Protein AF-0000000066427018 (afdb_homodimer)

pLDDT: mean 88.12, std 5.91, range [59.84, 98.12]

Structure (mmCIF, N/CA/C/O backbone):
data_AF-0000000066427018-model_v1
#
loop_
_entity.id
_entity.type
_entity.pdbx_description
1 polymer 'MCP-type signal transduction protein'
#
loop_
_atom_site.group_PDB
_atom_site.id
_atom_site.type_symbol
_atom_site.label_atom_id
_atom_site.label_alt_id
_atom_site.label_comp_id
_atom_site.label_asym_id
_atom_site.label_entity_id
_atom_site.label_seq_id
_atom_site.pdbx_PDB_ins_code
_atom_site.Cartn_x
_atom_site.Cartn_y
_atom_site.Cartn_z
_atom_site.occupancy
_atom_site.B_iso_or_equiv
_atom_site.auth_seq_id
_atom_site.auth_comp_id
_atom_site.auth_asym_id
_atom_site.auth_atom_id
_atom_site.pdbx_PDB_model_num
ATOM 1 N N . MET A 1 1 ? 15.547 7.438 13.891 1 59.84 1 MET A N 1
ATOM 2 C CA . MET A 1 1 ? 14.297 7.398 14.641 1 59.84 1 MET A CA 1
ATOM 3 C C . MET A 1 1 ? 13.117 7.812 13.766 1 59.84 1 MET A C 1
ATOM 5 O O . MET A 1 1 ? 12.078 7.152 13.766 1 59.84 1 MET A O 1
ATOM 9 N N . PHE A 1 2 ? 13.359 8.898 12.93 1 73.31 2 PHE A N 1
ATOM 10 C CA . PHE A 1 2 ? 12.289 9.367 12.055 1 73.31 2 PHE A CA 1
ATOM 11 C C . PHE A 1 2 ? 12.008 8.336 10.961 1 73.31 2 PHE A C 1
ATOM 13 O O . PHE A 1 2 ? 10.852 8.133 10.578 1 73.31 2 PHE A O 1
ATOM 20 N N . LYS A 1 3 ? 13.078 7.617 10.734 1 73.69 3 LYS A N 1
ATOM 21 C CA . LYS A 1 3 ? 12.945 6.691 9.609 1 73.69 3 LYS A CA 1
ATOM 22 C C . LYS A 1 3 ? 12.164 5.445 10.016 1 73.69 3 LYS A C 1
ATOM 24 O O . LYS A 1 3 ? 11.555 4.781 9.172 1 73.69 3 LYS A O 1
ATOM 29 N N . SER 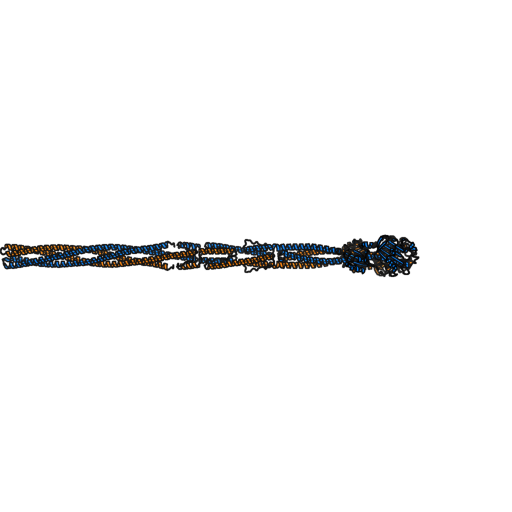A 1 4 ? 11.984 5.152 11.234 1 73.69 4 SER A N 1
ATOM 30 C CA . SER A 1 4 ? 11.352 3.93 11.719 1 73.69 4 SER A CA 1
ATOM 31 C C . SER A 1 4 ? 9.922 4.191 12.188 1 73.69 4 SER A C 1
ATOM 33 O O . SER A 1 4 ? 9.188 3.256 12.5 1 73.69 4 SER A O 1
ATOM 35 N N . LEU A 1 5 ? 9.508 5.492 12.086 1 75.31 5 LEU A N 1
ATOM 36 C CA . LEU A 1 5 ? 8.18 5.828 12.578 1 75.31 5 LEU A CA 1
ATOM 37 C C . LEU A 1 5 ? 7.117 5.512 11.531 1 75.31 5 LEU A C 1
ATOM 39 O O . LEU A 1 5 ? 7.41 5.473 10.336 1 75.31 5 LEU A O 1
ATOM 43 N N . ASN A 1 6 ? 5.871 5.328 12.102 1 76.44 6 ASN A N 1
ATOM 44 C CA . ASN A 1 6 ? 4.738 5.125 11.203 1 76.44 6 ASN A CA 1
ATOM 45 C C . ASN A 1 6 ? 4.453 6.375 10.375 1 76.44 6 ASN A C 1
ATOM 47 O O . ASN A 1 6 ? 4.812 7.484 10.773 1 76.44 6 ASN A O 1
ATOM 51 N N . ILE A 1 7 ? 4.004 6.305 9.242 1 76.56 7 ILE A N 1
ATOM 52 C CA . ILE A 1 7 ? 3.729 7.395 8.305 1 76.56 7 ILE A CA 1
ATOM 53 C C . ILE A 1 7 ? 2.865 8.453 8.992 1 76.56 7 ILE A C 1
ATOM 55 O O . ILE A 1 7 ? 3.113 9.648 8.852 1 76.56 7 ILE A O 1
ATOM 59 N N . GLY A 1 8 ? 1.877 7.984 9.797 1 74.75 8 GLY A N 1
ATOM 60 C CA . GLY A 1 8 ? 1.01 8.914 10.5 1 74.75 8 GLY A CA 1
ATOM 61 C C . GLY A 1 8 ? 1.749 9.773 11.508 1 74.75 8 GLY A C 1
ATOM 62 O O . GLY A 1 8 ? 1.562 10.992 11.547 1 74.75 8 GLY A O 1
ATOM 63 N N . LEU A 1 9 ? 2.639 9.227 12.273 1 77.25 9 LEU A N 1
ATOM 64 C CA . LEU A 1 9 ? 3.389 9.945 13.305 1 77.25 9 LEU A CA 1
ATOM 65 C C . LEU A 1 9 ? 4.387 10.906 12.68 1 77.25 9 LEU A C 1
ATOM 67 O O . LEU A 1 9 ? 4.629 11.992 13.211 1 77.25 9 LEU A O 1
ATOM 71 N N . LYS A 1 10 ? 4.934 10.539 11.586 1 78.5 10 LYS A N 1
ATOM 72 C CA . LYS A 1 10 ? 5.855 11.43 10.883 1 78.5 10 LYS A CA 1
ATOM 73 C C . LYS A 1 10 ? 5.152 12.711 10.445 1 78.5 10 LYS A C 1
ATOM 75 O O . LYS A 1 10 ? 5.695 13.805 10.602 1 78.5 10 LYS A O 1
ATOM 80 N N . LEU A 1 11 ? 3.932 12.562 9.984 1 79.62 11 LEU A N 1
ATOM 81 C CA . LEU A 1 11 ? 3.174 13.711 9.5 1 79.62 11 LEU A CA 1
ATOM 82 C C . LEU A 1 11 ? 2.729 14.594 10.664 1 79.62 11 LEU A C 1
ATOM 84 O O . LEU A 1 11 ? 2.826 15.82 10.586 1 79.62 11 LEU A O 1
ATOM 88 N N . ILE A 1 12 ? 2.346 13.992 11.742 1 81 12 ILE A N 1
ATOM 89 C CA . ILE A 1 12 ? 1.879 14.727 12.914 1 81 12 ILE A CA 1
ATOM 90 C C . ILE A 1 12 ? 3.031 15.523 13.516 1 81 12 ILE A C 1
ATOM 92 O O . ILE A 1 12 ? 2.873 16.703 13.828 1 81 12 ILE A O 1
ATOM 96 N N . PHE A 1 13 ? 4.199 15 13.641 1 81.75 13 PHE A N 1
ATOM 97 C CA . PHE A 1 13 ? 5.355 15.672 14.227 1 81.75 13 PHE A CA 1
ATOM 98 C C . PHE A 1 13 ? 5.816 16.828 13.344 1 81.75 13 PHE A C 1
ATOM 100 O O . PHE A 1 13 ? 6.23 17.875 13.852 1 81.75 13 PHE A O 1
ATOM 107 N N . SER A 1 14 ? 5.777 16.625 12.07 1 81.38 14 SER A N 1
ATOM 108 C CA . SER A 1 14 ? 6.219 17.672 11.164 1 81.38 14 SER A CA 1
ATOM 109 C C . SER A 1 14 ? 5.277 18.875 11.203 1 81.38 14 SER A C 1
ATOM 111 O O . SER A 1 14 ? 5.727 20.016 11.25 1 81.38 14 SER A O 1
ATOM 113 N N . VAL A 1 15 ? 3.98 18.625 11.273 1 81.88 15 VAL A N 1
ATOM 114 C CA . VAL A 1 15 ? 2.998 19.703 11.32 1 81.88 15 VAL A CA 1
ATOM 115 C C . VAL A 1 15 ? 3.062 20.406 12.68 1 81.88 15 VAL A C 1
ATOM 117 O O . VAL A 1 15 ? 3.002 21.625 12.758 1 81.88 15 VAL A O 1
ATOM 120 N N . ALA A 1 16 ? 3.266 19.594 13.719 1 82.69 16 ALA A N 1
ATOM 121 C CA . ALA A 1 16 ? 3.355 20.141 15.062 1 82.69 16 ALA A CA 1
ATOM 122 C C . ALA A 1 16 ? 4.551 21.094 15.188 1 82.69 16 ALA A C 1
ATOM 124 O O . ALA A 1 16 ? 4.434 22.172 15.758 1 82.69 16 ALA A O 1
ATOM 125 N N . ALA A 1 17 ? 5.648 20.766 14.672 1 84.12 17 ALA A N 1
ATOM 126 C CA . ALA A 1 17 ? 6.867 21.562 14.773 1 84.12 17 ALA A CA 1
ATOM 127 C C . ALA A 1 17 ? 6.699 22.906 14.055 1 84.12 17 ALA A C 1
ATOM 129 O O . ALA A 1 17 ? 7.059 23.953 14.602 1 84.12 17 ALA A O 1
ATOM 130 N N . VAL A 1 18 ? 6.098 22.922 12.914 1 84.56 18 VAL A N 1
ATOM 131 C CA . VAL A 1 18 ? 5.949 24.141 12.125 1 84.56 18 VAL A CA 1
ATOM 132 C C . VAL A 1 18 ? 4.926 25.062 12.789 1 84.56 18 VAL A C 1
ATOM 134 O O . VAL A 1 18 ? 5.105 26.281 12.812 1 84.56 18 VAL A O 1
ATOM 137 N N . VAL A 1 19 ? 3.895 24.469 13.391 1 85.94 19 VAL A N 1
ATOM 138 C CA . VAL A 1 19 ? 2.852 25.25 14.031 1 85.94 19 VAL A CA 1
ATOM 139 C C . VAL A 1 19 ? 3.4 25.906 15.305 1 85.94 19 VAL A C 1
ATOM 141 O O . VAL A 1 19 ? 3.164 27.078 15.555 1 85.94 19 VAL A O 1
ATOM 144 N N . VAL A 1 20 ? 4.242 25.172 16.047 1 86 20 VAL A N 1
ATOM 145 C CA . VAL A 1 20 ? 4.809 25.688 17.281 1 86 20 VAL A CA 1
ATOM 146 C C . VAL A 1 20 ? 5.777 26.828 16.969 1 86 20 VAL A C 1
ATOM 148 O O . VAL A 1 20 ? 5.723 27.875 17.609 1 86 20 VAL A O 1
ATOM 151 N N . ILE A 1 21 ? 6.617 26.688 15.969 1 86.19 21 ILE A N 1
ATOM 152 C CA . ILE A 1 21 ? 7.594 27.719 15.602 1 86.19 21 ILE A CA 1
ATOM 153 C C . ILE A 1 21 ? 6.871 28.969 15.102 1 86.19 21 ILE A C 1
ATOM 155 O O . ILE A 1 21 ? 7.23 30.078 15.469 1 86.19 21 ILE A O 1
ATOM 159 N N . GLY A 1 22 ? 5.812 28.75 14.281 1 83.38 22 GLY A N 1
ATOM 160 C CA . GLY A 1 22 ? 5.047 29.875 13.766 1 83.38 22 GLY A CA 1
ATOM 161 C C . GLY A 1 22 ? 4.336 30.656 14.852 1 83.38 22 GLY A C 1
ATOM 162 O O . GLY A 1 22 ? 4.32 31.891 14.828 1 83.38 22 GLY A O 1
ATOM 163 N N . LEU A 1 23 ? 3.873 29.922 15.875 1 86.31 23 LEU A N 1
ATOM 164 C CA . LEU A 1 23 ? 3.16 30.562 16.969 1 86.31 23 LEU A CA 1
ATOM 165 C C . LEU A 1 23 ? 4.121 31.344 17.859 1 86.31 23 LEU A C 1
ATOM 167 O O . LEU A 1 23 ? 3.789 32.438 18.328 1 86.31 23 LEU A O 1
ATOM 171 N N . VAL A 1 24 ? 5.309 30.812 18 1 86.62 24 VAL A N 1
ATOM 172 C CA . VAL A 1 24 ? 6.309 31.484 18.812 1 86.62 24 VAL A CA 1
ATOM 173 C C . VAL A 1 24 ? 6.723 32.781 18.141 1 86.62 24 VAL A C 1
ATOM 175 O O . VAL A 1 24 ? 6.855 33.812 18.812 1 86.62 24 VAL A O 1
ATOM 178 N N . ILE A 1 25 ? 6.809 32.844 16.844 1 87.06 25 ILE A N 1
ATOM 179 C CA . ILE A 1 25 ? 7.184 34.031 16.094 1 87.06 25 ILE A CA 1
ATOM 180 C C . ILE A 1 25 ? 6.051 35.062 16.156 1 87.06 25 ILE A C 1
ATOM 182 O O . ILE A 1 25 ? 6.293 36.25 16.359 1 87.06 25 ILE A O 1
ATOM 186 N N . LEU A 1 26 ? 4.848 34.562 16.094 1 85.81 26 LEU A N 1
ATOM 187 C CA . LEU A 1 26 ? 3.689 35.438 16.125 1 85.81 26 LEU A CA 1
ATOM 188 C C . LEU A 1 26 ? 3.543 36.094 17.484 1 85.81 26 LEU A C 1
ATOM 190 O O . LEU A 1 26 ? 3.275 37.312 17.578 1 85.81 26 LEU A O 1
ATOM 194 N N . ILE A 1 27 ? 3.795 35.281 18.516 1 87.06 27 ILE A N 1
ATOM 195 C CA . ILE A 1 27 ? 3.678 35.812 19.875 1 87.06 27 ILE A CA 1
ATOM 196 C C . ILE A 1 27 ? 4.758 36.844 20.125 1 87.06 27 ILE A C 1
ATOM 198 O O . ILE A 1 27 ? 4.492 37.875 20.719 1 87.06 27 ILE A O 1
ATOM 202 N N . SER A 1 28 ? 5.918 36.594 19.578 1 88.94 28 SER A N 1
ATOM 203 C CA . SER A 1 28 ? 7.023 37.531 19.75 1 88.94 28 SER A CA 1
ATOM 204 C C . SER A 1 28 ? 6.754 38.844 19.016 1 88.94 28 SER A C 1
ATOM 206 O O . SER A 1 28 ? 7.059 39.938 19.547 1 88.94 28 SER A O 1
ATOM 208 N N . LEU A 1 29 ? 6.133 38.812 17.906 1 88.31 29 LEU A N 1
ATOM 209 C CA . LEU A 1 29 ? 5.832 40.031 17.125 1 88.31 29 LEU A CA 1
ATOM 210 C C . LEU A 1 29 ? 4.746 40.844 17.797 1 88.31 29 LEU A C 1
ATOM 212 O O . LEU A 1 29 ? 4.859 42.062 17.875 1 88.31 29 LEU A O 1
ATOM 216 N N . ILE A 1 30 ? 3.781 40.125 18.312 1 88.19 30 ILE A N 1
ATOM 217 C CA . ILE A 1 30 ? 2.668 40.812 18.969 1 88.19 30 ILE A CA 1
ATOM 218 C C . ILE A 1 30 ? 3.158 41.469 20.25 1 88.19 30 ILE A C 1
ATOM 220 O O . ILE A 1 30 ? 2.844 42.656 20.516 1 88.19 30 ILE A O 1
ATOM 224 N N . THR A 1 31 ? 4.012 40.75 20.953 1 89.44 31 THR A N 1
ATOM 225 C CA . THR A 1 31 ? 4.527 41.25 22.219 1 89.44 31 THR A CA 1
ATOM 226 C C . THR A 1 31 ? 5.391 42.469 22 1 89.44 31 THR A C 1
ATOM 228 O O . THR A 1 31 ? 5.289 43.469 22.75 1 89.44 31 THR A O 1
ATOM 231 N N . LYS A 1 32 ? 6.168 42.5 21 1 91.12 32 LYS A N 1
ATOM 232 C CA . LYS A 1 32 ? 7.047 43.625 20.703 1 91.12 32 LYS A CA 1
ATOM 233 C C . LYS A 1 32 ? 6.242 44.875 20.328 1 91.12 32 LYS A C 1
ATOM 235 O O . LYS A 1 32 ? 6.504 45.969 20.828 1 91.12 32 LYS A O 1
ATOM 240 N N . GLN A 1 33 ? 5.16 44.688 19.547 1 89.44 33 GLN A N 1
ATOM 241 C CA . GLN A 1 33 ? 4.359 45.812 19.078 1 89.44 33 GLN A CA 1
ATOM 242 C C . GLN A 1 33 ? 3.523 46.406 20.203 1 89.44 33 GLN A C 1
ATOM 244 O O . GLN A 1 33 ? 3.426 47.625 20.344 1 89.44 33 GLN A O 1
ATOM 249 N N . VAL A 1 34 ? 2.986 45.594 21.016 1 90.25 34 VAL A N 1
ATOM 250 C CA . VAL A 1 34 ? 2.131 46.031 22.109 1 90.25 34 VAL A CA 1
ATOM 251 C C . VAL A 1 34 ? 2.982 46.719 23.172 1 90.25 34 VAL A C 1
ATOM 253 O O . VAL A 1 34 ? 2.58 47.75 23.75 1 90.25 34 VAL A O 1
ATOM 256 N N . SER A 1 35 ? 4.16 46.156 23.375 1 92.5 35 SER A N 1
ATOM 257 C CA . SER A 1 35 ? 5.082 46.75 24.344 1 92.5 35 SER A CA 1
ATOM 258 C C . SER A 1 35 ? 5.473 48.188 23.938 1 92.5 35 SER A C 1
ATOM 260 O O . SER A 1 35 ? 5.504 49.094 24.766 1 92.5 35 SER A O 1
ATOM 262 N N . GLN A 1 36 ? 5.734 48.406 22.703 1 91.12 36 GLN A N 1
ATOM 263 C CA . GLN A 1 36 ? 6.105 49.719 22.172 1 91.12 36 GLN A CA 1
ATOM 264 C C . GLN A 1 36 ? 4.965 50.719 22.344 1 91.12 36 GLN A C 1
ATOM 266 O O . GLN A 1 36 ? 5.191 51.875 22.703 1 91.12 36 GLN A O 1
ATOM 271 N N . ASN A 1 37 ? 3.789 50.219 22.125 1 88.81 37 ASN A N 1
ATOM 272 C CA . ASN A 1 37 ? 2.619 51.094 22.25 1 88.81 37 ASN A CA 1
ATOM 273 C C . ASN A 1 37 ? 2.361 51.469 23.703 1 88.81 37 ASN A C 1
ATOM 275 O O . ASN A 1 37 ? 1.985 52.625 23.984 1 88.81 37 ASN A O 1
ATOM 279 N N . ILE A 1 38 ? 2.514 50.562 24.609 1 91.31 38 ILE A N 1
ATOM 280 C CA . ILE A 1 38 ? 2.314 50.812 26.031 1 91.31 38 ILE A CA 1
ATOM 281 C C . ILE A 1 38 ? 3.336 51.844 26.516 1 91.31 38 ILE A C 1
ATOM 283 O O . ILE A 1 38 ? 2.992 52.75 27.25 1 91.31 38 ILE A O 1
ATOM 287 N N . THR A 1 39 ? 4.559 51.688 26.047 1 92.06 39 THR A N 1
ATOM 288 C CA . THR A 1 39 ? 5.625 52.594 26.438 1 92.06 39 THR A CA 1
ATOM 289 C C . THR A 1 39 ? 5.312 54.031 25.984 1 92.06 39 THR A C 1
ATOM 291 O O . THR A 1 39 ? 5.41 54.969 26.766 1 92.06 39 THR A O 1
ATOM 294 N N . LYS A 1 40 ? 4.891 54.156 24.766 1 89.62 40 LYS A N 1
ATOM 295 C CA . LYS A 1 40 ? 4.57 55.469 24.219 1 89.62 40 LYS A CA 1
ATOM 296 C C . LYS A 1 40 ? 3.402 56.094 24.969 1 89.62 40 LYS A C 1
ATOM 298 O O . LYS A 1 40 ? 3.447 57.281 25.312 1 89.62 40 LYS A O 1
ATOM 303 N N . ASN A 1 41 ? 2.387 55.344 25.266 1 88.44 41 ASN A N 1
ATOM 304 C CA . ASN A 1 41 ? 1.221 55.812 26 1 88.44 41 ASN A CA 1
ATOM 305 C C . ASN A 1 41 ? 1.59 56.25 27.406 1 88.44 41 ASN A C 1
ATOM 307 O O . ASN A 1 41 ? 1.096 57.281 27.891 1 88.44 41 ASN A O 1
ATOM 311 N N . THR A 1 42 ? 2.416 55.469 28.016 1 91.88 42 THR A N 1
ATOM 312 C CA . THR A 1 42 ? 2.855 55.75 29.375 1 91.88 42 THR A CA 1
ATOM 313 C C . THR A 1 42 ? 3.617 57.094 29.406 1 91.88 42 THR A C 1
ATOM 315 O O . THR A 1 42 ? 3.418 57.906 30.312 1 91.88 42 THR A O 1
ATOM 318 N N . GLU A 1 43 ? 4.457 57.281 28.438 1 91.88 43 GLU A N 1
ATOM 319 C CA . GLU A 1 43 ? 5.199 58.531 28.344 1 91.88 43 GLU A CA 1
ATOM 320 C C . GLU A 1 43 ? 4.258 59.75 28.234 1 91.88 43 GLU A C 1
ATOM 322 O O . GLU A 1 43 ? 4.457 60.75 28.906 1 91.88 43 GLU A O 1
ATOM 327 N N . ASP A 1 44 ? 3.213 59.562 27.453 1 87.75 44 ASP A N 1
ATOM 328 C CA . ASP A 1 44 ? 2.246 60.625 27.25 1 87.75 44 ASP A CA 1
ATOM 329 C C . ASP A 1 44 ? 1.46 60.906 28.531 1 87.75 44 ASP A C 1
ATOM 331 O O . ASP A 1 44 ? 1.239 62.062 28.891 1 87.75 44 ASP A O 1
ATOM 335 N N . ILE A 1 45 ? 1.053 59.875 29.203 1 88.88 45 ILE A N 1
ATOM 336 C CA . ILE A 1 45 ? 0.28 59.969 30.422 1 88.88 45 ILE A CA 1
ATOM 337 C C . ILE A 1 45 ? 1.118 60.688 31.5 1 88.88 45 ILE A C 1
ATOM 339 O O . ILE A 1 45 ? 0.668 61.656 32.125 1 88.88 45 ILE A O 1
ATOM 343 N N . LEU A 1 46 ? 2.348 60.219 31.656 1 93.31 46 LEU A N 1
ATOM 344 C CA . LEU A 1 46 ? 3.227 60.75 32.688 1 93.31 46 LEU A CA 1
ATOM 345 C C . LEU A 1 46 ? 3.543 62.219 32.406 1 93.31 46 LEU A C 1
ATOM 347 O O . LEU A 1 46 ? 3.559 63.062 33.344 1 93.31 46 LEU A O 1
ATOM 351 N N . ALA A 1 47 ? 3.818 62.531 31.172 1 91.25 47 ALA A N 1
ATOM 352 C CA . ALA A 1 47 ? 4.117 63.938 30.812 1 91.25 47 ALA A CA 1
ATOM 353 C C . ALA A 1 47 ? 2.947 64.875 31.125 1 91.25 47 ALA A C 1
ATOM 355 O O . ALA A 1 47 ? 3.143 65.938 31.625 1 91.25 47 ALA A O 1
ATOM 356 N N . SER A 1 48 ? 1.762 64.375 30.906 1 87.75 48 SER A N 1
ATOM 357 C CA . SER A 1 48 ? 0.571 65.188 31.125 1 87.75 48 SER A CA 1
ATOM 358 C C . SER A 1 48 ? 0.297 65.375 32.625 1 87.75 48 SER A C 1
ATOM 360 O O . SER A 1 48 ? -0.057 66.438 33.062 1 87.75 48 SER A O 1
ATOM 362 N N . ILE A 1 49 ? 0.444 64.312 33.375 1 91.12 49 ILE A N 1
ATOM 363 C CA . ILE A 1 49 ? 0.202 64.312 34.812 1 91.12 49 ILE A CA 1
ATOM 364 C C . ILE A 1 49 ? 1.198 65.312 35.469 1 91.12 49 ILE A C 1
ATOM 366 O O . ILE A 1 49 ? 0.818 66.125 36.281 1 91.12 49 ILE A O 1
ATOM 370 N N . THR A 1 50 ? 2.42 65.125 35.094 1 94.31 50 THR A N 1
ATOM 371 C CA . THR A 1 50 ? 3.459 66 35.688 1 94.31 50 THR A CA 1
ATOM 372 C C . THR A 1 50 ? 3.215 67.438 35.344 1 94.31 50 THR A C 1
ATOM 374 O O . THR A 1 50 ? 3.408 68.312 36.188 1 94.31 50 THR A O 1
ATOM 377 N N . LYS A 1 51 ? 2.844 67.688 34.188 1 93.12 51 LYS A N 1
ATOM 378 C CA . LYS A 1 51 ? 2.553 69.062 33.781 1 93.12 51 LYS A CA 1
ATOM 379 C C . LYS A 1 51 ? 1.359 69.625 34.562 1 93.12 51 LYS A C 1
ATOM 381 O O . LYS A 1 51 ? 1.341 70.812 34.906 1 93.12 51 LYS A O 1
ATOM 386 N N . GLU A 1 52 ? 0.342 68.812 34.781 1 90.75 52 GLU A N 1
ATOM 387 C CA . GLU A 1 52 ? -0.824 69.188 35.562 1 90.75 52 GLU A CA 1
ATOM 388 C C . GLU A 1 52 ? -0.415 69.688 36.938 1 90.75 52 GLU A C 1
ATOM 390 O O . GLU A 1 52 ? -0.81 70.812 37.344 1 90.75 52 GLU A O 1
ATOM 395 N N . TYR A 1 53 ? 0.377 68.938 37.594 1 94.5 53 TYR A N 1
ATOM 396 C CA . TYR A 1 53 ? 0.77 69.312 38.969 1 94.5 53 TYR A CA 1
ATOM 397 C C . TYR A 1 53 ? 1.705 70.5 38.969 1 94.5 53 TYR A C 1
ATOM 399 O O . TYR A 1 53 ? 1.64 71.375 39.875 1 94.5 53 TYR A O 1
ATOM 407 N N . ALA A 1 54 ? 2.576 70.562 37.969 1 95.06 54 ALA A N 1
ATOM 408 C CA . ALA A 1 54 ? 3.465 71.75 37.844 1 95.06 54 ALA A CA 1
ATOM 409 C C . ALA A 1 54 ? 2.672 73 37.656 1 95.06 54 ALA A C 1
ATOM 411 O O . ALA A 1 54 ? 2.949 74.062 38.312 1 95.06 54 ALA A O 1
ATOM 412 N N . THR A 1 55 ? 1.714 72.875 36.812 1 90.94 55 THR A N 1
ATOM 413 C CA . THR A 1 55 ? 0.882 74.062 36.531 1 90.94 55 THR A CA 1
ATOM 414 C C . THR A 1 55 ? 0.102 74.5 37.75 1 90.94 55 THR A C 1
ATOM 416 O O . THR A 1 55 ? -0.031 75.688 38.031 1 90.94 55 THR A O 1
ATOM 419 N N . GLN A 1 56 ? -0.422 73.562 38.469 1 92.31 56 GLN A N 1
ATOM 420 C CA . GLN A 1 56 ? -1.143 73.875 39.688 1 92.31 56 GLN A CA 1
ATOM 421 C C . GLN A 1 56 ? -0.236 74.562 40.688 1 92.31 56 GLN A C 1
ATOM 423 O O . GLN A 1 56 ? -0.614 75.625 41.281 1 92.31 56 GLN A O 1
ATOM 428 N N . THR A 1 57 ? 0.913 74.062 40.875 1 94.38 57 THR A N 1
ATOM 429 C CA . THR A 1 57 ? 1.854 74.625 41.844 1 94.38 57 THR A CA 1
ATOM 430 C C . THR A 1 57 ? 2.314 76 41.406 1 94.38 57 THR A C 1
ATOM 432 O O . THR A 1 57 ? 2.416 76.938 42.219 1 94.38 57 THR A O 1
ATOM 435 N N . GLN A 1 58 ? 2.576 76.125 40.156 1 93.06 58 GLN A N 1
ATOM 436 C CA . GLN A 1 58 ? 2.977 77.375 39.625 1 93.06 58 GLN A CA 1
ATOM 437 C C . GLN A 1 58 ? 1.893 78.438 39.844 1 93.06 58 GLN A C 1
ATOM 439 O O . GLN A 1 58 ? 2.191 79.625 40.156 1 93.06 58 GLN A O 1
ATOM 444 N N . GLY A 1 59 ? 0.644 78 39.656 1 89.62 59 GLY A N 1
ATOM 445 C CA . GLY A 1 59 ? -0.472 78.938 39.906 1 89.62 59 GLY A CA 1
ATOM 446 C C . GLY A 1 59 ? -0.567 79.375 41.344 1 89.62 59 GLY A C 1
ATOM 447 O O . GLY A 1 59 ? -0.836 80.562 41.625 1 89.62 59 GLY A O 1
ATOM 448 N N . ILE A 1 60 ? -0.308 78.5 42.25 1 92.19 60 ILE A N 1
ATOM 449 C CA . ILE A 1 60 ? -0.343 78.812 43.688 1 92.19 60 ILE A CA 1
ATOM 450 C C . ILE A 1 60 ? 0.737 79.875 44 1 92.19 60 ILE A C 1
ATOM 452 O O . ILE A 1 60 ? 0.456 80.875 44.625 1 92.19 60 ILE A O 1
ATOM 456 N N . PHE A 1 61 ? 1.941 79.625 43.469 1 93.31 61 PHE A N 1
ATOM 457 C CA . PHE A 1 61 ? 3.037 80.562 43.688 1 93.31 61 PHE A CA 1
ATOM 458 C C . PHE A 1 61 ? 2.727 81.875 43.062 1 93.31 61 PHE A C 1
ATOM 460 O O . PHE A 1 61 ? 3.004 82.938 43.656 1 93.31 61 PHE A O 1
ATOM 467 N N . GLY A 1 62 ? 2.154 81.75 41.906 1 90.31 62 GLY A N 1
ATOM 468 C CA . GLY A 1 62 ? 1.833 83 41.188 1 90.31 62 GLY A CA 1
ATOM 469 C C . GLY A 1 62 ? 0.87 83.875 41.969 1 90.31 62 GLY A C 1
ATOM 470 O O . GLY A 1 62 ? 1.074 85.125 42.031 1 90.31 62 GLY A O 1
ATOM 471 N N . GLU A 1 63 ? -0.128 83.312 42.5 1 91.12 63 GLU A N 1
ATOM 472 C CA . GLU A 1 63 ? -1.101 84.062 43.281 1 91.12 63 GLU A CA 1
ATOM 473 C C . GLU A 1 63 ? -0.449 84.688 44.5 1 91.12 63 GLU A C 1
ATOM 475 O O . GLU A 1 63 ? -0.668 85.875 44.781 1 91.12 63 GLU A O 1
ATOM 480 N N . MET A 1 64 ? 0.33 84 45.188 1 92.81 64 MET A N 1
ATOM 481 C CA . MET A 1 64 ? 0.999 84.438 46.406 1 92.81 64 MET A CA 1
ATOM 482 C C . MET A 1 64 ? 1.936 85.625 46.094 1 92.81 64 MET A C 1
ATOM 484 O O . MET A 1 64 ? 1.951 86.625 46.812 1 92.81 64 MET A O 1
ATOM 488 N N . ILE A 1 65 ? 2.639 85.5 45.062 1 93.44 65 ILE A N 1
ATOM 489 C CA . ILE A 1 65 ? 3.613 86.5 44.688 1 93.44 65 ILE A CA 1
ATOM 490 C C . ILE A 1 65 ? 2.893 87.75 44.25 1 93.44 65 ILE A C 1
ATOM 492 O O . ILE A 1 65 ? 3.291 88.875 44.656 1 93.44 65 ILE A O 1
ATOM 496 N N . ALA A 1 66 ? 1.836 87.562 43.531 1 91.69 66 ALA A N 1
ATOM 497 C CA . ALA A 1 66 ? 1.077 88.75 43.094 1 91.69 66 ALA A CA 1
ATOM 498 C C . ALA A 1 66 ? 0.533 89.562 44.281 1 91.69 66 ALA A C 1
ATOM 500 O O . ALA A 1 66 ? 0.612 90.75 44.312 1 91.69 66 ALA A O 1
ATOM 501 N N . LEU A 1 67 ? 0.029 88.875 45.219 1 93.62 67 LEU A N 1
ATOM 502 C CA . LEU A 1 67 ? -0.517 89.5 46.438 1 93.62 67 LEU A CA 1
ATOM 503 C C . LEU A 1 67 ? 0.588 90.188 47.25 1 93.62 67 LEU A C 1
ATOM 505 O O . LEU A 1 67 ? 0.431 91.312 47.688 1 93.62 67 LEU A O 1
ATOM 509 N N . ASN A 1 68 ? 1.688 89.5 47.375 1 95 68 ASN A N 1
ATOM 510 C CA . ASN A 1 68 ? 2.812 90.062 48.156 1 95 68 ASN A CA 1
ATOM 511 C C . ASN A 1 68 ? 3.412 91.25 47.469 1 95 68 ASN A C 1
ATOM 513 O O . ASN A 1 68 ? 3.785 92.25 48.156 1 95 68 ASN A O 1
ATOM 517 N N . LYS A 1 69 ? 3.549 91.188 46.219 1 92.81 69 LYS A N 1
ATOM 518 C CA . LYS A 1 69 ? 4.039 92.312 45.469 1 92.81 69 LYS A CA 1
ATOM 519 C C . LYS A 1 69 ? 3.111 93.562 45.625 1 92.81 69 LYS A C 1
ATOM 521 O O . LYS A 1 69 ? 3.57 94.688 45.688 1 92.81 69 LYS A O 1
ATOM 526 N N . SER A 1 70 ? 1.861 93.25 45.625 1 92.44 70 SER A N 1
ATOM 527 C CA . SER A 1 70 ? 0.875 94.312 45.812 1 92.44 70 SER A CA 1
ATOM 528 C C . SER A 1 70 ? 1.052 95 47.156 1 92.44 70 SER A C 1
ATOM 530 O O . SER A 1 70 ? 1.045 96.25 47.219 1 92.44 70 SER A O 1
ATOM 532 N N . ILE A 1 71 ? 1.245 94.25 48.219 1 94.62 71 ILE A N 1
ATOM 533 C CA . ILE A 1 71 ? 1.465 94.812 49.562 1 94.62 71 ILE A CA 1
ATOM 534 C C . ILE A 1 71 ? 2.76 95.625 49.562 1 94.62 71 ILE A C 1
ATOM 536 O O . ILE A 1 71 ? 2.777 96.812 50 1 94.62 71 ILE A O 1
ATOM 540 N N . SER A 1 72 ? 3.805 95.062 49.062 1 95.44 72 SER A N 1
ATOM 541 C CA . SER A 1 72 ? 5.117 95.688 49.062 1 95.44 72 SER A CA 1
ATOM 542 C C . SER A 1 72 ? 5.086 97 48.312 1 95.44 72 SER A C 1
ATOM 544 O O . SER A 1 72 ? 5.637 98 48.781 1 95.44 72 SER A O 1
ATOM 546 N N . GLY A 1 73 ? 4.461 97 47.156 1 91.69 73 GLY A N 1
ATOM 547 C CA . GLY A 1 73 ? 4.363 98.25 46.344 1 91.69 73 GLY A CA 1
ATOM 548 C C . GLY A 1 73 ? 3.598 99.375 47.062 1 91.69 73 GLY A C 1
ATOM 549 O O . GLY A 1 73 ? 4.027 100.5 47.062 1 91.69 73 GLY A O 1
ATOM 550 N N . THR A 1 74 ? 2.492 99 47.656 1 90.94 74 THR A N 1
ATOM 551 C CA . THR A 1 74 ? 1.661 99.938 48.375 1 90.94 74 THR A CA 1
ATOM 552 C C . THR A 1 74 ? 2.398 100.5 49.562 1 90.94 74 THR A C 1
ATOM 554 O O . THR A 1 74 ? 2.385 101.75 49.812 1 90.94 74 THR A O 1
ATOM 557 N N . LEU A 1 75 ? 3.035 99.688 50.312 1 93.81 75 LEU A N 1
ATOM 558 C CA . LEU A 1 75 ? 3.773 100.125 51.5 1 93.81 75 LEU A CA 1
ATOM 559 C C . LEU A 1 75 ? 4.988 100.938 51.094 1 93.81 75 LEU A C 1
ATOM 561 O O . LEU A 1 75 ? 5.312 101.938 51.781 1 93.81 75 LEU A O 1
ATOM 565 N N . THR A 1 76 ? 5.68 100.5 50.062 1 94.19 76 THR A N 1
ATOM 566 C CA . THR A 1 76 ? 6.82 101.312 49.562 1 94.19 76 THR A CA 1
ATOM 567 C C . THR A 1 76 ? 6.402 102.688 49.219 1 94.19 76 THR A C 1
ATOM 569 O O . THR A 1 76 ? 7.078 103.688 49.594 1 94.19 76 THR A O 1
ATOM 572 N N . GLU A 1 77 ? 5.305 102.812 48.562 1 90.56 77 GLU A N 1
ATOM 573 C CA . GLU A 1 77 ? 4.805 104.125 48.188 1 90.56 77 GLU A CA 1
ATOM 574 C C . GLU A 1 77 ? 4.438 104.938 49.438 1 90.56 77 GLU A C 1
ATOM 576 O O . GLU A 1 77 ? 4.629 106.125 49.5 1 90.56 77 GLU A O 1
ATOM 581 N N . MET A 1 78 ? 3.842 104.312 50.375 1 90.06 78 MET A N 1
ATOM 582 C CA . MET A 1 78 ? 3.479 104.938 51.656 1 90.06 78 MET A CA 1
ATOM 583 C C . MET A 1 78 ? 4.719 105.438 52.375 1 90.06 78 MET A C 1
ATOM 585 O O . MET A 1 78 ? 4.75 106.562 52.875 1 90.06 78 MET A O 1
ATOM 589 N N . PHE A 1 79 ? 5.773 104.625 52.438 1 93.25 79 PHE A N 1
ATOM 590 C CA . PHE A 1 79 ? 6.992 105 53.156 1 93.25 79 PHE A CA 1
ATOM 591 C C . PHE A 1 79 ? 7.805 106 52.406 1 93.25 79 PHE A C 1
ATOM 593 O O . PHE A 1 79 ? 8.617 106.75 53 1 93.25 79 PHE A O 1
ATOM 600 N N . ARG A 1 80 ? 7.527 106.125 51.156 1 91.62 80 ARG A N 1
ATOM 601 C CA . ARG A 1 80 ? 8.227 107.125 50.344 1 91.62 80 ARG A CA 1
ATOM 602 C C . ARG A 1 80 ? 7.523 108.438 50.438 1 91.62 80 ARG A C 1
ATOM 604 O O . ARG A 1 80 ? 8.172 109.5 50.375 1 91.62 80 ARG A O 1
ATOM 611 N N . SER A 1 81 ? 6.238 108.438 50.688 1 89.06 81 SER A N 1
ATOM 612 C CA . SER A 1 81 ? 5.457 109.688 50.594 1 89.06 81 SER A CA 1
ATOM 613 C C . SER A 1 81 ? 5.184 110.25 52 1 89.06 81 SER A C 1
ATOM 615 O O . SER A 1 81 ? 4.867 111.438 52.125 1 89.06 81 SER A O 1
ATOM 617 N N . THR A 1 82 ? 5.246 109.5 53.031 1 88.25 82 THR A N 1
ATOM 618 C CA . THR A 1 82 ? 4.895 109.938 54.375 1 88.25 82 THR A CA 1
ATOM 619 C C . THR A 1 82 ? 6.125 109.938 55.281 1 88.25 82 THR A C 1
ATOM 621 O O . THR A 1 82 ? 6.957 109 55.188 1 88.25 82 THR A O 1
ATOM 624 N N . SER A 1 83 ? 6.258 111 56.156 1 87.56 83 SER A N 1
ATOM 625 C CA . SER A 1 83 ? 7.355 111.062 57.125 1 87.56 83 SER A CA 1
ATOM 626 C C . SER A 1 83 ? 7.199 109.938 58.188 1 87.56 83 SER A C 1
ATOM 628 O O . SER A 1 83 ? 6.082 109.562 58.531 1 87.56 83 SER A O 1
ATOM 630 N N . LYS A 1 84 ? 8.297 109.5 58.75 1 87.31 84 LYS A N 1
ATOM 631 C CA . LYS A 1 84 ? 8.344 108.375 59.719 1 87.31 84 LYS A CA 1
ATOM 632 C C . LYS A 1 84 ? 7.438 108.688 60.906 1 87.31 84 LYS A C 1
ATOM 634 O O . LYS A 1 84 ? 6.766 107.812 61.406 1 87.31 84 LYS A O 1
ATOM 639 N N . GLU A 1 85 ? 7.289 109.938 61.25 1 82.12 85 GLU A N 1
ATOM 640 C CA . GLU A 1 85 ? 6.527 110.375 62.438 1 82.12 85 GLU A CA 1
ATOM 641 C C . GLU A 1 85 ? 5.031 110.438 62.125 1 82.12 85 GLU A C 1
ATOM 643 O O . GLU A 1 85 ? 4.207 110.312 63.031 1 82.12 85 GLU A O 1
ATOM 648 N N . ASP A 1 86 ? 4.676 110.375 60.844 1 88.12 86 ASP A N 1
ATOM 649 C CA . ASP A 1 86 ? 3.275 110.5 60.469 1 88.12 86 ASP A CA 1
ATOM 650 C C . ASP A 1 86 ? 2.713 109.188 59.938 1 88.12 86 ASP A C 1
ATOM 652 O O . ASP A 1 86 ? 1.579 109.125 59.469 1 88.12 86 ASP A O 1
ATOM 656 N N . LEU A 1 87 ? 3.494 108.125 60.062 1 89.94 87 LEU A N 1
ATOM 657 C CA . LEU A 1 87 ? 3.023 106.875 59.594 1 89.94 87 LEU A CA 1
ATOM 658 C C . LEU A 1 87 ? 1.902 106.312 60.5 1 89.94 87 LEU A C 1
ATOM 660 O O . LEU A 1 87 ? 1.967 106.438 61.719 1 89.94 87 LEU A O 1
ATOM 664 N N . ASP A 1 88 ? 0.836 105.812 59.906 1 89.12 88 ASP A N 1
ATOM 665 C CA . ASP A 1 88 ? -0.312 105.25 60.625 1 89.12 88 ASP A CA 1
ATOM 666 C C . ASP A 1 88 ? -0.278 103.75 60.625 1 89.12 88 ASP A C 1
ATOM 668 O O . ASP A 1 88 ? -0.474 103.125 59.594 1 89.12 88 ASP A O 1
ATOM 672 N N . ILE A 1 89 ? -0.059 103.125 61.719 1 92.5 89 ILE A N 1
ATOM 673 C CA . ILE A 1 89 ? 0.082 101.688 61.844 1 92.5 89 ILE A CA 1
ATOM 674 C C . ILE A 1 89 ? -1.242 101 61.531 1 92.5 89 ILE A C 1
ATOM 676 O O . ILE A 1 89 ? -1.257 99.875 61 1 92.5 89 ILE A O 1
ATOM 680 N N . ASP A 1 90 ? -2.348 101.688 61.781 1 90.44 90 ASP A N 1
ATOM 681 C CA . ASP A 1 90 ? -3.65 101.125 61.438 1 90.44 90 ASP A CA 1
ATOM 682 C C . ASP A 1 90 ? -3.826 100.938 59.938 1 90.44 90 ASP A C 1
ATOM 684 O O . ASP A 1 90 ? -4.395 99.938 59.5 1 90.44 90 ASP A O 1
ATOM 688 N N . ASN A 1 91 ? -3.311 101.938 59.188 1 88.94 91 ASN A N 1
ATOM 689 C CA . ASN A 1 91 ? -3.361 101.875 57.75 1 88.94 91 ASN A CA 1
ATOM 690 C C . ASN A 1 91 ? -2.5 100.688 57.219 1 88.94 91 ASN A C 1
ATOM 692 O O . ASN A 1 91 ? -2.902 100 56.312 1 88.94 91 ASN A O 1
ATOM 696 N N . ILE A 1 92 ? -1.332 100.5 57.781 1 93.12 92 ILE A N 1
ATOM 697 C CA . ILE A 1 92 ? -0.426 99.438 57.406 1 93.12 92 ILE A CA 1
ATOM 698 C C . ILE A 1 92 ? -1.069 98.125 57.719 1 93.12 92 ILE A C 1
ATOM 700 O O . ILE A 1 92 ? -1.074 97.188 56.875 1 93.12 92 ILE A O 1
ATOM 704 N N . THR A 1 93 ? -1.658 98 58.906 1 94.06 93 THR A N 1
ATOM 705 C CA . THR A 1 93 ? -2.318 96.75 59.344 1 94.06 93 THR A CA 1
ATOM 706 C C . THR A 1 93 ? -3.471 96.375 58.406 1 94.06 93 THR A C 1
ATOM 708 O O . THR A 1 93 ? -3.621 95.25 58 1 94.06 93 THR A O 1
ATOM 711 N N . ASN A 1 94 ? -4.195 97.438 58.031 1 90.44 94 ASN A N 1
ATOM 712 C CA . ASN A 1 94 ? -5.344 97.188 57.156 1 90.44 94 ASN A CA 1
ATOM 713 C C . ASN A 1 94 ? -4.914 96.688 55.781 1 90.44 94 ASN A C 1
ATOM 715 O O . ASN A 1 94 ? -5.555 95.812 55.188 1 90.44 94 ASN A O 1
ATOM 719 N N . ILE A 1 95 ? -3.85 97.25 55.219 1 91.25 95 ILE A N 1
ATOM 720 C CA . ILE A 1 95 ? -3.35 96.875 53.875 1 91.25 95 ILE A CA 1
ATOM 721 C C . ILE A 1 95 ? -2.885 95.438 53.906 1 91.25 95 ILE A C 1
ATOM 723 O O . ILE A 1 95 ? -3.25 94.625 53.062 1 91.25 95 ILE A O 1
ATOM 727 N N . ILE A 1 96 ? -2.154 95.062 54.938 1 95.5 96 ILE A N 1
ATOM 728 C CA . ILE A 1 96 ? -1.557 93.688 55.031 1 95.5 96 ILE A CA 1
ATOM 729 C C . ILE A 1 96 ? -2.646 92.688 55.312 1 95.5 96 ILE A C 1
ATOM 731 O O . ILE A 1 96 ? -2.729 91.688 54.594 1 95.5 96 ILE A O 1
ATOM 735 N N . THR A 1 97 ? -3.541 92.938 56.25 1 94.5 97 THR A N 1
ATOM 736 C CA . THR A 1 97 ? -4.512 91.875 56.656 1 94.5 97 THR A CA 1
ATOM 737 C C . THR A 1 97 ? -5.598 91.688 55.625 1 94.5 97 THR A C 1
ATOM 739 O O . THR A 1 97 ? -6.07 90.625 55.406 1 94.5 97 THR A O 1
ATOM 742 N N . ASN A 1 98 ? -5.941 92.812 54.969 1 90.5 98 ASN A N 1
ATOM 743 C CA . ASN A 1 98 ? -6.949 92.688 53.906 1 90.5 98 ASN A CA 1
ATOM 744 C C . ASN A 1 98 ? -6.426 91.875 52.719 1 90.5 98 ASN A C 1
ATOM 746 O O . ASN A 1 98 ? -7.148 91.062 52.156 1 90.5 98 ASN A O 1
ATOM 750 N N . THR A 1 99 ? -5.258 92.25 52.312 1 92.75 99 THR A N 1
ATOM 751 C CA . THR A 1 99 ? -4.684 91.562 51.188 1 92.75 99 THR A CA 1
ATOM 752 C C . THR A 1 99 ? -4.434 90.062 51.531 1 92.75 99 THR A C 1
ATOM 754 O O . THR A 1 99 ? -4.738 89.188 50.75 1 92.75 99 THR A O 1
ATOM 757 N N . PHE A 1 100 ? -3.928 89.812 52.688 1 93.25 100 PHE A N 1
ATOM 758 C CA . PHE A 1 100 ? -3.648 88.438 53.188 1 93.25 100 PHE A CA 1
ATOM 759 C C . PHE A 1 100 ? -4.93 87.625 53.281 1 93.25 100 PHE A C 1
ATOM 761 O O . PHE A 1 100 ? -4.941 86.438 52.938 1 93.25 100 PHE A O 1
ATOM 768 N N . ASP A 1 101 ? -5.953 88.25 53.719 1 92.12 101 ASP A N 1
ATOM 769 C CA . ASP A 1 101 ? -7.234 87.562 53.906 1 92.12 101 ASP A CA 1
ATOM 770 C C . ASP A 1 101 ? -7.766 87.062 52.594 1 92.12 101 ASP A C 1
ATOM 772 O O . ASP A 1 101 ? -8.609 86.125 52.562 1 92.12 101 ASP A O 1
ATOM 776 N N . ASN A 1 102 ? -7.223 87.562 51.531 1 87.25 102 ASN A N 1
ATOM 777 C CA . ASN A 1 102 ? -7.742 87.188 50.219 1 87.25 102 ASN A CA 1
ATOM 778 C C . ASN A 1 102 ? -6.844 86.125 49.562 1 87.25 102 ASN A C 1
ATOM 780 O O . ASN A 1 102 ? -7.117 85.688 48.438 1 87.25 102 ASN A O 1
ATOM 784 N N . SER A 1 103 ? -5.797 85.75 50.188 1 88.94 103 SER A N 1
ATOM 785 C CA . SER A 1 103 ? -4.988 84.625 49.656 1 88.94 103 SER A CA 1
ATOM 786 C C . SER A 1 103 ? -5.668 83.312 49.875 1 88.94 103 SER A C 1
ATOM 788 O O . SER A 1 103 ? -6.148 83 50.969 1 88.94 103 SER A O 1
ATOM 790 N N . ALA A 1 104 ? -5.695 82.562 48.875 1 86 104 ALA A N 1
ATOM 791 C CA . ALA A 1 104 ? -6.324 81.188 48.969 1 86 104 ALA A CA 1
ATOM 792 C C . ALA A 1 104 ? -5.355 80.188 49.531 1 86 104 ALA A C 1
ATOM 794 O O . ALA A 1 104 ? -5.77 79.125 50.031 1 86 104 ALA A O 1
ATOM 795 N N . TYR A 1 105 ? -4.047 80.562 49.531 1 88 105 TYR A N 1
ATOM 796 C CA . TYR A 1 105 ? -3.102 79.5 49.781 1 88 105 TYR A CA 1
ATOM 797 C C . TYR A 1 105 ? -2.111 79.812 50.875 1 88 105 TYR A C 1
ATOM 799 O O . TYR A 1 105 ? -1.5 78.938 51.469 1 88 105 TYR A O 1
ATOM 807 N N . SER A 1 106 ? -1.869 81.125 51.125 1 89.19 106 SER A N 1
ATOM 808 C CA . SER A 1 106 ? -0.897 81.5 52.125 1 89.19 106 SER A CA 1
ATOM 809 C C . SER A 1 106 ? -1.426 81.312 53.531 1 89.19 106 SER A C 1
ATOM 811 O O . SER A 1 106 ? -2.598 81.562 53.812 1 89.19 106 SER A O 1
ATOM 813 N N . ASN A 1 107 ? -0.567 80.812 54.375 1 91.06 107 ASN A N 1
ATOM 814 C CA . ASN A 1 107 ? -0.947 80.5 55.75 1 91.06 107 ASN A CA 1
ATOM 815 C C . ASN A 1 107 ? -0.561 81.625 56.688 1 91.06 107 ASN A C 1
ATOM 817 O O . ASN A 1 107 ? -1.269 81.875 57.688 1 91.06 107 ASN A O 1
ATOM 821 N N . PHE A 1 108 ? 0.536 82.25 56.406 1 94.44 108 PHE A N 1
ATOM 822 C CA . PHE A 1 108 ? 1.035 83.375 57.25 1 94.44 108 PHE A CA 1
ATOM 823 C C . PHE A 1 108 ? 1.553 84.5 56.406 1 94.44 108 PHE A C 1
ATOM 825 O O . PHE A 1 108 ? 1.998 84.312 55.281 1 94.44 108 PHE A O 1
ATOM 832 N N . THR A 1 109 ? 1.419 85.625 56.938 1 97 109 THR A N 1
ATOM 833 C CA . THR A 1 109 ? 2.074 86.812 56.375 1 97 109 THR A CA 1
ATOM 834 C C . THR A 1 109 ? 2.85 87.562 57.438 1 97 109 THR A C 1
ATOM 836 O O . THR A 1 109 ? 2.541 87.438 58.625 1 97 109 THR A O 1
ATOM 839 N N . TYR A 1 110 ? 3.891 88.25 57.062 1 97.81 110 TYR A N 1
ATOM 840 C CA . TYR A 1 110 ? 4.68 88.938 58.062 1 97.81 110 TYR A CA 1
ATOM 841 C C . TYR A 1 110 ? 5.262 90.25 57.438 1 97.81 110 TYR A C 1
ATOM 843 O O . TYR A 1 110 ? 5.605 90.25 56.25 1 97.81 110 TYR A O 1
ATOM 851 N N . LEU A 1 111 ? 5.301 91.188 58.25 1 98.12 111 LEU A N 1
ATOM 852 C CA . LEU A 1 111 ? 5.996 92.438 57.938 1 98.12 111 LEU A CA 1
ATOM 853 C C . LEU A 1 111 ? 7.102 92.75 58.969 1 98.12 111 LEU A C 1
ATOM 855 O O . LEU A 1 111 ? 6.84 92.812 60.156 1 98.12 111 LEU A O 1
ATOM 859 N N . TYR A 1 112 ? 8.266 92.75 58.5 1 97.94 112 TYR A N 1
ATOM 860 C CA . TYR A 1 112 ? 9.422 93.125 59.312 1 97.94 112 TYR A CA 1
ATOM 861 C C . TYR A 1 112 ? 9.906 94.5 58.969 1 97.94 112 TYR A C 1
ATOM 863 O O . TYR A 1 112 ? 10.258 94.75 57.812 1 97.94 112 TYR A O 1
ATOM 871 N N . LEU A 1 113 ? 9.969 95.375 60 1 96.81 113 LEU A N 1
ATOM 872 C CA . LEU A 1 113 ? 10.492 96.688 59.812 1 96.81 113 LEU A CA 1
ATOM 873 C C . LEU A 1 113 ? 11.805 96.875 60.562 1 96.81 113 LEU A C 1
ATOM 875 O O . LEU A 1 113 ? 11.906 96.5 61.75 1 96.81 113 LEU A O 1
ATOM 879 N N . ILE A 1 114 ? 12.82 97.5 60.031 1 94.5 114 ILE A N 1
ATOM 880 C CA . ILE A 1 114 ? 14.164 97.625 60.594 1 94.5 114 ILE A CA 1
ATOM 881 C C . ILE A 1 114 ? 14.172 98.688 61.688 1 94.5 114 ILE A C 1
ATOM 883 O O . ILE A 1 114 ? 14.695 98.438 62.781 1 94.5 114 ILE A O 1
ATOM 887 N N . ASP A 1 115 ? 13.625 99.875 61.5 1 89.56 115 ASP A N 1
ATOM 888 C CA . ASP A 1 115 ? 13.633 101 62.438 1 89.56 115 ASP A CA 1
ATOM 889 C C . ASP A 1 115 ? 12.289 101.688 62.438 1 89.56 115 ASP A C 1
ATOM 891 O O . ASP A 1 115 ? 12.195 102.875 62 1 89.56 115 ASP A O 1
ATOM 895 N N . PRO A 1 116 ? 11.258 100.938 63 1 92.25 116 PRO A N 1
ATOM 896 C CA . PRO A 1 116 ? 9.945 101.625 63.031 1 92.25 116 PRO A CA 1
ATOM 897 C C . PRO A 1 116 ? 9.859 102.688 64.062 1 92.25 116 PRO A C 1
ATOM 899 O O . PRO A 1 116 ? 10.695 102.75 65 1 92.25 116 PRO A O 1
ATOM 902 N N . PRO A 1 117 ? 8.914 103.625 63.938 1 90.88 117 PRO A N 1
ATOM 903 C CA . PRO A 1 117 ? 8.68 104.562 65 1 90.88 117 PRO A CA 1
ATOM 904 C C . PRO A 1 117 ? 8.406 103.875 66.375 1 90.88 117 PRO A C 1
ATOM 906 O O . PRO A 1 117 ? 7.832 102.812 66.375 1 90.88 117 PRO A O 1
ATOM 909 N N . GLU A 1 118 ? 8.766 104.562 67.5 1 87.44 118 GLU A N 1
ATOM 910 C CA . GLU A 1 118 ? 8.656 104 68.875 1 87.44 118 GLU A CA 1
ATOM 911 C C . GLU A 1 118 ? 7.203 103.688 69.188 1 87.44 118 GLU A C 1
ATOM 913 O O . GLU A 1 118 ? 6.93 102.688 69.875 1 87.44 118 GLU A O 1
ATOM 918 N N . TYR A 1 119 ? 6.316 104.438 68.625 1 90.81 119 TYR A N 1
ATOM 919 C CA . TYR A 1 119 ? 4.914 104.188 68.938 1 90.81 119 TYR A CA 1
ATOM 920 C C . TYR A 1 119 ? 4.371 102.938 68.312 1 90.81 119 TYR A C 1
ATOM 922 O O . TYR A 1 119 ? 3.336 102.438 68.688 1 90.81 119 TYR A O 1
ATOM 930 N N . PHE A 1 120 ? 5.086 102.438 67.312 1 93.38 120 PHE A N 1
ATOM 931 C CA . PHE A 1 120 ? 4.703 101.125 66.688 1 93.38 120 PHE A CA 1
ATOM 932 C C . PHE A 1 120 ? 4.871 100 67.688 1 93.38 120 PHE A C 1
ATOM 934 O O . PHE A 1 120 ? 4.016 99.125 67.75 1 93.38 120 PHE A O 1
ATOM 941 N N . LYS A 1 121 ? 5.93 100.062 68.438 1 90.19 121 LYS A N 1
ATOM 942 C CA . LYS A 1 121 ? 6.27 99 69.375 1 90.19 121 LYS A CA 1
ATOM 943 C C . LYS A 1 121 ? 5.312 98.938 70.562 1 90.19 121 LYS A C 1
ATOM 945 O O . LYS A 1 121 ? 5.121 97.938 71.188 1 90.19 121 LYS A O 1
ATOM 950 N N . GLU A 1 122 ? 4.699 100.188 70.75 1 89.25 122 GLU A N 1
ATOM 951 C CA . GLU A 1 122 ? 3.805 100.312 71.875 1 89.25 122 GLU A CA 1
ATOM 952 C C . GLU A 1 122 ? 2.375 99.938 71.5 1 89.25 122 GLU A C 1
ATOM 954 O O . GLU A 1 122 ? 1.543 99.688 72.438 1 89.25 122 GLU A O 1
ATOM 959 N N . GLU A 1 123 ? 2.129 99.75 70.25 1 88.56 123 GLU A N 1
ATOM 960 C CA . GLU A 1 123 ? 0.774 99.5 69.75 1 88.56 123 GLU A CA 1
ATOM 961 C C . GLU A 1 123 ? 0.271 98.188 70.188 1 88.56 123 GLU A C 1
ATOM 963 O O . GLU A 1 123 ? -0.916 98 70.5 1 88.56 123 GLU A O 1
ATOM 968 N N . SER A 1 124 ? 1.16 97.188 70.125 1 89.62 124 SER A N 1
ATOM 969 C CA . SER A 1 124 ? 0.761 95.875 70.5 1 89.62 124 SER A CA 1
ATOM 970 C C . SER A 1 124 ? 1.958 95 71 1 89.62 124 SER A C 1
ATOM 972 O O . SER A 1 124 ? 3.049 95.125 70.438 1 89.62 124 SER A O 1
ATOM 974 N N . LYS A 1 125 ? 1.704 94.25 71.938 1 88.75 125 LYS A N 1
ATOM 975 C CA . LYS A 1 125 ? 2.748 93.375 72.438 1 88.75 125 LYS A CA 1
ATOM 976 C C . LYS A 1 125 ? 3.08 92.312 71.438 1 88.75 125 LYS A C 1
ATOM 978 O O . LYS A 1 125 ? 4.188 91.75 71.438 1 88.75 125 LYS A O 1
ATOM 983 N N . PHE A 1 126 ? 2.195 92 70.5 1 93.06 126 PHE A N 1
ATOM 984 C CA . PHE A 1 126 ? 2.338 90.938 69.562 1 93.06 126 PHE A CA 1
ATOM 985 C C . PHE A 1 126 ? 3.359 91.312 68.5 1 93.06 126 PHE A C 1
ATOM 987 O O . PHE A 1 126 ? 3.861 90.438 67.75 1 93.06 126 PHE A O 1
ATOM 994 N N . PHE A 1 127 ? 3.711 92.562 68.375 1 96 127 PHE A N 1
ATOM 995 C CA . PHE A 1 127 ? 4.512 93.062 67.25 1 96 127 PHE A CA 1
ATOM 996 C C . PHE A 1 127 ? 5.988 93.062 67.625 1 96 127 PHE A C 1
ATOM 998 O O . PHE A 1 127 ? 6.832 93.438 66.812 1 96 127 PHE A O 1
ATOM 1005 N N . ASN A 1 128 ? 6.328 92.688 68.812 1 94.75 128 ASN A N 1
ATOM 1006 C CA . ASN A 1 128 ? 7.715 92.688 69.312 1 94.75 128 ASN A CA 1
ATOM 1007 C C . ASN A 1 128 ? 8.25 91.312 69.5 1 94.75 128 ASN A C 1
ATOM 1009 O O . ASN A 1 128 ? 7.652 90.5 70.188 1 94.75 128 ASN A O 1
ATOM 1013 N N . THR A 1 129 ? 9.312 91 68.875 1 94.12 129 THR A N 1
ATOM 1014 C CA . THR A 1 129 ? 9.938 89.688 69 1 94.12 129 THR A CA 1
ATOM 1015 C C . THR A 1 129 ? 10.625 89.562 70.375 1 94.12 129 THR A C 1
ATOM 1017 O O . THR A 1 129 ? 10.68 90.5 71.125 1 94.12 129 THR A O 1
ATOM 1020 N N . GLN A 1 130 ? 11.227 88.438 70.562 1 91 130 GLN A N 1
ATOM 1021 C CA . GLN A 1 130 ? 11.938 88.188 71.812 1 91 130 GLN A CA 1
ATOM 1022 C C . GLN A 1 130 ? 13.172 89.062 71.938 1 91 130 GLN A C 1
ATOM 1024 O O . GLN A 1 130 ? 13.547 89.438 73.062 1 91 130 GLN A O 1
ATOM 1029 N N . SER A 1 131 ? 13.734 89.438 70.875 1 93.62 131 SER A N 1
ATOM 1030 C CA . SER A 1 131 ? 14.945 90.312 70.875 1 93.62 131 SER A CA 1
ATOM 1031 C C . SER A 1 131 ? 14.617 91.75 70.688 1 93.62 131 SER A C 1
ATOM 1033 O O . SER A 1 131 ? 15.516 92.625 70.562 1 93.62 131 SER A O 1
ATOM 1035 N N . GLY A 1 132 ? 13.367 92.062 70.562 1 91.38 132 GLY A N 1
ATOM 1036 C CA . GLY A 1 132 ? 12.945 93.5 70.5 1 91.38 132 GLY A CA 1
ATOM 1037 C C . GLY A 1 132 ? 12.773 94 69.062 1 91.38 132 GLY A C 1
ATOM 1038 O O . GLY A 1 132 ? 12.617 95.188 68.812 1 91.38 132 GLY A O 1
ATOM 1039 N N . LYS A 1 133 ? 12.812 93.125 68.125 1 94.88 133 LYS A N 1
ATOM 1040 C CA . LYS A 1 133 ? 12.578 93.5 66.75 1 94.88 133 LYS A CA 1
ATOM 1041 C C . LYS A 1 133 ? 11.086 93.688 66.5 1 94.88 133 LYS A C 1
ATOM 1043 O O . LYS A 1 133 ? 10.258 93 67.125 1 94.88 133 LYS A O 1
ATOM 1048 N N . PHE A 1 134 ? 10.742 94.5 65.562 1 96.06 134 PHE A N 1
ATOM 1049 C CA . PHE A 1 134 ? 9.336 94.688 65.188 1 96.06 134 PHE A CA 1
ATOM 1050 C C . PHE A 1 134 ? 8.922 93.812 64 1 96.06 134 PHE A C 1
ATOM 1052 O O . PHE A 1 134 ? 9.406 94 62.906 1 96.06 134 PHE A O 1
ATOM 1059 N N . VAL A 1 135 ? 8.055 92.875 64.312 1 96.94 135 VAL A N 1
ATOM 1060 C CA . VAL A 1 135 ? 7.492 92 63.281 1 96.94 135 VAL A CA 1
ATOM 1061 C C . VAL A 1 135 ? 5.98 91.875 63.469 1 96.94 135 VAL A C 1
ATOM 1063 O O . VAL A 1 135 ? 5.516 91.562 64.562 1 96.94 135 VAL A O 1
ATOM 1066 N N . MET A 1 136 ? 5.23 92.25 62.438 1 97.12 136 MET A N 1
ATOM 1067 C CA . MET A 1 136 ? 3.807 91.938 62.438 1 97.12 136 MET A CA 1
ATOM 1068 C C . MET A 1 136 ? 3.568 90.562 61.781 1 97.12 136 MET A C 1
ATOM 1070 O O . MET A 1 136 ? 3.883 90.375 60.625 1 97.12 136 MET A O 1
ATOM 1074 N N . LEU A 1 137 ? 3.107 89.688 62.562 1 96.44 137 LEU A N 1
ATOM 1075 C CA . LEU A 1 137 ? 2.855 88.375 62.094 1 96.44 137 LEU A CA 1
ATOM 1076 C C . LEU A 1 137 ? 1.377 88 62.219 1 96.44 137 LEU A C 1
ATOM 1078 O O . LEU A 1 137 ? 0.787 88.125 63.281 1 96.44 137 LEU A O 1
ATOM 1082 N N . TYR A 1 138 ? 0.795 87.625 61.094 1 96.25 138 TYR A N 1
ATOM 1083 C CA . TYR A 1 138 ? -0.626 87.25 61.062 1 96.25 138 TYR A CA 1
ATOM 1084 C C . TYR A 1 138 ? -0.851 85.875 60.531 1 96.25 138 TYR A C 1
ATOM 1086 O O . TYR A 1 138 ? -0.12 85.375 59.656 1 96.25 138 TYR A O 1
ATOM 1094 N N . ALA A 1 139 ? -1.812 85.188 61.031 1 94.44 139 ALA A N 1
ATOM 1095 C CA . ALA A 1 139 ? -2.27 83.875 60.594 1 94.44 139 ALA A CA 1
ATOM 1096 C C . ALA A 1 139 ? -3.717 83.938 60.094 1 94.44 139 ALA A C 1
ATOM 1098 O O . ALA A 1 139 ? -4.52 84.75 60.625 1 94.44 139 ALA A O 1
ATOM 1099 N N . ASP A 1 140 ? -3.98 83.25 59.094 1 89.62 140 ASP A N 1
ATOM 1100 C CA . ASP A 1 140 ? -5.352 83.125 58.594 1 89.62 140 ASP A CA 1
ATOM 1101 C C . ASP A 1 140 ? -5.996 81.812 59.094 1 89.62 140 ASP A C 1
ATOM 1103 O O . ASP A 1 140 ? -5.648 80.75 58.625 1 89.62 140 ASP A O 1
ATOM 1107 N N . GLU A 1 141 ? -6.922 81.875 59.938 1 83.31 141 GLU A N 1
ATOM 1108 C CA . GLU A 1 141 ? -7.578 80.75 60.531 1 83.31 141 GLU A CA 1
ATOM 1109 C C . GLU A 1 141 ? -8.742 80.25 59.656 1 83.31 141 GLU A C 1
ATOM 1111 O O . GLU A 1 141 ? -9.219 79.125 59.781 1 83.31 141 GLU A O 1
ATOM 1116 N N . GLU A 1 142 ? -9.211 81.188 58.781 1 82.19 142 GLU A N 1
ATOM 1117 C CA . GLU A 1 142 ? -10.305 80.875 57.875 1 82.19 142 GLU A CA 1
ATOM 1118 C C . GLU A 1 142 ? -9.93 81.125 56.438 1 82.19 142 GLU A C 1
ATOM 1120 O O . GLU A 1 142 ? -10.469 82.062 55.812 1 82.19 142 GLU A O 1
ATOM 1125 N N . LYS A 1 143 ? -9.312 80.25 55.812 1 73.38 143 LYS A N 1
ATOM 1126 C CA . LYS A 1 143 ? -8.742 80.562 54.5 1 73.38 143 LYS A CA 1
ATOM 1127 C C . LYS A 1 143 ? -9.828 80.625 53.438 1 73.38 143 LYS A C 1
ATOM 1129 O O . LYS A 1 143 ? -9.695 81.312 52.438 1 73.38 143 LYS A O 1
ATOM 1134 N N . ASP A 1 144 ? -10.852 80.062 53.656 1 73.25 144 ASP A N 1
ATOM 1135 C CA . ASP A 1 144 ? -11.891 79.938 52.625 1 73.25 144 ASP A CA 1
ATOM 1136 C C . ASP A 1 144 ? -12.898 81.125 52.812 1 73.25 144 ASP A C 1
ATOM 1138 O O . ASP A 1 144 ? -13.719 81.312 51.906 1 73.25 144 ASP A O 1
ATOM 1142 N N . ASN A 1 145 ? -12.75 81.812 53.969 1 76 145 ASN A N 1
ATOM 1143 C CA . ASN A 1 145 ? -13.734 82.812 54.25 1 76 145 ASN A CA 1
ATOM 1144 C C . ASN A 1 145 ? -13.062 84.188 54.594 1 76 145 ASN A C 1
ATOM 1146 O O . ASN A 1 145 ? -11.906 84.188 55 1 76 145 ASN A O 1
ATOM 1150 N N . LYS A 1 146 ? -13.82 85.188 54.281 1 82.62 146 LYS A N 1
ATOM 1151 C CA . LYS A 1 146 ? -13.328 86.5 54.719 1 82.62 146 LYS A CA 1
ATOM 1152 C C . LYS A 1 146 ? -13.289 86.562 56.219 1 82.62 146 LYS A C 1
ATOM 1154 O O . LYS A 1 146 ? -14.195 86.125 56.906 1 82.62 146 LYS A O 1
ATOM 1159 N N . GLY A 1 147 ? -12.188 87.125 56.688 1 82.19 147 GLY A N 1
ATOM 1160 C CA . GLY A 1 147 ? -12.008 87.25 58.125 1 82.19 147 GLY A CA 1
ATOM 1161 C C . GLY A 1 147 ? -11.117 86.188 58.719 1 82.19 147 GLY A C 1
ATOM 1162 O O . GLY A 1 147 ? -10.398 85.5 58 1 82.19 147 GLY A O 1
ATOM 1163 N N . GLY A 1 148 ? -10.891 86.188 59.938 1 86.44 148 GLY A N 1
ATOM 1164 C CA . GLY A 1 148 ? -10.133 85.125 60.656 1 86.44 148 GLY A CA 1
ATOM 1165 C C . GLY A 1 148 ? -8.648 85.5 60.75 1 86.44 148 GLY A C 1
ATOM 1166 O O . GLY A 1 148 ? -7.84 84.625 61.062 1 86.44 148 GLY A O 1
ATOM 1167 N N . ILE A 1 149 ? -8.336 86.625 60.344 1 93 149 ILE A N 1
ATOM 1168 C CA . ILE A 1 149 ? -6.938 87 60.438 1 93 149 ILE A CA 1
ATOM 1169 C C . ILE A 1 149 ? -6.586 87.375 61.875 1 93 149 ILE A C 1
ATOM 1171 O O . ILE A 1 149 ? -7.262 88.188 62.531 1 93 149 ILE A O 1
ATOM 1175 N N . LYS A 1 150 ? -5.641 86.75 62.406 1 93.19 150 LYS A N 1
ATOM 1176 C CA . LYS A 1 150 ? -5.23 87 63.812 1 93.19 150 LYS A CA 1
ATOM 1177 C C . LYS A 1 150 ? -3.744 87.312 63.875 1 93.19 150 LYS A C 1
ATOM 1179 O O . LYS A 1 150 ? -2.922 86.688 63.219 1 93.19 150 LYS A O 1
ATOM 1184 N N . ALA A 1 151 ? -3.473 88.312 64.688 1 94.44 151 ALA A N 1
ATOM 1185 C CA . ALA A 1 151 ? -2.072 88.625 64.938 1 94.44 151 ALA A CA 1
ATOM 1186 C C . ALA A 1 151 ? -1.471 87.562 65.875 1 94.44 151 ALA A C 1
ATOM 1188 O O . ALA A 1 151 ? -2.1 87.188 66.875 1 94.44 151 ALA A O 1
ATOM 1189 N N . ILE A 1 152 ? -0.438 87.062 65.5 1 94.31 152 ILE A N 1
ATOM 1190 C CA . ILE A 1 152 ? 0.251 86.125 66.375 1 94.31 152 ILE A CA 1
ATOM 1191 C C . ILE A 1 152 ? 1.571 86.688 66.875 1 94.31 152 ILE A C 1
ATOM 1193 O O . ILE A 1 152 ? 2.051 87.688 66.312 1 94.31 152 ILE A O 1
ATOM 1197 N N . GLN A 1 153 ? 2.045 86.125 67.938 1 93.81 153 GLN A N 1
ATOM 1198 C CA . GLN A 1 153 ? 3.25 86.625 68.562 1 93.81 153 GLN A CA 1
ATOM 1199 C C . GLN A 1 153 ? 4.422 86.688 67.562 1 93.81 153 GLN A C 1
ATOM 1201 O O . GLN A 1 153 ? 4.758 85.625 67 1 93.81 153 GLN A O 1
ATOM 1206 N N . ALA A 1 154 ? 4.992 87.875 67.438 1 94.56 154 ALA A N 1
ATOM 1207 C CA . ALA A 1 154 ? 6.172 88 66.562 1 94.56 154 ALA A CA 1
ATOM 1208 C C . ALA A 1 154 ? 7.289 87.062 67.062 1 94.56 154 ALA A C 1
ATOM 1210 O O . ALA A 1 154 ? 7.43 86.75 68.25 1 94.56 154 ALA A O 1
ATOM 1211 N N . SER A 1 155 ? 8.047 86.562 66.125 1 92.88 155 SER A N 1
ATOM 1212 C CA . SER A 1 155 ? 9.125 85.625 66.438 1 92.88 155 SER A CA 1
ATOM 1213 C C . SER A 1 155 ? 10.414 86.062 65.688 1 92.88 155 SER A C 1
ATOM 1215 O O . SER A 1 155 ? 10.375 86.5 64.562 1 92.88 155 SER A O 1
ATOM 1217 N N . ASP A 1 156 ? 11.516 85.812 66.375 1 93.38 156 ASP A N 1
ATOM 1218 C CA . ASP A 1 156 ? 12.812 86.062 65.812 1 93.38 156 ASP A CA 1
ATOM 1219 C C . ASP A 1 156 ? 13.055 85.188 64.562 1 93.38 156 ASP A C 1
ATOM 1221 O O . ASP A 1 156 ? 13.891 85.5 63.719 1 93.38 156 ASP A O 1
ATOM 1225 N N . GLU A 1 157 ? 12.328 84.125 64.5 1 92.75 157 GLU A N 1
ATOM 1226 C CA . GLU A 1 157 ? 12.469 83.188 63.406 1 92.75 157 GLU A CA 1
ATOM 1227 C C . GLU A 1 157 ? 12.203 83.875 62.062 1 92.75 157 GLU A C 1
ATOM 1229 O O . GLU A 1 157 ? 12.844 83.562 61.062 1 92.75 157 GLU A O 1
ATOM 1234 N N . ILE A 1 158 ? 11.25 84.812 62.094 1 96 158 ILE A N 1
ATOM 1235 C CA . ILE A 1 158 ? 10.891 85.5 60.844 1 96 158 ILE A CA 1
ATOM 1236 C C . ILE A 1 158 ? 12.047 86.438 60.438 1 96 158 ILE A C 1
ATOM 1238 O O . ILE A 1 158 ? 12.438 86.438 59.25 1 96 158 ILE A O 1
ATOM 1242 N N . ALA A 1 159 ? 12.594 87.188 61.344 1 94.75 159 ALA A N 1
ATOM 1243 C CA . ALA A 1 159 ? 13.688 88.062 61.062 1 94.75 159 ALA A CA 1
ATOM 1244 C C . ALA A 1 159 ? 14.938 87.312 60.625 1 94.75 159 ALA A C 1
ATOM 1246 O O . ALA A 1 159 ? 15.766 87.812 59.875 1 94.75 159 ALA A O 1
ATOM 1247 N N . ASN A 1 160 ? 15.031 86 61.062 1 94.31 160 ASN A N 1
ATOM 1248 C CA . ASN A 1 160 ? 16.219 85.188 60.781 1 94.31 160 ASN A CA 1
ATOM 1249 C C . ASN A 1 160 ? 16.031 84.375 59.531 1 94.31 160 ASN A C 1
ATOM 1251 O O . ASN A 1 160 ? 16.938 83.625 59.156 1 94.31 160 ASN A O 1
ATOM 1255 N N . LEU A 1 161 ? 14.883 84.375 58.938 1 96.38 161 LEU A N 1
ATOM 1256 C CA . LEU A 1 161 ? 14.68 83.625 57.688 1 96.38 161 LEU A CA 1
ATOM 1257 C C . LEU A 1 161 ? 15.727 84.062 56.656 1 96.38 161 LEU A C 1
ATOM 1259 O O . LEU A 1 161 ? 16.078 85.188 56.531 1 96.38 161 LEU A O 1
ATOM 1263 N N . GLN A 1 162 ? 16.203 83.125 55.938 1 95.19 162 GLN A N 1
ATOM 1264 C CA . GLN A 1 162 ? 17.234 83.375 54.906 1 95.19 162 GLN A CA 1
ATOM 1265 C C . GLN A 1 162 ? 16.766 84.375 53.906 1 95.19 162 GLN A C 1
ATOM 1267 O O . GLN A 1 162 ? 17.547 85.25 53.438 1 95.19 162 GLN A O 1
ATOM 1272 N N . VAL A 1 163 ? 15.5 84.312 53.438 1 96.19 163 VAL A N 1
ATOM 1273 C CA . VAL A 1 163 ? 14.969 85.25 52.438 1 96.19 163 VAL A CA 1
ATOM 1274 C C . VAL A 1 163 ? 14.977 86.688 53 1 96.19 163 VAL A C 1
ATOM 1276 O O . VAL A 1 163 ? 15.141 87.625 52.25 1 96.19 163 VAL A O 1
ATOM 1279 N N . VAL A 1 164 ? 14.703 86.812 54.281 1 97.19 164 VAL A N 1
ATOM 1280 C CA . VAL A 1 164 ? 14.703 88.125 54.938 1 97.19 164 VAL A CA 1
ATOM 1281 C C . VAL A 1 164 ? 16.141 88.688 55 1 97.19 164 VAL A C 1
ATOM 1283 O O . VAL A 1 164 ? 16.391 89.812 54.656 1 97.19 164 VAL A O 1
ATOM 1286 N N . GLN A 1 165 ? 17.047 87.812 55.406 1 96.69 165 GLN A N 1
ATOM 1287 C CA . GLN A 1 165 ? 18.453 88.188 55.469 1 96.69 165 GLN A CA 1
ATOM 1288 C C . GLN A 1 165 ? 19 88.562 54.094 1 96.69 165 GLN A C 1
ATOM 1290 O O . GLN A 1 165 ? 19.781 89.5 53.969 1 96.69 165 GLN A O 1
ATOM 1295 N N . ASP A 1 166 ? 18.641 87.875 53.125 1 96.12 166 ASP A N 1
ATOM 1296 C CA . ASP A 1 166 ? 19.062 88.125 51.75 1 96.12 166 ASP A CA 1
ATOM 1297 C C . ASP A 1 166 ? 18.578 89.5 51.281 1 96.12 166 ASP A C 1
ATOM 1299 O O . ASP A 1 166 ? 19.297 90.25 50.625 1 96.12 166 ASP A O 1
ATOM 1303 N N . ILE A 1 167 ? 17.359 89.75 51.625 1 96.75 167 ILE A N 1
ATOM 1304 C CA . ILE A 1 167 ? 16.781 91.062 51.219 1 96.75 167 ILE A CA 1
ATOM 1305 C C . ILE A 1 167 ? 17.547 92.188 51.938 1 96.75 167 ILE A C 1
ATOM 1307 O O . ILE A 1 167 ? 17.906 93.188 51.281 1 96.75 167 ILE A O 1
ATOM 1311 N N . LEU A 1 168 ? 17.875 92.062 53.219 1 95.81 168 LEU A N 1
ATOM 1312 C CA . LEU A 1 168 ? 18.547 93.125 54 1 95.81 168 LEU A CA 1
ATOM 1313 C C . LEU A 1 168 ? 19.953 93.375 53.438 1 95.81 168 LEU A C 1
ATOM 1315 O O . LEU A 1 168 ? 20.453 94.5 53.5 1 95.81 168 LEU A O 1
ATOM 1319 N N . LYS A 1 169 ? 20.469 92.375 52.781 1 94.81 169 LYS A N 1
ATOM 1320 C CA . LYS A 1 169 ? 21.844 92.5 52.344 1 94.81 169 LYS A CA 1
ATOM 1321 C C . LYS A 1 169 ? 21.922 92.875 50.875 1 94.81 169 LYS A C 1
ATOM 1323 O O . LYS A 1 169 ? 22.859 93.562 50.469 1 94.81 169 LYS A O 1
ATOM 1328 N N . LYS A 1 170 ? 20.953 92.438 50.094 1 93.94 170 LYS A N 1
ATOM 1329 C CA . LYS A 1 170 ? 21.203 92.438 48.656 1 93.94 170 LYS A CA 1
ATOM 1330 C C . LYS A 1 170 ? 20.141 93.25 47.938 1 93.94 170 LYS A C 1
ATOM 1332 O O . LYS A 1 170 ? 20.328 93.688 46.781 1 93.94 170 LYS A O 1
ATOM 1337 N N . ALA A 1 171 ? 19.016 93.562 48.5 1 94.94 171 ALA A N 1
ATOM 1338 C CA . ALA A 1 171 ? 17.891 94.188 47.781 1 94.94 171 ALA A CA 1
ATOM 1339 C C . ALA A 1 171 ? 18.219 95.562 47.344 1 94.94 171 ALA A C 1
ATOM 1341 O O . ALA A 1 171 ? 18.812 96.375 48.094 1 94.94 171 ALA A O 1
ATOM 1342 N N . LYS A 1 172 ? 17.969 95.938 46.156 1 94.38 172 LYS A N 1
ATOM 1343 C CA . LYS A 1 172 ? 18.156 97.312 45.625 1 94.38 172 LYS A CA 1
ATOM 1344 C C . LYS A 1 172 ? 16.859 97.812 45 1 94.38 172 LYS A C 1
ATOM 1346 O O . LYS A 1 172 ? 16.094 97.062 44.406 1 94.38 172 LYS A O 1
ATOM 1351 N N . TYR A 1 173 ? 16.641 99.062 45.281 1 90.38 173 TYR A N 1
ATOM 1352 C CA . TYR A 1 173 ? 15.438 99.688 44.75 1 90.38 173 TYR A CA 1
ATOM 1353 C C . TYR A 1 173 ? 15.414 99.625 43.219 1 90.38 173 TYR A C 1
ATOM 1355 O O . TYR A 1 173 ? 16.438 99.812 42.562 1 90.38 173 TYR A O 1
ATOM 1363 N N . GLY A 1 174 ? 14.305 99.188 42.656 1 83.94 174 GLY A N 1
ATOM 1364 C CA . GLY A 1 174 ? 14.156 99.125 41.219 1 83.94 174 GLY A CA 1
ATOM 1365 C C . GLY A 1 174 ? 14.266 97.688 40.656 1 83.94 174 GLY A C 1
ATOM 1366 O O . GLY A 1 174 ? 13.844 97.438 39.531 1 83.94 174 GLY A O 1
ATOM 1367 N N . GLU A 1 175 ? 14.898 96.75 41.344 1 84.5 175 GLU A N 1
ATOM 1368 C CA . GLU A 1 175 ? 15.094 95.375 40.875 1 84.5 175 GLU A CA 1
ATOM 1369 C C . GLU A 1 175 ? 13.805 94.562 40.969 1 84.5 175 GLU A C 1
ATOM 1371 O O . GLU A 1 175 ? 13.641 93.562 40.281 1 84.5 175 GLU A O 1
ATOM 1376 N N . ASN A 1 176 ? 12.703 94.938 41.062 1 81.19 176 ASN A N 1
ATOM 1377 C CA . ASN A 1 176 ? 11.445 94.188 41.25 1 81.19 176 ASN A CA 1
ATOM 1378 C C . ASN A 1 176 ? 11.68 92.75 41.5 1 81.19 176 ASN A C 1
ATOM 1380 O O . ASN A 1 176 ? 11.086 91.875 40.844 1 81.19 176 ASN A O 1
ATOM 1384 N N . LYS A 1 177 ? 12.547 92.312 42.406 1 90 177 LYS A N 1
ATOM 1385 C CA . LYS A 1 177 ? 12.93 90.938 42.688 1 90 177 LYS A CA 1
ATOM 1386 C C . LYS A 1 177 ? 12.094 90.312 43.844 1 90 177 LYS A C 1
ATOM 1388 O O . LYS A 1 177 ? 11.812 91 44.812 1 90 177 LYS A O 1
ATOM 1393 N N . VAL A 1 178 ? 11.625 89.062 43.625 1 94.12 178 VAL A N 1
ATOM 1394 C CA . VAL A 1 178 ? 10.945 88.312 44.656 1 94.12 178 VAL A CA 1
ATOM 1395 C C . VAL A 1 178 ? 11.891 87.25 45.25 1 94.12 178 VAL A C 1
ATOM 1397 O O . VAL A 1 178 ? 12.547 86.5 44.5 1 94.12 178 VAL A O 1
ATOM 1400 N N . TYR A 1 179 ? 12.062 87.188 46.469 1 95.81 179 TYR A N 1
ATOM 1401 C CA . TYR A 1 179 ? 12.93 86.25 47.125 1 95.81 179 TYR A CA 1
ATOM 1402 C C . TYR A 1 179 ? 12.133 85.062 47.594 1 95.81 179 TYR A C 1
ATOM 1404 O O . TYR A 1 179 ? 11.258 85.188 48.469 1 95.81 179 TYR A O 1
ATOM 1412 N N . ILE A 1 180 ? 12.438 83.938 47 1 95.88 180 ILE A N 1
ATOM 1413 C CA . ILE A 1 180 ? 11.766 82.688 47.375 1 95.88 180 ILE A CA 1
ATOM 1414 C C . ILE A 1 180 ? 12.758 81.75 48.062 1 95.88 180 ILE A C 1
ATOM 1416 O O . ILE A 1 180 ? 13.836 81.5 47.531 1 95.88 180 ILE A O 1
ATOM 1420 N N . GLY A 1 181 ? 12.43 81.312 49.25 1 93.75 181 GLY A N 1
ATOM 1421 C CA . GLY A 1 181 ? 13.32 80.438 50 1 93.75 181 GLY A CA 1
ATOM 1422 C C . GLY A 1 181 ? 13.227 79 49.562 1 93.75 181 GLY A C 1
ATOM 1423 O O . GLY A 1 181 ? 12.453 78.625 48.656 1 93.75 181 GLY A O 1
ATOM 1424 N N . ARG A 1 182 ? 14.047 78.125 50.125 1 93.31 182 ARG A N 1
ATOM 1425 C CA . ARG A 1 182 ? 13.961 76.688 49.969 1 93.31 182 ARG A CA 1
ATOM 1426 C C . ARG A 1 182 ? 12.93 76.125 50.906 1 93.31 182 ARG A C 1
ATOM 1428 O O . ARG A 1 182 ? 12.453 76.75 51.844 1 93.31 182 ARG A O 1
ATOM 1435 N N . PRO A 1 183 ? 12.523 74.812 50.656 1 96 183 PRO A N 1
ATOM 1436 C CA . PRO A 1 183 ? 11.664 74.188 51.625 1 96 183 PRO A CA 1
ATOM 1437 C C . PRO A 1 183 ? 12.328 74 53 1 96 183 PRO A C 1
ATOM 1439 O O . PRO A 1 183 ? 13.461 73.562 53.094 1 96 183 PRO A O 1
ATOM 1442 N N . ILE A 1 184 ? 11.617 74.438 54.031 1 95.69 184 ILE A N 1
ATOM 1443 C CA . ILE A 1 184 ? 12.18 74.312 55.375 1 95.69 184 ILE A CA 1
ATOM 1444 C C . ILE A 1 184 ? 11.086 73.938 56.344 1 95.69 184 ILE A C 1
ATOM 1446 O O . ILE A 1 184 ? 9.891 74.062 56.062 1 95.69 184 ILE A O 1
ATOM 1450 N N . LYS A 1 185 ? 11.516 73.438 57.5 1 95.75 185 LYS A N 1
ATOM 1451 C CA . LYS A 1 185 ? 10.617 73.188 58.625 1 95.75 185 LYS A CA 1
ATOM 1452 C C . LYS A 1 185 ? 10.453 74.438 59.469 1 95.75 185 LYS A C 1
ATOM 1454 O O . LYS A 1 185 ? 11.43 75.125 59.812 1 95.75 185 LYS A O 1
ATOM 1459 N N . MET A 1 186 ? 9.281 74.875 59.688 1 93.75 186 MET A N 1
ATOM 1460 C CA . MET A 1 186 ? 8.992 76 60.5 1 93.75 186 MET A CA 1
ATOM 1461 C C . MET A 1 186 ? 8.125 75.688 61.688 1 93.75 186 MET A C 1
ATOM 1463 O O . MET A 1 186 ? 7.426 74.625 61.656 1 93.75 186 MET A O 1
ATOM 1467 N N . ASN A 1 187 ? 8.258 76.438 62.719 1 92.62 187 ASN A N 1
ATOM 1468 C CA . ASN A 1 187 ? 7.434 76.312 63.938 1 92.62 187 ASN A CA 1
ATOM 1469 C C . ASN A 1 187 ? 6.828 77.625 64.312 1 92.62 187 ASN A C 1
ATOM 1471 O O . ASN A 1 187 ? 7.531 78.5 64.875 1 92.62 187 ASN A O 1
ATOM 1475 N N . LEU A 1 188 ? 5.613 77.812 63.969 1 88.12 188 LEU A N 1
ATOM 1476 C CA . LEU A 1 188 ? 4.875 79 64.375 1 88.12 188 LEU A CA 1
ATOM 1477 C C . LEU A 1 188 ? 3.701 78.625 65.25 1 88.12 188 LEU A C 1
ATOM 1479 O O . LEU A 1 188 ? 2.941 77.688 64.938 1 88.12 188 LEU A O 1
ATOM 1483 N N . GLU A 1 189 ? 3.514 79.25 66.312 1 81.5 189 GLU A N 1
ATOM 1484 C CA . GLU A 1 189 ? 2.457 79 67.312 1 81.5 189 GLU A CA 1
ATOM 1485 C C . GLU A 1 189 ? 2.488 77.562 67.812 1 81.5 189 GLU A C 1
ATOM 1487 O O . GLU A 1 189 ? 1.44 76.938 67.938 1 81.5 189 GLU A O 1
ATOM 1492 N N . GLY A 1 190 ? 3.623 77 67.875 1 82.19 190 GLY A N 1
ATOM 1493 C CA . GLY A 1 190 ? 3.779 75.688 68.375 1 82.19 190 GLY A CA 1
ATOM 1494 C C . GLY A 1 190 ? 3.455 74.625 67.375 1 82.19 190 GLY A C 1
ATOM 1495 O O . GLY A 1 190 ? 3.42 73.438 67.75 1 82.19 190 GLY A O 1
ATOM 1496 N N . GLN A 1 191 ? 3.213 74.938 66.25 1 86.38 191 GLN A N 1
ATOM 1497 C CA . GLN A 1 191 ? 2.896 73.938 65.188 1 86.38 191 GLN A CA 1
ATOM 1498 C C . GLN A 1 191 ? 4.004 73.875 64.188 1 86.38 191 GLN A C 1
ATOM 1500 O O . GLN A 1 191 ? 4.414 74.875 63.594 1 86.38 191 GLN A O 1
ATOM 1505 N N . ASP A 1 192 ? 4.453 72.562 64 1 92.12 192 ASP A N 1
ATOM 1506 C CA . ASP A 1 192 ? 5.477 72.312 62.969 1 92.12 192 ASP A CA 1
ATOM 1507 C C . ASP A 1 192 ? 4.848 72.125 61.594 1 92.12 192 ASP A C 1
ATOM 1509 O O . ASP A 1 192 ? 3.83 71.438 61.5 1 92.12 192 ASP A O 1
ATOM 1513 N N . PHE A 1 193 ? 5.344 72.688 60.625 1 93.56 193 PHE A N 1
ATOM 1514 C CA . PHE A 1 193 ? 4.891 72.438 59.281 1 93.56 193 PHE A CA 1
ATOM 1515 C C . PHE A 1 193 ? 6.016 72.688 58.281 1 93.56 193 PHE A C 1
ATOM 1517 O O . PHE A 1 193 ? 6.957 73.438 58.594 1 93.56 193 PHE A O 1
ATOM 1524 N N . ASP A 1 194 ? 6.035 72.062 57.188 1 95.56 194 ASP A N 1
ATOM 1525 C CA . ASP A 1 194 ? 6.969 72.312 56.094 1 95.56 194 ASP A CA 1
ATOM 1526 C C . ASP A 1 194 ? 6.473 73.438 55.188 1 95.56 194 ASP A C 1
ATOM 1528 O O . ASP A 1 194 ? 5.293 73.5 54.812 1 95.56 194 ASP A O 1
ATOM 1532 N N . ALA A 1 195 ? 7.398 74.375 54.969 1 96.31 195 ALA A N 1
ATOM 1533 C CA . ALA A 1 195 ? 6.895 75.562 54.281 1 96.31 195 ALA A CA 1
ATOM 1534 C C . ALA A 1 195 ? 7.961 76.188 53.375 1 96.31 195 ALA A C 1
ATOM 1536 O O . ALA A 1 195 ? 9.117 75.75 53.375 1 96.31 195 ALA A O 1
ATOM 1537 N N . VAL A 1 196 ? 7.555 77.062 52.562 1 96.31 196 VAL A N 1
ATOM 1538 C CA . VAL A 1 196 ? 8.414 77.938 51.812 1 96.31 196 VAL A CA 1
ATOM 1539 C C . VAL A 1 196 ? 8 79.375 52.062 1 96.31 196 VAL A C 1
ATOM 1541 O O . VAL A 1 196 ? 6.82 79.688 52.281 1 96.31 196 VAL A O 1
ATOM 1544 N N . ASN A 1 197 ? 8.969 80.25 52.125 1 96.62 197 ASN A N 1
ATOM 1545 C CA . ASN A 1 197 ? 8.711 81.688 52.344 1 96.62 197 ASN A CA 1
ATOM 1546 C C . ASN A 1 197 ? 9.023 82.5 51.094 1 96.62 197 ASN A C 1
ATOM 1548 O O . ASN A 1 197 ? 10.023 82.25 50.438 1 96.62 197 ASN A O 1
ATOM 1552 N N . VAL A 1 198 ? 8.156 83.375 50.781 1 96.81 198 VAL A N 1
ATOM 1553 C CA . VAL A 1 198 ? 8.305 84.375 49.719 1 96.81 198 VAL A CA 1
ATOM 1554 C C . VAL A 1 198 ? 8.344 85.75 50.344 1 96.81 198 VAL A C 1
ATOM 1556 O O . VAL A 1 198 ? 7.449 86.125 51.094 1 96.81 198 VAL A O 1
ATOM 1559 N N . ALA A 1 199 ? 9.367 86.5 50.031 1 97.56 199 ALA A N 1
ATOM 1560 C CA . ALA A 1 199 ? 9.539 87.812 50.656 1 97.56 199 ALA A CA 1
ATOM 1561 C C . ALA A 1 199 ? 9.93 88.875 49.625 1 97.56 199 ALA A C 1
ATOM 1563 O O . ALA A 1 199 ? 10.586 88.562 48.625 1 97.56 199 ALA A O 1
ATOM 1564 N N . ILE A 1 200 ? 9.531 90.062 49.875 1 97.12 200 ILE A N 1
ATOM 1565 C CA . ILE A 1 200 ? 9.789 91.188 49 1 97.12 200 ILE A CA 1
ATOM 1566 C C . ILE A 1 200 ? 10.188 92.375 49.844 1 97.12 200 ILE A C 1
ATOM 1568 O O . ILE A 1 200 ? 9.617 92.625 50.906 1 97.12 200 ILE A O 1
ATOM 1572 N N . PRO A 1 201 ? 11.148 93.188 49.406 1 97.44 201 PRO A N 1
ATOM 1573 C CA . PRO A 1 201 ? 11.617 94.375 50.156 1 97.44 201 PRO A CA 1
ATOM 1574 C C . PRO A 1 201 ? 10.664 95.562 50.062 1 97.44 201 PRO A C 1
ATOM 1576 O O . PRO A 1 201 ? 9.922 95.688 49.094 1 97.44 201 PRO A O 1
ATOM 1579 N N . ILE A 1 202 ? 10.648 96.375 51.094 1 96.75 202 ILE A N 1
ATOM 1580 C CA . ILE A 1 202 ? 9.977 97.688 51.125 1 96.75 202 ILE A CA 1
ATOM 1581 C C . ILE A 1 202 ? 11.016 98.75 51.188 1 96.75 202 ILE A C 1
ATOM 1583 O O . ILE A 1 202 ? 11.953 98.75 52 1 96.75 202 ILE A O 1
ATOM 1587 N N . PHE A 1 203 ? 10.836 99.875 50.438 1 96 203 PHE A N 1
ATOM 1588 C CA . PHE A 1 203 ? 11.836 100.938 50.312 1 96 203 PHE A CA 1
ATOM 1589 C C . PHE A 1 203 ? 11.266 102.25 50.812 1 96 203 PHE A C 1
ATOM 1591 O O . PHE A 1 203 ? 10.047 102.438 50.844 1 96 203 PHE A O 1
ATOM 1598 N N . ASP A 1 204 ? 12.141 103.188 51.188 1 93.69 204 ASP A N 1
ATOM 1599 C CA . ASP A 1 204 ? 11.742 104.5 51.594 1 93.69 204 ASP A CA 1
ATOM 1600 C C . ASP A 1 204 ? 12.117 105.562 50.531 1 93.69 204 ASP A C 1
ATOM 1602 O O . ASP A 1 204 ? 12.461 105.188 49.406 1 93.69 204 ASP A O 1
ATOM 1606 N N . ARG A 1 205 ? 11.953 106.75 50.906 1 92 205 ARG A N 1
ATOM 1607 C CA . ARG A 1 205 ? 12.164 107.875 49.969 1 92 205 ARG A CA 1
ATOM 1608 C C . ARG A 1 205 ? 13.617 107.938 49.5 1 92 205 ARG A C 1
ATOM 1610 O O . ARG A 1 205 ? 13.914 108.375 48.406 1 92 205 ARG A O 1
ATOM 1617 N N . LYS A 1 206 ? 14.578 107.5 50.344 1 94.25 206 LYS A N 1
ATOM 1618 C CA . LYS A 1 206 ? 16 107.5 50.031 1 94.25 206 LYS A CA 1
ATOM 1619 C C . LYS A 1 206 ? 16.406 106.25 49.312 1 94.25 206 LYS A C 1
ATOM 1621 O O . LYS A 1 206 ? 17.594 105.938 49.156 1 94.25 206 LYS A O 1
ATOM 1626 N N . ASN A 1 207 ? 15.461 105.375 49.031 1 93.5 207 ASN A N 1
ATOM 1627 C CA . ASN A 1 207 ? 15.656 104.125 48.312 1 93.5 207 ASN A CA 1
ATOM 1628 C C . ASN A 1 207 ? 16.391 103.062 49.188 1 93.5 207 ASN A C 1
ATOM 1630 O O . ASN A 1 207 ? 17.156 102.25 48.656 1 93.5 207 ASN A O 1
ATOM 1634 N N . GLN A 1 208 ? 16.281 103.312 50.469 1 94.31 208 GLN A N 1
ATOM 1635 C CA . GLN A 1 208 ? 16.844 102.312 51.375 1 94.31 208 GLN A CA 1
ATOM 1636 C C . GLN A 1 208 ? 15.797 101.312 51.844 1 94.31 208 GLN A C 1
ATOM 1638 O O . GLN A 1 208 ? 14.617 101.688 52 1 94.31 208 GLN A O 1
ATOM 1643 N N . VAL A 1 209 ? 16.219 100.062 52.094 1 96.56 209 VAL A N 1
ATOM 1644 C CA . VAL A 1 209 ? 15.305 99.062 52.594 1 96.56 209 VAL A CA 1
ATOM 1645 C C . VAL A 1 209 ? 14.859 99.438 54 1 96.56 209 VAL A C 1
ATOM 1647 O O . VAL A 1 209 ? 15.688 99.562 54.906 1 96.56 209 VAL A O 1
ATOM 1650 N N . VAL A 1 210 ? 13.562 99.5 54.219 1 95.88 210 VAL A N 1
ATOM 1651 C CA . VAL A 1 210 ? 13.031 99.875 55.531 1 95.88 210 VAL A CA 1
ATOM 1652 C C . VAL A 1 210 ? 12.32 98.688 56.156 1 95.88 210 VAL A C 1
ATOM 1654 O O . VAL A 1 210 ? 12.055 98.625 57.344 1 95.88 210 VAL A O 1
ATOM 1657 N N . GLY A 1 211 ? 12.055 97.625 55.312 1 96.75 211 GLY A N 1
ATOM 1658 C CA . GLY A 1 211 ? 11.367 96.438 55.812 1 96.75 211 GLY A CA 1
ATOM 1659 C C . GLY A 1 211 ? 11.195 95.375 54.781 1 96.75 211 GLY A C 1
ATOM 1660 O O . GLY A 1 211 ? 11.688 95.5 53.656 1 96.75 211 GLY A O 1
ATOM 1661 N N . VAL A 1 212 ? 10.578 94.25 55.219 1 97.88 212 VAL A N 1
ATOM 1662 C CA . VAL A 1 212 ? 10.328 93.062 54.406 1 97.88 212 VAL A CA 1
ATOM 1663 C C . VAL A 1 212 ? 8.898 92.625 54.625 1 97.88 212 VAL A C 1
ATOM 1665 O O . VAL A 1 212 ? 8.453 92.438 55.75 1 97.88 212 VAL A O 1
ATOM 1668 N N . ILE A 1 213 ? 8.195 92.438 53.562 1 98.06 213 ILE A N 1
ATOM 1669 C CA . ILE A 1 213 ? 6.895 91.812 53.625 1 98.06 213 ILE A CA 1
ATOM 1670 C C . ILE A 1 213 ? 7.004 90.375 53.031 1 98.06 213 ILE A C 1
ATOM 1672 O O . ILE A 1 213 ? 7.652 90.188 52 1 98.06 213 ILE A O 1
ATOM 1676 N N . GLY A 1 214 ? 6.473 89.5 53.719 1 97.56 214 GLY A N 1
ATOM 1677 C CA . GLY A 1 214 ? 6.562 88.125 53.25 1 97.56 214 GLY A CA 1
ATOM 1678 C C . GLY A 1 214 ? 5.316 87.312 53.562 1 97.56 214 GLY A C 1
ATOM 1679 O O . GLY A 1 214 ? 4.484 87.688 54.375 1 97.56 214 GLY A O 1
ATOM 1680 N N . MET A 1 215 ? 5.156 86.25 52.812 1 96.25 215 MET A N 1
ATOM 1681 C CA . MET A 1 215 ? 4.113 85.25 53.031 1 96.25 215 MET A CA 1
ATOM 1682 C C . MET A 1 215 ? 4.715 83.812 53.125 1 96.25 215 MET A C 1
ATOM 1684 O O . MET A 1 215 ? 5.734 83.562 52.469 1 96.25 215 MET A O 1
ATOM 1688 N N . THR A 1 216 ? 4.125 83 53.938 1 95.81 216 THR A N 1
ATOM 1689 C CA . THR A 1 216 ? 4.539 81.625 54.094 1 95.81 216 THR A CA 1
ATOM 1690 C C . THR A 1 216 ? 3.492 80.688 53.531 1 95.81 216 THR A C 1
ATOM 1692 O O . THR A 1 216 ? 2.301 80.812 53.812 1 95.81 216 THR A O 1
ATOM 1695 N N . LEU A 1 217 ? 3.961 79.812 52.719 1 95 217 LEU A N 1
ATOM 1696 C CA . LEU A 1 217 ? 3.105 78.75 52.156 1 95 217 LEU A CA 1
ATOM 1697 C C . LEU A 1 217 ? 3.377 77.438 52.844 1 95 217 LEU A C 1
ATOM 1699 O O . LEU A 1 217 ? 4.5 76.875 52.781 1 95 217 LEU A O 1
ATOM 1703 N N . ASP A 1 218 ? 2.369 76.875 53.531 1 94.38 218 ASP A N 1
ATOM 1704 C CA . ASP A 1 218 ? 2.402 75.5 54.031 1 94.38 218 ASP A CA 1
ATOM 1705 C C . ASP A 1 218 ? 2.172 74.5 52.906 1 94.38 218 ASP A C 1
ATOM 1707 O O . ASP A 1 218 ? 1.149 74.562 52.219 1 94.38 218 ASP A O 1
ATOM 1711 N N . PHE A 1 219 ? 3.061 73.562 52.719 1 95.69 219 PHE A N 1
ATOM 1712 C CA . PHE A 1 219 ? 2.986 72.625 51.625 1 95.69 219 PHE A CA 1
ATOM 1713 C C . PHE A 1 219 ? 1.829 71.625 51.781 1 95.69 219 PHE A C 1
ATOM 1715 O O . PHE A 1 219 ? 1.485 70.875 50.875 1 95.69 219 PHE A O 1
ATOM 1722 N N . SER A 1 220 ? 1.188 71.688 52.875 1 91.62 220 SER A N 1
ATOM 1723 C CA . SER A 1 220 ? 0.137 70.688 53.188 1 91.62 220 SER A CA 1
ATOM 1724 C C . SER A 1 220 ? -0.992 70.75 52.156 1 91.62 220 SER A C 1
ATOM 1726 O O . SER A 1 220 ? -1.542 69.75 51.75 1 91.62 220 SER A O 1
ATOM 1728 N N . ASP A 1 221 ? -1.329 71.938 51.656 1 84.81 221 ASP A N 1
ATOM 1729 C CA . ASP A 1 221 ? -2.414 72.062 50.688 1 84.81 221 ASP A CA 1
ATOM 1730 C C . ASP A 1 221 ? -2.021 71.5 49.312 1 84.81 221 ASP A C 1
ATOM 1732 O O . ASP A 1 221 ? -2.826 70.812 48.688 1 84.81 221 ASP A O 1
ATOM 1736 N N . ILE A 1 222 ? -0.807 71.812 49 1 92.5 222 ILE A N 1
ATOM 1737 C CA . ILE A 1 222 ? -0.323 71.25 47.75 1 92.5 222 ILE A CA 1
ATOM 1738 C C . ILE A 1 222 ? -0.192 69.75 47.844 1 92.5 222 ILE A C 1
ATOM 1740 O O . ILE A 1 222 ? -0.504 69 46.906 1 92.5 222 ILE A O 1
ATOM 1744 N N . ALA A 1 223 ? 0.28 69.25 49 1 95.62 223 ALA A N 1
ATOM 1745 C CA . ALA A 1 223 ? 0.472 67.875 49.219 1 95.62 223 ALA A CA 1
ATOM 1746 C C . ALA A 1 223 ? -0.854 67.125 49.156 1 95.62 223 ALA A C 1
ATOM 1748 O O . ALA A 1 223 ? -0.91 66 48.625 1 95.62 223 ALA A O 1
ATOM 1749 N N . THR A 1 224 ? -1.9 67.625 49.656 1 92.12 224 THR A N 1
ATOM 1750 C CA . THR A 1 224 ? -3.217 67 49.625 1 92.12 224 THR A CA 1
ATOM 1751 C C . THR A 1 224 ? -3.66 66.75 48.156 1 92.12 224 THR A C 1
ATOM 1753 O O . THR A 1 224 ? -4.242 65.75 47.875 1 92.12 224 THR A O 1
ATOM 1756 N N . TYR A 1 225 ? -3.326 67.688 47.344 1 89.81 225 TYR A N 1
ATOM 1757 C CA . TYR A 1 225 ? -3.689 67.562 45.938 1 89.81 225 TYR A CA 1
ATOM 1758 C C . TYR A 1 225 ? -2.734 66.688 45.219 1 89.81 225 TYR A C 1
ATOM 1760 O O . TYR A 1 225 ? -3.168 65.75 44.469 1 89.81 225 TYR A O 1
ATOM 1768 N N . LEU A 1 226 ? -1.459 66.812 45.406 1 95 226 LEU A N 1
ATOM 1769 C CA . LEU A 1 226 ? -0.424 66.062 44.688 1 95 226 LEU A CA 1
ATOM 1770 C C . LEU A 1 226 ? -0.448 64.625 45.062 1 95 226 LEU A C 1
ATOM 1772 O O . LEU A 1 226 ? -0.216 63.75 44.219 1 95 226 LEU A O 1
ATOM 1776 N N . LEU A 1 227 ? -0.762 64.312 46.312 1 95.56 227 LEU A N 1
ATOM 1777 C CA . LEU A 1 227 ? -0.667 62.938 46.781 1 95.56 227 LEU A CA 1
ATOM 1778 C C . LEU A 1 227 ? -2.049 62.312 46.906 1 95.56 227 LEU A C 1
ATOM 1780 O O . LEU A 1 227 ? -2.217 61.281 47.562 1 95.56 227 LEU A O 1
ATOM 1784 N N . ASP A 1 228 ? -3.043 62.969 46.281 1 93.12 228 ASP A N 1
ATOM 1785 C CA . ASP A 1 228 ? -4.387 62.406 46.281 1 93.12 228 ASP A CA 1
ATOM 1786 C C . ASP A 1 228 ? -4.383 61 45.656 1 93.12 228 ASP A C 1
ATOM 1788 O O . ASP A 1 228 ? -3.963 60.844 44.5 1 93.12 228 ASP A O 1
ATOM 1792 N N . PRO A 1 229 ? -4.836 60.094 46.344 1 92.31 229 PRO A N 1
ATOM 1793 C CA . PRO A 1 229 ? -4.863 58.75 45.812 1 92.31 229 PRO A CA 1
ATOM 1794 C C . PRO A 1 229 ? -5.715 58.625 44.562 1 92.31 229 PRO A C 1
ATOM 1796 O O . PRO A 1 229 ? -5.465 57.75 43.719 1 92.31 229 PRO A O 1
ATOM 1799 N N . LYS A 1 230 ? -6.762 59.375 44.438 1 87.75 230 LYS A N 1
ATOM 1800 C CA . LYS A 1 230 ? -7.645 59.312 43.281 1 87.75 230 LYS A CA 1
ATOM 1801 C C . LYS A 1 230 ? -6.895 59.656 42 1 87.75 230 LYS A C 1
ATOM 1803 O O . LYS A 1 230 ? -7.324 59.312 40.906 1 87.75 230 LYS A O 1
ATOM 1808 N N . GLY A 1 231 ? -5.777 60.406 42.156 1 86.25 231 GLY A N 1
ATOM 1809 C CA . GLY A 1 231 ? -4.992 60.781 40.969 1 86.25 231 GLY A CA 1
ATOM 1810 C C . GLY A 1 231 ? -3.963 59.75 40.562 1 86.25 231 GLY A C 1
ATOM 1811 O O . GLY A 1 231 ? -3.318 59.875 39.531 1 86.25 231 GLY A O 1
ATOM 1812 N N . GLN A 1 232 ? -3.852 58.688 41.281 1 90.31 232 GLN A N 1
ATOM 1813 C CA . GLN A 1 232 ? -2.869 57.656 41 1 90.31 232 GLN A CA 1
ATOM 1814 C C . GLN A 1 232 ? -3.271 56.844 39.781 1 90.31 232 GLN A C 1
ATOM 1816 O O . GLN A 1 232 ? -4.406 56.344 39.719 1 90.31 232 GLN A O 1
ATOM 1821 N N . LYS A 1 233 ? -2.346 56.656 38.875 1 90.25 233 LYS A N 1
ATOM 1822 C CA . LYS A 1 233 ? -2.625 55.906 37.656 1 90.25 233 LYS A CA 1
ATOM 1823 C C . LYS A 1 233 ? -1.9 54.562 37.625 1 90.25 233 LYS A C 1
ATOM 1825 O O . LYS A 1 233 ? -2.342 53.625 36.969 1 90.25 233 LYS A O 1
ATOM 1830 N N . TYR A 1 234 ? -0.728 54.562 38.312 1 94.25 234 TYR A N 1
ATOM 1831 C CA . TYR A 1 234 ? 0.078 53.344 38.312 1 94.25 234 TYR A CA 1
ATOM 1832 C C . TYR A 1 234 ? 0.355 52.906 39.75 1 94.25 234 TYR A C 1
ATOM 1834 O O . TYR A 1 234 ? 0.551 53.719 40.656 1 94.25 234 TYR A O 1
ATOM 1842 N N . ASP A 1 235 ? 0.349 51.594 39.938 1 93.12 235 ASP A N 1
ATOM 1843 C CA . ASP A 1 235 ? 0.716 51.062 41.25 1 93.12 235 ASP A CA 1
ATOM 1844 C C . ASP A 1 235 ? 2.164 51.375 41.594 1 93.12 235 ASP A C 1
ATOM 1846 O O . ASP A 1 235 ? 3.076 51.125 40.812 1 93.12 235 ASP A O 1
ATOM 1850 N N . GLY A 1 236 ? 2.32 52 42.75 1 92.38 236 GLY A N 1
ATOM 1851 C CA . GLY A 1 236 ? 3.666 52.344 43.188 1 92.38 236 GLY A CA 1
ATOM 1852 C C . GLY A 1 236 ? 4.152 53.656 42.625 1 92.38 236 GLY A C 1
ATOM 1853 O O . GLY A 1 236 ? 5.332 54 42.75 1 92.38 236 GLY A O 1
ATOM 1854 N N . GLU A 1 237 ? 3.275 54.406 42.062 1 94.44 237 GLU A N 1
ATOM 1855 C CA . GLU A 1 237 ? 3.576 55.719 41.5 1 94.44 237 GLU A CA 1
ATOM 1856 C C . GLU A 1 237 ? 4.082 56.688 42.562 1 94.44 237 GLU A C 1
ATOM 1858 O O . GLU A 1 237 ? 3.596 56.688 43.688 1 94.44 237 GLU A O 1
ATOM 1863 N N . LEU A 1 238 ? 5.117 57.438 42.281 1 95.25 238 LEU A N 1
ATOM 1864 C CA . LEU A 1 238 ? 5.609 58.5 43.156 1 95.25 238 LEU A CA 1
ATOM 1865 C C . LEU A 1 238 ? 5.336 59.875 42.531 1 95.25 238 LEU A C 1
ATOM 1867 O O . LEU A 1 238 ? 5.543 60.094 41.344 1 95.25 238 LEU A O 1
ATOM 1871 N N . ARG A 1 239 ? 4.863 60.719 43.344 1 96.38 239 ARG A N 1
ATOM 1872 C CA . ARG A 1 239 ? 4.664 62.125 42.969 1 96.38 239 ARG A CA 1
ATOM 1873 C C . ARG A 1 239 ? 5.391 63.031 43.938 1 96.38 239 ARG A C 1
ATOM 1875 O O . ARG A 1 239 ? 5.07 63.062 45.125 1 96.38 239 ARG A O 1
ATOM 1882 N N . VAL A 1 240 ? 6.301 63.812 43.375 1 97.06 240 VAL A N 1
ATOM 1883 C CA . VAL A 1 240 ? 7.219 64.562 44.219 1 97.06 240 VAL A CA 1
ATOM 1884 C C . VAL A 1 240 ? 7.324 66 43.719 1 97.06 240 VAL A C 1
ATOM 1886 O O . VAL A 1 240 ? 7.375 66.25 42.5 1 97.06 240 VAL A O 1
ATOM 1889 N N . LEU A 1 241 ? 7.277 66.875 44.625 1 98 241 LEU A N 1
ATOM 1890 C CA . LEU A 1 241 ? 7.602 68.312 44.344 1 98 241 LEU A CA 1
ATOM 1891 C C . LEU A 1 241 ? 8.969 68.688 44.906 1 98 241 LEU A C 1
ATOM 1893 O O . LEU A 1 241 ? 9.266 68.375 46.062 1 98 241 LEU A O 1
ATOM 1897 N N . LEU A 1 242 ? 9.812 69.188 44.094 1 96.5 242 LEU A N 1
ATOM 1898 C CA . LEU A 1 242 ? 11.148 69.562 44.562 1 96.5 242 LEU A CA 1
ATOM 1899 C C . LEU A 1 242 ? 11.633 70.875 43.938 1 96.5 242 LEU A C 1
ATOM 1901 O O . LEU A 1 242 ? 11.086 71.312 42.938 1 96.5 242 LEU A O 1
ATOM 1905 N N . ASN A 1 243 ? 12.508 71.5 44.594 1 95.12 243 ASN A N 1
ATOM 1906 C CA . ASN A 1 243 ? 13.125 72.688 43.969 1 95.12 243 ASN A CA 1
ATOM 1907 C C . ASN A 1 243 ? 14.297 72.312 43.094 1 95.12 243 ASN A C 1
ATOM 1909 O O . ASN A 1 243 ? 14.688 71.125 43.031 1 95.12 243 ASN A O 1
ATOM 1913 N N . SER A 1 244 ? 14.883 73.188 42.344 1 91.62 244 SER A N 1
ATOM 1914 C CA . SER A 1 244 ? 15.898 72.938 41.344 1 91.62 244 SER A CA 1
ATOM 1915 C C . SER A 1 244 ? 17.172 72.375 41.938 1 91.62 244 SER A C 1
ATOM 1917 O O . SER A 1 244 ? 17.953 71.688 41.25 1 91.62 244 SER A O 1
ATOM 1919 N N . ASP A 1 245 ? 17.359 72.5 43.312 1 90.75 245 ASP A N 1
ATOM 1920 C CA . ASP A 1 245 ? 18.531 72 44 1 90.75 245 ASP A CA 1
ATOM 1921 C C . ASP A 1 245 ? 18.312 70.5 44.406 1 90.75 245 ASP A C 1
ATOM 1923 O O . ASP A 1 245 ? 19.25 69.812 44.812 1 90.75 245 ASP A O 1
ATOM 1927 N N . GLY A 1 246 ? 17.094 70.125 44.312 1 93.38 246 GLY A N 1
ATOM 1928 C CA . GLY A 1 246 ? 16.812 68.75 44.562 1 93.38 246 GLY A CA 1
ATOM 1929 C C . GLY A 1 246 ? 16.156 68.438 45.875 1 93.38 246 GLY A C 1
ATOM 1930 O O . GLY A 1 246 ? 15.891 67.312 46.25 1 93.38 246 GLY A O 1
ATOM 1931 N N . PHE A 1 247 ? 15.898 69.562 46.719 1 94.81 247 PHE A N 1
ATOM 1932 C CA . PHE A 1 247 ? 15.234 69.375 48 1 94.81 247 PHE A CA 1
ATOM 1933 C C . PHE A 1 247 ? 13.742 69.125 47.812 1 94.81 247 PHE A C 1
ATOM 1935 O O . PHE A 1 247 ? 13.055 69.875 47.188 1 94.81 247 PHE A O 1
ATOM 1942 N N . MET A 1 248 ? 13.289 68 48.406 1 96.56 248 MET A N 1
ATOM 1943 C CA . MET A 1 248 ? 11.914 67.562 48.219 1 96.56 248 MET A CA 1
ATOM 1944 C C . MET A 1 248 ? 10.969 68.25 49.188 1 96.56 248 MET A C 1
ATOM 1946 O O . MET A 1 248 ? 11.039 68.062 50.406 1 96.56 248 MET A O 1
ATOM 1950 N N . ALA A 1 249 ? 10.141 69.062 48.594 1 97.19 249 ALA A N 1
ATOM 1951 C CA . ALA A 1 249 ? 9.125 69.812 49.375 1 97.19 249 ALA A CA 1
ATOM 1952 C C . ALA A 1 249 ? 7.98 68.875 49.75 1 97.19 249 ALA A C 1
ATOM 1954 O O . ALA A 1 249 ? 7.422 68.938 50.844 1 97.19 249 ALA A O 1
ATOM 1955 N N . ILE A 1 250 ? 7.625 67.938 48.844 1 97.25 250 ILE A N 1
ATOM 1956 C CA . ILE A 1 250 ? 6.559 67 49.031 1 97.25 250 ILE A CA 1
ATOM 1957 C C . ILE A 1 250 ? 7.008 65.625 48.562 1 97.25 250 ILE A C 1
ATOM 1959 O O . ILE A 1 250 ? 7.594 65.5 47.469 1 97.25 250 ILE A O 1
ATOM 1963 N N . HIS A 1 251 ? 6.789 64.625 49.281 1 96 251 HIS A N 1
ATOM 1964 C CA . HIS A 1 251 ? 7.039 63.25 48.969 1 96 251 HIS A CA 1
ATOM 1965 C C . HIS A 1 251 ? 6.012 62.344 49.656 1 96 251 HIS A C 1
ATOM 1967 O O . HIS A 1 251 ? 5.551 62.656 50.75 1 96 251 HIS A O 1
ATOM 1973 N N . PRO A 1 252 ? 5.664 61.281 49 1 94.06 252 PRO A N 1
ATOM 1974 C CA . PRO A 1 252 ? 4.723 60.375 49.656 1 94.06 252 PRO A CA 1
ATOM 1975 C C . PRO A 1 252 ? 5.25 59.844 51 1 94.06 252 PRO A C 1
ATOM 1977 O O . PRO A 1 252 ? 4.473 59.562 51.906 1 94.06 252 PRO A O 1
ATOM 1980 N N . ASN A 1 253 ? 6.48 59.625 51.125 1 93.88 253 ASN A N 1
ATOM 1981 C CA . ASN A 1 253 ? 7.145 59.281 52.375 1 93.88 253 ASN A CA 1
ATOM 1982 C C . ASN A 1 253 ? 7.562 60.5 53.156 1 93.88 253 ASN A C 1
ATOM 1984 O O . ASN A 1 253 ? 8.539 61.156 52.812 1 93.88 253 ASN A O 1
ATOM 1988 N N . LYS A 1 254 ? 6.922 60.719 54.219 1 93.06 254 LYS A N 1
ATOM 1989 C CA . LYS A 1 254 ? 7.109 61.938 55.031 1 93.06 254 LYS A CA 1
ATOM 1990 C C . LYS A 1 254 ? 8.539 62.031 55.531 1 93.06 254 LYS A C 1
ATOM 1992 O O . LYS A 1 254 ? 9.062 63.125 55.719 1 93.06 254 LYS A O 1
ATOM 1997 N N . ASN A 1 255 ? 9.211 60.875 55.688 1 93.75 255 ASN A N 1
ATOM 1998 C CA . ASN A 1 255 ? 10.57 60.844 56.188 1 93.75 255 ASN A CA 1
ATOM 1999 C C . ASN A 1 255 ? 11.57 61.375 55.188 1 93.75 255 ASN A C 1
ATOM 2001 O O . ASN A 1 255 ? 12.711 61.688 55.531 1 93.75 255 ASN A O 1
ATOM 2005 N N . LEU A 1 256 ? 11.133 61.5 53.969 1 94.25 256 LEU A N 1
ATOM 2006 C CA . LEU A 1 256 ? 12.055 61.938 52.906 1 94.25 256 LEU A CA 1
ATOM 2007 C C . LEU A 1 256 ? 11.875 63.406 52.594 1 94.25 256 LEU A C 1
ATOM 2009 O O . LEU A 1 256 ? 12.664 63.969 51.844 1 94.25 256 LEU A O 1
ATOM 2013 N N . VAL A 1 257 ? 10.898 64 53.156 1 95.81 257 VAL A N 1
ATOM 2014 C CA . VAL A 1 257 ? 10.625 65.438 52.906 1 95.81 257 VAL A CA 1
ATOM 2015 C C . VAL A 1 257 ? 11.789 66.312 53.438 1 95.81 257 VAL A C 1
ATOM 2017 O O . VAL A 1 257 ? 12.391 66 54.438 1 95.81 257 VAL A O 1
ATOM 2020 N N . LEU A 1 258 ? 12.133 67.25 52.688 1 96.19 258 LEU A N 1
ATOM 2021 C CA . LEU A 1 258 ? 13.164 68.25 52.938 1 96.19 258 LEU A CA 1
ATOM 2022 C C . LEU A 1 258 ? 14.555 67.625 52.719 1 96.19 258 LEU A C 1
ATOM 2024 O O . LEU A 1 258 ? 15.562 68.375 52.875 1 96.19 258 LEU A O 1
ATOM 2028 N N . LYS A 1 259 ? 14.672 66.375 52.344 1 95.31 259 LYS A N 1
ATOM 2029 C CA . LYS A 1 259 ? 15.945 65.812 51.938 1 95.31 259 LYS A CA 1
ATOM 2030 C C . LYS A 1 259 ? 16.219 65.938 50.469 1 95.31 259 LYS A C 1
ATOM 2032 O O . LYS A 1 259 ? 15.305 66.25 49.688 1 95.31 259 LYS A O 1
ATOM 2037 N N . ASN A 1 260 ? 17.438 65.812 50.188 1 94.94 260 ASN A N 1
ATOM 2038 C CA . ASN A 1 260 ? 17.828 65.938 48.781 1 94.94 260 ASN A CA 1
ATOM 2039 C C . ASN A 1 260 ? 17.641 64.625 48.031 1 94.94 260 ASN A C 1
ATOM 2041 O O . ASN A 1 260 ? 18.094 63.594 48.5 1 94.94 260 ASN A O 1
ATOM 2045 N N . LEU A 1 261 ? 17 64.625 46.875 1 94.06 261 LEU A N 1
ATOM 2046 C CA . LEU A 1 261 ? 16.656 63.438 46.094 1 94.06 261 LEU A CA 1
ATOM 2047 C C . LEU A 1 261 ? 17.922 62.656 45.719 1 94.06 261 LEU A C 1
ATOM 2049 O O . LEU A 1 261 ? 17.922 61.438 45.75 1 94.06 261 LEU A O 1
ATOM 2053 N N . LYS A 1 262 ? 18.969 63.375 45.375 1 92.44 262 LYS A N 1
ATOM 2054 C CA . LYS A 1 262 ? 20.219 62.75 44.969 1 92.44 262 LYS A CA 1
ATOM 2055 C C . LYS A 1 262 ? 20.844 61.969 46.094 1 92.44 262 LYS A C 1
ATOM 2057 O O . LYS A 1 262 ? 21.469 60.938 45.906 1 92.44 262 LYS A O 1
ATOM 2062 N N . ASP A 1 263 ? 20.641 62.406 47.344 1 92.69 263 ASP A N 1
ATOM 2063 C CA . ASP A 1 263 ? 21.188 61.719 48.5 1 92.69 263 ASP A CA 1
ATOM 2064 C C . ASP A 1 263 ? 20.359 60.5 48.844 1 92.69 263 ASP A C 1
ATOM 2066 O O . ASP A 1 263 ? 20.922 59.469 49.312 1 92.69 263 ASP A O 1
ATOM 2070 N N . ILE A 1 264 ? 19.109 60.531 48.562 1 92.25 264 ILE A N 1
ATOM 2071 C CA . ILE A 1 264 ? 18.203 59.438 48.938 1 92.25 264 ILE A CA 1
ATOM 2072 C C . ILE A 1 264 ? 18.281 58.344 47.875 1 92.25 264 ILE A C 1
ATOM 2074 O O . ILE A 1 264 ? 18.094 57.156 48.219 1 92.25 264 ILE A O 1
ATOM 2078 N N . ASN A 1 265 ? 18.5 58.719 46.656 1 92.81 265 ASN A N 1
ATOM 2079 C CA . ASN A 1 265 ? 18.562 57.781 45.562 1 92.81 265 ASN A CA 1
ATOM 2080 C C . ASN A 1 265 ? 19.828 57.969 44.75 1 92.81 265 ASN A C 1
ATOM 2082 O O . ASN A 1 265 ? 19.797 58.531 43.656 1 92.81 265 ASN A O 1
ATOM 2086 N N . PRO A 1 266 ? 20.906 57.344 45.156 1 87.69 266 PRO A N 1
ATOM 2087 C CA . PRO A 1 266 ? 22.172 57.531 44.469 1 87.69 266 PRO A CA 1
ATOM 2088 C C . PRO A 1 266 ? 22.297 56.625 43.219 1 87.69 266 PRO A C 1
ATOM 2090 O O . PRO A 1 266 ? 23.359 56.562 42.594 1 87.69 266 PRO A O 1
ATOM 2093 N N . ASN A 1 267 ? 21.281 56 42.875 1 89.94 267 ASN A N 1
ATOM 2094 C CA . ASN A 1 267 ? 21.328 55.062 41.781 1 89.94 267 ASN A CA 1
ATOM 2095 C C . ASN A 1 267 ? 21.719 55.719 40.469 1 89.94 267 ASN A C 1
ATOM 2097 O O . ASN A 1 267 ? 21.203 56.812 40.156 1 89.94 267 ASN A O 1
ATOM 2101 N N . LYS A 1 268 ? 22.609 55.094 39.688 1 89.88 268 LYS A N 1
ATOM 2102 C CA . LYS A 1 268 ? 23.062 55.625 38.406 1 89.88 268 LYS A CA 1
ATOM 2103 C C . LYS A 1 268 ? 21.906 55.75 37.438 1 89.88 268 LYS A C 1
ATOM 2105 O O . LYS A 1 268 ? 21.906 56.625 36.562 1 89.88 268 LYS A O 1
ATOM 2110 N N . GLY A 1 269 ? 20.891 55 37.625 1 87.19 269 GLY A N 1
ATOM 2111 C CA . GLY A 1 269 ? 19.734 55.031 36.75 1 87.19 269 GLY A CA 1
ATOM 2112 C C . GLY A 1 269 ? 18.859 56.25 36.938 1 87.19 269 GLY A C 1
ATOM 2113 O O . GLY A 1 269 ? 17.922 56.469 36.156 1 87.19 269 GLY A O 1
ATOM 2114 N N . ALA A 1 270 ? 19.219 57.031 37.906 1 90.75 270 ALA A N 1
ATOM 2115 C CA . ALA A 1 270 ? 18.422 58.219 38.188 1 90.75 270 ALA A CA 1
ATOM 2116 C C . ALA A 1 270 ? 19.172 59.5 37.781 1 90.75 270 ALA A C 1
ATOM 2118 O O . ALA A 1 270 ? 18.641 60.594 37.875 1 90.75 270 ALA A O 1
ATOM 2119 N N . GLN A 1 271 ? 20.391 59.375 37.281 1 90.94 271 GLN A N 1
ATOM 2120 C CA . GLN A 1 271 ? 21.266 60.5 37 1 90.94 271 GLN A CA 1
ATOM 2121 C C . GLN A 1 271 ? 20.672 61.438 35.969 1 90.94 271 GLN A C 1
ATOM 2123 O O . GLN A 1 271 ? 20.797 62.656 36.062 1 90.94 271 GLN A O 1
ATOM 2128 N N . GLU A 1 272 ? 20.109 60.844 34.969 1 92 272 GLU A N 1
ATOM 2129 C CA . GLU A 1 272 ? 19.5 61.688 33.906 1 92 272 GLU A CA 1
ATOM 2130 C C . GLU A 1 272 ? 18.375 62.531 34.469 1 92 272 GLU A C 1
ATOM 2132 O O . GLU A 1 272 ? 18.188 63.688 34.031 1 92 272 GLU A O 1
ATOM 2137 N N . THR A 1 273 ? 17.656 61.969 35.375 1 92.44 273 THR A N 1
ATOM 2138 C CA . THR A 1 273 ? 16.562 62.688 36.031 1 92.44 273 THR A CA 1
ATOM 2139 C C . THR A 1 273 ? 17.094 63.844 36.875 1 92.44 273 THR A C 1
ATOM 2141 O O . THR A 1 273 ? 16.547 64.938 36.844 1 92.44 273 THR A O 1
ATOM 2144 N N . TYR A 1 274 ? 18.203 63.656 37.531 1 92.12 274 TYR A N 1
ATOM 2145 C CA . TYR A 1 274 ? 18.812 64.688 38.344 1 92.12 274 TYR A CA 1
ATOM 2146 C C . TYR A 1 274 ? 19.281 65.875 37.438 1 92.12 274 TYR A C 1
ATOM 2148 O O . TYR A 1 274 ? 19.078 67.062 37.781 1 92.12 274 TYR A O 1
ATOM 2156 N N . LYS A 1 275 ? 19.922 65.438 36.438 1 92.5 275 LYS A N 1
ATOM 2157 C CA . LYS A 1 275 ? 20.438 66.438 35.469 1 92.5 275 LYS A CA 1
ATOM 2158 C C . LYS A 1 275 ? 19.297 67.25 34.906 1 92.5 275 LYS A C 1
ATOM 2160 O O . LYS A 1 275 ? 19.406 68.438 34.75 1 92.5 275 LYS A O 1
ATOM 2165 N N . ALA A 1 276 ? 18.172 66.625 34.594 1 93.75 276 ALA A N 1
ATOM 2166 C CA . ALA A 1 276 ? 17.016 67.312 34.031 1 93.75 276 ALA A CA 1
ATOM 2167 C C . ALA A 1 276 ? 16.438 68.312 35 1 93.75 276 ALA A C 1
ATOM 2169 O O . ALA A 1 276 ? 16.078 69.438 34.625 1 93.75 276 ALA A O 1
ATOM 2170 N N . ILE A 1 277 ? 16.375 67.938 36.219 1 92.62 277 ILE A N 1
ATOM 2171 C CA . ILE A 1 277 ? 15.852 68.812 37.25 1 92.62 277 ILE A CA 1
ATOM 2172 C C . ILE A 1 277 ? 16.75 70.062 37.406 1 92.62 277 ILE A C 1
ATOM 2174 O O . ILE A 1 277 ? 16.266 71.188 37.438 1 92.62 277 ILE A O 1
ATOM 2178 N N . SER A 1 278 ? 18 69.812 37.438 1 91.69 278 SER A N 1
ATOM 2179 C CA . SER A 1 278 ? 18.953 70.875 37.656 1 91.69 278 SER A CA 1
ATOM 2180 C C . SER A 1 278 ? 18.984 71.812 36.469 1 91.69 278 SER A C 1
ATOM 2182 O O . SER A 1 278 ? 19.188 73.062 36.625 1 91.69 278 SER A O 1
ATOM 2184 N N . GLU A 1 279 ? 18.734 71.312 35.281 1 92.56 279 GLU A N 1
ATOM 2185 C CA . GLU A 1 279 ? 18.812 72.062 34.062 1 92.56 279 GLU A CA 1
ATOM 2186 C C . GLU A 1 279 ? 17.438 72.688 33.719 1 92.56 279 GLU A C 1
ATOM 2188 O O . GLU A 1 279 ? 17.328 73.438 32.75 1 92.56 279 GLU A O 1
ATOM 2193 N N . GLY A 1 280 ? 16.453 72.312 34.469 1 92.5 280 GLY A N 1
ATOM 2194 C CA . GLY A 1 280 ? 15.109 72.812 34.188 1 92.5 280 GLY A CA 1
ATOM 2195 C C . GLY A 1 280 ? 14.508 72.188 32.906 1 92.5 280 GLY A C 1
ATOM 2196 O O . GLY A 1 280 ? 13.727 72.875 32.219 1 92.5 280 GLY A O 1
ATOM 2197 N N . LYS A 1 281 ? 14.914 70.938 32.656 1 92.75 281 LYS A N 1
ATOM 2198 C CA . LYS A 1 281 ? 14.43 70.312 31.438 1 92.75 281 LYS A CA 1
ATOM 2199 C C . LYS A 1 281 ? 13.219 69.438 31.734 1 92.75 281 LYS A C 1
ATOM 2201 O O . LYS A 1 281 ? 13.148 68.75 32.781 1 92.75 281 LYS A O 1
ATOM 2206 N N . ASN A 1 282 ? 12.273 69.375 30.812 1 94.44 282 ASN A N 1
ATOM 2207 C CA . ASN A 1 282 ? 11.102 68.5 30.875 1 94.44 282 ASN A CA 1
ATOM 2208 C C . ASN A 1 282 ? 11.297 67.25 30.047 1 94.44 282 ASN A C 1
ATOM 2210 O O . ASN A 1 282 ? 11.984 67.312 29.016 1 94.44 282 ASN A O 1
ATOM 2214 N N . GLY A 1 283 ? 10.75 66.125 30.578 1 94 283 GLY A N 1
ATOM 2215 C CA . GLY A 1 283 ? 10.828 64.938 29.797 1 94 283 GLY A CA 1
ATOM 2216 C C . GLY A 1 283 ? 10.539 63.688 30.609 1 94 283 GLY A C 1
ATOM 2217 O O . GLY A 1 283 ? 10.195 63.781 31.781 1 94 283 GLY A O 1
ATOM 2218 N N . VAL A 1 284 ? 10.523 62.594 29.906 1 95.75 284 VAL A N 1
ATOM 2219 C CA . VAL A 1 284 ? 10.344 61.281 30.516 1 95.75 284 VAL A CA 1
ATOM 2220 C C . VAL A 1 284 ? 11.625 60.469 30.359 1 95.75 284 VAL A C 1
ATOM 2222 O O . VAL A 1 284 ? 12.188 60.375 29.266 1 95.75 284 VAL A O 1
ATOM 2225 N N . PHE A 1 285 ? 12.094 59.812 31.438 1 95.56 285 PHE A N 1
ATOM 2226 C CA . PHE A 1 285 ? 13.367 59.094 31.453 1 95.56 285 PHE A CA 1
ATOM 2227 C C . PHE A 1 285 ? 13.211 57.75 32.125 1 95.56 285 PHE A C 1
ATOM 2229 O O . PHE A 1 285 ? 12.242 57.5 32.844 1 95.56 285 PHE A O 1
ATOM 2236 N N . ASN A 1 286 ? 14.203 56.938 31.875 1 94.25 286 ASN A N 1
ATOM 2237 C CA . ASN A 1 286 ? 14.336 55.75 32.688 1 94.25 286 ASN A CA 1
ATOM 2238 C C . ASN A 1 286 ? 14.844 56.062 34.094 1 94.25 286 ASN A C 1
ATOM 2240 O O . ASN A 1 286 ? 15.695 56.938 34.25 1 94.25 286 ASN A O 1
ATOM 2244 N N . TYR A 1 287 ? 14.273 55.438 35.031 1 94.81 287 TYR A N 1
ATOM 2245 C CA . TYR A 1 287 ? 14.539 55.812 36.406 1 94.81 287 TYR A CA 1
ATOM 2246 C C . TYR A 1 287 ? 14.492 54.594 37.312 1 94.81 287 TYR A C 1
ATOM 2248 O O . TYR A 1 287 ? 13.555 53.781 37.25 1 94.81 287 TYR A O 1
ATOM 2256 N N . ILE A 1 288 ? 15.492 54.406 38.094 1 94.25 288 ILE A N 1
ATOM 2257 C CA . ILE A 1 288 ? 15.469 53.406 39.188 1 94.25 288 ILE A CA 1
ATOM 2258 C C . ILE A 1 288 ? 15.172 54.125 40.5 1 94.25 288 ILE A C 1
ATOM 2260 O O . ILE A 1 288 ? 15.984 54.906 41 1 94.25 288 ILE A O 1
ATOM 2264 N N . ALA A 1 289 ? 14.008 53.844 40.969 1 90.81 289 ALA A N 1
ATOM 2265 C CA . ALA A 1 289 ? 13.562 54.5 42.219 1 90.81 289 ALA A CA 1
ATOM 2266 C C . ALA A 1 289 ? 14.422 54.062 43.406 1 90.81 289 ALA A C 1
ATOM 2268 O O . ALA A 1 289 ? 15.242 53.156 43.281 1 90.81 289 ALA A O 1
ATOM 2269 N N . SER A 1 290 ? 14.297 54.781 44.5 1 86.06 290 SER A N 1
ATOM 2270 C CA . SER A 1 290 ? 15.102 54.531 45.688 1 86.06 290 SER A CA 1
ATOM 2271 C C . SER A 1 290 ? 14.859 53.125 46.219 1 86.06 290 SER A C 1
ATOM 2273 O O . SER A 1 290 ? 15.734 52.531 46.844 1 86.06 290 SER A O 1
ATOM 2275 N N . ASP A 1 291 ? 13.688 52.594 45.938 1 84.5 291 ASP A N 1
ATOM 2276 C CA . ASP A 1 291 ? 13.344 51.281 46.406 1 84.5 291 ASP A CA 1
ATOM 2277 C C . ASP A 1 291 ? 13.797 50.219 45.406 1 84.5 291 ASP A C 1
ATOM 2279 O O . ASP A 1 291 ? 13.578 49 45.625 1 84.5 291 ASP A O 1
ATOM 2283 N N . GLY A 1 292 ? 14.383 50.656 44.281 1 88.56 292 GLY A N 1
ATOM 2284 C CA . GLY A 1 292 ? 14.93 49.719 43.312 1 88.56 292 GLY A CA 1
ATOM 2285 C C . GLY A 1 292 ? 14 49.469 42.156 1 88.56 292 GLY A C 1
ATOM 2286 O O . GLY A 1 292 ? 14.367 48.75 41.219 1 88.56 292 GLY A O 1
ATOM 2287 N N . ASP A 1 293 ? 12.875 50 42.188 1 91.25 293 ASP A N 1
ATOM 2288 C CA . ASP A 1 293 ? 11.898 49.75 41.125 1 91.25 293 ASP A CA 1
ATOM 2289 C C . ASP A 1 293 ? 12.336 50.375 39.812 1 91.25 293 ASP A C 1
ATOM 2291 O O . ASP A 1 293 ? 12.648 51.562 39.75 1 91.25 293 ASP A O 1
ATOM 2295 N N . ASP A 1 294 ? 12.445 49.438 38.812 1 94.75 294 ASP A N 1
ATOM 2296 C CA . ASP A 1 294 ? 12.625 49.969 37.469 1 94.75 294 ASP A CA 1
ATOM 2297 C C . ASP A 1 294 ? 11.383 50.719 37 1 94.75 294 ASP A C 1
ATOM 2299 O O . ASP A 1 294 ? 10.297 50.156 36.906 1 94.75 294 ASP A O 1
ATOM 2303 N N . SER A 1 295 ? 11.562 52.125 36.875 1 96.19 295 SER A N 1
ATOM 2304 C CA . SER A 1 295 ? 10.414 52.969 36.625 1 96.19 295 SER A CA 1
ATOM 2305 C C . SER A 1 295 ? 10.695 53.969 35.5 1 96.19 295 SER A C 1
ATOM 2307 O O . SER A 1 295 ? 11.828 54.094 35.031 1 96.19 295 SER A O 1
ATOM 2309 N N . TYR A 1 296 ? 9.648 54.531 34.906 1 96.25 296 TYR A N 1
ATOM 2310 C CA . TYR A 1 296 ? 9.727 55.75 34.156 1 96.25 296 TYR A CA 1
ATOM 2311 C C . TYR A 1 296 ? 9.539 56.969 35.062 1 96.25 296 TYR A C 1
ATOM 2313 O O . TYR A 1 296 ? 8.773 56.938 36.031 1 96.25 296 TYR A O 1
ATOM 2321 N N . ALA A 1 297 ? 10.281 57.969 34.781 1 96.5 297 ALA A N 1
ATOM 2322 C CA . ALA A 1 297 ? 10.148 59.188 35.562 1 96.5 297 ALA A CA 1
ATOM 2323 C C . ALA A 1 297 ? 9.922 60.375 34.625 1 96.5 297 ALA A C 1
ATOM 2325 O O . ALA A 1 297 ? 10.688 60.594 33.688 1 96.5 297 ALA A O 1
ATOM 2326 N N . ALA A 1 298 ? 8.844 61.062 34.844 1 96.75 298 ALA A N 1
ATOM 2327 C CA . ALA A 1 298 ? 8.57 62.312 34.125 1 96.75 298 ALA A CA 1
ATOM 2328 C C . ALA A 1 298 ? 8.883 63.531 35 1 96.75 298 ALA A C 1
ATOM 2330 O O . ALA A 1 298 ? 8.602 63.531 36.219 1 96.75 298 ALA A O 1
ATOM 2331 N N . ILE A 1 299 ? 9.516 64.5 34.375 1 96.81 299 ILE A N 1
ATOM 2332 C CA . ILE A 1 299 ? 9.867 65.75 35.062 1 96.81 299 ILE A CA 1
ATOM 2333 C C . ILE A 1 299 ? 9.242 66.938 34.312 1 96.81 299 ILE A C 1
ATOM 2335 O O . ILE A 1 299 ? 9.273 67 33.094 1 96.81 299 ILE A O 1
ATOM 2339 N N . ASN A 1 300 ? 8.641 67.75 35.031 1 96.62 300 ASN A N 1
ATOM 2340 C CA . ASN A 1 300 ? 8.227 69.062 34.531 1 96.62 300 ASN A CA 1
ATOM 2341 C C . ASN A 1 300 ? 8.742 70.188 35.438 1 96.62 300 ASN A C 1
ATOM 2343 O O . ASN A 1 300 ? 8.289 70.312 36.562 1 96.62 300 ASN A O 1
ATOM 2347 N N . SER A 1 301 ? 9.633 70.938 34.875 1 96.25 301 SER A N 1
ATOM 2348 C CA . SER A 1 301 ? 10.227 72 35.594 1 96.25 301 SER A CA 1
ATOM 2349 C C . SER A 1 301 ? 9.508 73.312 35.281 1 96.25 301 SER A C 1
ATOM 2351 O O . SER A 1 301 ? 9.023 73.5 34.156 1 96.25 301 SER A O 1
ATOM 2353 N N . PHE A 1 302 ? 9.359 74.125 36.281 1 93.75 302 PHE A N 1
ATOM 2354 C CA . PHE A 1 302 ? 8.742 75.438 36.094 1 93.75 302 PHE A CA 1
ATOM 2355 C C . PHE A 1 302 ? 9.461 76.5 36.906 1 93.75 302 PHE A C 1
ATOM 2357 O O . PHE A 1 302 ? 10 76.188 37.969 1 93.75 302 PHE A O 1
ATOM 2364 N N . LYS A 1 303 ? 9.414 77.625 36.375 1 92.88 303 LYS A N 1
ATOM 2365 C CA . LYS A 1 303 ? 10.07 78.75 37.031 1 92.88 303 LYS A CA 1
ATOM 2366 C C . LYS A 1 303 ? 9.055 79.688 37.719 1 92.88 303 LYS A C 1
ATOM 2368 O O . LYS A 1 303 ? 7.973 79.938 37.188 1 92.88 303 LYS A O 1
ATOM 2373 N N . VAL A 1 304 ? 9.359 80.062 38.906 1 90.06 304 VAL A N 1
ATOM 2374 C CA . VAL A 1 304 ? 8.641 81.062 39.656 1 90.06 304 VAL A CA 1
ATOM 2375 C C . VAL A 1 304 ? 9.578 82.25 39.969 1 90.06 304 VAL A C 1
ATOM 2377 O O . VAL A 1 304 ? 10.289 82.188 41 1 90.06 304 VAL A O 1
ATOM 2380 N N . GLN A 1 305 ? 9.477 83.25 39.156 1 87 305 GLN A N 1
ATOM 2381 C CA . GLN A 1 305 ? 10.422 84.375 39.25 1 87 305 GLN A CA 1
ATOM 2382 C C . GLN A 1 305 ? 11.859 83.875 39.188 1 87 305 GLN A C 1
ATOM 2384 O O . GLN A 1 305 ? 12.25 83.188 38.219 1 87 305 GLN A O 1
ATOM 2389 N N . ASP A 1 306 ? 12.641 84 40.188 1 83.31 306 ASP A N 1
ATOM 2390 C CA . ASP A 1 306 ? 14.047 83.625 40.156 1 83.31 306 ASP A CA 1
ATOM 2391 C C . ASP A 1 306 ? 14.258 82.25 40.781 1 83.31 306 ASP A C 1
ATOM 2393 O O . ASP A 1 306 ? 15.398 81.812 40.938 1 83.31 306 ASP A O 1
ATOM 2397 N N . SER A 1 307 ? 13.164 81.562 41.031 1 90.75 307 SER A N 1
ATOM 2398 C CA . SER A 1 307 ? 13.258 80.25 41.594 1 90.75 307 SER A CA 1
ATOM 2399 C C . SER A 1 307 ? 12.742 79.188 40.625 1 90.75 307 SER A C 1
ATOM 2401 O O . SER A 1 307 ? 11.859 79.438 39.812 1 90.75 307 SER A O 1
ATOM 2403 N N . SER A 1 308 ? 13.383 78.062 40.688 1 94.5 308 SER A N 1
ATOM 2404 C CA . SER A 1 308 ? 12.977 76.938 39.812 1 94.5 308 SER A CA 1
ATOM 2405 C C . SER A 1 308 ? 12.516 75.75 40.625 1 94.5 308 SER A C 1
ATOM 2407 O O . SER A 1 308 ? 13.102 75.438 41.656 1 94.5 308 SER A O 1
ATOM 2409 N N . TRP A 1 309 ? 11.484 75.188 40.188 1 96.5 309 TRP A N 1
ATOM 2410 C CA . TRP A 1 309 ? 10.875 74 40.812 1 96.5 309 TRP A CA 1
ATOM 2411 C C . TRP A 1 309 ? 10.578 72.938 39.781 1 96.5 309 TRP A C 1
ATOM 2413 O O . TRP A 1 309 ? 10.609 73.188 38.594 1 96.5 309 TRP A O 1
ATOM 2423 N N . ALA A 1 310 ? 10.398 71.688 40.344 1 96.94 310 ALA A N 1
ATOM 2424 C CA . ALA A 1 310 ? 10.07 70.625 39.438 1 96.94 310 ALA A CA 1
ATOM 2425 C C . ALA A 1 310 ? 9.117 69.625 40.094 1 96.94 310 ALA A C 1
ATOM 2427 O O . ALA A 1 310 ? 9.125 69.438 41.344 1 96.94 310 ALA A O 1
ATOM 2428 N N . VAL A 1 311 ? 8.25 69 39.312 1 97.56 311 VAL A N 1
ATOM 2429 C CA . VAL A 1 311 ? 7.418 67.875 39.719 1 97.56 311 VAL A CA 1
ATOM 2430 C C . VAL A 1 311 ? 7.949 66.625 39.094 1 97.56 311 VAL A C 1
ATOM 2432 O O . VAL A 1 311 ? 8.273 66.562 37.906 1 97.56 311 VAL A O 1
ATOM 2435 N N . LEU A 1 312 ? 8.125 65.625 39.906 1 97.25 312 LEU A N 1
ATOM 2436 C CA . LEU A 1 312 ? 8.555 64.312 39.469 1 97.25 312 LEU A CA 1
ATOM 2437 C C . LEU A 1 312 ? 7.465 63.25 39.719 1 97.25 312 LEU A C 1
ATOM 2439 O O . LEU A 1 312 ? 6.957 63.125 40.844 1 97.25 312 LEU A O 1
ATOM 2443 N N . VAL A 1 313 ? 7.066 62.594 38.656 1 96.88 313 VAL A N 1
ATOM 2444 C CA . VAL A 1 313 ? 6.113 61.469 38.75 1 96.88 313 VAL A CA 1
ATOM 2445 C C . VAL A 1 313 ? 6.734 60.219 38.188 1 96.88 313 VAL A C 1
ATOM 2447 O O . VAL A 1 313 ? 7.254 60.219 37.062 1 96.88 313 VAL A O 1
ATOM 2450 N N . THR A 1 314 ? 6.734 59.156 38.906 1 96.56 314 THR A N 1
ATOM 2451 C CA . THR A 1 314 ? 7.297 57.875 38.438 1 96.56 314 THR A CA 1
ATOM 2452 C C . THR A 1 314 ? 6.195 56.844 38.219 1 96.56 314 THR A C 1
ATOM 2454 O O . THR A 1 314 ? 5.121 56.938 38.812 1 96.56 314 THR A O 1
ATOM 2457 N N . ALA A 1 315 ? 6.418 55.938 37.312 1 96.12 315 ALA A N 1
ATOM 2458 C CA . ALA A 1 315 ? 5.559 54.781 37 1 96.12 315 ALA A CA 1
ATOM 2459 C C . ALA A 1 315 ? 6.371 53.5 36.938 1 96.12 315 ALA A C 1
ATOM 2461 O O . ALA A 1 315 ? 7.055 53.25 35.938 1 96.12 315 ALA A O 1
ATOM 2462 N N . PRO A 1 316 ? 6.254 52.625 37.875 1 96.38 316 PRO A N 1
ATOM 2463 C CA . PRO A 1 316 ? 6.984 51.344 37.812 1 96.38 316 PRO A CA 1
ATOM 2464 C C . PRO A 1 316 ? 6.613 50.5 36.594 1 96.38 316 PRO A C 1
ATOM 2466 O O . PRO A 1 316 ? 5.43 50.375 36.281 1 96.38 316 PRO A O 1
ATOM 2469 N N . LYS A 1 317 ? 7.645 49.969 36.031 1 95.81 317 LYS A N 1
ATOM 2470 C CA . LYS A 1 317 ? 7.445 49.219 34.781 1 95.81 317 LYS A CA 1
ATOM 2471 C C . LYS A 1 317 ? 6.57 48 35.031 1 95.81 317 LYS A C 1
ATOM 2473 O O . LYS A 1 317 ? 5.812 47.594 34.125 1 95.81 317 LYS A O 1
ATOM 2478 N N . TYR A 1 318 ? 6.629 47.375 36.25 1 94.12 318 TYR A N 1
ATOM 2479 C CA . TYR A 1 318 ? 5.773 46.219 36.5 1 94.12 318 TYR A CA 1
ATOM 2480 C C . TYR A 1 318 ? 4.301 46.625 36.438 1 94.12 318 TYR A C 1
ATOM 2482 O O . TYR A 1 318 ? 3.455 45.812 36.062 1 94.12 318 TYR A O 1
ATOM 2490 N N . SER A 1 319 ? 3.977 47.875 36.844 1 94.25 319 SER A N 1
ATOM 2491 C CA . SER A 1 319 ? 2.609 48.406 36.75 1 94.25 319 SER A CA 1
ATOM 2492 C C . SER A 1 319 ? 2.258 48.844 35.344 1 94.25 319 SER A C 1
ATOM 2494 O O . SER A 1 319 ? 1.135 48.625 34.875 1 94.25 319 SER A O 1
ATOM 2496 N N . VAL A 1 320 ? 3.178 49.406 34.656 1 94.25 320 VAL A N 1
ATOM 2497 C CA . VAL A 1 320 ? 2.992 49.906 33.281 1 94.25 320 VAL A CA 1
ATOM 2498 C C . VAL A 1 320 ? 2.672 48.75 32.344 1 94.25 320 VAL A C 1
ATOM 2500 O O . VAL A 1 320 ? 1.795 48.844 31.5 1 94.25 320 VAL A O 1
ATOM 2503 N N . PHE A 1 321 ? 3.342 47.562 32.531 1 93.69 321 PHE A N 1
ATOM 2504 C CA . PHE A 1 321 ? 3.242 46.469 31.562 1 93.69 321 PHE A CA 1
ATOM 2505 C C . PHE A 1 321 ? 2.328 45.375 32.094 1 93.69 321 PHE A C 1
ATOM 2507 O O . PHE A 1 321 ? 2.324 44.25 31.578 1 93.69 321 PHE A O 1
ATOM 2514 N N . LYS A 1 322 ? 1.586 45.594 33.125 1 92.44 322 LYS A N 1
ATOM 2515 C CA . LYS A 1 322 ? 0.617 44.656 33.625 1 92.44 322 LYS A CA 1
ATOM 2516 C C . LYS A 1 322 ? -0.337 44.156 32.562 1 92.44 322 LYS A C 1
ATOM 2518 O O . LYS A 1 322 ? -0.582 42.969 32.406 1 92.44 322 LYS A O 1
ATOM 2523 N N . PRO A 1 323 ? -0.834 45.062 31.594 1 89.19 323 PRO A N 1
ATOM 2524 C CA . PRO A 1 323 ? -1.728 44.625 30.516 1 89.19 323 PRO A CA 1
ATOM 2525 C C . PRO A 1 323 ? -1.031 43.719 29.516 1 89.19 323 PRO A C 1
ATOM 2527 O O . PRO A 1 323 ? -1.662 42.812 28.953 1 89.19 323 PRO A O 1
ATOM 2530 N N . LEU A 1 324 ? 0.259 43.969 29.344 1 91.44 324 LEU A N 1
ATOM 2531 C CA . LEU A 1 324 ? 1.034 43.156 28.438 1 91.44 324 LEU A CA 1
ATOM 2532 C C . LEU A 1 324 ? 1.157 41.719 28.969 1 91.44 324 LEU A C 1
ATOM 2534 O O . LEU A 1 324 ? 1.022 40.75 28.203 1 91.44 324 LEU A O 1
ATOM 2538 N N . LYS A 1 325 ? 1.441 41.594 30.266 1 92.44 325 LYS A N 1
ATOM 2539 C CA . LYS A 1 325 ? 1.557 40.25 30.875 1 92.44 325 LYS A CA 1
ATOM 2540 C C . LYS A 1 325 ? 0.236 39.5 30.781 1 92.44 325 LYS A C 1
ATOM 2542 O O . LYS A 1 325 ? 0.223 38.281 30.516 1 92.44 325 LYS A O 1
ATOM 2547 N N . LYS A 1 326 ? -0.858 40.188 30.969 1 91 326 LYS A N 1
ATOM 2548 C CA . LYS A 1 326 ? -2.174 39.594 30.844 1 91 326 LYS A CA 1
ATOM 2549 C C . LYS A 1 326 ? -2.42 39.125 29.406 1 91 326 LYS A C 1
ATOM 2551 O O . LYS A 1 326 ? -2.908 38 29.172 1 91 326 LYS A O 1
ATOM 2556 N N . LEU A 1 327 ? -2.029 39.938 28.469 1 89.06 327 LEU A N 1
ATOM 2557 C CA . LEU A 1 327 ? -2.176 39.594 27.047 1 89.06 327 LEU A CA 1
ATOM 2558 C C . LEU A 1 327 ? -1.334 38.375 26.688 1 89.06 327 LEU A C 1
ATOM 2560 O O . LEU A 1 327 ? -1.796 37.5 25.969 1 89.06 327 LEU A O 1
ATOM 2564 N N . GLN A 1 328 ? -0.139 38.406 27.219 1 90.44 328 GLN A N 1
ATOM 2565 C CA . GLN A 1 328 ? 0.761 37.281 26.953 1 90.44 328 GLN A CA 1
ATOM 2566 C C . GLN A 1 328 ? 0.178 35.969 27.469 1 90.44 328 GLN A C 1
ATOM 2568 O O . GLN A 1 328 ? 0.254 34.938 26.797 1 90.44 328 GLN A O 1
ATOM 2573 N N . LEU A 1 329 ? -0.434 35.969 28.609 1 90.25 329 LEU A N 1
ATOM 2574 C CA . LEU A 1 329 ? -1.028 34.75 29.188 1 90.25 329 LEU A CA 1
ATOM 2575 C C . LEU A 1 329 ? -2.221 34.281 28.359 1 90.25 329 LEU A C 1
ATOM 2577 O O . LEU A 1 329 ? -2.4 33.094 28.141 1 90.25 329 LEU A O 1
ATOM 2581 N N . ILE A 1 330 ? -2.961 35.219 27.859 1 88.81 330 ILE A N 1
ATOM 2582 C CA . ILE A 1 330 ? -4.129 34.906 27.047 1 88.81 330 ILE A CA 1
ATOM 2583 C C . ILE A 1 330 ? -3.68 34.281 25.719 1 88.81 330 ILE A C 1
ATOM 2585 O O . ILE A 1 330 ? -4.223 33.25 25.281 1 88.81 330 ILE A O 1
ATOM 2589 N N . ILE A 1 331 ? -2.662 34.906 25.156 1 87.44 331 ILE A N 1
ATOM 2590 C CA . ILE A 1 331 ? -2.178 34.406 23.875 1 87.44 331 ILE A CA 1
ATOM 2591 C C . ILE A 1 331 ? -1.538 33.031 24.031 1 87.44 331 ILE A C 1
ATOM 2593 O O . ILE A 1 331 ? -1.729 32.156 23.188 1 87.44 331 ILE A O 1
ATOM 2597 N N . LEU A 1 332 ? -0.786 32.906 25.125 1 88.5 332 LEU A N 1
ATOM 2598 C CA . LEU A 1 332 ? -0.154 31.609 25.391 1 88.5 332 LEU A CA 1
ATOM 2599 C C . LEU A 1 332 ? -1.203 30.516 25.609 1 88.5 332 LEU A C 1
ATOM 2601 O O . LEU A 1 332 ? -1.085 29.406 25.078 1 88.5 332 LEU A O 1
ATOM 2605 N N . GLY A 1 333 ? -2.268 30.828 26.406 1 87.88 333 GLY A N 1
ATOM 2606 C CA . GLY A 1 333 ? -3.357 29.891 26.609 1 87.88 333 GLY A CA 1
ATOM 2607 C C . GLY A 1 333 ? -4.094 29.531 25.328 1 87.88 333 GLY A C 1
ATOM 2608 O O . GLY A 1 333 ? -4.336 28.359 25.047 1 87.88 333 GLY A O 1
ATOM 2609 N N . ALA A 1 334 ? -4.371 30.547 24.516 1 86.12 334 ALA A N 1
ATOM 2610 C CA . ALA A 1 334 ? -5.066 30.328 23.25 1 86.12 334 ALA A CA 1
ATOM 2611 C C . ALA A 1 334 ? -4.207 29.531 22.281 1 86.12 334 ALA A C 1
ATOM 2613 O O . ALA A 1 334 ? -4.723 28.672 21.547 1 86.12 334 ALA A O 1
ATOM 2614 N N . SER A 1 335 ? -2.92 29.812 22.297 1 86.31 335 SER A N 1
ATOM 2615 C CA . SER A 1 335 ? -2.002 29.078 21.422 1 86.31 335 SER A CA 1
ATOM 2616 C C . SER A 1 335 ? -1.923 27.609 21.812 1 86.31 335 SER A C 1
ATOM 2618 O O . SER A 1 335 ? -1.86 26.734 20.938 1 86.31 335 SER A O 1
ATOM 2620 N N . PHE A 1 336 ? -1.97 27.359 23.109 1 86.62 336 PHE A N 1
ATOM 2621 C CA . PHE A 1 336 ? -1.931 25.969 23.578 1 86.62 336 PHE A CA 1
ATOM 2622 C C . PHE A 1 336 ? -3.168 25.203 23.125 1 86.62 336 PHE A C 1
ATOM 2624 O O . PHE A 1 336 ? -3.062 24.078 22.641 1 86.62 336 PHE A O 1
ATOM 2631 N N . ILE A 1 337 ? -4.297 25.828 23.281 1 87.12 337 ILE A N 1
ATOM 2632 C CA . ILE A 1 337 ? -5.543 25.203 22.844 1 87.12 337 ILE A CA 1
ATOM 2633 C C . ILE A 1 337 ? -5.508 25 21.328 1 87.12 337 ILE A C 1
ATOM 2635 O O . ILE A 1 337 ? -5.914 23.953 20.828 1 87.12 337 ILE A O 1
ATOM 2639 N N . PHE A 1 338 ? -4.953 25.922 20.609 1 87.56 338 PHE A N 1
ATOM 2640 C CA . PHE A 1 338 ? -4.836 25.891 19.156 1 87.56 338 PHE A CA 1
ATOM 2641 C C . PHE A 1 338 ? -3.969 24.703 18.719 1 87.56 338 PHE A C 1
ATOM 2643 O O . PHE A 1 338 ? -4.34 23.953 17.812 1 87.56 338 PHE A O 1
ATOM 2650 N N . ILE A 1 339 ? -2.889 24.594 19.406 1 84.44 339 ILE A N 1
ATOM 2651 C CA . ILE A 1 339 ? -1.979 23.5 19.078 1 84.44 339 ILE A CA 1
ATOM 2652 C C . ILE A 1 339 ? -2.672 22.156 19.312 1 84.44 339 ILE A C 1
ATOM 2654 O O . ILE A 1 339 ? -2.586 21.25 18.484 1 84.44 339 ILE A O 1
ATOM 2658 N N . PHE A 1 340 ? -3.408 22.047 20.406 1 86.19 340 PHE A N 1
ATOM 2659 C CA . PHE A 1 340 ? -4.09 20.812 20.766 1 86.19 340 PHE A CA 1
ATOM 2660 C C . PHE A 1 340 ? -5.164 20.484 19.734 1 86.19 340 PHE A C 1
ATOM 2662 O O . PHE A 1 340 ? -5.316 19.312 19.344 1 86.19 340 PHE A O 1
ATOM 2669 N N . VAL A 1 341 ? -5.871 21.469 19.281 1 85.38 341 VAL A N 1
ATOM 2670 C CA . VAL A 1 341 ? -6.949 21.266 18.328 1 85.38 341 VAL A CA 1
ATOM 2671 C C . VAL A 1 341 ? -6.359 20.859 16.969 1 85.38 341 VAL A C 1
ATOM 2673 O O . VAL A 1 341 ? -6.855 19.938 16.328 1 85.38 341 VAL A O 1
ATOM 2676 N N . VAL A 1 342 ? -5.27 21.547 16.562 1 82.31 342 VAL A N 1
ATOM 2677 C CA . VAL A 1 342 ? -4.641 21.25 15.273 1 82.31 342 VAL A CA 1
ATOM 2678 C C . VAL A 1 342 ? -4.086 19.828 15.281 1 82.31 342 VAL A C 1
ATOM 2680 O O . VAL A 1 342 ? -4.285 19.078 14.328 1 82.31 342 VAL A O 1
ATOM 2683 N N . LEU A 1 343 ? -3.432 19.469 16.391 1 82.62 343 LEU A N 1
ATOM 2684 C CA . LEU A 1 343 ? -2.861 18.141 16.5 1 82.62 343 LEU A CA 1
ATOM 2685 C C . LEU A 1 343 ? -3.957 17.078 16.531 1 82.62 343 LEU A C 1
ATOM 2687 O O . LEU A 1 343 ? -3.811 16 15.938 1 82.62 343 LEU A O 1
ATOM 2691 N N . GLY A 1 344 ? -5.051 17.391 17.234 1 84.06 344 GLY A N 1
ATOM 2692 C CA . GLY A 1 344 ? -6.18 16.469 17.266 1 84.06 344 GLY A CA 1
ATOM 2693 C C . GLY A 1 344 ? -6.777 16.219 15.898 1 84.06 344 GLY A C 1
ATOM 2694 O O . GLY A 1 344 ? -7.039 15.07 15.531 1 84.06 344 GLY A O 1
ATOM 2695 N N . VAL A 1 345 ? -6.91 17.234 15.109 1 80.88 345 VAL A N 1
ATOM 2696 C CA . VAL A 1 345 ? -7.512 17.125 13.781 1 80.88 345 VAL A CA 1
ATOM 2697 C C . VAL A 1 345 ? -6.562 16.375 12.852 1 80.88 345 VAL A C 1
ATOM 2699 O O . VAL A 1 345 ? -6.988 15.5 12.086 1 80.88 345 VAL A O 1
ATOM 2702 N N . VAL A 1 346 ? -5.281 16.703 12.875 1 77.81 346 VAL A N 1
ATOM 2703 C CA . VAL A 1 346 ? -4.293 16.031 12.039 1 77.81 346 VAL A CA 1
ATOM 2704 C C . VAL A 1 346 ? -4.242 14.547 12.391 1 77.81 346 VAL A C 1
ATOM 2706 O O . VAL A 1 346 ? -4.188 13.695 11.5 1 77.81 346 VAL A O 1
ATOM 2709 N N . TYR A 1 347 ? -4.266 14.258 13.633 1 81.31 347 TYR A N 1
ATOM 2710 C CA . TYR A 1 347 ? -4.266 12.875 14.094 1 81.31 347 TYR A CA 1
ATOM 2711 C C . TYR A 1 347 ? -5.48 12.125 13.562 1 81.31 347 TYR A C 1
ATOM 2713 O O . TYR A 1 347 ? -5.352 11 13.062 1 81.31 347 TYR A O 1
ATOM 2721 N N . TYR A 1 348 ? -6.602 12.758 13.727 1 82.94 348 TYR A N 1
ATOM 2722 C CA . TYR A 1 348 ? -7.84 12.133 13.273 1 82.94 348 TYR A CA 1
ATOM 2723 C C . TYR A 1 348 ? -7.805 11.883 11.766 1 82.94 348 TYR A C 1
ATOM 2725 O O . TYR A 1 348 ? -8.203 10.812 11.305 1 82.94 348 TYR A O 1
ATOM 2733 N N . CYS A 1 349 ? -7.297 12.844 10.984 1 77.75 349 CYS A N 1
ATOM 2734 C CA . CYS A 1 349 ? -7.25 12.727 9.531 1 77.75 349 CYS A CA 1
ATOM 2735 C C . CYS A 1 349 ? -6.281 11.633 9.109 1 77.75 349 CYS A C 1
ATOM 2737 O O . CYS A 1 349 ? -6.609 10.805 8.258 1 77.75 349 CYS A O 1
ATOM 2739 N N . VAL A 1 350 ? -5.129 11.625 9.711 1 75.56 350 VAL A N 1
ATOM 2740 C CA . VAL A 1 350 ? -4.117 10.625 9.367 1 75.56 350 VAL A CA 1
ATOM 2741 C C . VAL A 1 350 ? -4.621 9.234 9.727 1 75.56 350 VAL A C 1
ATOM 2743 O O . VAL A 1 350 ? -4.43 8.281 8.961 1 75.56 350 VAL A O 1
ATOM 2746 N N . ARG A 1 351 ? -5.246 9.07 10.859 1 76.25 351 ARG A N 1
ATOM 2747 C CA . ARG A 1 351 ? -5.762 7.781 11.297 1 76.25 351 ARG A CA 1
ATOM 2748 C C . ARG A 1 351 ? -6.863 7.285 10.367 1 76.25 351 ARG A C 1
ATOM 2750 O O . ARG A 1 351 ? -6.855 6.125 9.953 1 76.25 351 ARG A O 1
ATOM 2757 N N . LYS A 1 352 ? -7.781 8.164 10.039 1 77.44 352 LYS A N 1
ATOM 2758 C CA . LYS A 1 352 ? -8.945 7.789 9.242 1 77.44 352 LYS A CA 1
ATOM 2759 C C . LYS A 1 352 ? -8.57 7.566 7.781 1 77.44 352 LYS A C 1
ATOM 2761 O O . LYS A 1 352 ? -9.094 6.668 7.129 1 77.44 352 LYS A O 1
ATOM 2766 N N . ILE A 1 353 ? -7.566 8.328 7.27 1 73.31 353 ILE A N 1
ATOM 2767 C CA . ILE A 1 353 ? -7.305 8.336 5.836 1 73.31 353 ILE A CA 1
ATOM 2768 C C . ILE A 1 353 ? -6.203 7.332 5.508 1 73.31 353 ILE A C 1
ATOM 2770 O O . ILE A 1 353 ? -6.262 6.648 4.484 1 73.31 353 ILE A O 1
ATOM 2774 N N . VAL A 1 354 ? -5.188 7.234 6.312 1 72.69 354 VAL A N 1
ATOM 2775 C CA . VAL A 1 354 ? -4.012 6.461 5.934 1 72.69 354 VAL A CA 1
ATOM 2776 C C . VAL A 1 354 ? -3.859 5.258 6.855 1 72.69 354 VAL A C 1
ATOM 2778 O O . VAL A 1 354 ? -3.865 4.109 6.402 1 72.69 354 VAL A O 1
ATOM 2781 N N . ALA A 1 355 ? -3.885 5.426 8.172 1 67.38 355 ALA A N 1
ATOM 2782 C CA . ALA A 1 355 ? -3.434 4.43 9.141 1 67.38 355 ALA A CA 1
ATOM 2783 C C . ALA A 1 355 ? -4.406 3.258 9.219 1 67.38 355 ALA A C 1
ATOM 2785 O O . ALA A 1 355 ? -4.004 2.121 9.477 1 67.38 355 ALA A O 1
ATOM 2786 N N . SER A 1 356 ? -5.688 3.43 9.031 1 73.44 356 SER A N 1
ATOM 2787 C CA . SER A 1 356 ? -6.668 2.357 9.164 1 73.44 356 SER A CA 1
ATOM 2788 C C . SER A 1 356 ? -6.746 1.522 7.887 1 73.44 356 SER A C 1
ATOM 2790 O O . SER A 1 356 ? -7.125 0.351 7.93 1 73.44 356 SER A O 1
ATOM 2792 N N . ARG A 1 357 ? -6.402 1.901 6.73 1 78.25 357 ARG A N 1
ATOM 2793 C CA . ARG A 1 357 ? -6.605 1.241 5.445 1 78.25 357 ARG A CA 1
ATOM 2794 C C . ARG A 1 357 ? -5.348 0.503 5 1 78.25 357 ARG A C 1
ATOM 2796 O O . ARG A 1 357 ? -5.434 -0.571 4.402 1 78.25 357 ARG A O 1
ATOM 2803 N N . LEU A 1 358 ? -4.234 0.996 5.391 1 76.38 358 LEU A N 1
ATOM 2804 C CA . LEU A 1 358 ? -2.977 0.452 4.895 1 76.38 358 LEU A CA 1
ATOM 2805 C C . LEU A 1 358 ? -2.736 -0.951 5.445 1 76.38 358 LEU A C 1
ATOM 2807 O O . LEU A 1 358 ? -2.375 -1.861 4.695 1 76.38 358 LEU A O 1
ATOM 2811 N N . PRO A 1 359 ? -3.047 -1.101 6.688 1 72.19 359 PRO A N 1
ATOM 2812 C CA . PRO A 1 359 ? -2.814 -2.453 7.199 1 72.19 359 PRO A CA 1
ATOM 2813 C C . PRO A 1 359 ? -3.74 -3.49 6.566 1 72.19 359 PRO A C 1
ATOM 2815 O O . PRO A 1 359 ? -3.35 -4.648 6.398 1 72.19 359 PRO A O 1
ATOM 2818 N N . VAL A 1 360 ? -4.934 -3.176 6.227 1 78.31 360 VAL A N 1
ATOM 2819 C CA . VAL A 1 360 ? -5.879 -4.086 5.594 1 78.31 360 VAL A CA 1
ATOM 2820 C C . VAL A 1 360 ? -5.355 -4.504 4.223 1 78.31 360 VAL A C 1
ATOM 2822 O O . VAL A 1 360 ? -5.422 -5.684 3.859 1 78.31 360 VAL A O 1
ATOM 2825 N N . ILE A 1 361 ? -4.848 -3.57 3.486 1 80.06 361 ILE A N 1
ATOM 2826 C CA . ILE A 1 361 ? -4.293 -3.859 2.168 1 80.06 361 ILE A CA 1
ATOM 2827 C C . ILE A 1 361 ? -3.074 -4.77 2.311 1 80.06 361 ILE A C 1
ATOM 2829 O O . ILE A 1 361 ? -2.934 -5.75 1.572 1 80.06 361 ILE A O 1
ATOM 2833 N N . LEU A 1 362 ? -2.307 -4.473 3.324 1 78.31 362 LEU A N 1
ATOM 2834 C CA . LEU A 1 362 ? -1.102 -5.258 3.559 1 78.31 362 LEU A CA 1
ATOM 2835 C C . LEU A 1 362 ? -1.453 -6.699 3.924 1 78.31 362 LEU A C 1
ATOM 2837 O O . LEU A 1 362 ? -0.849 -7.641 3.406 1 78.31 362 LEU A O 1
ATOM 2841 N N . SER A 1 363 ? -2.396 -6.855 4.781 1 80.69 363 SER A N 1
ATOM 2842 C CA . SER A 1 363 ? -2.805 -8.195 5.207 1 80.69 363 SER A CA 1
ATOM 2843 C C . SER A 1 363 ? -3.408 -8.984 4.047 1 80.69 363 SER A C 1
ATOM 2845 O O . SER A 1 363 ? -3.172 -10.188 3.922 1 80.69 363 SER A O 1
ATOM 2847 N N . SER A 1 364 ? -4.207 -8.312 3.252 1 81.94 364 SER A N 1
ATOM 2848 C CA . SER A 1 364 ? -4.816 -8.961 2.096 1 81.94 364 SER A CA 1
ATOM 2849 C C . SER A 1 364 ? -3.76 -9.383 1.076 1 81.94 364 SER A C 1
ATOM 2851 O O . SER A 1 364 ? -3.85 -10.461 0.488 1 81.94 364 SER A O 1
ATOM 2853 N N . LEU A 1 365 ? -2.83 -8.578 0.926 1 80.25 365 LEU A N 1
ATOM 2854 C CA . LEU A 1 365 ? -1.738 -8.883 0.009 1 80.25 365 LEU A CA 1
ATOM 2855 C C . LEU A 1 365 ? -0.922 -10.07 0.511 1 80.25 365 LEU A C 1
ATOM 2857 O O . LEU A 1 365 ? -0.57 -10.961 -0.267 1 80.25 365 LEU A O 1
ATOM 2861 N N . GLU A 1 366 ? -0.708 -10.023 1.76 1 79.38 366 GLU A N 1
ATOM 2862 C CA . GLU A 1 366 ? 0.016 -11.141 2.365 1 79.38 366 GLU A CA 1
ATOM 2863 C C . GLU A 1 366 ? -0.755 -12.445 2.209 1 79.38 366 GLU A C 1
ATOM 2865 O O . GLU A 1 366 ? -0.173 -13.477 1.869 1 79.38 366 GLU A O 1
ATOM 2870 N N . SER A 1 367 ? -2.027 -12.43 2.527 1 80.38 367 SER A N 1
ATOM 2871 C CA . SER A 1 367 ? -2.887 -13.602 2.393 1 80.38 367 SER A CA 1
ATOM 2872 C C . SER A 1 367 ? -2.914 -14.102 0.953 1 80.38 367 SER A C 1
ATOM 2874 O O . SER A 1 367 ? -2.889 -15.305 0.71 1 80.38 367 SER A O 1
ATOM 2876 N N . PHE A 1 368 ? -2.926 -13.289 0.021 1 81.12 368 PHE A N 1
ATOM 2877 C CA . PHE A 1 368 ? -2.949 -13.625 -1.398 1 81.12 368 PHE A CA 1
ATOM 2878 C C . PHE A 1 368 ? -1.653 -14.305 -1.816 1 81.12 368 PHE A C 1
ATOM 2880 O O . PHE A 1 368 ? -1.677 -15.305 -2.539 1 81.12 368 PHE A O 1
ATOM 2887 N N . PHE A 1 369 ? -0.589 -13.727 -1.306 1 79.31 369 PHE A N 1
ATOM 2888 C CA . PHE A 1 369 ? 0.706 -14.305 -1.651 1 79.31 369 PHE A CA 1
ATOM 2889 C C . PHE A 1 369 ? 0.864 -15.688 -1.039 1 79.31 369 PHE A C 1
ATOM 2891 O O . PHE A 1 369 ? 1.439 -16.578 -1.659 1 79.31 369 PHE A O 1
ATOM 2898 N N . ARG A 1 370 ? 0.332 -15.805 0.111 1 79.62 370 ARG A N 1
ATOM 2899 C CA . ARG A 1 370 ? 0.33 -17.125 0.735 1 79.62 370 ARG A CA 1
ATOM 2900 C C . ARG A 1 370 ? -0.511 -18.109 -0.07 1 79.62 370 ARG A C 1
ATOM 2902 O O . ARG A 1 370 ? -0.136 -19.266 -0.222 1 79.62 370 ARG A O 1
ATOM 2909 N N . PHE A 1 371 ? -1.59 -17.672 -0.638 1 80.88 371 PHE A N 1
ATOM 2910 C CA . PHE A 1 371 ? -2.451 -18.453 -1.518 1 80.88 371 PHE A CA 1
ATOM 2911 C C . PHE A 1 371 ? -1.709 -18.859 -2.789 1 80.88 371 PHE A C 1
ATOM 2913 O O . PHE A 1 371 ? -1.771 -20 -3.215 1 80.88 371 PHE A O 1
ATOM 2920 N N . LEU A 1 372 ? -1.005 -17.938 -3.322 1 76 372 LEU A N 1
ATOM 2921 C CA . LEU A 1 372 ? -0.237 -18.156 -4.543 1 76 372 LEU A CA 1
ATOM 2922 C C . LEU A 1 372 ? 0.882 -19.172 -4.297 1 76 372 LEU A C 1
ATOM 2924 O O . LEU A 1 372 ? 1.262 -19.906 -5.207 1 76 372 LEU A O 1
ATOM 2928 N N . ASN A 1 373 ? 1.321 -19.125 -3.018 1 73.81 373 ASN A N 1
ATOM 2929 C CA . ASN A 1 373 ? 2.365 -20.078 -2.629 1 73.81 373 ASN A CA 1
ATOM 2930 C C . ASN A 1 373 ? 1.78 -21.422 -2.205 1 73.81 373 ASN A C 1
ATOM 2932 O O . ASN A 1 373 ? 2.432 -22.188 -1.499 1 73.81 373 ASN A O 1
ATOM 2936 N N . HIS A 1 374 ? 0.481 -21.641 -2.529 1 72.19 374 HIS A N 1
ATOM 2937 C CA . HIS A 1 374 ? -0.248 -22.906 -2.424 1 72.19 374 HIS A CA 1
ATOM 2938 C C . HIS A 1 374 ? -0.512 -23.266 -0.967 1 72.19 374 HIS A C 1
ATOM 2940 O O . HIS A 1 374 ? -0.639 -24.438 -0.631 1 72.19 374 HIS A O 1
ATOM 2946 N N . GLU A 1 375 ? -0.541 -22.219 -0.119 1 73.69 375 GLU A N 1
ATOM 2947 C CA . GLU A 1 375 ? -0.975 -22.438 1.257 1 73.69 375 GLU A CA 1
ATOM 2948 C C . GLU A 1 375 ? -2.494 -22.562 1.345 1 73.69 375 GLU A C 1
ATOM 2950 O O . GLU A 1 375 ? -3.211 -22.031 0.49 1 73.69 375 GLU A O 1
ATOM 2955 N N . LYS A 1 376 ? -2.992 -23.438 2.412 1 77.31 376 LYS A N 1
ATOM 2956 C CA . LYS A 1 376 ? -4.422 -23.688 2.555 1 77.31 376 LYS A CA 1
ATOM 2957 C C . LYS A 1 376 ? -5.137 -22.469 3.146 1 77.31 376 LYS A C 1
ATOM 2959 O O . LYS A 1 376 ? -5.582 -22.5 4.297 1 77.31 376 LYS A O 1
ATOM 2964 N N . ILE A 1 377 ? -5.109 -21.391 2.357 1 76.75 377 ILE A N 1
ATOM 2965 C CA . ILE A 1 377 ? -5.809 -20.188 2.818 1 76.75 377 ILE A CA 1
ATOM 2966 C C . ILE A 1 377 ? -6.68 -19.641 1.695 1 76.75 377 ILE A C 1
ATOM 2968 O O . ILE A 1 377 ? -6.363 -19.797 0.515 1 76.75 377 ILE A O 1
ATOM 2972 N N . GLU A 1 378 ? -7.828 -19.078 2.053 1 77.69 378 GLU A N 1
ATOM 2973 C CA . GLU A 1 378 ? -8.703 -18.422 1.089 1 77.69 378 GLU A CA 1
ATOM 2974 C C . GLU A 1 378 ? -8.547 -16.906 1.142 1 77.69 378 GLU A C 1
ATOM 2976 O O . GLU A 1 378 ? -8.781 -16.281 2.182 1 77.69 378 GLU A O 1
ATOM 2981 N N . PRO A 1 379 ? -7.965 -16.375 -0.022 1 77.06 379 PRO A N 1
ATOM 2982 C CA . PRO A 1 379 ? -7.832 -14.914 -0.019 1 77.06 379 PRO A CA 1
ATOM 2983 C C . PRO A 1 379 ? -9.172 -14.195 0.086 1 77.06 379 PRO A C 1
ATOM 2985 O O . PRO A 1 379 ? -10.164 -14.648 -0.489 1 77.06 379 PRO A O 1
ATOM 2988 N N . LYS A 1 380 ? -9.273 -13.258 0.933 1 80.88 380 LYS A N 1
ATOM 2989 C CA . LYS A 1 380 ? -10.492 -12.469 1.094 1 80.88 380 LYS A CA 1
ATOM 2990 C C . LYS A 1 380 ? -10.406 -11.164 0.304 1 80.88 380 LYS A C 1
ATOM 2992 O O . LYS A 1 380 ? -9.352 -10.516 0.272 1 80.88 380 LYS A O 1
ATOM 2997 N N . ALA A 1 381 ? -11.578 -10.789 -0.316 1 82.25 381 ALA A N 1
ATOM 2998 C CA . ALA A 1 381 ? -11.641 -9.555 -1.088 1 82.25 381 ALA A CA 1
ATOM 2999 C C . ALA A 1 381 ? -11.562 -8.328 -0.175 1 82.25 381 ALA A C 1
ATOM 3001 O O . ALA A 1 381 ? -12.102 -8.344 0.936 1 82.25 381 ALA A O 1
ATOM 3002 N N . ILE A 1 382 ? -10.898 -7.23 -0.594 1 81.5 382 ILE A N 1
ATOM 3003 C CA . ILE A 1 382 ? -10.75 -5.977 0.136 1 81.5 382 ILE A CA 1
ATOM 3004 C C . ILE A 1 382 ? -11.969 -5.09 -0.104 1 81.5 382 ILE A C 1
ATOM 3006 O O . ILE A 1 382 ? -12.406 -4.922 -1.245 1 81.5 382 ILE A O 1
ATOM 3010 N N . GLU A 1 383 ? -12.586 -4.629 0.997 1 81.19 383 GLU A N 1
ATOM 3011 C CA . GLU A 1 383 ? -13.656 -3.656 0.845 1 81.19 383 GLU A CA 1
ATOM 3012 C C . GLU A 1 383 ? -13.117 -2.299 0.41 1 81.19 383 GLU A C 1
ATOM 3014 O O . GLU A 1 383 ? -12.289 -1.704 1.102 1 81.19 383 GLU A O 1
ATOM 3019 N N . ILE A 1 384 ? -13.523 -1.829 -0.805 1 77.5 384 ILE A N 1
ATOM 3020 C CA . ILE A 1 384 ? -13.031 -0.572 -1.36 1 77.5 384 ILE A CA 1
ATOM 3021 C C . ILE A 1 384 ? -13.805 0.596 -0.748 1 77.5 384 ILE A C 1
ATOM 3023 O O . ILE A 1 384 ? -14.992 0.782 -1.028 1 77.5 384 ILE A O 1
ATOM 3027 N N . ARG A 1 385 ? -13.281 1.42 0.053 1 75.06 385 ARG A N 1
ATOM 3028 C CA . ARG A 1 385 ? -13.945 2.486 0.796 1 75.06 385 ARG A CA 1
ATOM 3029 C C . ARG A 1 385 ? -13.711 3.84 0.136 1 75.06 385 ARG A C 1
ATOM 3031 O O . ARG A 1 385 ? -14.398 4.816 0.448 1 75.06 385 ARG A O 1
ATOM 3038 N N . ALA A 1 386 ? -12.562 4 -0.691 1 72.75 386 ALA A N 1
ATOM 3039 C CA . ALA A 1 386 ? -12.234 5.254 -1.361 1 72.75 386 ALA A CA 1
ATOM 3040 C C . ALA A 1 386 ? -11.68 5 -2.762 1 72.75 386 ALA A C 1
ATOM 3042 O O . ALA A 1 386 ? -11.273 3.883 -3.08 1 72.75 386 ALA A O 1
ATOM 3043 N N . ASN A 1 387 ? -11.859 6.066 -3.66 1 75.62 387 ASN A N 1
ATOM 3044 C CA . ASN A 1 387 ? -11.359 5.922 -5.023 1 75.62 387 ASN A CA 1
ATOM 3045 C C . ASN A 1 387 ? -9.984 6.559 -5.188 1 75.62 387 ASN A C 1
ATOM 3047 O O . ASN A 1 387 ? -9.688 7.16 -6.223 1 75.62 387 ASN A O 1
ATOM 3051 N N . ASP A 1 388 ? -9.164 6.551 -4.102 1 76.12 388 ASP A N 1
ATOM 3052 C CA . ASP A 1 388 ? -7.805 7.078 -4.164 1 76.12 388 ASP A CA 1
ATOM 3053 C C . ASP A 1 388 ? -6.801 5.977 -4.492 1 76.12 388 ASP A C 1
ATOM 3055 O O . ASP A 1 388 ? -7.18 4.914 -4.992 1 76.12 388 ASP A O 1
ATOM 3059 N N . GLU A 1 389 ? -5.457 6.25 -4.273 1 75.94 389 GLU A N 1
ATOM 3060 C CA . GLU A 1 389 ? -4.414 5.293 -4.629 1 75.94 389 GLU A CA 1
ATOM 3061 C C . GLU A 1 389 ? -4.582 3.98 -3.867 1 75.94 389 GLU A C 1
ATOM 3063 O O . GLU A 1 389 ? -4.34 2.902 -4.414 1 75.94 389 GLU A O 1
ATOM 3068 N N . LEU A 1 390 ? -5.027 4.039 -2.67 1 76.5 390 LEU A N 1
ATOM 3069 C CA . LEU A 1 390 ? -5.242 2.83 -1.883 1 76.5 390 LEU A CA 1
ATOM 3070 C C . LEU A 1 390 ? -6.453 2.057 -2.389 1 76.5 390 LEU A C 1
ATOM 3072 O O . LEU A 1 390 ? -6.453 0.823 -2.389 1 76.5 390 LEU A O 1
ATOM 3076 N N . GLY A 1 391 ? -7.438 2.834 -2.779 1 76.88 391 GLY A N 1
ATOM 3077 C CA . GLY A 1 391 ? -8.57 2.184 -3.41 1 76.88 391 GLY A CA 1
ATOM 3078 C C . GLY A 1 391 ? -8.211 1.473 -4.699 1 76.88 391 GLY A C 1
ATOM 3079 O O . GLY A 1 391 ? -8.664 0.352 -4.945 1 76.88 391 GLY A O 1
ATOM 3080 N N . ALA A 1 392 ? -7.418 2.072 -5.465 1 77.25 392 ALA A N 1
ATOM 3081 C CA . ALA A 1 392 ? -6.957 1.469 -6.711 1 77.25 392 ALA A CA 1
ATOM 3082 C C . ALA A 1 392 ? -6.18 0.183 -6.441 1 77.25 392 ALA A C 1
ATOM 3084 O O . ALA A 1 392 ? -6.352 -0.813 -7.148 1 77.25 392 ALA A O 1
ATOM 3085 N N . MET A 1 393 ? -5.363 0.162 -5.492 1 77.62 393 MET A N 1
ATOM 3086 C CA . MET A 1 393 ? -4.609 -1.027 -5.105 1 77.62 393 MET A CA 1
ATOM 3087 C C . MET A 1 393 ? -5.547 -2.156 -4.691 1 77.62 393 MET A C 1
ATOM 3089 O O . MET A 1 393 ? -5.363 -3.303 -5.105 1 77.62 393 MET A O 1
ATOM 3093 N N . GLY A 1 394 ? -6.492 -1.72 -3.875 1 81.38 394 GLY A N 1
ATOM 3094 C CA . GLY A 1 394 ? -7.469 -2.713 -3.449 1 81.38 394 GLY A CA 1
ATOM 3095 C C . GLY A 1 394 ? -8.211 -3.348 -4.605 1 81.38 394 GLY A C 1
ATOM 3096 O O . GLY A 1 394 ? -8.422 -4.562 -4.625 1 81.38 394 GLY A O 1
ATOM 3097 N N . ARG A 1 395 ? -8.578 -2.621 -5.578 1 80.31 395 ARG A N 1
ATOM 3098 C CA . ARG A 1 395 ? -9.289 -3.119 -6.75 1 80.31 395 ARG A CA 1
ATOM 3099 C C . ARG A 1 395 ? -8.422 -4.074 -7.559 1 80.31 395 ARG A C 1
ATOM 3101 O O . ARG A 1 395 ? -8.883 -5.133 -7.988 1 80.31 395 ARG A O 1
ATOM 3108 N N . ILE A 1 396 ? -7.188 -3.699 -7.773 1 79.31 396 ILE A N 1
ATOM 3109 C CA . ILE A 1 396 ? -6.258 -4.516 -8.547 1 79.31 396 ILE A CA 1
ATOM 3110 C C . ILE A 1 396 ? -6.043 -5.855 -7.84 1 79.31 396 ILE A C 1
ATOM 3112 O O . ILE A 1 396 ? -6.023 -6.906 -8.484 1 79.31 396 ILE A O 1
ATOM 3116 N N . ILE A 1 397 ? -5.93 -5.805 -6.594 1 81.19 397 ILE A N 1
ATOM 3117 C CA . ILE A 1 397 ? -5.727 -7.023 -5.816 1 81.19 397 ILE A CA 1
ATOM 3118 C C . ILE A 1 397 ? -6.965 -7.91 -5.922 1 81.19 397 ILE A C 1
ATOM 3120 O O . ILE A 1 397 ? -6.859 -9.109 -6.203 1 81.19 397 ILE A O 1
ATOM 3124 N N . ASN A 1 398 ? -8.102 -7.293 -5.738 1 80.56 398 ASN A N 1
ATOM 3125 C CA . ASN A 1 398 ? -9.352 -8.039 -5.824 1 80.56 398 ASN A CA 1
ATOM 3126 C C . ASN A 1 398 ? -9.531 -8.672 -7.203 1 80.56 398 ASN A C 1
ATOM 3128 O O . ASN A 1 398 ? -9.898 -9.844 -7.309 1 80.56 398 ASN A O 1
ATOM 3132 N N . GLU A 1 399 ? -9.336 -7.957 -8.211 1 81.31 399 GLU A N 1
ATOM 3133 C CA . GLU A 1 399 ? -9.469 -8.438 -9.578 1 81.31 399 GLU A CA 1
ATOM 3134 C C . GLU A 1 399 ? -8.523 -9.602 -9.852 1 81.31 399 GLU A C 1
ATOM 3136 O O . GLU A 1 399 ? -8.906 -10.57 -10.516 1 81.31 399 GLU A O 1
ATOM 3141 N N . ASN A 1 400 ? -7.332 -9.492 -9.391 1 78.5 400 ASN A N 1
ATOM 3142 C CA . ASN A 1 400 ? -6.34 -10.523 -9.664 1 78.5 400 ASN A CA 1
ATOM 3143 C C . ASN A 1 400 ? -6.559 -11.75 -8.781 1 78.5 400 ASN A C 1
ATOM 3145 O O . ASN A 1 400 ? -6.262 -12.875 -9.195 1 78.5 400 ASN A O 1
ATOM 3149 N N . ILE A 1 401 ? -7.055 -11.547 -7.605 1 78.88 401 ILE A N 1
ATOM 3150 C CA . ILE A 1 401 ? -7.461 -12.672 -6.777 1 78.88 401 ILE A CA 1
ATOM 3151 C C . ILE A 1 401 ? -8.516 -13.5 -7.508 1 78.88 401 ILE A C 1
ATOM 3153 O O . ILE A 1 401 ? -8.398 -14.719 -7.613 1 78.88 401 ILE A O 1
ATOM 3157 N N . GLU A 1 402 ? -9.5 -12.828 -8 1 81.5 402 GLU A N 1
ATOM 3158 C CA . GLU A 1 402 ? -10.578 -13.492 -8.727 1 81.5 402 GLU A CA 1
ATOM 3159 C C . GLU A 1 402 ? -10.055 -14.203 -9.969 1 81.5 402 GLU A C 1
ATOM 3161 O O . GLU A 1 402 ? -10.398 -15.359 -10.227 1 81.5 402 GLU A O 1
ATOM 3166 N N . LYS A 1 403 ? -9.227 -13.602 -10.758 1 81.31 403 LYS A N 1
ATOM 3167 C CA . LYS A 1 403 ? -8.664 -14.156 -11.984 1 81.31 403 LYS A CA 1
ATOM 3168 C C . LYS A 1 403 ? -7.82 -15.391 -11.688 1 81.31 403 LYS A C 1
ATOM 3170 O O . LYS A 1 403 ? -7.918 -16.406 -12.391 1 81.31 403 LYS A O 1
ATOM 3175 N N . ILE A 1 404 ? -7.047 -15.312 -10.688 1 78.88 404 ILE A N 1
ATOM 3176 C CA . ILE A 1 404 ? -6.133 -16.406 -10.352 1 78.88 404 ILE A CA 1
ATOM 3177 C C . ILE A 1 404 ? -6.926 -17.578 -9.797 1 78.88 404 ILE A C 1
ATOM 3179 O O . ILE A 1 404 ? -6.609 -18.734 -10.094 1 78.88 404 ILE A O 1
ATOM 3183 N N . GLN A 1 405 ? -7.91 -17.312 -9.031 1 80.44 405 GLN A N 1
ATOM 3184 C CA . GLN A 1 405 ? -8.758 -18.391 -8.516 1 80.44 405 GLN A CA 1
ATOM 3185 C C . GLN A 1 405 ? -9.438 -19.141 -9.648 1 80.44 405 GLN A C 1
ATOM 3187 O O . GLN A 1 405 ? -9.477 -20.375 -9.641 1 80.44 405 GLN A O 1
ATOM 3192 N N . ILE A 1 406 ? -9.953 -18.469 -10.633 1 80.69 406 ILE A N 1
ATOM 3193 C CA . ILE A 1 406 ? -10.594 -19.062 -11.797 1 80.69 406 ILE A CA 1
ATOM 3194 C C . ILE A 1 406 ? -9.57 -19.875 -12.586 1 80.69 406 ILE A C 1
ATOM 3196 O O . ILE A 1 406 ? -9.852 -21 -13.016 1 80.69 406 ILE A O 1
ATOM 3200 N N . SER A 1 407 ? -8.383 -19.344 -12.758 1 78.81 407 SER A N 1
ATOM 3201 C CA . SER A 1 407 ? -7.312 -20 -13.492 1 78.81 407 SER A CA 1
ATOM 3202 C C . SER A 1 407 ? -6.879 -21.297 -12.797 1 78.81 407 SER A C 1
ATOM 3204 O O . SER A 1 407 ? -6.676 -22.312 -13.453 1 78.81 407 SER A O 1
ATOM 3206 N N . LEU A 1 408 ? -6.805 -21.234 -11.531 1 78.56 408 LEU A N 1
ATOM 3207 C CA . LEU A 1 408 ? -6.387 -22.406 -10.758 1 78.56 408 LEU A CA 1
ATOM 3208 C C . LEU A 1 408 ? -7.449 -23.5 -10.797 1 78.56 408 LEU A C 1
ATOM 3210 O O . LEU A 1 408 ? -7.125 -24.688 -10.852 1 78.56 408 LEU A O 1
ATOM 3214 N N . GLU A 1 409 ? -8.695 -23.078 -10.758 1 82.06 409 GLU A N 1
ATOM 3215 C CA . GLU A 1 409 ? -9.789 -24.031 -10.844 1 82.06 409 GLU A CA 1
ATOM 3216 C C . GLU A 1 409 ? -9.812 -24.734 -12.195 1 82.06 409 GLU A C 1
ATOM 3218 O O . GLU A 1 409 ? -9.992 -25.953 -12.266 1 82.06 409 GLU A O 1
ATOM 3223 N N . GLN A 1 410 ? -9.648 -24 -13.211 1 83.69 410 GLN A N 1
ATOM 3224 C CA . GLN A 1 410 ? -9.602 -24.562 -14.555 1 83.69 410 GLN A CA 1
ATOM 3225 C C . GLN A 1 410 ? -8.414 -25.5 -14.719 1 83.69 410 GLN A C 1
ATOM 3227 O O . GLN A 1 410 ? -8.523 -26.547 -15.352 1 83.69 410 GLN A O 1
ATOM 3232 N N . ASP A 1 411 ? -7.32 -25.156 -14.211 1 83.38 411 ASP A N 1
ATOM 3233 C CA . ASP A 1 411 ? -6.129 -26 -14.258 1 83.38 411 ASP A CA 1
ATOM 3234 C C . ASP A 1 411 ? -6.336 -27.281 -13.477 1 83.38 411 ASP A C 1
ATOM 3236 O O . ASP A 1 411 ? -5.93 -28.359 -13.922 1 83.38 411 ASP A O 1
ATOM 3240 N N . GLN A 1 412 ? -6.973 -27.156 -12.359 1 83.88 412 GLN A N 1
ATOM 3241 C CA . GLN A 1 412 ? -7.258 -28.328 -11.547 1 83.88 412 GLN A CA 1
ATOM 3242 C C . GLN A 1 412 ? -8.18 -29.297 -12.281 1 83.88 412 GLN A C 1
ATOM 3244 O O . GLN A 1 412 ? -8.016 -30.516 -12.195 1 83.88 412 GLN A O 1
ATOM 3249 N N . ASN A 1 413 ? -9.094 -28.75 -12.984 1 86.94 413 ASN A N 1
ATOM 3250 C CA . ASN A 1 413 ? -10.008 -29.578 -13.766 1 86.94 413 ASN A CA 1
ATOM 3251 C C . ASN A 1 413 ? -9.273 -30.359 -14.852 1 86.94 413 ASN A C 1
ATOM 3253 O O . ASN A 1 413 ? -9.578 -31.531 -15.094 1 86.94 413 ASN A O 1
ATOM 3257 N N . ALA A 1 414 ? -8.359 -29.672 -15.453 1 83.94 414 ALA A N 1
ATOM 3258 C CA . ALA A 1 414 ? -7.559 -30.312 -16.5 1 83.94 414 ALA A CA 1
ATOM 3259 C C . ALA A 1 414 ? -6.684 -31.422 -15.906 1 83.94 414 ALA A C 1
ATOM 3261 O O . ALA A 1 414 ? -6.52 -32.469 -16.516 1 83.94 414 ALA A O 1
ATOM 3262 N N . VAL A 1 415 ? -6.18 -31.203 -14.781 1 84.69 415 VAL A N 1
ATOM 3263 C CA . VAL A 1 415 ? -5.348 -32.188 -14.102 1 84.69 415 VAL A CA 1
ATOM 3264 C C . VAL A 1 415 ? -6.199 -33.375 -13.672 1 84.69 415 VAL A C 1
ATOM 3266 O O . VAL A 1 415 ? -5.789 -34.531 -13.836 1 84.69 415 VAL A O 1
ATOM 3269 N N . ASP A 1 416 ? -7.383 -33.094 -13.172 1 86.25 416 ASP A N 1
ATOM 3270 C CA . ASP A 1 416 ? -8.297 -34.188 -12.781 1 86.25 416 ASP A CA 1
ATOM 3271 C C . ASP A 1 416 ? -8.633 -35.062 -13.969 1 86.25 416 ASP A C 1
ATOM 3273 O O . ASP A 1 416 ? -8.695 -36.281 -13.836 1 86.25 416 ASP A O 1
ATOM 3277 N N . GLU A 1 417 ? -8.852 -34.406 -15.086 1 87.88 417 GLU A N 1
ATOM 3278 C CA . GLU A 1 417 ? -9.133 -35.188 -16.281 1 87.88 417 GLU A CA 1
ATOM 3279 C C . GLU A 1 417 ? -7.922 -36.031 -16.688 1 87.88 417 GLU A C 1
ATOM 3281 O O . GLU A 1 417 ? -8.078 -37.125 -17.188 1 87.88 417 GLU A O 1
ATOM 3286 N N . SER A 1 418 ? -6.758 -35.5 -16.531 1 84.69 418 SER A N 1
ATOM 3287 C CA . SER A 1 418 ? -5.535 -36.219 -16.828 1 84.69 418 SER A CA 1
ATOM 3288 C C . SER A 1 418 ? -5.391 -37.469 -15.953 1 84.69 418 SER A C 1
ATOM 3290 O O . SER A 1 418 ? -4.98 -38.531 -16.422 1 84.69 418 SER A O 1
ATOM 3292 N N . VAL A 1 419 ? -5.73 -37.312 -14.68 1 83.88 419 VAL A N 1
ATOM 3293 C CA . VAL A 1 419 ? -5.707 -38.406 -13.742 1 83.88 419 VAL A CA 1
ATOM 3294 C C . VAL A 1 419 ? -6.703 -39.5 -14.188 1 83.88 419 VAL A C 1
ATOM 3296 O O . VAL A 1 419 ? -6.391 -40.688 -14.164 1 83.88 419 VAL A O 1
ATOM 3299 N N . GLN A 1 420 ? -7.832 -39 -14.625 1 87.75 420 GLN A N 1
ATOM 3300 C CA . GLN A 1 420 ? -8.859 -39.938 -15.094 1 87.75 420 GLN A CA 1
ATOM 3301 C C . GLN A 1 420 ? -8.406 -40.656 -16.359 1 87.75 420 GLN A C 1
ATOM 3303 O O . GLN A 1 420 ? -8.641 -41.875 -16.5 1 87.75 420 GLN A O 1
ATOM 3308 N N . THR A 1 421 ? -7.852 -39.906 -17.219 1 88.19 421 THR A N 1
ATOM 3309 C CA . THR A 1 421 ? -7.336 -40.5 -18.453 1 88.19 421 THR A CA 1
ATOM 3310 C C . THR A 1 421 ? -6.266 -41.531 -18.156 1 88.19 421 THR A C 1
ATOM 3312 O O . THR A 1 421 ? -6.258 -42.625 -18.766 1 88.19 421 THR A O 1
ATOM 3315 N N . ALA A 1 422 ? -5.391 -41.25 -17.297 1 82.62 422 ALA A N 1
ATOM 3316 C CA . ALA A 1 422 ? -4.352 -42.188 -16.906 1 82.62 422 ALA A CA 1
ATOM 3317 C C . ALA A 1 422 ? -4.957 -43.469 -16.344 1 82.62 422 ALA A C 1
ATOM 3319 O O . ALA A 1 422 ? -4.461 -44.562 -16.609 1 82.62 422 ALA A O 1
ATOM 3320 N N . ARG A 1 423 ? -6.031 -43.312 -15.617 1 85.81 423 ARG A N 1
ATOM 3321 C CA . ARG A 1 423 ? -6.715 -44.5 -15.062 1 85.81 423 ARG A CA 1
ATOM 3322 C C . ARG A 1 423 ? -7.309 -45.344 -16.172 1 85.81 423 ARG A C 1
ATOM 3324 O O . ARG A 1 423 ? -7.301 -46.594 -16.062 1 85.81 423 ARG A O 1
ATOM 3331 N N . GLU A 1 424 ? -7.801 -44.688 -17.094 1 89.81 424 GLU A N 1
ATOM 3332 C CA . GLU A 1 424 ? -8.352 -45.406 -18.234 1 89.81 424 GLU A CA 1
ATOM 3333 C C . GLU A 1 424 ? -7.27 -46.188 -18.969 1 89.81 424 GLU A C 1
ATOM 3335 O O . GLU A 1 424 ? -7.504 -47.312 -19.406 1 89.81 424 GLU A O 1
ATOM 3340 N N . ILE A 1 425 ? -6.207 -45.625 -19.125 1 87.25 425 ILE A N 1
ATOM 3341 C CA . ILE A 1 425 ? -5.078 -46.281 -19.766 1 87.25 425 ILE A CA 1
ATOM 3342 C C . ILE A 1 425 ? -4.621 -47.5 -18.938 1 87.25 425 ILE A C 1
ATOM 3344 O O . ILE A 1 425 ? -4.305 -48.531 -19.484 1 87.25 425 ILE A O 1
ATOM 3348 N N . GLU A 1 426 ? -4.559 -47.281 -17.688 1 84.69 426 GLU A N 1
ATOM 3349 C CA . GLU A 1 426 ? -4.207 -48.344 -16.766 1 84.69 426 GLU A CA 1
ATOM 3350 C C . GLU A 1 426 ? -5.152 -49.531 -16.938 1 84.69 426 GLU A C 1
ATOM 3352 O O . GLU A 1 426 ? -4.75 -50.688 -16.75 1 84.69 426 GLU A O 1
ATOM 3357 N N . LYS A 1 427 ? -6.41 -49.188 -17.297 1 87.19 427 LYS A N 1
ATOM 3358 C CA . LYS A 1 427 ? -7.406 -50.25 -17.5 1 87.19 427 LYS A CA 1
ATOM 3359 C C . LYS A 1 427 ? -7.273 -50.875 -18.875 1 87.19 427 LYS A C 1
ATOM 3361 O O . LYS A 1 427 ? -7.977 -51.844 -19.203 1 87.19 427 LYS A O 1
ATOM 3366 N N . GLY A 1 428 ? -6.438 -50.25 -19.672 1 86.88 428 GLY A N 1
ATOM 3367 C CA . GLY A 1 428 ? -6.133 -50.906 -20.953 1 86.88 428 GLY A CA 1
ATOM 3368 C C . GLY A 1 428 ? -6.684 -50.125 -22.141 1 86.88 428 GLY A C 1
ATOM 3369 O O . GLY A 1 428 ? -6.441 -50.5 -23.297 1 86.88 428 GLY A O 1
ATOM 3370 N N . ASN A 1 429 ? -7.379 -49.062 -21.938 1 90.38 429 ASN A N 1
ATOM 3371 C CA . ASN A 1 429 ? -7.973 -48.281 -23 1 90.38 429 ASN A CA 1
ATOM 3372 C C . ASN A 1 429 ? -7 -47.219 -23.516 1 90.38 429 ASN A C 1
ATOM 3374 O O . ASN A 1 429 ? -6.863 -46.156 -22.906 1 90.38 429 ASN A O 1
ATOM 3378 N N . LEU A 1 430 ? -6.418 -47.344 -24.594 1 90.75 430 LEU A N 1
ATOM 3379 C CA . LEU A 1 430 ? -5.391 -46.438 -25.109 1 90.75 430 LEU A CA 1
ATOM 3380 C C . LEU A 1 430 ? -6.004 -45.375 -26 1 90.75 430 LEU A C 1
ATOM 3382 O O . LEU A 1 430 ? -5.289 -44.531 -26.531 1 90.75 430 LEU A O 1
ATOM 3386 N N . THR A 1 431 ? -7.344 -45.344 -26.062 1 91.94 431 THR A N 1
ATOM 3387 C CA . THR A 1 431 ? -8.008 -44.344 -26.906 1 91.94 431 THR A CA 1
ATOM 3388 C C . THR A 1 431 ? -8.367 -43.094 -26.094 1 91.94 431 THR A C 1
ATOM 3390 O O . THR A 1 431 ? -8.742 -42.062 -26.672 1 91.94 431 THR A O 1
ATOM 3393 N N . ALA A 1 432 ? -8.25 -43.219 -24.797 1 91.81 432 ALA A N 1
ATOM 3394 C CA . ALA A 1 432 ? -8.602 -42.094 -23.922 1 91.81 432 ALA A CA 1
ATOM 3395 C C . ALA A 1 432 ? -7.672 -40.906 -24.156 1 91.81 432 ALA A C 1
ATOM 3397 O O . ALA A 1 432 ? -6.48 -41.062 -24.406 1 91.81 432 ALA A O 1
ATOM 3398 N N . ARG A 1 433 ? -8.242 -39.719 -24.156 1 92.56 433 ARG A N 1
ATOM 3399 C CA . ARG A 1 433 ? -7.469 -38.5 -24.344 1 92.56 433 ARG A CA 1
ATOM 3400 C C . ARG A 1 433 ? -7.871 -37.406 -23.359 1 92.56 433 ARG A C 1
ATOM 3402 O O . ARG A 1 433 ? -8.977 -37.438 -22.812 1 92.56 433 ARG A O 1
ATOM 3409 N N . ILE A 1 434 ? -6.969 -36.469 -23.094 1 88.25 434 ILE A N 1
ATOM 3410 C CA . ILE A 1 434 ? -7.254 -35.281 -22.281 1 88.25 434 ILE A CA 1
ATOM 3411 C C . ILE A 1 434 ? -7.793 -34.156 -23.172 1 88.25 434 ILE A C 1
ATOM 3413 O O . ILE A 1 434 ? -7.125 -33.75 -24.125 1 88.25 434 ILE A O 1
ATOM 3417 N N . THR A 1 435 ? -8.992 -33.688 -22.875 1 90.88 435 THR A N 1
ATOM 3418 C CA . THR A 1 435 ? -9.633 -32.719 -23.75 1 90.88 435 THR A CA 1
ATOM 3419 C C . THR A 1 435 ? -9.695 -31.344 -23.094 1 90.88 435 THR A C 1
ATOM 3421 O O . THR A 1 435 ? -9.695 -30.328 -23.781 1 90.88 435 THR A O 1
ATOM 3424 N N . LYS A 1 436 ? -9.781 -31.328 -21.781 1 89.94 436 LYS A N 1
ATOM 3425 C CA . LYS A 1 436 ? -9.914 -30.047 -21.078 1 89.94 436 LYS A CA 1
ATOM 3426 C C . LYS A 1 436 ? -8.641 -29.219 -21.203 1 89.94 436 LYS A C 1
ATOM 3428 O O . LYS A 1 436 ? -7.535 -29.766 -21.125 1 89.94 436 LYS A O 1
ATOM 3433 N N . ASN A 1 437 ? -8.758 -27.953 -21.422 1 88.5 437 ASN A N 1
ATOM 3434 C CA . ASN A 1 437 ? -7.617 -27.062 -21.609 1 88.5 437 ASN A CA 1
ATOM 3435 C C . ASN A 1 437 ? -7.312 -26.266 -20.359 1 88.5 437 ASN A C 1
ATOM 3437 O O . ASN A 1 437 ? -8.133 -25.453 -19.906 1 88.5 437 ASN A O 1
ATOM 3441 N N . PRO A 1 438 ? -6.141 -26.5 -19.766 1 86.38 438 PRO A N 1
ATOM 3442 C CA . PRO A 1 438 ? -5.723 -25.656 -18.641 1 86.38 438 PRO A CA 1
ATOM 3443 C C . PRO A 1 438 ? -5.305 -24.25 -19.094 1 86.38 438 PRO A C 1
ATOM 3445 O O . PRO A 1 438 ? -5.113 -24.016 -20.281 1 86.38 438 PRO A O 1
ATOM 3448 N N . ILE A 1 439 ? -5.328 -23.375 -18.219 1 82.06 439 ILE A N 1
ATOM 3449 C CA . ILE A 1 439 ? -4.922 -22 -18.516 1 82.06 439 ILE A CA 1
ATOM 3450 C C . ILE A 1 439 ? -3.404 -21.875 -18.406 1 82.06 439 ILE A C 1
ATOM 3452 O O . ILE A 1 439 ? -2.781 -21.125 -19.172 1 82.06 439 ILE A O 1
ATOM 3456 N N . ASN A 1 440 ? -2.797 -22.656 -17.484 1 80.88 440 ASN A N 1
ATOM 3457 C CA . ASN A 1 440 ? -1.353 -22.703 -17.297 1 80.88 440 ASN A CA 1
ATOM 3458 C C . ASN A 1 440 ? -0.637 -23.281 -18.516 1 80.88 440 ASN A C 1
ATOM 3460 O O . ASN A 1 440 ? -0.881 -24.422 -18.891 1 80.88 440 ASN A O 1
ATOM 3464 N N . PRO A 1 441 ? 0.222 -22.453 -19.141 1 80.12 441 PRO A N 1
ATOM 3465 C CA . PRO A 1 441 ? 0.889 -22.906 -20.375 1 80.12 441 PRO A CA 1
ATOM 3466 C C . PRO A 1 441 ? 1.693 -24.188 -20.156 1 80.12 441 PRO A C 1
ATOM 3468 O O . PRO A 1 441 ? 1.783 -25.016 -21.062 1 80.12 441 PRO A O 1
ATOM 3471 N N . GLN A 1 442 ? 2.252 -24.281 -19.016 1 79.94 442 GLN A N 1
ATOM 3472 C CA . GLN A 1 442 ? 3.016 -25.5 -18.719 1 79.94 442 GLN A CA 1
ATOM 3473 C C . GLN A 1 442 ? 2.113 -26.719 -18.688 1 79.94 442 GLN A C 1
ATOM 3475 O O . GLN A 1 442 ? 2.488 -27.781 -19.188 1 79.94 442 GLN A O 1
ATOM 3480 N N . LEU A 1 443 ? 0.968 -26.531 -18.172 1 82.62 443 LEU A N 1
ATOM 3481 C CA . LEU A 1 443 ? 0.007 -27.641 -18.125 1 82.62 443 LEU A CA 1
ATOM 3482 C C . LEU A 1 443 ? -0.529 -27.953 -19.516 1 82.62 443 LEU A C 1
ATOM 3484 O O . LEU A 1 443 ? -0.795 -29.109 -19.844 1 82.62 443 LEU A O 1
ATOM 3488 N N . VAL A 1 444 ? -0.736 -26.953 -20.359 1 85.75 444 VAL A N 1
ATOM 3489 C CA . VAL A 1 444 ? -1.166 -27.141 -21.734 1 85.75 444 VAL A CA 1
ATOM 3490 C C . VAL A 1 444 ? -0.136 -27.984 -22.484 1 85.75 444 VAL A C 1
ATOM 3492 O O . VAL A 1 444 ? -0.494 -28.922 -23.203 1 85.75 444 VAL A O 1
ATOM 3495 N N . GLU A 1 445 ? 1.087 -27.609 -22.297 1 83.19 445 GLU A N 1
ATOM 3496 C CA . GLU A 1 445 ? 2.17 -28.328 -22.953 1 83.19 445 GLU A CA 1
ATOM 3497 C C . GLU A 1 445 ? 2.217 -29.781 -22.5 1 83.19 445 GLU A C 1
ATOM 3499 O O . GLU A 1 445 ? 2.406 -30.688 -23.328 1 83.19 445 GLU A O 1
ATOM 3504 N N . LEU A 1 446 ? 2.051 -29.953 -21.297 1 81.19 446 LEU A N 1
ATOM 3505 C CA . LEU A 1 446 ? 2.078 -31.312 -20.75 1 81.19 446 LEU A CA 1
ATOM 3506 C C . LEU A 1 446 ? 0.906 -32.125 -21.281 1 81.19 446 LEU A C 1
ATOM 3508 O O . LEU A 1 446 ? 1.061 -33.312 -21.609 1 81.19 446 LEU A O 1
ATOM 3512 N N . LYS A 1 447 ? -0.219 -31.531 -21.328 1 85 447 LYS A N 1
ATOM 3513 C CA . LYS A 1 447 ? -1.396 -32.156 -21.891 1 85 447 LYS A CA 1
ATOM 3514 C C . LYS A 1 447 ? -1.132 -32.625 -23.328 1 85 447 LYS A C 1
ATOM 3516 O O . LYS A 1 447 ? -1.436 -33.75 -23.703 1 85 447 LYS A O 1
ATOM 3521 N N . ASP A 1 448 ? -0.585 -31.781 -24.078 1 86.25 448 ASP A N 1
ATOM 3522 C CA . ASP A 1 448 ? -0.318 -32.062 -25.484 1 86.25 448 ASP A CA 1
ATOM 3523 C C . ASP A 1 448 ? 0.699 -33.188 -25.641 1 86.25 448 ASP A C 1
ATOM 3525 O O . ASP A 1 448 ? 0.541 -34.031 -26.5 1 86.25 448 ASP A O 1
ATOM 3529 N N . VAL A 1 449 ? 1.694 -33.094 -24.875 1 81.62 449 VAL A N 1
ATOM 3530 C CA . VAL A 1 449 ? 2.738 -34.094 -24.922 1 81.62 449 VAL A CA 1
ATOM 3531 C C . VAL A 1 449 ? 2.15 -35.469 -24.547 1 81.62 449 VAL A C 1
ATOM 3533 O O . VAL A 1 449 ? 2.447 -36.469 -25.172 1 81.62 449 VAL A O 1
ATOM 3536 N N . LEU A 1 450 ? 1.342 -35.5 -23.578 1 82.81 450 LEU A N 1
ATOM 3537 C CA . LEU A 1 450 ? 0.706 -36.719 -23.141 1 82.81 450 LEU A CA 1
ATOM 3538 C C . LEU A 1 450 ? -0.199 -37.281 -24.234 1 82.81 450 LEU A C 1
ATOM 3540 O O . LEU A 1 450 ? -0.175 -38.5 -24.5 1 82.81 450 LEU A O 1
ATOM 3544 N N . ASN A 1 451 ? -0.951 -36.438 -24.781 1 88.62 451 ASN A N 1
ATOM 3545 C CA . ASN A 1 451 ? -1.838 -36.875 -25.844 1 88.62 451 ASN A CA 1
ATOM 3546 C C . ASN A 1 451 ? -1.053 -37.406 -27.047 1 88.62 451 ASN A C 1
ATOM 3548 O O . ASN A 1 451 ? -1.455 -38.375 -27.672 1 88.62 451 ASN A O 1
ATOM 3552 N N . ARG A 1 452 ? -0.013 -36.781 -27.328 1 85.69 452 ARG A N 1
ATOM 3553 C CA . ARG A 1 452 ? 0.842 -37.25 -28.422 1 85.69 452 ARG A CA 1
ATOM 3554 C C . ARG A 1 452 ? 1.421 -38.625 -28.109 1 85.69 452 ARG A C 1
ATOM 3556 O O . ARG A 1 452 ? 1.521 -39.5 -29 1 85.69 452 ARG A O 1
ATOM 3563 N N . MET A 1 453 ? 1.852 -38.75 -26.906 1 83.62 453 MET A N 1
ATOM 3564 C CA . MET A 1 453 ? 2.355 -40.062 -26.453 1 83.62 453 MET A CA 1
ATOM 3565 C C . MET A 1 453 ? 1.29 -41.125 -26.609 1 83.62 453 MET A C 1
ATOM 3567 O O . MET A 1 453 ? 1.582 -42.219 -27.078 1 83.62 453 MET A O 1
ATOM 3571 N N . LEU A 1 454 ? 0.171 -40.812 -26.266 1 88.06 454 LEU A N 1
ATOM 3572 C CA . LEU A 1 454 ? -0.929 -41.781 -26.328 1 88.06 454 LEU A CA 1
ATOM 3573 C C . LEU A 1 454 ? -1.27 -42.094 -27.781 1 88.06 454 LEU A C 1
ATOM 3575 O O . LEU A 1 454 ? -1.62 -43.25 -28.094 1 88.06 454 LEU A O 1
ATOM 3579 N N . ASP A 1 455 ? -1.168 -41.156 -28.656 1 90.44 455 ASP A N 1
ATOM 3580 C CA . ASP A 1 455 ? -1.371 -41.375 -30.078 1 90.44 455 ASP A CA 1
ATOM 3581 C C . ASP A 1 455 ? -0.365 -42.406 -30.609 1 90.44 455 ASP A C 1
ATOM 3583 O O . ASP A 1 455 ? -0.732 -43.312 -31.359 1 90.44 455 ASP A O 1
ATOM 3587 N N . VAL A 1 456 ? 0.798 -42.188 -30.219 1 85.88 456 VAL A N 1
ATOM 3588 C CA . VAL A 1 456 ? 1.873 -43.031 -30.688 1 85.88 456 VAL A CA 1
ATOM 3589 C C . VAL A 1 456 ? 1.682 -44.438 -30.141 1 85.88 456 VAL A C 1
ATOM 3591 O O . VAL A 1 456 ? 1.847 -45.438 -30.859 1 85.88 456 VAL A O 1
ATOM 3594 N N . LEU A 1 457 ? 1.338 -44.531 -28.938 1 86.56 457 LEU A N 1
ATOM 3595 C CA . LEU A 1 457 ? 1.122 -45.844 -28.312 1 86.56 457 LEU A CA 1
ATOM 3596 C C . LEU A 1 457 ? -0.051 -46.562 -28.953 1 86.56 457 LEU A C 1
ATOM 3598 O O . LEU A 1 457 ? 0.012 -47.781 -29.172 1 86.56 457 LEU A O 1
ATOM 3602 N N . GLN A 1 458 ? -1.045 -45.812 -29.156 1 91.12 458 GLN A N 1
ATOM 3603 C CA . GLN A 1 458 ? -2.197 -46.406 -29.828 1 91.12 458 GLN A CA 1
ATOM 3604 C C . GLN A 1 458 ? -1.815 -46.938 -31.203 1 91.12 458 GLN A C 1
ATOM 3606 O O . GLN A 1 458 ? -2.275 -48 -31.609 1 91.12 458 GLN A O 1
ATOM 3611 N N . SER A 1 459 ? -1.036 -46.25 -31.922 1 90.75 459 SER A N 1
ATOM 3612 C CA . SER A 1 459 ? -0.606 -46.656 -33.25 1 90.75 459 SER A CA 1
ATOM 3613 C C . SER A 1 459 ? 0.307 -47.875 -33.219 1 90.75 459 SER A C 1
ATOM 3615 O O . SER A 1 459 ? 0.193 -48.781 -34.031 1 90.75 459 SER A O 1
ATOM 3617 N N . LYS A 1 460 ? 1.129 -47.906 -32.219 1 85.56 460 LYS A N 1
ATOM 3618 C CA . LYS A 1 460 ? 2.135 -48.969 -32.156 1 85.56 460 LYS A CA 1
ATOM 3619 C C . LYS A 1 460 ? 1.56 -50.219 -31.516 1 85.56 460 LYS A C 1
ATOM 3621 O O . LYS A 1 460 ? 1.962 -51.344 -31.875 1 85.56 460 LYS A O 1
ATOM 3626 N N . ILE A 1 461 ? 0.682 -50.062 -30.656 1 87.44 461 ILE A N 1
ATOM 3627 C CA . ILE A 1 461 ? 0.183 -51.188 -29.891 1 87.44 461 ILE A CA 1
ATOM 3628 C C . ILE A 1 461 ? -1.229 -51.562 -30.359 1 87.44 461 ILE A C 1
ATOM 3630 O O . ILE A 1 461 ? -1.488 -52.688 -30.781 1 87.44 461 ILE A O 1
ATOM 3634 N N . GLY A 1 462 ? -2.146 -50.562 -30.172 1 89.62 462 GLY A N 1
ATOM 3635 C CA . GLY A 1 462 ? -3.551 -50.75 -30.5 1 89.62 462 GLY A CA 1
ATOM 3636 C C . GLY A 1 462 ? -4.48 -50 -29.578 1 89.62 462 GLY A C 1
ATOM 3637 O O . GLY A 1 462 ? -4.035 -49.156 -28.766 1 89.62 462 GLY A O 1
ATOM 3638 N N . SER A 1 463 ? -5.836 -50.219 -29.734 1 89.94 463 SER A N 1
ATOM 3639 C CA . SER A 1 463 ? -6.859 -49.469 -29.031 1 89.94 463 SER A CA 1
ATOM 3640 C C . SER A 1 463 ? -7.156 -50.062 -27.656 1 89.94 463 SER A C 1
ATOM 3642 O O . SER A 1 463 ? -7.477 -49.344 -26.719 1 89.94 463 SER A O 1
ATOM 3644 N N . ASN A 1 464 ? -7.039 -51.406 -27.594 1 88.44 464 ASN A N 1
ATOM 3645 C CA . ASN A 1 464 ? -7.426 -52.094 -26.359 1 88.44 464 ASN A CA 1
ATOM 3646 C C . ASN A 1 464 ? -6.422 -53.188 -25.984 1 88.44 464 ASN A C 1
ATOM 3648 O O . ASN A 1 464 ? -6.445 -54.281 -26.547 1 88.44 464 ASN A O 1
ATOM 3652 N N . MET A 1 465 ? -5.664 -52.969 -24.953 1 87.25 465 MET A N 1
ATOM 3653 C CA . MET A 1 465 ? -4.609 -53.906 -24.516 1 87.25 465 MET A CA 1
ATOM 3654 C C . MET A 1 465 ? -5.203 -55.188 -23.984 1 87.25 465 MET A C 1
ATOM 3656 O O . MET A 1 465 ? -4.613 -56.25 -24.141 1 87.25 465 MET A O 1
ATOM 3660 N N . ASN A 1 466 ? -6.332 -55.125 -23.469 1 88.25 466 ASN A N 1
ATOM 3661 C CA . ASN A 1 466 ? -6.973 -56.312 -22.922 1 88.25 466 ASN A CA 1
ATOM 3662 C C . ASN A 1 466 ? -7.367 -57.312 -24.031 1 88.25 466 ASN A C 1
ATOM 3664 O O . ASN A 1 466 ? -7.312 -58.531 -23.828 1 88.25 466 ASN A O 1
ATOM 3668 N N . GLU A 1 467 ? -7.797 -56.656 -25.062 1 90.25 467 GLU A N 1
ATOM 3669 C CA . GLU A 1 467 ? -8.156 -57.5 -26.203 1 90.25 467 GLU A CA 1
ATOM 3670 C C . GLU A 1 467 ? -6.93 -58.219 -26.766 1 90.25 467 GLU A C 1
ATOM 3672 O O . GLU A 1 467 ? -7.02 -59.375 -27.188 1 90.25 467 GLU A O 1
ATOM 3677 N N . ILE A 1 468 ? -5.891 -57.531 -26.828 1 89.06 468 ILE A N 1
ATOM 3678 C CA . ILE A 1 468 ? -4.645 -58.156 -27.281 1 89.06 468 ILE A CA 1
ATOM 3679 C C . ILE A 1 468 ? -4.246 -59.281 -26.359 1 89.06 468 ILE A C 1
ATOM 3681 O O . ILE A 1 468 ? -3.891 -60.375 -26.828 1 89.06 468 ILE A O 1
ATOM 3685 N N . ASN A 1 469 ? -4.32 -59.031 -25.094 1 87.88 469 ASN A N 1
ATOM 3686 C CA . ASN A 1 469 ? -3.969 -60.062 -24.109 1 87.88 469 ASN A CA 1
ATOM 3687 C C . ASN A 1 469 ? -4.887 -61.281 -24.203 1 87.88 469 ASN A C 1
ATOM 3689 O O . ASN A 1 469 ? -4.441 -62.406 -24.031 1 87.88 469 ASN A O 1
ATOM 3693 N N . ARG A 1 470 ? -6.109 -61 -24.375 1 90.31 470 ARG A N 1
ATOM 3694 C CA . ARG A 1 470 ? -7.066 -62.094 -24.516 1 90.31 470 ARG A CA 1
ATOM 3695 C C . ARG A 1 470 ? -6.676 -63 -25.672 1 90.31 470 ARG A C 1
ATOM 3697 O O . ARG A 1 470 ? -6.684 -64.25 -25.531 1 90.31 470 ARG A O 1
ATOM 3704 N N . VAL A 1 471 ? -6.363 -62.5 -26.797 1 92 471 VAL A N 1
ATOM 3705 C CA . VAL A 1 471 ? -6 -63.25 -27.984 1 92 471 VAL A CA 1
ATOM 3706 C C . VAL A 1 471 ? -4.676 -63.969 -27.75 1 92 471 VAL A C 1
ATOM 3708 O O . VAL A 1 471 ? -4.523 -65.125 -28.109 1 92 471 VAL A O 1
ATOM 3711 N N . PHE A 1 472 ? -3.789 -63.344 -27.094 1 88.06 472 PHE A N 1
ATOM 3712 C CA . PHE A 1 472 ? -2.502 -63.938 -26.781 1 88.06 472 PHE A CA 1
ATOM 3713 C C . PHE A 1 472 ? -2.686 -65.125 -25.844 1 88.06 472 PHE A C 1
ATOM 3715 O O . PHE A 1 472 ? -2.023 -66.188 -26 1 88.06 472 PHE A O 1
ATOM 3722 N N . ASP A 1 473 ? -3.537 -64.938 -24.891 1 90.81 473 ASP A N 1
ATOM 3723 C CA . ASP A 1 473 ? -3.814 -66 -23.984 1 90.81 473 ASP A CA 1
ATOM 3724 C C . ASP A 1 473 ? -4.395 -67.25 -24.734 1 90.81 473 ASP A C 1
ATOM 3726 O O . ASP A 1 473 ? -4.082 -68.375 -24.406 1 90.81 473 ASP A O 1
ATOM 3730 N N . SER A 1 474 ? -5.203 -66.875 -25.656 1 92.19 474 SER A N 1
ATOM 3731 C CA . SER A 1 474 ? -5.754 -67.938 -26.484 1 92.19 474 SER A CA 1
ATOM 3732 C C . SER A 1 474 ? -4.66 -68.688 -27.266 1 92.19 474 SER A C 1
ATOM 3734 O O . SER A 1 474 ? -4.645 -69.875 -27.344 1 92.19 474 SER A O 1
ATOM 3736 N N . TYR A 1 475 ? -3.762 -67.938 -27.812 1 87.12 475 TYR A N 1
ATOM 3737 C CA . TYR A 1 475 ? -2.67 -68.5 -28.594 1 87.12 475 TYR A CA 1
ATOM 3738 C C . TYR A 1 475 ? -1.75 -69.312 -27.719 1 87.12 475 TYR A C 1
ATOM 3740 O O . TYR A 1 475 ? -1.281 -70.375 -28.141 1 87.12 475 TYR A O 1
ATOM 3748 N N . LYS A 1 476 ? -1.555 -68.938 -26.547 1 85.56 476 LYS A N 1
ATOM 3749 C CA . LYS A 1 476 ? -0.742 -69.688 -25.594 1 85.56 476 LYS A CA 1
ATOM 3750 C C . LYS A 1 476 ? -1.371 -71.062 -25.297 1 85.56 476 LYS A C 1
ATOM 3752 O O . LYS A 1 476 ? -0.662 -72.062 -25.094 1 85.56 476 LYS A O 1
ATOM 3757 N N . ALA A 1 477 ? -2.625 -70.938 -25.328 1 89.38 477 ALA A N 1
ATOM 3758 C CA . ALA A 1 477 ? -3.369 -72.188 -25.078 1 89.38 477 ALA A CA 1
ATOM 3759 C C . ALA A 1 477 ? -3.547 -73 -26.359 1 89.38 477 ALA A C 1
ATOM 3761 O O . ALA A 1 477 ? -4.328 -73.938 -26.391 1 89.38 477 ALA A O 1
ATOM 3762 N N . LEU A 1 478 ? -2.939 -72.562 -27.344 1 89.44 478 LEU A N 1
ATOM 3763 C CA . LEU A 1 478 ? -2.891 -73.188 -28.625 1 89.44 478 LEU A CA 1
ATOM 3764 C C . LEU A 1 478 ? -4.25 -73.125 -29.328 1 89.44 478 LEU A C 1
ATOM 3766 O O . LEU A 1 478 ? -4.625 -74.062 -30.031 1 89.44 478 LEU A O 1
ATOM 3770 N N . ASP A 1 479 ? -5.039 -72.25 -29.016 1 92.31 479 ASP A N 1
ATOM 3771 C CA . ASP A 1 479 ? -6.27 -71.875 -29.734 1 92.31 479 ASP A CA 1
ATOM 3772 C C . ASP A 1 479 ? -6.043 -70.75 -30.688 1 92.31 479 ASP A C 1
ATOM 3774 O O . ASP A 1 479 ? -5.977 -69.562 -30.266 1 92.31 479 ASP A O 1
ATOM 3778 N N . PHE A 1 480 ? -5.977 -70.938 -31.875 1 90.81 480 PHE A N 1
ATOM 3779 C CA . PHE A 1 480 ? -5.652 -69.938 -32.875 1 90.81 480 PHE A CA 1
ATOM 3780 C C . PHE A 1 480 ? -6.895 -69.562 -33.688 1 90.81 480 PHE A C 1
ATOM 3782 O O . PHE A 1 480 ? -6.785 -69 -34.781 1 90.81 480 PHE A O 1
ATOM 3789 N N . SER A 1 481 ? -8.086 -69.875 -33.094 1 91.19 481 SER A N 1
ATOM 3790 C CA . SER A 1 481 ? -9.344 -69.562 -33.75 1 91.19 481 SER A CA 1
ATOM 3791 C C . SER A 1 481 ? -9.789 -68.125 -33.531 1 91.19 481 SER A C 1
ATOM 3793 O O . SER A 1 481 ? -10.688 -67.625 -34.219 1 91.19 481 SER A O 1
ATOM 3795 N N . THR A 1 482 ? -9.156 -67.438 -32.594 1 92.06 482 THR A N 1
ATOM 3796 C CA . THR A 1 482 ? -9.586 -66.062 -32.25 1 92.06 482 THR A CA 1
ATOM 3797 C C . THR A 1 482 ? -8.656 -65.062 -32.875 1 92.06 482 THR A C 1
ATOM 3799 O O . THR A 1 482 ? -7.562 -65.375 -33.312 1 92.06 482 THR A O 1
ATOM 3802 N N . GLU A 1 483 ? -9.164 -63.812 -33.031 1 92.56 483 GLU A N 1
ATOM 3803 C CA . GLU A 1 483 ? -8.391 -62.688 -33.531 1 92.56 483 GLU A CA 1
ATOM 3804 C C . GLU A 1 483 ? -8.789 -61.375 -32.875 1 92.56 483 GLU A C 1
ATOM 3806 O O . GLU A 1 483 ? -9.805 -61.312 -32.156 1 92.56 483 GLU A O 1
ATOM 3811 N N . VAL A 1 484 ? -7.895 -60.344 -32.906 1 91.56 484 VAL A N 1
ATOM 3812 C CA . VAL A 1 484 ? -8.211 -59.031 -32.406 1 91.56 484 VAL A CA 1
ATOM 3813 C C . VAL A 1 484 ? -9.133 -58.312 -33.406 1 91.56 484 VAL A C 1
ATOM 3815 O O . VAL A 1 484 ? -8.758 -58.094 -34.562 1 91.56 484 VAL A O 1
ATOM 3818 N N . PHE A 1 485 ? -10.344 -58 -32.906 1 90.75 485 PHE A N 1
ATOM 3819 C CA . PHE A 1 485 ? -11.32 -57.344 -33.781 1 90.75 485 PHE A CA 1
ATOM 3820 C C . PHE A 1 485 ? -10.898 -55.906 -34.062 1 90.75 485 PHE A C 1
ATOM 3822 O O . PHE A 1 485 ? -10.43 -55.188 -33.156 1 90.75 485 PHE A O 1
ATOM 3829 N N . ASN A 1 486 ? -11.086 -55.438 -35.281 1 88.38 486 ASN A N 1
ATOM 3830 C CA . ASN A 1 486 ? -10.797 -54.094 -35.719 1 88.38 486 ASN A CA 1
ATOM 3831 C C . ASN A 1 486 ? -9.367 -53.688 -35.344 1 88.38 486 ASN A C 1
ATOM 3833 O O . ASN A 1 486 ? -9.156 -52.625 -34.719 1 88.38 486 ASN A O 1
ATOM 3837 N N . ALA A 1 487 ? -8.391 -54.594 -35.625 1 90.69 487 ALA A N 1
ATOM 3838 C CA . ALA A 1 487 ? -6.98 -54.375 -35.312 1 90.69 487 ALA A CA 1
ATOM 3839 C C . ALA A 1 487 ? -6.441 -53.156 -36.062 1 90.69 487 ALA A C 1
ATOM 3841 O O . ALA A 1 487 ? -6.531 -53.125 -37.312 1 90.69 487 ALA A O 1
ATOM 3842 N N . LYS A 1 488 ? -6 -52.188 -35.406 1 90.94 488 LYS A N 1
ATOM 3843 C CA . LYS A 1 488 ? -5.484 -50.969 -36.031 1 90.94 488 LYS A CA 1
ATOM 3844 C C . LYS A 1 488 ? -4.023 -50.75 -35.656 1 90.94 488 LYS A C 1
ATOM 3846 O O . LYS A 1 488 ? -3.244 -50.219 -36.469 1 90.94 488 LYS A O 1
ATOM 3851 N N . GLY A 1 489 ? -3.646 -51.125 -34.5 1 90.38 489 GLY A N 1
ATOM 3852 C CA . GLY A 1 489 ? -2.277 -50.969 -34.031 1 90.38 489 GLY A CA 1
ATOM 3853 C C . GLY A 1 489 ? -1.348 -52.031 -34.562 1 90.38 489 GLY A C 1
ATOM 3854 O O . GLY A 1 489 ? -1.802 -53.094 -35.031 1 90.38 489 GLY A O 1
ATOM 3855 N N . GLU A 1 490 ? -0.079 -51.844 -34.5 1 86.56 490 GLU A N 1
ATOM 3856 C CA . GLU A 1 490 ? 0.909 -52.719 -35.062 1 86.56 490 GLU A CA 1
ATOM 3857 C C . GLU A 1 490 ? 0.918 -54.094 -34.344 1 86.56 490 GLU A C 1
ATOM 3859 O O . GLU A 1 490 ? 1 -55.125 -35 1 86.56 490 GLU A O 1
ATOM 3864 N N . VAL A 1 491 ? 0.866 -54.031 -33.125 1 87.25 491 VAL A N 1
ATOM 3865 C CA . VAL A 1 491 ? 0.869 -55.281 -32.375 1 87.25 491 VAL A CA 1
ATOM 3866 C C . VAL A 1 491 ? -0.406 -56.062 -32.656 1 87.25 491 VAL A C 1
ATOM 3868 O O . VAL A 1 491 ? -0.364 -57.281 -32.812 1 87.25 491 VAL A O 1
ATOM 3871 N N . GLU A 1 492 ? -1.494 -55.375 -32.688 1 90 492 GLU A N 1
ATOM 3872 C CA . GLU A 1 492 ? -2.771 -56 -33 1 90 492 GLU A CA 1
ATOM 3873 C C . GLU A 1 492 ? -2.734 -56.688 -34.375 1 90 492 GLU A C 1
ATOM 3875 O O . GLU A 1 492 ? -3.119 -57.844 -34.5 1 90 492 GLU A O 1
ATOM 3880 N N . ILE A 1 493 ? -2.275 -55.969 -35.312 1 90 493 ILE A N 1
ATOM 3881 C CA . ILE A 1 493 ? -2.236 -56.438 -36.688 1 90 493 ILE A CA 1
ATOM 3882 C C . ILE A 1 493 ? -1.305 -57.625 -36.781 1 90 493 ILE A C 1
ATOM 3884 O O . ILE A 1 493 ? -1.651 -58.656 -37.406 1 90 493 ILE A O 1
ATOM 3888 N N . THR A 1 494 ? -0.19 -57.469 -36.219 1 86.94 494 THR A N 1
ATOM 3889 C CA . THR A 1 494 ? 0.791 -58.562 -36.281 1 86.94 494 THR A CA 1
ATOM 3890 C C . THR A 1 494 ? 0.269 -59.812 -35.594 1 86.94 494 THR A C 1
ATOM 3892 O O . THR A 1 494 ? 0.508 -60.938 -36.062 1 86.94 494 THR A O 1
ATOM 3895 N N . THR A 1 495 ? -0.386 -59.625 -34.5 1 87.25 495 THR A N 1
ATOM 3896 C CA . THR A 1 495 ? -0.999 -60.75 -33.781 1 87.25 495 THR A CA 1
ATOM 3897 C C . THR A 1 495 ? -1.95 -61.5 -34.688 1 87.25 495 THR A C 1
ATOM 3899 O O . THR A 1 495 ? -1.896 -62.719 -34.781 1 87.25 495 THR A O 1
ATOM 3902 N N . ASN A 1 496 ? -2.744 -60.812 -35.406 1 90.44 496 ASN A N 1
ATOM 3903 C CA . ASN A 1 496 ? -3.697 -61.438 -36.312 1 90.44 496 ASN A CA 1
ATOM 3904 C C . ASN A 1 496 ? -2.99 -62.156 -37.469 1 90.44 496 ASN A C 1
ATOM 3906 O O . ASN A 1 496 ? -3.406 -63.219 -37.875 1 90.44 496 ASN A O 1
ATOM 3910 N N . ILE A 1 497 ? -1.969 -61.531 -37.938 1 87.38 497 ILE A N 1
ATOM 3911 C CA . ILE A 1 497 ? -1.212 -62.125 -39.031 1 87.38 497 ILE A CA 1
ATOM 3912 C C . ILE A 1 497 ? -0.577 -63.438 -38.594 1 87.38 497 ILE A C 1
ATOM 3914 O O . ILE A 1 497 ? -0.611 -64.438 -39.344 1 87.38 497 ILE A O 1
ATOM 3918 N N . LEU A 1 498 ? -0.06 -63.406 -37.438 1 85.56 498 LEU A N 1
ATOM 3919 C CA . LEU A 1 498 ? 0.565 -64.625 -36.906 1 85.56 498 LEU A CA 1
ATOM 3920 C C . LEU A 1 498 ? -0.467 -65.688 -36.719 1 85.56 498 LEU A C 1
ATOM 3922 O O . LEU A 1 498 ? -0.2 -66.875 -37.031 1 85.56 498 LEU A O 1
ATOM 3926 N N . GLY A 1 499 ? -1.587 -65.312 -36.188 1 87.5 499 GLY A N 1
ATOM 3927 C CA . GLY A 1 499 ? -2.656 -66.312 -36.031 1 87.5 499 GLY A CA 1
ATOM 3928 C C . GLY A 1 499 ? -3.074 -66.938 -37.344 1 87.5 499 GLY A C 1
ATOM 3929 O O . GLY A 1 499 ? -3.277 -68.125 -37.438 1 87.5 499 GLY A O 1
ATOM 3930 N N . LYS A 1 500 ? -3.189 -66.188 -38.344 1 90.69 500 LYS A N 1
ATOM 3931 C CA . LYS A 1 500 ? -3.574 -66.688 -39.656 1 90.69 500 LYS A CA 1
ATOM 3932 C C . LYS A 1 500 ? -2.516 -67.562 -40.25 1 90.69 500 LYS A C 1
ATOM 3934 O O . LYS A 1 500 ? -2.844 -68.562 -40.906 1 90.69 500 LYS A O 1
ATOM 3939 N N . GLU A 1 501 ? -1.306 -67.188 -40.062 1 86.31 501 GLU A N 1
ATOM 3940 C CA . GLU A 1 501 ? -0.211 -68 -40.562 1 86.31 501 GLU A CA 1
ATOM 3941 C C . GLU A 1 501 ? -0.172 -69.375 -39.875 1 86.31 501 GLU A C 1
ATOM 3943 O O . GLU A 1 501 ? 0.079 -70.438 -40.531 1 86.31 501 GLU A O 1
ATOM 3948 N N . ILE A 1 502 ? -0.37 -69.375 -38.656 1 86.75 502 ILE A N 1
ATOM 3949 C CA . ILE A 1 502 ? -0.385 -70.625 -37.906 1 86.75 502 ILE A CA 1
ATOM 3950 C C . ILE A 1 502 ? -1.551 -71.5 -38.375 1 86.75 502 ILE A C 1
ATOM 3952 O O . ILE A 1 502 ? -1.397 -72.688 -38.562 1 86.75 502 ILE A O 1
ATOM 3956 N N . LYS A 1 503 ? -2.645 -70.938 -38.594 1 90.62 503 LYS A N 1
ATOM 3957 C CA . LYS A 1 503 ? -3.799 -71.625 -39.125 1 90.62 503 LYS A CA 1
ATOM 3958 C C . LYS A 1 503 ? -3.48 -72.312 -40.469 1 90.62 503 LYS A C 1
ATOM 3960 O O . LYS A 1 503 ? -3.857 -73.438 -40.719 1 90.62 503 LYS A O 1
ATOM 3965 N N . LYS A 1 504 ? -2.863 -71.562 -41.25 1 88.94 504 LYS A N 1
ATOM 3966 C CA . LYS A 1 504 ? -2.469 -72.125 -42.562 1 88.94 504 LYS A CA 1
ATOM 3967 C C . LYS A 1 504 ? -1.548 -73.312 -42.438 1 88.94 504 LYS A C 1
ATOM 3969 O O . LYS A 1 504 ? -1.685 -74.312 -43.156 1 88.94 504 LYS A O 1
ATOM 3974 N N . MET A 1 505 ? -0.679 -73.125 -41.5 1 84.38 505 MET A N 1
ATOM 3975 C CA . MET A 1 505 ? 0.258 -74.25 -41.281 1 84.38 505 MET A CA 1
ATOM 3976 C C . MET A 1 505 ? -0.471 -75.5 -40.75 1 84.38 505 MET A C 1
ATOM 3978 O O . MET A 1 505 ? -0.172 -76.625 -41.188 1 84.38 505 MET A O 1
ATOM 3982 N N . LEU A 1 506 ? -1.38 -75.25 -39.938 1 89.06 506 LEU A N 1
ATOM 3983 C CA . LEU A 1 506 ? -2.133 -76.375 -39.344 1 89.06 506 LEU A CA 1
ATOM 3984 C C . LEU A 1 506 ? -3.033 -77 -40.375 1 89.06 506 LEU A C 1
ATOM 3986 O O . LEU A 1 506 ? -3.18 -78.25 -40.406 1 89.06 506 LEU A O 1
ATOM 3990 N N . LEU A 1 507 ? -3.613 -76.25 -41.219 1 91.69 507 LEU A N 1
ATOM 3991 C CA . LEU A 1 507 ? -4.434 -76.75 -42.312 1 91.69 507 LEU A CA 1
ATOM 3992 C C . LEU A 1 507 ? -3.596 -77.625 -43.281 1 91.69 507 LEU A C 1
ATOM 3994 O O . LEU A 1 507 ? -4.035 -78.688 -43.719 1 91.69 507 LEU A O 1
ATOM 3998 N N . ALA A 1 508 ? -2.467 -77.062 -43.531 1 88.44 508 ALA A N 1
ATOM 3999 C CA . ALA A 1 508 ? -1.558 -77.812 -44.406 1 88.44 508 ALA A CA 1
ATOM 4000 C C . ALA A 1 508 ? -1.186 -79.188 -43.781 1 88.44 508 ALA A C 1
ATOM 4002 O O . ALA A 1 508 ? -1.179 -80.188 -44.469 1 88.44 508 ALA A O 1
ATOM 4003 N N . SER A 1 509 ? -0.884 -79.125 -42.531 1 88.12 509 SER A N 1
ATOM 4004 C CA . SER A 1 509 ? -0.534 -80.375 -41.812 1 88.12 509 SER A CA 1
ATOM 4005 C C . SER A 1 509 ? -1.699 -81.312 -41.812 1 88.12 509 SER A C 1
ATOM 4007 O O . SER A 1 509 ? -1.502 -82.562 -41.969 1 88.12 509 SER A O 1
ATOM 4009 N N . SER A 1 510 ? -2.854 -80.875 -41.625 1 92.25 510 SER A N 1
ATOM 4010 C CA . SER A 1 510 ? -4.051 -81.75 -41.656 1 92.25 510 SER A CA 1
ATOM 4011 C C . SER A 1 510 ? -4.223 -82.438 -43 1 92.25 510 SER A C 1
ATOM 4013 O O . SER A 1 510 ? -4.559 -83.625 -43.062 1 92.25 510 SER A O 1
ATOM 4015 N N . ASN A 1 511 ? -3.982 -81.688 -44.031 1 92.94 511 ASN A N 1
ATOM 4016 C CA . ASN A 1 511 ? -4.102 -82.188 -45.375 1 92.94 511 ASN A CA 1
ATOM 4017 C C . ASN A 1 511 ? -3.043 -83.25 -45.656 1 92.94 511 ASN A C 1
ATOM 4019 O O . ASN A 1 511 ? -3.326 -84.312 -46.312 1 92.94 511 ASN A O 1
ATOM 4023 N N . PHE A 1 512 ? -1.867 -82.938 -45.125 1 89.38 512 PHE A N 1
ATOM 4024 C CA . PHE A 1 512 ? -0.805 -83.938 -45.25 1 89.38 512 PHE A CA 1
ATOM 4025 C C . PHE A 1 512 ? -1.178 -85.25 -44.562 1 89.38 512 PHE A C 1
ATOM 4027 O O . PHE A 1 512 ? -0.947 -86.312 -45.094 1 89.38 512 PHE A O 1
ATOM 4034 N N . ALA A 1 513 ? -1.73 -85.125 -43.406 1 89.75 513 ALA A N 1
ATOM 4035 C CA . ALA A 1 513 ? -2.133 -86.312 -42.656 1 89.75 513 ALA A CA 1
ATOM 4036 C C . ALA A 1 513 ? -3.201 -87.125 -43.375 1 89.75 513 ALA A C 1
ATOM 4038 O O . ALA A 1 513 ? -3.137 -88.375 -43.438 1 89.75 513 ALA A O 1
ATOM 4039 N N . LYS A 1 514 ? -4.125 -86.5 -44.031 1 92.19 514 LYS A N 1
ATOM 4040 C CA . LYS A 1 514 ? -5.195 -87.188 -44.75 1 92.19 514 LYS A CA 1
ATOM 4041 C C . LYS A 1 514 ? -4.656 -87.875 -46 1 92.19 514 LYS A C 1
ATOM 4043 O O . LYS A 1 514 ? -5.043 -89.062 -46.281 1 92.19 514 LYS A O 1
ATOM 4048 N N . ASP A 1 515 ? -3.816 -87.188 -46.625 1 92.06 515 ASP A N 1
ATOM 4049 C CA . ASP A 1 515 ? -3.213 -87.75 -47.812 1 92.06 515 ASP A CA 1
ATOM 4050 C C . ASP A 1 515 ? -2.41 -89 -47.469 1 92.06 515 ASP A C 1
ATOM 4052 O O . ASP A 1 515 ? -2.473 -90 -48.188 1 92.06 515 ASP A O 1
ATOM 4056 N N . LEU A 1 516 ? -1.736 -88.938 -46.375 1 89.44 516 LEU A N 1
ATOM 4057 C CA . LEU A 1 516 ? -0.938 -90.125 -45.938 1 89.44 516 LEU A CA 1
ATOM 4058 C C . LEU A 1 516 ? -1.833 -91.25 -45.531 1 89.44 516 LEU A C 1
ATOM 4060 O O . LEU A 1 516 ? -1.512 -92.438 -45.812 1 89.44 516 LEU A O 1
ATOM 4064 N N . ALA A 1 517 ? -2.91 -91 -44.875 1 89.81 517 ALA A N 1
ATOM 4065 C CA . ALA A 1 517 ? -3.859 -92 -44.5 1 89.81 517 ALA A CA 1
ATOM 4066 C C . ALA A 1 517 ? -4.43 -92.75 -45.719 1 89.81 517 ALA A C 1
ATOM 4068 O O . ALA A 1 517 ? -4.578 -93.938 -45.719 1 89.81 517 ALA A O 1
ATOM 4069 N N . ASN A 1 518 ? -4.723 -92 -46.719 1 92.81 518 ASN A N 1
ATOM 4070 C CA . ASN A 1 518 ? -5.227 -92.562 -47.969 1 92.81 518 ASN A CA 1
ATOM 4071 C C . ASN A 1 518 ? -4.195 -93.438 -48.625 1 92.81 518 ASN A C 1
ATOM 4073 O O . ASN A 1 518 ? -4.531 -94.5 -49.125 1 92.81 518 ASN A O 1
ATOM 4077 N N . GLN A 1 519 ? -2.967 -92.938 -48.594 1 88.25 519 GLN A N 1
ATOM 4078 C CA . GLN A 1 519 ? -1.9 -93.75 -49.188 1 88.25 519 GLN A CA 1
ATOM 4079 C C . GLN A 1 519 ? -1.665 -95 -48.375 1 88.25 519 GLN A C 1
ATOM 4081 O O . GLN A 1 519 ? -1.387 -96.062 -48.969 1 88.25 519 GLN A O 1
ATOM 4086 N N . SER A 1 520 ? -1.787 -95 -47.125 1 88.81 520 SER A N 1
ATOM 4087 C CA . SER A 1 520 ? -1.638 -96.125 -46.25 1 88.81 520 SER A CA 1
ATOM 4088 C C . SER A 1 520 ? -2.721 -97.188 -46.531 1 88.81 520 SER A C 1
ATOM 4090 O O . SER A 1 520 ? -2.453 -98.375 -46.531 1 88.81 520 SER A O 1
ATOM 4092 N N . GLU A 1 521 ? -3.951 -96.75 -46.812 1 91.56 521 GLU A N 1
ATOM 4093 C CA . GLU A 1 521 ? -5.051 -97.688 -47.125 1 91.56 521 GLU A CA 1
ATOM 4094 C C . GLU A 1 521 ? -4.824 -98.375 -48.469 1 91.56 521 GLU A C 1
ATOM 4096 O O . GLU A 1 521 ? -5.059 -99.562 -48.594 1 91.56 521 GLU A O 1
ATOM 4101 N N . GLU A 1 522 ? -4.355 -97.625 -49.375 1 90.75 522 GLU A N 1
ATOM 4102 C CA . GLU A 1 522 ? -4.059 -98.188 -50.688 1 90.75 522 GLU A CA 1
ATOM 4103 C C . GLU A 1 522 ? -2.93 -99.188 -50.594 1 90.75 522 GLU A C 1
ATOM 4105 O O . GLU A 1 522 ? -2.963 -100.25 -51.25 1 90.75 522 GLU A O 1
ATOM 4110 N N . LEU A 1 523 ? -2 -98.938 -49.75 1 87.12 523 LEU A N 1
ATOM 4111 C CA . LEU A 1 523 ? -0.885 -99.812 -49.531 1 87.12 523 LEU A CA 1
ATOM 4112 C C . LEU A 1 523 ? -1.362 -101.125 -48.875 1 87.12 523 LEU A C 1
ATOM 4114 O O . LEU A 1 523 ? -0.926 -102.188 -49.281 1 87.12 523 LEU A O 1
ATOM 4118 N N . LYS A 1 524 ? -2.217 -101 -48 1 88.31 524 LYS A N 1
ATOM 4119 C CA . LYS A 1 524 ? -2.779 -102.188 -47.312 1 88.31 524 LYS A CA 1
ATOM 4120 C C . LYS A 1 524 ? -3.512 -103.125 -48.312 1 88.31 524 LYS A C 1
ATOM 4122 O O . LYS A 1 524 ? -3.355 -104.312 -48.25 1 88.31 524 LYS A O 1
ATOM 4127 N N . ASN A 1 525 ? -4.219 -102.5 -49.156 1 91.25 525 ASN A N 1
ATOM 4128 C CA . ASN A 1 525 ? -4.945 -103.25 -50.188 1 91.25 525 ASN A CA 1
ATOM 4129 C C . ASN A 1 525 ? -3.99 -104 -51.125 1 91.25 525 ASN A C 1
ATOM 4131 O O . ASN A 1 525 ? -4.227 -105.125 -51.5 1 91.25 525 ASN A O 1
ATOM 4135 N N . SER A 1 526 ? -3.029 -103.25 -51.469 1 86.81 526 SER A N 1
ATOM 4136 C CA . SER A 1 526 ? -2.025 -103.812 -52.375 1 86.81 526 SER A CA 1
ATOM 4137 C C . SER A 1 526 ? -1.323 -105 -51.719 1 86.81 526 SER A C 1
ATOM 4139 O O . SER A 1 526 ? -1.078 -106 -52.375 1 86.81 526 SER A O 1
ATOM 4141 N N . MET A 1 527 ? -1.077 -104.938 -50.438 1 88 527 MET A N 1
ATOM 4142 C CA . MET A 1 527 ? -0.393 -106 -49.688 1 88 527 MET A CA 1
ATOM 4143 C C . MET A 1 527 ? -1.305 -107.188 -49.531 1 88 527 MET A C 1
ATOM 4145 O O . MET A 1 527 ? -0.837 -108.375 -49.531 1 88 527 MET A O 1
ATOM 4149 N N . GLN A 1 528 ? -2.602 -107 -49.469 1 88.38 528 GLN A N 1
ATOM 4150 C CA . GLN A 1 528 ? -3.553 -108.125 -49.406 1 88.38 528 GLN A CA 1
ATOM 4151 C C . GLN A 1 528 ? -3.594 -108.875 -50.719 1 88.38 528 GLN A C 1
ATOM 4153 O O . GLN A 1 528 ? -3.617 -110.125 -50.719 1 88.38 528 GLN A O 1
ATOM 4158 N N . LYS A 1 529 ? -3.516 -108.25 -51.75 1 89.06 529 LYS A N 1
ATOM 4159 C CA . LYS A 1 529 ? -3.486 -108.875 -53.062 1 89.06 529 LYS A CA 1
ATOM 4160 C C . LYS A 1 529 ? -2.223 -109.688 -53.219 1 89.06 529 LYS A C 1
ATOM 4162 O O . LYS A 1 529 ? -2.273 -110.812 -53.781 1 89.06 529 LYS A O 1
ATOM 4167 N N . LEU A 1 530 ? -1.181 -109.188 -52.75 1 86.75 530 LEU A N 1
ATOM 4168 C CA . LEU A 1 530 ? 0.094 -109.875 -52.844 1 86.75 530 LEU A CA 1
ATOM 4169 C C . LEU A 1 530 ? 0.067 -111.125 -52 1 86.75 530 LEU A C 1
ATOM 4171 O O . LEU A 1 530 ? 0.531 -112.188 -52.438 1 86.75 530 LEU A O 1
ATOM 4175 N N . ALA A 1 531 ? -0.467 -111.062 -50.844 1 85.25 531 ALA A N 1
ATOM 4176 C CA . ALA A 1 531 ? -0.575 -112.188 -49.938 1 85.25 531 ALA A CA 1
ATOM 4177 C C . ALA A 1 531 ? -1.473 -113.312 -50.562 1 85.25 531 ALA A C 1
ATOM 4179 O O . ALA A 1 531 ? -1.134 -114.5 -50.531 1 85.25 531 ALA A O 1
ATOM 4180 N N . ASP A 1 532 ? -2.521 -112.875 -51.156 1 89.25 532 ASP A N 1
ATOM 4181 C CA . ASP A 1 532 ? -3.436 -113.812 -51.781 1 89.25 532 ASP A CA 1
ATOM 4182 C C . ASP A 1 532 ? -2.779 -114.5 -53 1 89.25 532 ASP A C 1
ATOM 4184 O O . ASP A 1 532 ? -2.928 -115.688 -53.188 1 89.25 532 ASP A O 1
ATOM 4188 N N . GLY A 1 533 ? -2.17 -113.625 -53.688 1 84.38 533 GLY A N 1
ATOM 4189 C CA . GLY A 1 533 ? -1.45 -114.188 -54.812 1 84.38 533 GLY A CA 1
ATOM 4190 C C . GLY A 1 533 ? -0.368 -115.188 -54.438 1 84.38 533 GLY A C 1
ATOM 4191 O O . GLY A 1 533 ? -0.212 -116.188 -55.094 1 84.38 533 GLY A O 1
ATOM 4192 N N . SER A 1 534 ? 0.319 -115 -53.375 1 86.81 534 SER A N 1
ATOM 4193 C CA . SER A 1 534 ? 1.366 -115.875 -52.875 1 86.81 534 SER A CA 1
ATOM 4194 C C . SER A 1 534 ? 0.784 -117.188 -52.375 1 86.81 534 SER A C 1
ATOM 4196 O O . SER A 1 534 ? 1.371 -118.25 -52.562 1 86.81 534 SER A O 1
ATOM 4198 N N . ASN A 1 535 ? -0.381 -117.188 -51.781 1 87.62 535 ASN A N 1
ATOM 4199 C CA . ASN A 1 535 ? -1.053 -118.438 -51.312 1 87.62 535 ASN A CA 1
ATOM 4200 C C . ASN A 1 535 ? -1.538 -119.25 -52.5 1 87.62 535 ASN A C 1
ATOM 4202 O O . ASN A 1 535 ? -1.4 -120.5 -52.469 1 87.62 535 ASN A O 1
ATOM 4206 N N . ALA A 1 536 ? -2.045 -118.625 -53.406 1 87.81 536 ALA A N 1
ATOM 4207 C CA . ALA A 1 536 ? -2.484 -119.312 -54.625 1 87.81 536 ALA A CA 1
ATOM 4208 C C . ALA A 1 536 ? -1.305 -119.938 -55.344 1 87.81 536 ALA A C 1
ATOM 4210 O O . ALA A 1 536 ? -1.414 -121.062 -55.844 1 87.81 536 ALA A O 1
ATOM 4211 N N . GLN A 1 537 ? -0.245 -119.25 -55.281 1 86.44 537 GLN A N 1
ATOM 4212 C CA . GLN A 1 537 ? 0.979 -119.75 -55.875 1 86.44 537 GLN A CA 1
ATOM 4213 C C . GLN A 1 537 ? 1.488 -121 -55.156 1 86.44 537 GLN A C 1
ATOM 4215 O O . GLN A 1 537 ? 1.869 -122 -55.781 1 86.44 537 GLN A O 1
ATOM 4220 N N . ALA A 1 538 ? 1.441 -120.938 -53.875 1 85.5 538 ALA A N 1
ATOM 4221 C CA . ALA A 1 538 ? 1.891 -122.062 -53.062 1 85.5 538 ALA A CA 1
ATOM 4222 C C . ALA A 1 538 ? 1.032 -123.312 -53.344 1 85.5 538 ALA A C 1
ATOM 4224 O O . ALA A 1 538 ? 1.552 -124.438 -53.438 1 85.5 538 ALA A O 1
ATOM 4225 N N . SER A 1 539 ? -0.188 -123.188 -53.531 1 89.19 539 SER A N 1
ATOM 4226 C CA . SER A 1 539 ? -1.105 -124.312 -53.781 1 89.19 539 SER A CA 1
ATOM 4227 C C . SER A 1 539 ? -0.873 -124.875 -55.188 1 89.19 539 SER A C 1
ATOM 4229 O O . SER A 1 539 ? -0.868 -126.125 -55.344 1 89.19 539 SER A O 1
ATOM 4231 N N . SER A 1 540 ? -0.716 -124 -56.062 1 86.12 540 SER A N 1
ATOM 4232 C CA . SER A 1 540 ? -0.477 -124.438 -57.438 1 86.12 540 SER A CA 1
ATOM 4233 C C . SER A 1 540 ? 0.845 -125.188 -57.531 1 86.12 540 SER A C 1
ATOM 4235 O O . SER A 1 540 ? 0.953 -126.188 -58.312 1 86.12 540 SER A O 1
ATOM 4237 N N . LEU A 1 541 ? 1.793 -124.812 -56.75 1 88.19 541 LEU A N 1
ATOM 4238 C CA . LEU A 1 541 ? 3.098 -125.5 -56.75 1 88.19 541 LEU A CA 1
ATOM 4239 C C . LEU A 1 541 ? 3.021 -126.875 -56.094 1 88.19 541 LEU A C 1
ATOM 4241 O O . LEU A 1 541 ? 3.662 -127.812 -56.562 1 88.19 541 LEU A O 1
ATOM 4245 N N . GLU A 1 542 ? 2.229 -127 -55.156 1 87.19 542 GLU A N 1
ATOM 4246 C CA . GLU A 1 542 ? 2.027 -128.25 -54.5 1 87.19 542 GLU A CA 1
ATOM 4247 C C . GLU A 1 542 ? 1.354 -129.25 -55.438 1 87.19 542 GLU A C 1
ATOM 4249 O O . GLU A 1 542 ? 1.741 -130.5 -55.5 1 87.19 542 GLU A O 1
ATOM 4254 N N . GLN A 1 543 ? 0.445 -128.875 -56.156 1 85.5 543 GLN A N 1
ATOM 4255 C CA . GLN A 1 543 ? -0.252 -129.625 -57.125 1 85.5 543 GLN A CA 1
ATOM 4256 C C . GLN A 1 543 ? 0.681 -130.125 -58.25 1 85.5 543 GLN A C 1
ATOM 4258 O O . GLN A 1 543 ? 0.638 -131.25 -58.688 1 85.5 543 GLN A O 1
ATOM 4263 N N . SER A 1 544 ? 1.46 -129.125 -58.594 1 85.44 544 SER A N 1
ATOM 4264 C CA . SER A 1 544 ? 2.418 -129.5 -59.656 1 85.44 544 SER A CA 1
ATOM 4265 C C . SER A 1 544 ? 3.453 -130.5 -59.188 1 85.44 544 SER A C 1
ATOM 4267 O O . SER A 1 544 ? 3.812 -131.375 -59.938 1 85.44 544 SER A O 1
ATOM 4269 N N . ALA A 1 545 ? 3.869 -130.375 -58 1 85.56 545 ALA A N 1
ATOM 4270 C CA . ALA A 1 545 ? 4.84 -131.375 -57.438 1 85.56 545 ALA A CA 1
ATOM 4271 C C . ALA A 1 545 ? 4.25 -132.75 -57.344 1 85.56 545 ALA A C 1
ATOM 4273 O O . ALA A 1 545 ? 4.922 -133.75 -57.625 1 85.56 545 ALA A O 1
ATOM 4274 N N . ALA A 1 546 ? 3.027 -132.875 -57.062 1 88.38 546 ALA A N 1
ATOM 4275 C CA . ALA A 1 546 ? 2.354 -134.125 -56.969 1 88.38 546 ALA A CA 1
ATOM 4276 C C . ALA A 1 546 ? 2.188 -134.75 -58.344 1 88.38 546 ALA A C 1
ATOM 4278 O O . ALA A 1 546 ? 2.389 -136 -58.5 1 88.38 546 ALA A O 1
ATOM 4279 N N . ALA A 1 547 ? 1.844 -133.875 -59.156 1 84.38 547 ALA A N 1
ATOM 4280 C CA . ALA A 1 547 ? 1.671 -134.375 -60.531 1 84.38 547 ALA A CA 1
ATOM 4281 C C . ALA A 1 547 ? 2.99 -134.875 -61.094 1 84.38 547 ALA A C 1
ATOM 4283 O O . ALA A 1 547 ? 3.021 -135.875 -61.781 1 84.38 547 ALA A O 1
ATOM 4284 N N . VAL A 1 548 ? 4.047 -134.25 -60.75 1 86.81 548 VAL A N 1
ATOM 4285 C CA . VAL A 1 548 ? 5.375 -134.625 -61.219 1 86.81 548 VAL A CA 1
ATOM 4286 C C . VAL A 1 548 ? 5.781 -136 -60.594 1 86.81 548 VAL A C 1
ATOM 4288 O O . VAL A 1 548 ? 6.375 -136.75 -61.281 1 86.81 548 VAL A O 1
ATOM 4291 N N . GLU A 1 549 ? 5.43 -136.25 -59.438 1 86.38 549 GLU A N 1
ATOM 4292 C CA . GLU A 1 549 ? 5.734 -137.5 -58.75 1 86.38 549 GLU A CA 1
ATOM 4293 C C . GLU A 1 549 ? 4.965 -138.625 -59.375 1 86.38 549 GLU A C 1
ATOM 4295 O O . GLU A 1 549 ? 5.508 -139.75 -59.562 1 86.38 549 GLU A O 1
ATOM 4300 N N . GLU A 1 550 ? 3.809 -138.375 -59.719 1 85.88 550 GLU A N 1
ATOM 4301 C CA . GLU A 1 550 ? 2.99 -139.375 -60.344 1 85.88 550 GLU A CA 1
ATOM 4302 C C . GLU A 1 550 ? 3.521 -139.75 -61.75 1 85.88 550 GLU A C 1
ATOM 4304 O O . GLU A 1 550 ? 3.557 -141 -62.125 1 85.88 550 GLU A O 1
ATOM 4309 N N . ILE A 1 551 ? 3.891 -138.75 -62.344 1 85.19 551 ILE A N 1
ATOM 4310 C CA . ILE A 1 551 ? 4.434 -139 -63.688 1 85.19 551 ILE A CA 1
ATOM 4311 C C . ILE A 1 551 ? 5.738 -139.75 -63.594 1 85.19 551 ILE A C 1
ATOM 4313 O O . ILE A 1 551 ? 5.988 -140.625 -64.438 1 85.19 551 ILE A O 1
ATOM 4317 N N . ASN A 1 552 ? 6.535 -139.5 -62.688 1 84.25 552 ASN A N 1
ATOM 4318 C CA . ASN A 1 552 ? 7.789 -140.125 -62.469 1 84.25 552 ASN A CA 1
ATOM 4319 C C . ASN A 1 552 ? 7.559 -141.625 -62.188 1 84.25 552 ASN A C 1
ATOM 4321 O O . ASN A 1 552 ? 8.258 -142.5 -62.75 1 84.25 552 ASN A O 1
ATOM 4325 N N . SER A 1 553 ? 6.586 -142 -61.469 1 87.19 553 SER A N 1
ATOM 4326 C CA . SER A 1 553 ? 6.258 -143.375 -61.188 1 87.19 553 SER A CA 1
ATOM 4327 C C . SER A 1 553 ? 5.762 -144.125 -62.406 1 87.19 553 SER A C 1
ATOM 4329 O O . SER A 1 553 ? 6.16 -145.25 -62.688 1 87.19 553 SER A O 1
ATOM 4331 N N . SER A 1 554 ? 4.953 -143.375 -63.062 1 84.06 554 SER A N 1
ATOM 4332 C CA . SER A 1 554 ? 4.418 -144 -64.25 1 84.06 554 SER A CA 1
ATOM 4333 C C . SER A 1 554 ? 5.52 -144.25 -65.312 1 84.06 554 SER A C 1
ATOM 4335 O O . SER A 1 554 ? 5.48 -145.25 -66 1 84.06 554 SER A O 1
ATOM 4337 N N . MET A 1 555 ? 6.457 -143.375 -65.312 1 84.69 555 MET A N 1
ATOM 4338 C CA . MET A 1 555 ? 7.582 -143.5 -66.25 1 84.69 555 MET A CA 1
ATOM 4339 C C . MET A 1 555 ? 8.469 -144.75 -65.875 1 84.69 555 MET A C 1
ATOM 4341 O O . MET A 1 555 ? 8.992 -145.375 -66.75 1 84.69 555 MET A O 1
ATOM 4345 N N . GLN A 1 556 ? 8.586 -145 -64.688 1 83.81 556 GLN A N 1
ATOM 4346 C CA . GLN A 1 556 ? 9.359 -146.125 -64.188 1 83.81 556 GLN A CA 1
ATOM 4347 C C . GLN A 1 556 ? 8.672 -147.375 -64.562 1 83.81 556 GLN A C 1
ATOM 4349 O O . GLN A 1 556 ? 9.328 -148.375 -64.938 1 83.81 556 GLN A O 1
ATOM 4354 N N . ASN A 1 557 ? 7.465 -147.375 -64.5 1 85.88 557 ASN A N 1
ATOM 4355 C CA . ASN A 1 557 ? 6.699 -148.625 -64.875 1 85.88 557 ASN A CA 1
ATOM 4356 C C . ASN A 1 557 ? 6.852 -148.875 -66.375 1 85.88 557 ASN A C 1
ATOM 4358 O O . ASN A 1 557 ? 7.004 -150 -66.812 1 85.88 557 ASN A O 1
ATOM 4362 N N . VAL A 1 558 ? 6.805 -147.75 -67.062 1 85.06 558 VAL A N 1
ATOM 4363 C CA . VAL A 1 558 ? 6.961 -147.875 -68.5 1 85.06 558 VAL A CA 1
ATOM 4364 C C . VAL A 1 558 ? 8.352 -148.5 -68.812 1 85.06 558 VAL A C 1
ATOM 4366 O O . VAL A 1 558 ? 8.5 -149.375 -69.688 1 85.06 558 VAL A O 1
ATOM 4369 N N . SER A 1 559 ? 9.32 -148 -68.188 1 84.75 559 SER A N 1
ATOM 4370 C CA . SER A 1 559 ? 10.695 -148.375 -68.375 1 84.75 559 SER A CA 1
ATOM 4371 C C . SER A 1 559 ? 10.859 -149.875 -68 1 84.75 559 SER A C 1
ATOM 4373 O O . SER A 1 559 ? 11.492 -150.625 -68.75 1 84.75 559 SER A O 1
ATOM 4375 N N . GLY A 1 560 ? 10.273 -150.375 -67 1 85.94 560 GLY A N 1
ATOM 4376 C CA . GLY A 1 560 ? 10.344 -151.75 -66.625 1 85.94 560 GLY A CA 1
ATOM 4377 C C . GLY A 1 560 ? 9.633 -152.75 -67.562 1 85.94 560 GLY A C 1
ATOM 4378 O O . GLY A 1 560 ? 10.172 -153.75 -67.938 1 85.94 560 GLY A O 1
ATOM 4379 N N . LYS A 1 561 ? 8.578 -152.25 -68 1 84.38 561 LYS A N 1
ATOM 4380 C CA . LYS A 1 561 ? 7.781 -153.125 -68.875 1 84.38 561 LYS A CA 1
ATOM 4381 C C . LYS A 1 561 ? 8.43 -153.25 -70.25 1 84.38 561 LYS A C 1
ATOM 4383 O O . LYS A 1 561 ? 8.312 -154.25 -70.938 1 84.38 561 LYS A O 1
ATOM 4388 N N . THR A 1 562 ? 9.055 -152.125 -70.562 1 83.69 562 THR A N 1
ATOM 4389 C CA . THR A 1 562 ? 9.766 -152.125 -71.812 1 83.69 562 THR A CA 1
ATOM 4390 C C . THR A 1 562 ? 10.93 -153.125 -71.812 1 83.69 562 THR A C 1
ATOM 4392 O O . THR A 1 562 ? 11.18 -153.75 -72.812 1 83.69 562 THR A O 1
ATOM 4395 N N . VAL A 1 563 ? 11.578 -153.25 -70.75 1 84 563 VAL A N 1
ATOM 4396 C CA . VAL A 1 563 ? 12.664 -154.25 -70.625 1 84 563 VAL A CA 1
ATOM 4397 C C . VAL A 1 563 ? 12.094 -155.75 -70.688 1 84 563 VAL A C 1
ATOM 4399 O O . VAL A 1 563 ? 12.688 -156.625 -71.312 1 84 563 VAL A O 1
ATOM 4402 N N . GLU A 1 564 ? 10.992 -155.875 -70.125 1 84.31 564 GLU A N 1
ATOM 4403 C CA . GLU A 1 564 ? 10.352 -157.125 -70.125 1 84.31 564 GLU A CA 1
ATOM 4404 C C . GLU A 1 564 ? 9.938 -157.5 -71.562 1 84.31 564 GLU A C 1
ATOM 4406 O O . GLU A 1 564 ? 10.133 -158.75 -71.938 1 84.31 564 GLU A O 1
ATOM 4411 N N . VAL A 1 565 ? 9.445 -156.5 -72.125 1 85 565 VAL A N 1
ATOM 4412 C CA . VAL A 1 565 ? 9.008 -156.75 -73.5 1 85 565 VAL A CA 1
ATOM 4413 C C . VAL A 1 565 ? 10.211 -157.125 -74.375 1 85 565 VAL A C 1
ATOM 4415 O O . VAL A 1 565 ? 10.141 -158 -75.188 1 85 565 VAL A O 1
ATOM 4418 N N . ALA A 1 566 ? 11.289 -156.5 -74.188 1 80.94 566 ALA A N 1
ATOM 4419 C CA . ALA A 1 566 ? 12.516 -156.75 -74.938 1 80.94 566 ALA A CA 1
ATOM 4420 C C . ALA A 1 566 ? 13.031 -158.125 -74.625 1 80.94 566 ALA A C 1
ATOM 4422 O O . ALA A 1 566 ? 13.469 -158.875 -75.562 1 80.94 566 ALA A O 1
ATOM 4423 N N . SER A 1 567 ? 12.945 -158.75 -73.5 1 87.38 567 SER A N 1
ATOM 4424 C CA . SER A 1 567 ? 13.398 -160 -73.062 1 87.38 567 SER A CA 1
ATOM 4425 C C . SER A 1 567 ? 12.523 -161.125 -73.688 1 87.38 567 SER A C 1
ATOM 4427 O O . SER A 1 567 ? 13.023 -162.125 -74.188 1 87.38 567 SER A O 1
ATOM 4429 N N . GLN A 1 568 ? 11.305 -160.875 -73.625 1 83.88 568 GLN A N 1
ATOM 4430 C CA . GLN A 1 568 ? 10.367 -161.75 -74.188 1 83.88 568 GLN A CA 1
ATOM 4431 C C . GLN A 1 568 ? 10.562 -161.875 -75.688 1 83.88 568 GLN A C 1
ATOM 4433 O O . GLN A 1 568 ? 10.422 -163 -76.25 1 83.88 568 GLN A O 1
ATOM 4438 N N . ALA A 1 569 ? 10.859 -160.75 -76.25 1 84.06 569 ALA A N 1
ATOM 4439 C CA . ALA A 1 569 ? 11.125 -160.75 -77.688 1 84.06 569 ALA A CA 1
ATOM 4440 C C . ALA A 1 569 ? 12.398 -161.625 -78 1 84.06 569 ALA A C 1
ATOM 4442 O O . ALA A 1 569 ? 12.445 -162.375 -79 1 84.06 569 ALA A O 1
ATOM 4443 N N . ASP A 1 570 ? 13.336 -161.5 -77.25 1 83.81 570 ASP A N 1
ATOM 4444 C CA . ASP A 1 570 ? 14.578 -162.25 -77.375 1 83.81 570 ASP A CA 1
ATOM 4445 C C . ASP A 1 570 ? 14.344 -163.75 -77.188 1 83.81 570 ASP A C 1
ATOM 4447 O O . ASP A 1 570 ? 14.922 -164.625 -77.938 1 83.81 570 ASP A O 1
ATOM 4451 N N . ASP A 1 571 ? 13.57 -164.125 -76.312 1 86.69 571 ASP A N 1
ATOM 4452 C CA . ASP A 1 571 ? 13.227 -165.5 -76.125 1 86.69 571 ASP A CA 1
ATOM 4453 C C . ASP A 1 571 ? 12.5 -166.125 -77.312 1 86.69 571 ASP A C 1
ATOM 4455 O O . ASP A 1 571 ? 12.773 -167.25 -77.688 1 86.69 571 ASP A O 1
ATOM 4459 N N . ILE A 1 572 ? 11.688 -165.25 -77.75 1 84.31 572 ILE A N 1
ATOM 4460 C CA . ILE A 1 572 ? 10.953 -165.75 -78.938 1 84.31 572 ILE A CA 1
ATOM 4461 C C . ILE A 1 572 ? 11.914 -165.875 -80.062 1 84.31 572 ILE A C 1
ATOM 4463 O O . ILE A 1 572 ? 11.797 -166.875 -80.812 1 84.31 572 ILE A O 1
ATOM 4467 N N . LYS A 1 573 ? 12.789 -165.125 -80.25 1 84.19 573 LYS A N 1
ATOM 4468 C CA . LYS A 1 573 ? 13.797 -165.25 -81.312 1 84.19 573 LYS A CA 1
ATOM 4469 C C . LYS A 1 573 ? 14.594 -166.5 -81.188 1 84.19 573 LYS A C 1
ATOM 4471 O O . LYS A 1 573 ? 14.852 -167.25 -82.188 1 84.19 573 LYS A O 1
ATOM 4476 N N . ASN A 1 574 ? 14.945 -167 -80.062 1 89.12 574 ASN A N 1
ATOM 4477 C CA . ASN A 1 574 ? 15.703 -168.125 -79.812 1 89.12 574 ASN A CA 1
ATOM 4478 C C . ASN A 1 574 ? 14.883 -169.375 -80.125 1 89.12 574 ASN A C 1
ATOM 4480 O O . ASN A 1 574 ? 15.398 -170.375 -80.75 1 89.12 574 ASN A O 1
ATOM 4484 N N . ILE A 1 575 ? 13.711 -169.25 -79.75 1 87.06 575 ILE A N 1
ATOM 4485 C CA . ILE A 1 575 ? 12.844 -170.5 -80 1 87.06 575 ILE A CA 1
ATOM 4486 C C . ILE A 1 575 ? 12.602 -170.625 -81.5 1 87.06 575 ILE A C 1
ATOM 4488 O O . ILE A 1 575 ? 12.547 -171.75 -82.062 1 87.06 575 ILE A O 1
ATOM 4492 N N . VAL A 1 576 ? 12.516 -169.5 -82.062 1 88 576 VAL A N 1
ATOM 4493 C CA . VAL A 1 576 ? 12.32 -169.375 -83.562 1 88 576 VAL A CA 1
ATOM 4494 C C . VAL A 1 576 ? 13.547 -170 -84.25 1 88 576 VAL A C 1
ATOM 4496 O O . VAL A 1 576 ? 13.406 -170.75 -85.188 1 88 576 VAL A O 1
ATOM 4499 N N . ASN A 1 577 ? 14.68 -170 -83.75 1 87.44 577 ASN A N 1
ATOM 4500 C CA . ASN A 1 577 ? 15.898 -170.5 -84.312 1 87.44 577 ASN A CA 1
ATOM 4501 C C . ASN A 1 577 ? 15.922 -172 -84.125 1 87.44 577 ASN A C 1
ATOM 4503 O O . ASN A 1 577 ? 16.359 -172.75 -85 1 87.44 577 ASN A O 1
ATOM 4507 N N . VAL A 1 578 ? 15.461 -172.5 -83.062 1 88.19 578 VAL A N 1
ATOM 4508 C CA . VAL A 1 578 ? 15.391 -174 -82.812 1 88.19 578 VAL A CA 1
ATOM 4509 C C . VAL A 1 578 ? 14.414 -174.625 -83.75 1 88.19 578 VAL A C 1
ATOM 4511 O O . VAL A 1 578 ? 14.719 -175.625 -84.312 1 88.19 578 VAL A O 1
ATOM 4514 N N . ILE A 1 579 ? 13.398 -173.75 -83.938 1 85.56 579 ILE A N 1
ATOM 4515 C CA . ILE A 1 579 ? 12.383 -174.375 -84.812 1 85.56 579 ILE A CA 1
ATOM 4516 C C . ILE A 1 579 ? 12.891 -174.375 -86.25 1 85.56 579 ILE A C 1
ATOM 4518 O O . ILE A 1 579 ? 12.609 -175.25 -87.062 1 85.56 579 ILE A O 1
ATOM 4522 N N . LYS A 1 580 ? 13.625 -173.5 -86.562 1 88.19 580 LYS A N 1
ATOM 4523 C CA . LYS A 1 580 ? 14.234 -173.375 -87.938 1 88.19 580 LYS A CA 1
ATOM 4524 C C . LYS A 1 580 ? 15.195 -174.5 -88.125 1 88.19 580 LYS A C 1
ATOM 4526 O O . LYS A 1 580 ? 15.195 -175.125 -89.25 1 88.19 580 LYS A O 1
ATOM 4531 N N . ASP A 1 581 ? 15.891 -174.875 -87.188 1 88.31 581 ASP A N 1
ATOM 4532 C CA . ASP A 1 581 ? 16.781 -176.125 -87.25 1 88.31 581 ASP A CA 1
ATOM 4533 C C . ASP A 1 581 ? 16 -177.375 -87.438 1 88.31 581 ASP A C 1
ATOM 4535 O O . ASP A 1 581 ? 16.406 -178.25 -88.188 1 88.31 581 ASP A O 1
ATOM 4539 N N . ILE A 1 582 ? 14.984 -177.375 -86.75 1 84.56 582 ILE A N 1
ATOM 4540 C CA . ILE A 1 582 ? 14.133 -178.5 -86.812 1 84.56 582 ILE A CA 1
ATOM 4541 C C . ILE A 1 582 ? 13.523 -178.625 -88.188 1 84.56 582 ILE A C 1
ATOM 4543 O O . ILE A 1 582 ? 13.438 -179.75 -88.75 1 84.56 582 ILE A O 1
ATOM 4547 N N . ALA A 1 583 ? 13.156 -177.5 -88.688 1 87.81 583 ALA A N 1
ATOM 4548 C CA . ALA A 1 583 ? 12.562 -177.5 -90.062 1 87.81 583 ALA A CA 1
ATOM 4549 C C . ALA A 1 583 ? 13.586 -177.875 -91.125 1 87.81 583 ALA A C 1
ATOM 4551 O O . ALA A 1 583 ? 13.266 -178.625 -92.062 1 87.81 583 ALA A O 1
ATOM 4552 N N . GLU A 1 584 ? 14.766 -177.625 -90.938 1 86.44 584 GLU A N 1
ATOM 4553 C CA . GLU A 1 584 ? 15.844 -178 -91.875 1 86.44 584 GLU A CA 1
ATOM 4554 C C . GLU A 1 584 ? 16.172 -179.5 -91.75 1 86.44 584 GLU A C 1
ATOM 4556 O O . GLU A 1 584 ? 16.438 -180.125 -92.812 1 86.44 584 GLU A O 1
ATOM 4561 N N . GLN A 1 585 ? 16.141 -179.875 -90.625 1 88.25 585 GLN A N 1
ATOM 4562 C CA . GLN A 1 585 ? 16.422 -181.375 -90.438 1 88.25 585 GLN A CA 1
ATOM 4563 C C . GLN A 1 585 ? 15.305 -182.25 -91 1 88.25 585 GLN A C 1
ATOM 4565 O O . GLN A 1 585 ? 15.578 -183.25 -91.562 1 88.25 585 GLN A O 1
ATOM 4570 N N . THR A 1 586 ? 14.172 -181.625 -90.688 1 86.31 586 THR A N 1
ATOM 4571 C CA . THR A 1 586 ? 13.016 -182.375 -91.25 1 86.31 586 THR A CA 1
ATOM 4572 C C . THR A 1 586 ? 13.047 -182.375 -92.75 1 86.31 586 THR A C 1
ATOM 4574 O O . THR A 1 586 ? 12.727 -183.375 -93.375 1 86.31 586 THR A O 1
ATOM 4577 N N . ASN A 1 587 ? 13.438 -181.25 -93.312 1 85 587 ASN A N 1
ATOM 4578 C CA . ASN A 1 587 ? 13.594 -181.125 -94.812 1 85 587 ASN A CA 1
ATOM 4579 C C . ASN A 1 587 ? 14.664 -182.125 -95.312 1 85 587 ASN A C 1
ATOM 4581 O O . ASN A 1 587 ? 14.477 -182.75 -96.375 1 85 587 ASN A O 1
ATOM 4585 N N . LEU A 1 588 ? 15.688 -182.5 -94.625 1 85.69 588 LEU A N 1
ATOM 4586 C CA . LEU A 1 588 ? 16.781 -183.375 -95 1 85.69 588 LEU A CA 1
ATOM 4587 C C . LEU A 1 588 ? 16.375 -184.75 -94.875 1 85.69 588 LEU A C 1
ATOM 4589 O O . LEU A 1 588 ? 16.734 -185.625 -95.75 1 85.69 588 LEU A O 1
ATOM 4593 N N . LEU A 1 589 ? 15.727 -185 -93.875 1 86.06 589 LEU A N 1
ATOM 4594 C CA . LEU A 1 589 ? 15.234 -186.375 -93.688 1 86.06 589 LEU A CA 1
ATOM 4595 C C . LEU A 1 589 ? 14.219 -186.75 -94.75 1 86.06 589 LEU A C 1
ATOM 4597 O O . LEU A 1 589 ? 14.219 -187.875 -95.188 1 86.06 589 LEU A O 1
ATOM 4601 N N . ALA A 1 590 ? 13.477 -185.75 -95.125 1 83.88 590 ALA A N 1
ATOM 4602 C CA . ALA A 1 590 ? 12.484 -186 -96.188 1 83.88 590 ALA A CA 1
ATOM 4603 C C . ALA A 1 590 ? 13.148 -186.125 -97.5 1 83.88 590 ALA A C 1
ATOM 4605 O O . ALA A 1 590 ? 12.703 -187 -98.312 1 83.88 590 ALA A O 1
ATOM 4606 N N . LEU A 1 591 ? 14.18 -185.625 -97.812 1 83.25 591 LEU A N 1
ATOM 4607 C CA . LEU A 1 591 ? 14.953 -185.75 -99.062 1 83.25 591 LEU A CA 1
ATOM 4608 C C . LEU A 1 591 ? 15.617 -187.125 -99.125 1 83.25 591 LEU A C 1
ATOM 4610 O O . LEU A 1 591 ? 15.602 -187.75 -100.188 1 83.25 591 LEU A O 1
ATOM 4614 N N . ASN A 1 592 ? 16.156 -187.625 -98.125 1 82.56 592 ASN A N 1
ATOM 4615 C CA . ASN A 1 592 ? 16.797 -188.875 -98.062 1 82.56 592 ASN A CA 1
ATOM 4616 C C . ASN A 1 592 ? 15.789 -190 -98.25 1 82.56 592 ASN A C 1
ATOM 4618 O O . ASN A 1 592 ? 16.094 -191 -98.875 1 82.56 592 ASN A O 1
ATOM 4622 N N . ALA A 1 593 ? 14.656 -189.625 -97.625 1 81 593 ALA A N 1
ATOM 4623 C CA . ALA A 1 593 ? 13.562 -190.625 -97.75 1 81 593 ALA A CA 1
ATOM 4624 C C . ALA A 1 593 ? 13.047 -190.75 -99.188 1 81 593 ALA A C 1
ATOM 4626 O O . ALA A 1 593 ? 12.695 -191.75 -99.688 1 81 593 ALA A O 1
ATOM 4627 N N . ALA A 1 594 ? 13.078 -189.625 -99.875 1 82.19 594 ALA A N 1
ATOM 4628 C CA . ALA A 1 594 ? 12.672 -189.5 -101.312 1 82.19 594 ALA A CA 1
ATOM 4629 C C . ALA A 1 594 ? 13.688 -190.25 -102.188 1 82.19 594 ALA A C 1
ATOM 4631 O O . ALA A 1 594 ? 13.305 -190.875 -103.188 1 82.19 594 ALA A O 1
ATOM 4632 N N . ILE A 1 595 ? 14.906 -190.25 -101.938 1 78.94 595 ILE A N 1
ATOM 4633 C CA . ILE A 1 595 ? 15.984 -190.875 -102.688 1 78.94 595 ILE A CA 1
ATOM 4634 C C . ILE A 1 595 ? 15.891 -192.5 -102.5 1 78.94 595 ILE A C 1
ATOM 4636 O O . ILE A 1 595 ? 16.016 -193.25 -103.438 1 78.94 595 ILE A O 1
ATOM 4640 N N . GLU A 1 596 ? 15.703 -192.875 -101.375 1 76 596 GLU A N 1
ATOM 4641 C CA . GLU A 1 596 ? 15.609 -194.25 -101.062 1 76 596 GLU A CA 1
ATOM 4642 C C . GLU A 1 596 ? 14.367 -194.875 -101.688 1 76 596 GLU A C 1
ATOM 4644 O O . GLU A 1 596 ? 14.383 -196 -102.125 1 76 596 GLU A O 1
ATOM 4649 N N . ALA A 1 597 ? 13.312 -194.125 -101.625 1 77.69 597 ALA A N 1
ATOM 4650 C CA . ALA A 1 597 ? 12.07 -194.5 -102.25 1 77.69 597 ALA A CA 1
ATOM 4651 C C . ALA A 1 597 ? 12.25 -194.625 -103.812 1 77.69 597 ALA A C 1
ATOM 4653 O O . ALA A 1 597 ? 11.68 -195.625 -104.375 1 77.69 597 ALA A O 1
ATOM 4654 N N . ALA A 1 598 ? 13 -194 -104.5 1 78.44 598 ALA A N 1
ATOM 4655 C CA . ALA A 1 598 ? 13.312 -194.125 -105.938 1 78.44 598 ALA A CA 1
ATOM 4656 C C . ALA A 1 598 ? 14.172 -195.25 -106.25 1 78.44 598 ALA A C 1
ATOM 4658 O O . ALA A 1 598 ? 13.984 -196 -107.25 1 78.44 598 ALA A O 1
ATOM 4659 N N . ARG A 1 599 ? 15.023 -195.75 -105.438 1 76.88 599 ARG A N 1
ATOM 4660 C CA . ARG A 1 599 ? 15.953 -196.875 -105.562 1 76.88 599 ARG A CA 1
ATOM 4661 C C . ARG A 1 599 ? 15.227 -198.25 -105.438 1 76.88 599 ARG A C 1
ATOM 4663 O O . ARG A 1 599 ? 15.688 -199.25 -105.938 1 76.88 599 ARG A O 1
ATOM 4670 N N . ALA A 1 600 ? 14.18 -198.125 -104.688 1 77.81 600 ALA A N 1
ATOM 4671 C CA . ALA A 1 600 ? 13.406 -199.25 -104.375 1 77.81 600 ALA A CA 1
ATOM 4672 C C . ALA A 1 600 ? 12.445 -199.625 -105.562 1 77.81 600 ALA A C 1
ATOM 4674 O O . ALA A 1 600 ? 11.695 -200.625 -105.5 1 77.81 600 ALA A O 1
ATOM 4675 N N . GLY A 1 601 ? 12.289 -198.75 -106.688 1 75.62 601 GLY A N 1
ATOM 4676 C CA . GLY A 1 601 ? 11.57 -199 -107.938 1 75.62 601 GLY A CA 1
ATOM 4677 C C . GLY A 1 601 ? 10.062 -198.875 -107.812 1 75.62 601 GLY A C 1
ATOM 4678 O O . GLY A 1 601 ? 9.523 -198 -107.25 1 75.62 601 GLY A O 1
ATOM 4679 N N . GLU A 1 602 ? 9.328 -200.125 -108.125 1 75.06 602 GLU A N 1
ATOM 4680 C CA . GLU A 1 602 ? 7.875 -200.25 -108.125 1 75.06 602 GLU A CA 1
ATOM 4681 C C . GLU A 1 602 ? 7.324 -200.375 -106.688 1 75.06 602 GLU A C 1
ATOM 4683 O O . GLU A 1 602 ? 6.207 -199.875 -106.438 1 75.06 602 GLU A O 1
ATOM 4688 N N . HIS A 1 603 ? 8.055 -200.75 -105.75 1 72.44 603 HIS A N 1
ATOM 4689 C CA . HIS A 1 603 ? 7.625 -201 -104.375 1 72.44 603 HIS A CA 1
ATOM 4690 C C . HIS A 1 603 ? 7.766 -199.75 -103.562 1 72.44 603 HIS A C 1
ATOM 4692 O O . HIS A 1 603 ? 7.223 -199.625 -102.438 1 72.44 603 HIS A O 1
ATOM 4698 N N . GLY A 1 604 ? 8.367 -198.625 -104.25 1 75.12 604 GLY A N 1
ATOM 4699 C CA . GLY A 1 604 ? 8.656 -197.375 -103.5 1 75.12 604 GLY A CA 1
ATOM 4700 C C . GLY A 1 604 ? 7.801 -196.25 -103.938 1 75.12 604 GLY A C 1
ATOM 4701 O O . GLY A 1 604 ? 7.98 -195.125 -103.438 1 75.12 604 GLY A O 1
ATOM 4702 N N . ARG A 1 605 ? 6.828 -196.375 -104.688 1 83.38 605 ARG A N 1
ATOM 4703 C CA . ARG A 1 605 ? 6.059 -195.25 -105.25 1 83.38 605 ARG A CA 1
ATOM 4704 C C . ARG A 1 605 ? 5.211 -194.625 -104.188 1 83.38 605 ARG A C 1
ATOM 4706 O O . ARG A 1 605 ? 5.129 -193.375 -104.188 1 83.38 605 ARG A O 1
ATOM 4713 N N . GLY A 1 606 ? 4.684 -195.375 -103.312 1 79.06 606 GLY A N 1
ATOM 4714 C CA . GLY A 1 606 ? 3.865 -194.75 -102.25 1 79.06 606 GLY A CA 1
ATOM 4715 C C . GLY A 1 606 ? 4.664 -194 -101.25 1 79.06 606 GLY A C 1
ATOM 4716 O O . GLY A 1 606 ? 4.234 -192.875 -100.875 1 79.06 606 GLY A O 1
ATOM 4717 N N . PHE A 1 607 ? 5.91 -194.375 -100.938 1 78.69 607 PHE A N 1
ATOM 4718 C CA . PHE A 1 607 ? 6.793 -193.625 -100 1 78.69 607 PHE A CA 1
ATOM 4719 C C . PHE A 1 607 ? 7.398 -192.375 -100.562 1 78.69 607 PHE A C 1
ATOM 4721 O O . PHE A 1 607 ? 7.645 -191.375 -99.875 1 78.69 607 PHE A O 1
ATOM 4728 N N . ALA A 1 608 ? 7.465 -192.375 -101.875 1 81.75 608 ALA A N 1
ATOM 4729 C CA . ALA A 1 608 ? 7.984 -191.125 -102.625 1 81.75 608 ALA A CA 1
ATOM 4730 C C . ALA A 1 608 ? 7.02 -190 -102.5 1 81.75 608 ALA A C 1
ATOM 4732 O O . ALA A 1 608 ? 7.441 -188.875 -102.312 1 81.75 608 ALA A O 1
ATOM 4733 N N . VAL A 1 609 ? 5.746 -190.25 -102.375 1 84.44 609 VAL A N 1
ATOM 4734 C CA . VAL A 1 609 ? 4.707 -189.25 -102.25 1 84.44 609 VAL A CA 1
ATOM 4735 C C . VAL A 1 609 ? 4.672 -188.625 -100.875 1 84.44 609 VAL A C 1
ATOM 4737 O O . VAL A 1 609 ? 4.586 -187.5 -100.688 1 84.44 609 VAL A O 1
ATOM 4740 N N . VAL A 1 610 ? 4.898 -189.5 -99.938 1 83.69 610 VAL A N 1
ATOM 4741 C CA . VAL A 1 610 ? 4.887 -189 -98.562 1 83.69 610 VAL A CA 1
ATOM 4742 C C . VAL A 1 610 ? 6.141 -188.25 -98.25 1 83.69 610 VAL A C 1
ATOM 4744 O O . VAL A 1 610 ? 6.07 -187.125 -97.625 1 83.69 610 VAL A O 1
ATOM 4747 N N . ALA A 1 611 ? 7.262 -188.625 -98.75 1 84.62 611 ALA A N 1
ATOM 4748 C CA . ALA A 1 611 ? 8.531 -188 -98.562 1 84.62 611 ALA A CA 1
ATOM 4749 C C . ALA A 1 611 ? 8.508 -186.5 -99.188 1 84.62 611 ALA A C 1
ATOM 4751 O O . ALA A 1 611 ? 9.016 -185.625 -98.625 1 84.62 611 ALA A O 1
ATOM 4752 N N . ASP A 1 612 ? 7.715 -186.5 -100.312 1 84.88 612 ASP A N 1
ATOM 4753 C CA . ASP A 1 612 ? 7.617 -185.25 -101.062 1 84.88 612 ASP A CA 1
ATOM 4754 C C . ASP A 1 612 ? 6.684 -184.25 -100.312 1 84.88 612 ASP A C 1
ATOM 4756 O O . ASP A 1 612 ? 6.902 -183 -100.312 1 84.88 612 ASP A O 1
ATOM 4760 N N . GLU A 1 613 ? 5.77 -184.75 -99.75 1 87.12 613 GLU A N 1
ATOM 4761 C CA . GLU A 1 613 ? 4.832 -184 -99 1 87.12 613 GLU A CA 1
ATOM 4762 C C . GLU A 1 613 ? 5.465 -183.5 -97.688 1 87.12 613 GLU A C 1
ATOM 4764 O O . GLU A 1 613 ? 5.273 -182.25 -97.375 1 87.12 613 GLU A O 1
ATOM 4769 N N . VAL A 1 614 ? 6.262 -184.125 -97 1 84.56 614 VAL A N 1
ATOM 4770 C CA . VAL A 1 614 ? 6.953 -183.75 -95.75 1 84.56 614 VAL A CA 1
ATOM 4771 C C . VAL A 1 614 ? 8.023 -182.75 -96.125 1 84.56 614 VAL A C 1
ATOM 4773 O O . VAL A 1 614 ? 8.234 -181.75 -95.312 1 84.56 614 VAL A O 1
ATOM 4776 N N . ARG A 1 615 ? 8.594 -182.875 -97.25 1 86.75 615 ARG A N 1
ATOM 4777 C CA . ARG A 1 615 ? 9.586 -182 -97.688 1 86.75 615 ARG A CA 1
ATOM 4778 C C . ARG A 1 615 ? 8.953 -180.625 -97.938 1 86.75 615 ARG A C 1
ATOM 4780 O O . ARG A 1 615 ? 9.492 -179.625 -97.562 1 86.75 615 ARG A O 1
ATOM 4787 N N . GLN A 1 616 ? 7.758 -180.5 -98.5 1 86.75 616 GLN A N 1
ATOM 4788 C CA . GLN A 1 616 ? 7.051 -179.375 -98.75 1 86.75 616 GLN A CA 1
ATOM 4789 C C . GLN A 1 616 ? 6.582 -178.625 -97.5 1 86.75 616 GLN A C 1
ATOM 4791 O O . GLN A 1 616 ? 6.625 -177.375 -97.375 1 86.75 616 GLN A O 1
ATOM 4796 N N . LEU A 1 617 ? 6.297 -179.375 -96.562 1 84.06 617 LEU A N 1
ATOM 4797 C CA . LEU A 1 617 ? 5.844 -178.875 -95.25 1 84.06 617 LEU A CA 1
ATOM 4798 C C . LEU A 1 617 ? 7.008 -178.25 -94.5 1 84.06 617 LEU A C 1
ATOM 4800 O O . LEU A 1 617 ? 6.859 -177.25 -93.812 1 84.06 617 LEU A O 1
ATOM 4804 N N . ALA A 1 618 ? 8.125 -178.875 -94.562 1 84.94 618 ALA A N 1
ATOM 4805 C CA . ALA A 1 618 ? 9.336 -178.375 -93.938 1 84.94 618 ALA A CA 1
ATOM 4806 C C . ALA A 1 618 ? 9.789 -177 -94.562 1 84.94 618 ALA A C 1
ATOM 4808 O O . ALA A 1 618 ? 10.234 -176.125 -93.812 1 84.94 618 ALA A O 1
ATOM 4809 N N . GLU A 1 619 ? 9.562 -177 -95.875 1 85.25 619 GLU A N 1
ATOM 4810 C CA . GLU A 1 619 ? 9.914 -175.75 -96.625 1 85.25 619 GLU A CA 1
ATOM 4811 C C . GLU A 1 619 ? 8.961 -174.625 -96.25 1 85.25 619 GLU A C 1
ATOM 4813 O O . GLU A 1 619 ? 9.391 -173.5 -96.125 1 85.25 619 GLU A O 1
ATOM 4818 N N . ARG A 1 620 ? 7.805 -175 -96 1 88.5 620 ARG A N 1
ATOM 4819 C CA . ARG A 1 620 ? 6.816 -174 -95.625 1 88.5 620 ARG A CA 1
ATOM 4820 C C . ARG A 1 620 ? 7.039 -173.5 -94.25 1 88.5 620 ARG A C 1
ATOM 4822 O O . ARG A 1 620 ? 6.855 -172.25 -93.938 1 88.5 620 ARG A O 1
ATOM 4829 N N . THR A 1 621 ? 7.41 -174.25 -93.375 1 86.69 621 THR A N 1
ATOM 4830 C CA . THR A 1 621 ? 7.734 -173.875 -92 1 86.69 621 THR A CA 1
ATOM 4831 C C . THR A 1 621 ? 8.938 -173 -91.938 1 86.69 621 THR A C 1
ATOM 4833 O O . THR A 1 621 ? 8.938 -172 -91.188 1 86.69 621 THR A O 1
ATOM 4836 N N . GLY A 1 622 ? 9.93 -173.375 -92.812 1 85.12 622 GLY A N 1
ATOM 4837 C CA . GLY A 1 622 ? 11.102 -172.5 -92.875 1 85.12 622 GLY A CA 1
ATOM 4838 C C . GLY A 1 622 ? 10.766 -171.125 -93.312 1 85.12 622 GLY A C 1
ATOM 4839 O O . GLY A 1 622 ? 11.297 -170.125 -92.75 1 85.12 622 GLY A O 1
ATOM 4840 N N . LYS A 1 623 ? 9.789 -171 -94.25 1 88.31 623 LYS A N 1
ATOM 4841 C CA . LYS A 1 623 ? 9.383 -169.625 -94.75 1 88.31 623 LYS A CA 1
ATOM 4842 C C . LYS A 1 623 ? 8.625 -168.875 -93.688 1 88.31 623 LYS A C 1
ATOM 4844 O O . LYS A 1 623 ? 8.844 -167.75 -93.5 1 88.31 623 LYS A O 1
ATOM 4849 N N . SER A 1 624 ? 7.875 -169.5 -92.938 1 86.38 624 SER A N 1
ATOM 4850 C CA . SER A 1 624 ? 7.094 -168.875 -91.875 1 86.38 624 SER A CA 1
ATOM 4851 C C . SER A 1 624 ? 7.984 -168.5 -90.75 1 86.38 624 SER A C 1
ATOM 4853 O O . SER A 1 624 ? 7.758 -167.375 -90.125 1 86.38 624 SER A O 1
ATOM 4855 N N . LEU A 1 625 ? 8.984 -169.125 -90.375 1 86.94 625 LEU A N 1
ATOM 4856 C CA . LEU A 1 625 ? 9.914 -168.875 -89.312 1 86.94 625 LEU A CA 1
ATOM 4857 C C . LEU A 1 625 ? 10.742 -167.625 -89.688 1 86.94 625 LEU A C 1
ATOM 4859 O O . LEU A 1 625 ? 11.086 -166.75 -88.812 1 86.94 625 LEU A O 1
ATOM 4863 N N . SER A 1 626 ? 10.984 -167.625 -91.125 1 88.06 626 SER A N 1
ATOM 4864 C CA . SER A 1 626 ? 11.695 -166.375 -91.562 1 88.06 626 SER A CA 1
ATOM 4865 C C . SER A 1 626 ? 10.836 -165.125 -91.375 1 88.06 626 SER A C 1
ATOM 4867 O O . SER A 1 626 ? 11.344 -164.125 -91.062 1 88.06 626 SER A O 1
ATOM 4869 N N . GLU A 1 627 ? 9.617 -165.375 -91.438 1 88.81 627 GLU A N 1
ATOM 4870 C CA . GLU A 1 627 ? 8.711 -164.25 -91.25 1 88.81 627 GLU A CA 1
ATOM 4871 C C . GLU A 1 627 ? 8.609 -163.875 -89.812 1 88.81 627 GLU A C 1
ATOM 4873 O O . GLU A 1 627 ? 8.57 -162.75 -89.438 1 88.81 627 GLU A O 1
ATOM 4878 N N . ILE A 1 628 ? 8.664 -164.625 -88.938 1 86.38 628 ILE A N 1
ATOM 4879 C CA . ILE A 1 628 ? 8.617 -164.375 -87.5 1 86.38 628 ILE A CA 1
ATOM 4880 C C . ILE A 1 628 ? 9.898 -163.625 -87.062 1 86.38 628 ILE A C 1
ATOM 4882 O O . ILE A 1 628 ? 9.852 -162.75 -86.188 1 86.38 628 ILE A O 1
ATOM 4886 N N . GLU A 1 629 ? 10.945 -164.25 -87.625 1 85.94 629 GLU A N 1
ATOM 4887 C CA . GLU A 1 629 ? 12.227 -163.625 -87.25 1 85.94 629 GLU A CA 1
ATOM 4888 C C . GLU A 1 629 ? 12.234 -162.125 -87.688 1 85.94 629 GLU A C 1
ATOM 4890 O O . GLU A 1 629 ? 12.727 -161.25 -86.938 1 85.94 629 GLU A O 1
ATOM 4895 N N . ALA A 1 630 ? 11.555 -161.875 -88.75 1 87.75 630 ALA A N 1
ATOM 4896 C CA . ALA A 1 630 ? 11.5 -160.5 -89.25 1 87.75 630 ALA A CA 1
ATOM 4897 C C . ALA A 1 630 ? 10.609 -159.625 -88.312 1 87.75 630 ALA A C 1
ATOM 4899 O O . ALA A 1 630 ? 10.953 -158.5 -88 1 87.75 630 ALA A O 1
ATOM 4900 N N . ASN A 1 631 ? 9.633 -160.125 -87.875 1 86 631 ASN A N 1
ATOM 4901 C CA . ASN A 1 631 ? 8.695 -159.5 -87 1 86 631 ASN A CA 1
ATOM 4902 C C . ASN A 1 631 ? 9.289 -159.25 -85.625 1 86 631 ASN A C 1
ATOM 4904 O O . ASN A 1 631 ? 9.086 -158.125 -85.062 1 86 631 ASN A O 1
ATOM 4908 N N . ILE A 1 632 ? 9.984 -160.125 -85.125 1 82.81 632 ILE A N 1
ATOM 4909 C CA . ILE A 1 632 ? 10.602 -160 -83.812 1 82.81 632 ILE A CA 1
ATOM 4910 C C . ILE A 1 632 ? 11.68 -158.875 -83.875 1 82.81 632 ILE A C 1
ATOM 4912 O O . ILE A 1 632 ? 11.852 -158.125 -82.875 1 82.81 632 ILE A O 1
ATOM 4916 N N . ASN A 1 633 ? 12.359 -158.875 -85.062 1 86.94 633 ASN A N 1
ATOM 4917 C CA . ASN A 1 633 ? 13.375 -157.875 -85.25 1 86.94 633 ASN A CA 1
ATOM 4918 C C . ASN A 1 633 ? 12.758 -156.375 -85.188 1 86.94 633 ASN A C 1
ATOM 4920 O O . ASN A 1 633 ? 13.305 -155.5 -84.625 1 86.94 633 ASN A O 1
ATOM 4924 N N . ILE A 1 634 ? 11.539 -156.375 -85.625 1 86.06 634 ILE A N 1
ATOM 4925 C CA . ILE A 1 634 ? 10.852 -155 -85.625 1 86.06 634 ILE A CA 1
ATOM 4926 C C . ILE A 1 634 ? 10.336 -154.75 -84.25 1 86.06 634 ILE A C 1
ATOM 4928 O O . ILE A 1 634 ? 10.406 -153.625 -83.812 1 86.06 634 ILE A O 1
ATOM 4932 N N . LEU A 1 635 ? 9.984 -155.625 -83.562 1 82.06 635 LEU A N 1
ATOM 4933 C CA . LEU A 1 635 ? 9.492 -155.5 -82.188 1 82.06 635 LEU A CA 1
ATOM 4934 C C . LEU A 1 635 ? 10.602 -155 -81.25 1 82.06 635 LEU A C 1
ATOM 4936 O O . LEU A 1 635 ? 10.406 -154.125 -80.5 1 82.06 635 LEU A O 1
ATOM 4940 N N . VAL A 1 636 ? 11.719 -155.75 -81.5 1 81.81 636 VAL A N 1
ATOM 4941 C CA . VAL A 1 636 ? 12.852 -155.375 -80.625 1 81.81 636 VAL A CA 1
ATOM 4942 C C . VAL A 1 636 ? 13.273 -154 -80.938 1 81.81 636 VAL A C 1
ATOM 4944 O O . VAL A 1 636 ? 13.625 -153.25 -80 1 81.81 636 VAL A O 1
ATOM 4947 N N . GLN A 1 637 ? 13.07 -153.5 -82.125 1 86.31 637 GLN A N 1
ATOM 4948 C CA . GLN A 1 637 ? 13.43 -152.125 -82.5 1 86.31 637 GLN A CA 1
ATOM 4949 C C . GLN A 1 637 ? 12.438 -151.125 -81.938 1 86.31 637 GLN A C 1
ATOM 4951 O O . GLN A 1 637 ? 12.836 -150.125 -81.438 1 86.31 637 GLN A O 1
ATOM 4956 N N . SER A 1 638 ? 11.25 -151.5 -81.812 1 82.12 638 SER A N 1
ATOM 4957 C CA . SER A 1 638 ? 10.219 -150.625 -81.312 1 82.12 638 SER A CA 1
ATOM 4958 C C . SER A 1 638 ? 10.359 -150.5 -79.812 1 82.12 638 SER A C 1
ATOM 4960 O O . SER A 1 638 ? 10.18 -149.375 -79.25 1 82.12 638 SER A O 1
ATOM 4962 N N . VAL A 1 639 ? 10.695 -151.375 -79.125 1 81.25 639 VAL A N 1
ATOM 4963 C CA . VAL A 1 639 ? 10.867 -151.375 -77.688 1 81.25 639 VAL A CA 1
ATOM 4964 C C . VAL A 1 639 ? 12.078 -150.5 -77.312 1 81.25 639 VAL A C 1
ATOM 4966 O O . VAL A 1 639 ? 12.047 -149.75 -76.312 1 81.25 639 VAL A O 1
ATOM 4969 N N . ASN A 1 640 ? 13.086 -150.625 -78.25 1 84.81 640 ASN A N 1
ATOM 4970 C CA . ASN A 1 640 ? 14.266 -149.875 -78 1 84.81 640 ASN A CA 1
ATOM 4971 C C . ASN A 1 640 ? 13.945 -148.375 -78.188 1 84.81 640 ASN A C 1
ATOM 4973 O O . ASN A 1 640 ? 14.469 -147.5 -77.438 1 84.81 640 ASN A O 1
ATOM 4977 N N . GLU A 1 641 ? 12.977 -148.125 -79 1 85.31 641 GLU A N 1
ATOM 4978 C CA . GLU A 1 641 ? 12.594 -146.75 -79.188 1 85.31 641 GLU A CA 1
ATOM 4979 C C . GLU A 1 641 ? 11.742 -146.25 -78.062 1 85.31 641 GLU A C 1
ATOM 4981 O O . GLU A 1 641 ? 11.859 -145 -77.625 1 85.31 641 GLU A O 1
ATOM 4986 N N . VAL A 1 642 ? 10.992 -147 -77.375 1 82.5 642 VAL A N 1
ATOM 4987 C CA . VAL A 1 642 ? 10.219 -146.625 -76.188 1 82.5 642 VAL A CA 1
ATOM 4988 C C . VAL A 1 642 ? 11.156 -146.25 -75.062 1 82.5 642 VAL A C 1
ATOM 4990 O O . VAL A 1 642 ? 10.984 -145.25 -74.312 1 82.5 642 VAL A O 1
ATOM 4993 N N . ALA A 1 643 ? 12.133 -147.125 -74.938 1 78.5 643 ALA A N 1
ATOM 4994 C CA . ALA A 1 643 ? 13.102 -147 -73.875 1 78.5 643 ALA A CA 1
ATOM 4995 C C . ALA A 1 643 ? 13.828 -145.625 -74 1 78.5 643 ALA A C 1
ATOM 4997 O O . ALA A 1 643 ? 14.07 -145 -73 1 78.5 643 ALA A O 1
ATOM 4998 N N . GLU A 1 644 ? 14.062 -145.25 -75.312 1 84.62 644 GLU A N 1
ATOM 4999 C CA . GLU A 1 644 ? 14.734 -144 -75.562 1 84.62 644 GLU A CA 1
ATOM 5000 C C . GLU A 1 644 ? 13.812 -142.875 -75.25 1 84.62 644 GLU A C 1
ATOM 5002 O O . GLU A 1 644 ? 14.25 -141.75 -74.688 1 84.62 644 GLU A O 1
ATOM 5007 N N . SER A 1 645 ? 12.625 -143 -75.5 1 83.81 645 SER A N 1
ATOM 5008 C CA . SER A 1 645 ? 11.664 -142 -75.25 1 83.81 645 SER A CA 1
ATOM 5009 C C . SER A 1 645 ? 11.438 -141.75 -73.75 1 83.81 645 SER A C 1
ATOM 5011 O O . SER A 1 645 ? 11.273 -140.625 -73.25 1 83.81 645 SER A O 1
ATOM 5013 N N . VAL A 1 646 ? 11.438 -142.75 -73 1 82.19 646 VAL A N 1
ATOM 5014 C CA . VAL A 1 646 ? 11.266 -142.625 -71.562 1 82.19 646 VAL A CA 1
ATOM 5015 C C . VAL A 1 646 ? 12.461 -141.875 -70.938 1 82.19 646 VAL A C 1
ATOM 5017 O O . VAL A 1 646 ? 12.305 -141.25 -69.938 1 82.19 646 VAL A O 1
ATOM 5020 N N . LYS A 1 647 ? 13.578 -142.25 -71.562 1 83.38 647 LYS A N 1
ATOM 5021 C CA . LYS A 1 647 ? 14.766 -141.5 -71.125 1 83.38 647 LYS A CA 1
ATOM 5022 C C . LYS A 1 647 ? 14.641 -140 -71.312 1 83.38 647 LYS A C 1
ATOM 5024 O O . LYS A 1 647 ? 14.992 -139.25 -70.438 1 83.38 647 LYS A O 1
ATOM 5029 N N . GLU A 1 648 ? 14.055 -139.75 -72.375 1 83.62 648 GLU A N 1
ATOM 5030 C CA . GLU A 1 648 ? 13.844 -138.25 -72.688 1 83.62 648 GLU A CA 1
ATOM 5031 C C . GLU A 1 648 ? 12.789 -137.75 -71.75 1 83.62 648 GLU A C 1
ATOM 5033 O O . GLU A 1 648 ? 12.93 -136.625 -71.25 1 83.62 648 GLU A O 1
ATOM 5038 N N . GLN A 1 649 ? 11.867 -138.375 -71.375 1 83.12 649 GLN A N 1
ATOM 5039 C CA . GLN A 1 649 ? 10.82 -138 -70.5 1 83.12 649 GLN A CA 1
ATOM 5040 C C . GLN A 1 649 ? 11.359 -137.75 -69.062 1 83.12 649 GLN A C 1
ATOM 5042 O O . GLN A 1 649 ? 10.977 -136.75 -68.375 1 83.12 649 GLN A O 1
ATOM 5047 N N . THR A 1 650 ? 12.219 -138.625 -68.75 1 84.31 650 THR A N 1
ATOM 5048 C CA . THR A 1 650 ? 12.805 -138.5 -67.438 1 84.31 650 THR A CA 1
ATOM 5049 C C . THR A 1 650 ? 13.609 -137.25 -67.312 1 84.31 650 THR A C 1
ATOM 5051 O O . THR A 1 650 ? 13.57 -136.625 -66.25 1 84.31 650 THR A O 1
ATOM 5054 N N . ALA A 1 651 ? 14.203 -136.875 -68.375 1 85.06 651 ALA A N 1
ATOM 5055 C CA . ALA A 1 651 ? 14.961 -135.625 -68.375 1 85.06 651 ALA A CA 1
ATOM 5056 C C . ALA A 1 651 ? 14.031 -134.375 -68.312 1 85.06 651 ALA A C 1
ATOM 5058 O O . ALA A 1 651 ? 14.32 -133.375 -67.625 1 85.06 651 ALA A O 1
ATOM 5059 N N . GLY A 1 652 ? 13.016 -134.5 -68.875 1 81.19 652 GLY A N 1
ATOM 5060 C CA . GLY A 1 652 ? 12.031 -133.375 -68.875 1 81.19 652 GLY A CA 1
ATOM 5061 C C . GLY A 1 652 ? 11.398 -133.25 -67.5 1 81.19 652 GLY A C 1
ATOM 5062 O O . GLY A 1 652 ? 11.219 -132.125 -67 1 81.19 652 GLY A O 1
ATOM 5063 N N . ILE A 1 653 ? 11.156 -134.125 -66.812 1 85.12 653 ILE A N 1
ATOM 5064 C CA . ILE A 1 653 ? 10.539 -134.125 -65.5 1 85.12 653 ILE A CA 1
ATOM 5065 C C . ILE A 1 653 ? 11.523 -133.5 -64.5 1 85.12 653 ILE A C 1
ATOM 5067 O O . ILE A 1 653 ? 11.125 -132.75 -63.562 1 85.12 653 ILE A O 1
ATOM 5071 N N . THR A 1 654 ? 12.75 -133.875 -64.75 1 86.94 654 THR A N 1
ATOM 5072 C CA . THR A 1 654 ? 13.766 -133.375 -63.844 1 86.94 654 THR A CA 1
ATOM 5073 C C . THR A 1 654 ? 13.812 -131.875 -64 1 86.94 654 THR A C 1
ATOM 5075 O O . THR A 1 654 ? 13.938 -131.125 -63 1 86.94 654 THR A O 1
ATOM 5078 N N . GLN A 1 655 ? 13.562 -131.5 -65.188 1 85.81 655 GLN A N 1
ATOM 5079 C CA . GLN A 1 655 ? 13.562 -130 -65.375 1 85.81 655 GLN A CA 1
ATOM 5080 C C . GLN A 1 655 ? 12.352 -129.375 -64.75 1 85.81 655 GLN A C 1
ATOM 5082 O O . GLN A 1 655 ? 12.453 -128.25 -64.188 1 85.81 655 GLN A O 1
ATOM 5087 N N . ILE A 1 656 ? 11.312 -129.875 -64.75 1 84 656 ILE A N 1
ATOM 5088 C CA . ILE A 1 656 ? 10.102 -129.375 -64.125 1 84 656 ILE A CA 1
ATOM 5089 C C . ILE A 1 656 ? 10.258 -129.25 -62.594 1 84 656 ILE A C 1
ATOM 5091 O O . ILE A 1 656 ? 9.836 -128.375 -61.938 1 84 656 ILE A O 1
ATOM 5095 N N . ASN A 1 657 ? 10.922 -130.375 -62.188 1 85.94 657 ASN A N 1
ATOM 5096 C CA . ASN A 1 657 ? 11.172 -130.375 -60.75 1 85.94 657 ASN A CA 1
ATOM 5097 C C . ASN A 1 657 ? 12.07 -129.25 -60.312 1 85.94 657 ASN A C 1
ATOM 5099 O O . ASN A 1 657 ? 11.844 -128.625 -59.25 1 85.94 657 ASN A O 1
ATOM 5103 N N . ASP A 1 658 ? 12.922 -128.875 -61.156 1 87.5 658 ASP A N 1
ATOM 5104 C CA . ASP A 1 658 ? 13.812 -127.75 -60.844 1 87.5 658 ASP A CA 1
ATOM 5105 C C . ASP A 1 658 ? 13.07 -126.438 -60.906 1 87.5 658 ASP A C 1
ATOM 5107 O O . ASP A 1 658 ? 13.297 -125.562 -60.062 1 87.5 658 ASP A O 1
ATOM 5111 N N . ALA A 1 659 ? 12.227 -126.375 -61.719 1 83.75 659 ALA A N 1
ATOM 5112 C CA . ALA A 1 659 ? 11.445 -125.125 -61.875 1 83.75 659 ALA A CA 1
ATOM 5113 C C . ALA A 1 659 ? 10.5 -124.938 -60.688 1 83.75 659 ALA A C 1
ATOM 5115 O O . ALA A 1 659 ? 10.336 -123.812 -60.188 1 83.75 659 ALA A O 1
ATOM 5116 N N . ILE A 1 660 ? 9.93 -125.938 -60.281 1 83.88 660 ILE A N 1
ATOM 5117 C CA . ILE A 1 660 ? 9.023 -125.875 -59.125 1 83.88 660 ILE A CA 1
ATOM 5118 C C . ILE A 1 660 ? 9.789 -125.5 -57.875 1 83.88 660 ILE A C 1
ATOM 5120 O O . ILE A 1 660 ? 9.297 -124.688 -57.094 1 83.88 660 ILE A O 1
ATOM 5124 N N . ALA A 1 661 ? 10.984 -126.062 -57.781 1 86.81 661 ALA A N 1
ATOM 5125 C CA . ALA A 1 661 ? 11.805 -125.688 -56.625 1 86.81 661 ALA A CA 1
ATOM 5126 C C . ALA A 1 661 ? 12.141 -124.188 -56.625 1 86.81 661 ALA A C 1
ATOM 5128 O O . ALA A 1 661 ? 12.109 -123.562 -55.594 1 86.81 661 ALA A O 1
ATOM 5129 N N . GLN A 1 662 ? 12.375 -123.75 -57.75 1 86.56 662 GLN A N 1
ATOM 5130 C CA . GLN A 1 662 ? 12.68 -122.312 -57.875 1 86.56 662 GLN A CA 1
ATOM 5131 C C . GLN A 1 662 ? 11.445 -121.438 -57.562 1 86.56 662 GLN A C 1
ATOM 5133 O O . GLN A 1 662 ? 11.547 -120.438 -56.906 1 86.56 662 GLN A O 1
ATOM 5138 N N . LEU A 1 663 ? 10.375 -121.688 -57.938 1 86.38 663 LEU A N 1
ATOM 5139 C CA . LEU A 1 663 ? 9.133 -121 -57.719 1 86.38 663 LEU A CA 1
ATOM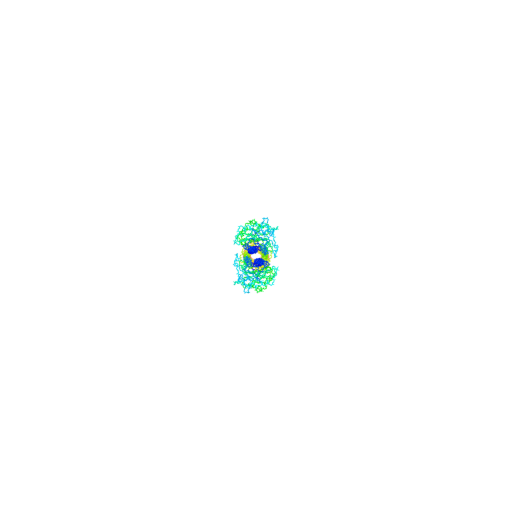 5140 C C . LEU A 1 663 ? 8.742 -121 -56.25 1 86.38 663 LEU A C 1
ATOM 5142 O O . LEU A 1 663 ? 8.18 -120 -55.719 1 86.38 663 LEU A O 1
ATOM 5146 N N . GLU A 1 664 ? 9.078 -122.125 -55.656 1 88 664 GLU A N 1
ATOM 5147 C CA . GLU A 1 664 ? 8.836 -122.188 -54.219 1 88 664 GLU A CA 1
ATOM 5148 C C . GLU A 1 664 ? 9.648 -121.188 -53.469 1 88 664 GLU A C 1
ATOM 5150 O O . GLU A 1 664 ? 9.148 -120.562 -52.531 1 88 664 GLU A O 1
ATOM 5155 N N . THR A 1 665 ? 10.812 -121 -53.969 1 89.44 665 THR A N 1
ATOM 5156 C CA . THR A 1 665 ? 11.672 -120 -53.312 1 89.44 665 THR A CA 1
ATOM 5157 C C . THR A 1 665 ? 11.125 -118.562 -53.562 1 89.44 665 THR A C 1
ATOM 5159 O O . THR A 1 665 ? 11.086 -117.75 -52.625 1 89.44 665 THR A O 1
ATOM 5162 N N . VAL A 1 666 ? 10.664 -118.25 -54.656 1 86.25 666 VAL A N 1
ATOM 5163 C CA . VAL A 1 666 ? 10.141 -116.938 -55 1 86.25 666 VAL A CA 1
ATOM 5164 C C . VAL A 1 666 ? 8.852 -116.688 -54.219 1 86.25 666 VAL A C 1
ATOM 5166 O O . VAL A 1 666 ? 8.602 -115.562 -53.75 1 86.25 666 VAL A O 1
ATOM 5169 N N . THR A 1 667 ? 8.086 -117.625 -54.094 1 86 667 THR A N 1
ATOM 5170 C CA . THR A 1 667 ? 6.844 -117.562 -53.344 1 86 667 THR A CA 1
ATOM 5171 C C . THR A 1 667 ? 7.133 -117.188 -51.875 1 86 667 THR A C 1
ATOM 5173 O O . THR A 1 667 ? 6.453 -116.312 -51.312 1 86 667 THR A O 1
ATOM 5176 N N . LYS A 1 668 ? 8.156 -117.812 -51.375 1 89.44 668 LYS A N 1
ATOM 5177 C CA . LYS A 1 668 ? 8.555 -117.5 -50 1 89.44 668 LYS A CA 1
ATOM 5178 C C . LYS A 1 668 ? 9.039 -116.062 -49.906 1 89.44 668 LYS A C 1
ATOM 5180 O O . LYS A 1 668 ? 8.734 -115.375 -48.906 1 89.44 668 LYS A O 1
ATOM 5185 N N . GLU A 1 669 ? 9.688 -115.625 -50.844 1 88.31 669 GLU A N 1
ATOM 5186 C CA . GLU A 1 669 ? 10.172 -114.25 -50.844 1 88.31 669 GLU A CA 1
ATOM 5187 C C . GLU A 1 669 ? 9.016 -113.312 -50.969 1 88.31 669 GLU A C 1
ATOM 5189 O O . GLU A 1 669 ? 9.039 -112.25 -50.344 1 88.31 669 GLU A O 1
ATOM 5194 N N . ASN A 1 670 ? 8.047 -113.562 -51.719 1 85.81 670 ASN A N 1
ATOM 5195 C CA . ASN A 1 670 ? 6.887 -112.688 -51.844 1 85.81 670 ASN A CA 1
ATOM 5196 C C . ASN A 1 670 ? 6.117 -112.562 -50.531 1 85.81 670 ASN A C 1
ATOM 5198 O O . ASN A 1 670 ? 5.605 -111.438 -50.219 1 85.81 670 ASN A O 1
ATOM 5202 N N . VAL A 1 671 ? 6.066 -113.562 -49.844 1 87.06 671 VAL A N 1
ATOM 5203 C CA . VAL A 1 671 ? 5.418 -113.562 -48.562 1 87.06 671 VAL A CA 1
ATOM 5204 C C . VAL A 1 671 ? 6.211 -112.625 -47.625 1 87.06 671 VAL A C 1
ATOM 5206 O O . VAL A 1 671 ? 5.629 -111.875 -46.844 1 87.06 671 VAL A O 1
ATOM 5209 N N . GLU A 1 672 ? 7.5 -112.688 -47.75 1 89.75 672 GLU A N 1
ATOM 5210 C CA . GLU A 1 672 ? 8.344 -111.875 -46.938 1 89.75 672 GLU A CA 1
ATOM 5211 C C . GLU A 1 672 ? 8.164 -110.375 -47.312 1 89.75 672 GLU A C 1
ATOM 5213 O O . GLU A 1 672 ? 8.102 -109.5 -46.438 1 89.75 672 GLU A O 1
ATOM 5218 N N . VAL A 1 673 ? 8.07 -110 -48.531 1 88.56 673 VAL A N 1
ATOM 5219 C CA . VAL A 1 673 ? 7.867 -108.688 -49 1 88.56 673 VAL A CA 1
ATOM 5220 C C . VAL A 1 673 ? 6.516 -108.125 -48.5 1 88.56 673 VAL A C 1
ATOM 5222 O O . VAL A 1 673 ? 6.402 -107 -48.094 1 88.56 673 VAL A O 1
ATOM 5225 N N . ALA A 1 674 ? 5.512 -108.938 -48.562 1 85.12 674 ALA A N 1
ATOM 5226 C CA . ALA A 1 674 ? 4.191 -108.562 -48.062 1 85.12 674 ALA A CA 1
ATOM 5227 C C . ALA A 1 674 ? 4.25 -108.188 -46.594 1 85.12 674 ALA A C 1
ATOM 5229 O O . ALA A 1 674 ? 3.65 -107.188 -46.156 1 85.12 674 ALA A O 1
ATOM 5230 N N . ASN A 1 675 ? 5.031 -109 -45.844 1 89.94 675 ASN A N 1
ATOM 5231 C CA . ASN A 1 675 ? 5.145 -108.75 -44.406 1 89.94 675 ASN A CA 1
ATOM 5232 C C . ASN A 1 675 ? 5.883 -107.438 -44.125 1 89.94 675 ASN A C 1
ATOM 5234 O O . ASN A 1 675 ? 5.461 -106.688 -43.281 1 89.94 675 ASN A O 1
ATOM 5238 N N . VAL A 1 676 ? 6.934 -107.188 -44.812 1 88.88 676 VAL A N 1
ATOM 5239 C CA . VAL A 1 676 ? 7.719 -106 -44.625 1 88.88 676 VAL A CA 1
ATOM 5240 C C . VAL A 1 676 ? 6.898 -104.75 -45.031 1 88.88 676 VAL A C 1
ATOM 5242 O O . VAL A 1 676 ? 6.898 -103.75 -44.312 1 88.88 676 VAL A O 1
ATOM 5245 N N . THR A 1 677 ? 6.207 -104.75 -46.094 1 88.06 677 THR A N 1
ATOM 5246 C CA . THR A 1 677 ? 5.414 -103.625 -46.562 1 88.06 677 THR A CA 1
ATOM 5247 C C . THR A 1 677 ? 4.234 -103.375 -45.625 1 88.06 677 THR A C 1
ATOM 5249 O O . THR A 1 677 ? 3.834 -102.25 -45.438 1 88.06 677 THR A O 1
ATOM 5252 N N . ASN A 1 678 ? 3.703 -104.5 -45.094 1 89.12 678 ASN A N 1
ATOM 5253 C CA . ASN A 1 678 ? 2.666 -104.312 -44.094 1 89.12 678 ASN A CA 1
ATOM 5254 C C . ASN A 1 678 ? 3.188 -103.562 -42.875 1 89.12 678 ASN A C 1
ATOM 5256 O O . ASN A 1 678 ? 2.455 -102.75 -42.281 1 89.12 678 ASN A O 1
ATOM 5260 N N . ASN A 1 679 ? 4.359 -103.875 -42.531 1 91.44 679 ASN A N 1
ATOM 5261 C CA . ASN A 1 679 ? 4.969 -103.125 -41.438 1 91.44 679 ASN A CA 1
ATOM 5262 C C . ASN A 1 679 ? 5.152 -101.625 -41.781 1 91.44 679 ASN A C 1
ATOM 5264 O O . ASN A 1 679 ? 4.91 -100.75 -40.969 1 91.44 679 ASN A O 1
ATOM 5268 N N . ILE A 1 680 ? 5.598 -101.312 -42.938 1 88.31 680 ILE A N 1
ATOM 5269 C CA . ILE A 1 680 ? 5.781 -99.938 -43.406 1 88.31 680 ILE A CA 1
ATOM 5270 C C . ILE A 1 680 ? 4.434 -99.25 -43.438 1 88.31 680 ILE A C 1
ATOM 5272 O O . ILE A 1 680 ? 4.34 -98.062 -43.062 1 88.31 680 ILE A O 1
ATOM 5276 N N . THR A 1 681 ? 3.41 -99.875 -43.969 1 89.62 681 THR A N 1
ATOM 5277 C CA . THR A 1 681 ? 2.059 -99.312 -44 1 89.62 681 THR A CA 1
ATOM 5278 C C . THR A 1 681 ? 1.608 -98.938 -42.594 1 89.62 681 THR A C 1
ATOM 5280 O O . THR A 1 681 ? 1.041 -97.812 -42.438 1 89.62 681 THR A O 1
ATOM 5283 N N . ASN A 1 682 ? 1.918 -99.812 -41.656 1 91.62 682 ASN A N 1
ATOM 5284 C CA . ASN A 1 682 ? 1.564 -99.5 -40.281 1 91.62 682 ASN A CA 1
ATOM 5285 C C . ASN A 1 682 ? 2.32 -98.25 -39.781 1 91.62 682 ASN A C 1
ATOM 5287 O O . ASN A 1 682 ? 1.755 -97.438 -39.062 1 91.62 682 ASN A O 1
ATOM 5291 N N . GLU A 1 683 ? 3.529 -98.188 -40.156 1 90.88 683 GLU A N 1
ATOM 5292 C CA . GLU A 1 683 ? 4.332 -97.062 -39.75 1 90.88 683 GLU A CA 1
ATOM 5293 C C . GLU A 1 683 ? 3.844 -95.75 -40.375 1 90.88 683 GLU A C 1
ATOM 5295 O O . GLU A 1 683 ? 3.77 -94.75 -39.719 1 90.88 683 GLU A O 1
ATOM 5300 N N . VAL A 1 684 ? 3.557 -95.75 -41.625 1 90.25 684 VAL A N 1
ATOM 5301 C CA . VAL A 1 684 ? 3.049 -94.562 -42.344 1 90.25 684 VAL A CA 1
ATOM 5302 C C . VAL A 1 684 ? 1.713 -94.125 -41.75 1 90.25 684 VAL A C 1
ATOM 5304 O O . VAL A 1 684 ? 1.458 -92.938 -41.562 1 90.25 684 VAL A O 1
ATOM 5307 N N . ASN A 1 685 ? 0.911 -95.125 -41.469 1 90.81 685 ASN A N 1
ATOM 5308 C CA . ASN A 1 685 ? -0.359 -94.875 -40.812 1 90.81 685 ASN A CA 1
ATOM 5309 C C . ASN A 1 685 ? -0.148 -94.25 -39.438 1 90.81 685 ASN A C 1
ATOM 5311 O O . ASN A 1 685 ? -0.929 -93.375 -39 1 90.81 685 ASN A O 1
ATOM 5315 N N . GLN A 1 686 ? 0.829 -94.688 -38.781 1 91.81 686 GLN A N 1
ATOM 5316 C CA . GLN A 1 686 ? 1.138 -94.125 -37.469 1 91.81 686 GLN A CA 1
ATOM 5317 C C . GLN A 1 686 ? 1.621 -92.688 -37.594 1 91.81 686 GLN A C 1
ATOM 5319 O O . GLN A 1 686 ? 1.283 -91.875 -36.75 1 91.81 686 GLN A O 1
ATOM 5324 N N . ILE A 1 687 ? 2.434 -92.438 -38.562 1 90.5 687 ILE A N 1
ATOM 5325 C CA . ILE A 1 687 ? 2.908 -91.062 -38.781 1 90.5 687 ILE A CA 1
ATOM 5326 C C . ILE A 1 687 ? 1.728 -90.125 -39.125 1 90.5 687 ILE A C 1
ATOM 5328 O O . ILE A 1 687 ? 1.634 -89 -38.656 1 90.5 687 ILE A O 1
ATOM 5332 N N . ALA A 1 688 ? 0.835 -90.562 -40 1 91.62 688 ALA A N 1
ATOM 5333 C CA . ALA A 1 688 ? -0.369 -89.812 -40.344 1 91.62 688 ALA A CA 1
ATOM 5334 C C . ALA A 1 688 ? -1.192 -89.5 -39.094 1 91.62 688 ALA A C 1
ATOM 5336 O O . ALA A 1 688 ? -1.655 -88.375 -38.906 1 91.62 688 ALA A O 1
ATOM 5337 N N . ALA A 1 689 ? -1.333 -90.5 -38.281 1 91.31 689 ALA A N 1
ATOM 5338 C CA . ALA A 1 689 ? -2.088 -90.375 -37.031 1 91.31 689 ALA A CA 1
ATOM 5339 C C . ALA A 1 689 ? -1.39 -89.375 -36.094 1 91.31 689 ALA A C 1
ATOM 5341 O O . ALA A 1 689 ? -2.045 -88.562 -35.438 1 91.31 689 ALA A O 1
ATOM 5342 N N . ALA A 1 690 ? -0.112 -89.438 -36.062 1 89.06 690 ALA A N 1
ATOM 5343 C CA . ALA A 1 690 ? 0.659 -88.562 -35.219 1 89.06 690 ALA A CA 1
ATOM 5344 C C . ALA A 1 690 ? 0.542 -87.125 -35.688 1 89.06 690 ALA A C 1
ATOM 5346 O O . ALA A 1 690 ? 0.436 -86.188 -34.875 1 89.06 690 ALA A O 1
ATOM 5347 N N . ILE A 1 691 ? 0.633 -86.875 -36.969 1 89.62 691 ILE A N 1
ATOM 5348 C CA . ILE A 1 691 ? 0.459 -85.562 -37.531 1 89.62 691 ILE A CA 1
ATOM 5349 C C . ILE A 1 691 ? -0.939 -85 -37.188 1 89.62 691 ILE A C 1
ATOM 5351 O O . ILE A 1 691 ? -1.1 -83.875 -36.75 1 89.62 691 ILE A O 1
ATOM 5355 N N . LEU A 1 692 ? -1.916 -85.812 -37.406 1 89.38 692 LEU A N 1
ATOM 5356 C CA . LEU A 1 692 ? -3.295 -85.438 -37.156 1 89.38 692 LEU A CA 1
ATOM 5357 C C . LEU A 1 692 ? -3.502 -85.125 -35.656 1 89.38 692 LEU A C 1
ATOM 5359 O O . LEU A 1 692 ? -4.219 -84.188 -35.312 1 89.38 692 LEU A O 1
ATOM 5363 N N . GLU A 1 693 ? -2.889 -86 -34.875 1 90.56 693 GLU A N 1
ATOM 5364 C CA . GLU A 1 693 ? -2.975 -85.75 -33.438 1 90.56 693 GLU A CA 1
ATOM 5365 C C . GLU A 1 693 ? -2.354 -84.438 -33.031 1 90.56 693 GLU A C 1
ATOM 5367 O O . GLU A 1 693 ? -2.889 -83.688 -32.188 1 90.56 693 GLU A O 1
ATOM 5372 N N . ASP A 1 694 ? -1.26 -84.188 -33.625 1 86.75 694 ASP A N 1
ATOM 5373 C CA . ASP A 1 694 ? -0.587 -82.875 -33.344 1 86.75 694 ASP A CA 1
ATOM 5374 C C . ASP A 1 694 ? -1.453 -81.75 -33.781 1 86.75 694 ASP A C 1
ATOM 5376 O O . ASP A 1 694 ? -1.493 -80.688 -33.125 1 86.75 694 ASP A O 1
ATOM 5380 N N . VAL A 1 695 ? -2.125 -81.75 -34.906 1 88.94 695 VAL A N 1
ATOM 5381 C CA . VAL A 1 695 ? -3.021 -80.75 -35.406 1 88.94 695 VAL A CA 1
ATOM 5382 C C . VAL A 1 695 ? -4.25 -80.625 -34.531 1 88.94 695 VAL A C 1
ATOM 5384 O O . VAL A 1 695 ? -4.676 -79.5 -34.188 1 88.94 695 VAL A O 1
ATOM 5387 N N . ASN A 1 696 ? -4.777 -81.75 -34.125 1 89.81 696 ASN A N 1
ATOM 5388 C CA . ASN A 1 696 ? -6.023 -81.75 -33.375 1 89.81 696 ASN A CA 1
ATOM 5389 C C . ASN A 1 696 ? -5.832 -81.188 -31.953 1 89.81 696 ASN A C 1
ATOM 5391 O O . ASN A 1 696 ? -6.801 -80.812 -31.297 1 89.81 696 ASN A O 1
ATOM 5395 N N . LYS A 1 697 ? -4.648 -81.25 -31.516 1 88.19 697 LYS A N 1
ATOM 5396 C CA . LYS A 1 697 ? -4.348 -80.625 -30.234 1 88.19 697 LYS A CA 1
ATOM 5397 C C . LYS A 1 697 ? -4.512 -79.125 -30.281 1 88.19 697 LYS A C 1
ATOM 5399 O O . LYS A 1 697 ? -4.586 -78.5 -29.234 1 88.19 697 LYS A O 1
ATOM 5404 N N . LYS A 1 698 ? -4.645 -78.625 -31.359 1 88.56 698 LYS A N 1
ATOM 5405 C CA . LYS A 1 698 ? -4.734 -77.188 -31.547 1 88.56 698 LYS A CA 1
ATOM 5406 C C . LYS A 1 698 ? -6.094 -76.75 -32.125 1 88.56 698 LYS A C 1
ATOM 5408 O O . LYS A 1 698 ? -6.656 -77.5 -32.969 1 88.56 698 LYS A O 1
ATOM 5413 N N . ARG A 1 699 ? -6.738 -75.938 -31.641 1 89.56 699 ARG A N 1
ATOM 5414 C CA . ARG A 1 699 ? -7.996 -75.438 -32.156 1 89.56 699 ARG A CA 1
ATOM 5415 C C . ARG A 1 699 ? -7.75 -74.312 -33.156 1 89.56 699 ARG A C 1
ATOM 5417 O O . ARG A 1 699 ? -6.914 -73.438 -32.938 1 89.56 699 ARG A O 1
ATOM 5424 N N . PHE A 1 700 ? -8.273 -74.375 -34.375 1 85.31 700 PHE A N 1
ATOM 5425 C CA . PHE A 1 700 ? -8.062 -73.312 -35.406 1 85.31 700 PHE A CA 1
ATOM 5426 C C . PHE A 1 700 ? -9.203 -73.312 -36.406 1 85.31 700 PHE A C 1
ATOM 5428 O O . PHE A 1 700 ? -9.93 -74.312 -36.531 1 85.31 700 PHE A O 1
ATOM 5435 N N . MET B 1 1 ? -16.609 15.008 -3.836 1 60.31 1 MET B N 1
ATOM 5436 C CA . MET B 1 1 ? -15.383 15.672 -4.281 1 60.31 1 MET B CA 1
ATOM 5437 C C . MET B 1 1 ? -14.203 15.297 -3.383 1 60.31 1 MET B C 1
ATOM 5439 O O . MET B 1 1 ? -13.125 14.961 -3.875 1 60.31 1 MET B O 1
ATOM 5443 N N . PHE B 1 2 ? -14.492 15.258 -2.021 1 73.31 2 PHE B N 1
ATOM 5444 C CA . PHE B 1 2 ? -13.422 14.906 -1.089 1 73.31 2 PHE B CA 1
ATOM 5445 C C . PHE B 1 2 ? -13.039 13.438 -1.238 1 73.31 2 PHE B C 1
ATOM 5447 O O . PHE B 1 2 ? -11.859 13.094 -1.128 1 73.31 2 PHE B O 1
ATOM 5454 N N . LYS B 1 3 ? -14.062 12.773 -1.704 1 74 3 LYS B N 1
ATOM 5455 C CA . LYS B 1 3 ? -13.836 11.328 -1.765 1 74 3 LYS B CA 1
ATOM 5456 C C . LYS B 1 3 ? -12.992 10.961 -2.979 1 74 3 LYS B C 1
ATOM 5458 O O . LYS B 1 3 ? -12.32 9.93 -2.977 1 74 3 LYS B O 1
ATOM 5463 N N . SER B 1 4 ? -12.82 11.758 -3.943 1 73.75 4 SER B N 1
ATOM 5464 C CA . SER B 1 4 ? -12.133 11.453 -5.191 1 73.75 4 SER B CA 1
ATOM 5465 C C . SER B 1 4 ? -10.734 12.078 -5.219 1 73.75 4 SER B C 1
ATOM 5467 O O . SER B 1 4 ? -9.945 11.805 -6.125 1 73.75 4 SER B O 1
ATOM 5469 N N . LEU B 1 5 ? -10.391 12.789 -4.121 1 75.44 5 LEU B N 1
ATOM 5470 C CA . LEU B 1 5 ? -9.094 13.461 -4.102 1 75.44 5 LEU B CA 1
ATOM 5471 C C . LEU B 1 5 ? -7.984 12.5 -3.689 1 75.44 5 LEU B C 1
ATOM 5473 O O . LEU B 1 5 ? -8.242 11.508 -3.004 1 75.44 5 LEU B O 1
ATOM 5477 N N . ASN B 1 6 ? -6.746 12.93 -4.137 1 76.44 6 ASN B N 1
ATOM 5478 C CA . ASN B 1 6 ? -5.574 12.164 -3.721 1 76.44 6 ASN B CA 1
ATOM 5479 C C . ASN B 1 6 ? -5.344 12.266 -2.217 1 76.44 6 ASN B C 1
ATOM 5481 O O . ASN B 1 6 ? -5.785 13.227 -1.582 1 76.44 6 ASN B O 1
ATOM 5485 N N . ILE B 1 7 ? -4.855 11.344 -1.562 1 76.56 7 ILE B N 1
ATOM 5486 C CA . ILE B 1 7 ? -4.621 11.273 -0.125 1 76.56 7 ILE B CA 1
ATOM 5487 C C . ILE B 1 7 ? -3.846 12.508 0.333 1 76.56 7 ILE B C 1
ATOM 5489 O O . ILE B 1 7 ? -4.164 13.102 1.367 1 76.56 7 ILE B O 1
ATOM 5493 N N . GLY B 1 8 ? -2.854 12.93 -0.496 1 74.81 8 GLY B N 1
ATOM 5494 C CA . GLY B 1 8 ? -2.068 14.102 -0.151 1 74.81 8 GLY B CA 1
ATOM 5495 C C . GLY B 1 8 ? -2.891 15.375 -0.092 1 74.81 8 GLY B C 1
ATOM 5496 O O . GLY B 1 8 ? -2.779 16.156 0.862 1 74.81 8 GLY B O 1
ATOM 5497 N N . LEU B 1 9 ? -3.766 15.602 -1.013 1 77.31 9 LEU B N 1
ATOM 5498 C CA . LEU B 1 9 ? -4.59 16.812 -1.088 1 77.31 9 LEU B CA 1
ATOM 5499 C C . LEU B 1 9 ? -5.629 16.828 0.029 1 77.31 9 LEU B C 1
ATOM 5501 O O . LEU B 1 9 ? -5.953 17.891 0.563 1 77.31 9 LEU B O 1
ATOM 5505 N N . LYS B 1 10 ? -6.125 15.711 0.364 1 78.56 10 LYS B N 1
ATOM 5506 C CA . LYS B 1 10 ? -7.078 15.625 1.466 1 78.56 10 LYS B CA 1
ATOM 5507 C C . LYS B 1 10 ? -6.449 16.078 2.777 1 78.56 10 LYS B C 1
ATOM 5509 O O . LYS B 1 10 ? -7.062 16.828 3.541 1 78.56 10 LYS B O 1
ATOM 5514 N N . LEU B 1 11 ? -5.207 15.711 2.971 1 79.75 11 LEU B N 1
ATOM 5515 C CA . LEU B 1 11 ? -4.508 16.062 4.203 1 79.75 11 LEU B CA 1
ATOM 5516 C C . LEU B 1 11 ? -4.152 17.547 4.227 1 79.75 11 LEU B C 1
ATOM 5518 O O . LEU B 1 11 ? -4.324 18.203 5.246 1 79.75 11 LEU B O 1
ATOM 5522 N N . ILE B 1 12 ? -3.758 18.062 3.115 1 81 12 ILE B N 1
ATOM 5523 C CA . ILE B 1 12 ? -3.371 19.469 3.008 1 81 12 ILE B CA 1
ATOM 5524 C C . ILE B 1 12 ? -4.586 20.359 3.25 1 81 12 ILE B C 1
ATOM 5526 O O . ILE B 1 12 ? -4.512 21.328 4.012 1 81 12 ILE B O 1
ATOM 5530 N N . PHE B 1 13 ? -5.723 20.078 2.717 1 81.62 13 PHE B N 1
ATOM 5531 C CA . PHE B 1 13 ? -6.938 20.875 2.859 1 81.62 13 PHE B CA 1
ATOM 5532 C C . PHE B 1 13 ? -7.445 20.828 4.297 1 81.62 13 PHE B C 1
ATOM 5534 O O . PHE B 1 13 ? -7.926 21.844 4.816 1 81.62 13 PHE B O 1
ATOM 5541 N N . SER B 1 14 ? -7.352 19.703 4.906 1 81.38 14 SER B N 1
ATOM 5542 C CA . SER B 1 14 ? -7.832 19.578 6.277 1 81.38 14 SER B CA 1
ATOM 5543 C C . SER B 1 14 ? -6.969 20.391 7.242 1 81.38 14 SER B C 1
ATOM 5545 O O . SER B 1 14 ? -7.488 21.078 8.117 1 81.38 14 SER B O 1
ATOM 5547 N N . VAL B 1 15 ? -5.66 20.375 7.039 1 82.06 15 VAL B N 1
ATOM 5548 C CA . VAL B 1 15 ? -4.75 21.109 7.902 1 82.06 15 VAL B CA 1
ATOM 5549 C C . VAL B 1 15 ? -4.898 22.609 7.645 1 82.06 15 VAL B C 1
ATOM 5551 O O . VAL B 1 15 ? -4.918 23.406 8.586 1 82.06 15 VAL B O 1
ATOM 5554 N N . ALA B 1 16 ? -5.074 22.938 6.375 1 82.81 16 ALA B N 1
ATOM 5555 C CA . ALA B 1 16 ? -5.238 24.344 6.008 1 82.81 16 ALA B CA 1
ATOM 5556 C C . ALA B 1 16 ? -6.492 24.938 6.648 1 82.81 16 ALA B C 1
ATOM 5558 O O . ALA B 1 16 ? -6.457 26.047 7.188 1 82.81 16 ALA B O 1
ATOM 5559 N N . ALA B 1 17 ? -7.562 24.266 6.66 1 84.31 17 ALA B N 1
ATOM 5560 C CA . ALA B 1 17 ? -8.828 24.75 7.211 1 84.31 17 ALA B CA 1
ATOM 5561 C C . ALA B 1 17 ? -8.719 24.984 8.711 1 84.31 17 ALA B C 1
ATOM 5563 O O . ALA B 1 17 ? -9.156 26.016 9.219 1 84.31 17 ALA B O 1
ATOM 5564 N N . VAL B 1 18 ? -8.078 24.125 9.438 1 84.81 18 VAL B N 1
ATOM 5565 C CA . VAL B 1 18 ? -7.98 24.234 10.891 1 84.81 18 VAL B CA 1
ATOM 5566 C C . VAL B 1 18 ? -7.035 25.375 11.266 1 84.81 18 VAL B C 1
ATOM 5568 O O . VAL B 1 18 ? -7.289 26.109 12.219 1 84.81 18 VAL B O 1
ATOM 5571 N N . VAL B 1 19 ? -5.992 25.547 10.453 1 86.12 19 VAL B N 1
ATOM 5572 C CA . VAL B 1 19 ? -5.016 26.609 10.734 1 86.12 19 VAL B CA 1
ATOM 5573 C C . VAL B 1 19 ? -5.641 27.969 10.469 1 86.12 19 VAL B C 1
ATOM 5575 O O . VAL B 1 19 ? -5.48 28.891 11.273 1 86.12 19 VAL B O 1
ATOM 5578 N N . VAL B 1 20 ? -6.453 28.078 9.406 1 86.12 20 VAL B N 1
ATOM 5579 C CA . VAL B 1 20 ? -7.086 29.359 9.062 1 86.12 20 VAL B CA 1
ATOM 5580 C C . VAL B 1 20 ? -8.109 29.719 10.133 1 86.12 20 VAL B C 1
ATOM 5582 O O . VAL B 1 20 ? -8.141 30.859 10.609 1 86.12 20 VAL B O 1
ATOM 5585 N N . ILE B 1 21 ? -8.906 28.797 10.609 1 86.31 21 ILE B N 1
ATOM 5586 C CA . ILE B 1 21 ? -9.93 29.047 11.617 1 86.31 21 ILE B CA 1
ATOM 5587 C C . ILE B 1 21 ? -9.266 29.438 12.938 1 86.31 21 ILE B C 1
ATOM 5589 O O . ILE B 1 21 ? -9.703 30.375 13.609 1 86.31 21 ILE B O 1
ATOM 5593 N N . GLY B 1 22 ? -8.188 28.719 13.281 1 83.69 22 GLY B N 1
ATOM 5594 C CA . GLY B 1 22 ? -7.477 29.016 14.516 1 83.69 22 GLY B CA 1
ATOM 5595 C C . GLY B 1 22 ? -6.844 30.391 14.516 1 83.69 22 GLY B C 1
ATOM 5596 O O . GLY B 1 22 ? -6.898 31.109 15.516 1 83.69 22 GLY B O 1
ATOM 5597 N N . LEU B 1 23 ? -6.371 30.797 13.336 1 86.56 23 LEU B N 1
ATOM 5598 C CA . LEU B 1 23 ? -5.727 32.094 13.227 1 86.56 23 LEU B CA 1
ATOM 5599 C C . LEU B 1 23 ? -6.758 33.219 13.289 1 86.56 23 LEU B C 1
ATOM 5601 O O . LEU B 1 23 ? -6.508 34.281 13.883 1 86.56 23 LEU B O 1
ATOM 5605 N N . VAL B 1 24 ? -7.922 32.969 12.727 1 86.81 24 VAL B N 1
ATOM 5606 C CA . VAL B 1 24 ? -8.984 33.969 12.758 1 86.81 24 VAL B CA 1
ATOM 5607 C C . VAL B 1 24 ? -9.453 34.156 14.195 1 86.81 24 VAL B C 1
ATOM 5609 O O . VAL B 1 24 ? -9.664 35.312 14.617 1 86.81 24 VAL B O 1
ATOM 5612 N N . ILE B 1 25 ? -9.492 33.156 15 1 87.31 25 ILE B N 1
ATOM 5613 C CA . ILE B 1 25 ? -9.922 33.25 16.391 1 87.31 25 ILE B CA 1
ATOM 5614 C C . ILE B 1 25 ? -8.852 33.969 17.219 1 87.31 25 ILE B C 1
ATOM 5616 O O . ILE B 1 25 ? -9.164 34.812 18.031 1 87.31 25 ILE B O 1
ATOM 5620 N N . LEU B 1 26 ? -7.617 33.688 16.891 1 85.94 26 LEU B N 1
ATOM 5621 C CA . LEU B 1 26 ? -6.516 34.281 17.609 1 85.94 26 LEU B CA 1
ATOM 5622 C C . LEU B 1 26 ? -6.453 35.781 17.344 1 85.94 26 LEU B C 1
ATOM 5624 O O . LEU B 1 26 ? -6.262 36.594 18.25 1 85.94 26 LEU B O 1
ATOM 5628 N N . ILE B 1 27 ? -6.684 36.125 16.062 1 87.12 27 ILE B N 1
ATOM 5629 C CA . ILE B 1 27 ? -6.637 37.531 15.664 1 87.12 27 ILE B CA 1
ATOM 5630 C C . ILE B 1 27 ? -7.785 38.281 16.328 1 87.12 27 ILE B C 1
ATOM 5632 O O . ILE B 1 27 ? -7.598 39.406 16.812 1 87.12 27 ILE B O 1
ATOM 5636 N N . SER B 1 28 ? -8.906 37.625 16.422 1 89 28 SER B N 1
ATOM 5637 C CA . SER B 1 28 ? -10.07 38.281 17.031 1 89 28 SER B CA 1
ATOM 5638 C C . SER B 1 28 ? -9.859 38.469 18.531 1 89 28 SER B C 1
ATOM 5640 O O . SER B 1 28 ? -10.234 39.531 19.078 1 89 28 SER B O 1
ATOM 5642 N N . LEU B 1 29 ? -9.211 37.625 19.203 1 88.5 29 LEU B N 1
ATOM 5643 C CA . LEU B 1 29 ? -8.961 37.719 20.641 1 88.5 29 LEU B CA 1
ATOM 5644 C C . LEU B 1 29 ? -7.945 38.812 20.938 1 88.5 29 LEU B C 1
ATOM 5646 O O . LEU B 1 29 ? -8.133 39.594 21.875 1 88.5 29 LEU B O 1
ATOM 5650 N N . ILE B 1 30 ? -6.953 38.844 20.094 1 88.31 30 ILE B N 1
ATOM 5651 C CA . ILE B 1 30 ? -5.902 39.844 20.281 1 88.31 30 ILE B CA 1
ATOM 5652 C C . ILE B 1 30 ? -6.465 41.25 20.031 1 88.31 30 ILE B C 1
ATOM 5654 O O . ILE B 1 30 ? -6.23 42.156 20.828 1 88.31 30 ILE B O 1
ATOM 5658 N N . THR B 1 31 ? -7.297 41.312 18.984 1 89.5 31 THR B N 1
ATOM 5659 C CA . THR B 1 31 ? -7.875 42.594 18.625 1 89.5 31 THR B CA 1
ATOM 5660 C C . THR B 1 31 ? -8.805 43.094 19.719 1 89.5 31 THR B C 1
ATOM 5662 O O . THR B 1 31 ? -8.781 44.281 20.062 1 89.5 31 THR B O 1
ATOM 5665 N N . LYS B 1 32 ? -9.547 42.25 20.328 1 91 32 LYS B N 1
ATOM 5666 C CA . LYS B 1 32 ? -10.477 42.656 21.375 1 91 32 LYS B CA 1
ATOM 5667 C C . LYS B 1 32 ? -9.742 43.125 22.625 1 91 32 LYS B C 1
ATOM 5669 O O . LYS B 1 32 ? -10.078 44.156 23.203 1 91 32 LYS B O 1
ATOM 5674 N N . GLN B 1 33 ? -8.633 42.469 22.969 1 89.56 33 GLN B N 1
ATOM 5675 C CA . GLN B 1 33 ? -7.883 42.781 24.172 1 89.56 33 GLN B CA 1
ATOM 5676 C C . GLN B 1 33 ? -7.117 44.094 24 1 89.56 33 GLN B C 1
ATOM 5678 O O . GLN B 1 33 ? -7.094 44.938 24.922 1 89.56 33 GLN B O 1
ATOM 5683 N N . VAL B 1 34 ? -6.555 44.281 22.875 1 90.31 34 VAL B N 1
ATOM 5684 C CA . VAL B 1 34 ? -5.762 45.469 22.625 1 90.31 34 VAL B CA 1
ATOM 5685 C C . VAL B 1 34 ? -6.68 46.688 22.516 1 90.31 34 VAL B C 1
ATOM 5687 O O . VAL B 1 34 ? -6.355 47.781 23 1 90.31 34 VAL B O 1
ATOM 5690 N N . SER B 1 35 ? -7.832 46.469 21.906 1 92.56 35 SER B N 1
ATOM 5691 C CA . SER B 1 35 ? -8.812 47.531 21.797 1 92.56 35 SER B CA 1
ATOM 5692 C C . SER B 1 35 ? -9.281 48 23.156 1 92.56 35 SER B C 1
ATOM 5694 O O . SER B 1 35 ? -9.383 49.219 23.406 1 92.56 35 SER B O 1
ATOM 5696 N N . GLN B 1 36 ? -9.516 47.156 24.078 1 91.25 36 GLN B N 1
ATOM 5697 C CA . GLN B 1 36 ? -9.953 47.469 25.438 1 91.25 36 GLN B CA 1
ATOM 5698 C C . GLN B 1 36 ? -8.875 48.281 26.188 1 91.25 36 GLN B C 1
ATOM 5700 O O . GLN B 1 36 ? -9.18 49.219 26.891 1 91.25 36 GLN B O 1
ATOM 5705 N N . ASN B 1 37 ? -7.656 47.875 25.953 1 89 37 ASN B N 1
ATOM 5706 C CA . ASN B 1 37 ? -6.543 48.562 26.609 1 89 37 ASN B CA 1
ATOM 5707 C C . ASN B 1 37 ? -6.352 49.969 26.062 1 89 37 ASN B C 1
ATOM 5709 O O . ASN B 1 37 ? -6.059 50.906 26.828 1 89 37 ASN B O 1
ATOM 5713 N N . ILE B 1 38 ? -6.473 50.125 24.781 1 91.44 38 ILE B N 1
ATOM 5714 C CA . ILE B 1 38 ? -6.332 51.438 24.156 1 91.44 38 ILE B CA 1
ATOM 5715 C C . ILE B 1 38 ? -7.422 52.375 24.656 1 91.44 38 ILE B C 1
ATOM 5717 O O . ILE B 1 38 ? -7.152 53.562 24.969 1 91.44 38 ILE B O 1
ATOM 5721 N N . THR B 1 39 ? -8.625 51.875 24.797 1 92.19 39 THR B N 1
ATOM 5722 C CA . THR B 1 39 ? -9.75 52.656 25.266 1 92.19 39 THR B CA 1
ATOM 5723 C C . THR B 1 39 ? -9.5 53.156 26.688 1 92.19 39 THR B C 1
ATOM 5725 O O . THR B 1 39 ? -9.68 54.344 27 1 92.19 39 THR B O 1
ATOM 5728 N N . LYS B 1 40 ? -9.055 52.25 27.531 1 89.75 40 LYS B N 1
ATOM 5729 C CA . LYS B 1 40 ? -8.789 52.625 28.922 1 89.75 40 LYS B CA 1
ATOM 5730 C C . LYS B 1 40 ? -7.68 53.656 29.031 1 89.75 40 LYS B C 1
ATOM 5732 O O . LYS B 1 40 ? -7.797 54.625 29.766 1 89.75 40 LYS B O 1
ATOM 5737 N N . ASN B 1 41 ? -6.637 53.5 28.266 1 88.62 41 ASN B N 1
ATOM 5738 C CA . ASN B 1 41 ? -5.52 54.438 28.25 1 88.62 41 ASN B CA 1
ATOM 5739 C C . ASN B 1 41 ? -5.953 55.812 27.75 1 88.62 41 ASN B C 1
ATOM 5741 O O . ASN B 1 41 ? -5.527 56.844 28.297 1 88.62 41 ASN B O 1
ATOM 5745 N N . THR B 1 42 ? -6.746 55.781 26.734 1 92.06 42 THR B N 1
ATOM 5746 C CA . THR B 1 42 ? -7.242 57.031 26.156 1 92.06 42 THR B CA 1
ATOM 5747 C C . THR B 1 42 ? -8.07 57.812 27.188 1 92.06 42 THR B C 1
ATOM 5749 O O . THR B 1 42 ? -7.941 59.031 27.312 1 92.06 42 THR B O 1
ATOM 5752 N N . GLU B 1 43 ? -8.891 57.094 27.906 1 91.94 43 GLU B N 1
ATOM 5753 C CA . GLU B 1 43 ? -9.695 57.719 28.953 1 91.94 43 GLU B CA 1
ATOM 5754 C C . GLU B 1 43 ? -8.812 58.375 30.016 1 91.94 43 GLU B C 1
ATOM 5756 O O . GLU B 1 43 ? -9.086 59.5 30.422 1 91.94 43 GLU B O 1
ATOM 5761 N N . ASP B 1 44 ? -7.742 57.688 30.359 1 87.81 44 ASP B N 1
ATOM 5762 C CA . ASP B 1 44 ? -6.828 58.219 31.359 1 87.81 44 ASP B CA 1
ATOM 5763 C C . ASP B 1 44 ? -6.098 59.438 30.844 1 87.81 44 ASP B C 1
ATOM 5765 O O . ASP B 1 44 ? -5.945 60.438 31.578 1 87.81 44 ASP B O 1
ATOM 5769 N N . ILE B 1 45 ? -5.648 59.406 29.625 1 88.94 45 ILE B N 1
ATOM 5770 C CA . ILE B 1 45 ? -4.922 60.5 29.016 1 88.94 45 ILE B CA 1
ATOM 5771 C C . ILE B 1 45 ? -5.828 61.75 28.922 1 88.94 45 ILE B C 1
ATOM 5773 O O . ILE B 1 45 ? -5.449 62.844 29.344 1 88.94 45 ILE B O 1
ATOM 5777 N N . LEU B 1 46 ? -7.035 61.531 28.438 1 93.38 46 LEU B N 1
ATOM 5778 C CA . LEU B 1 46 ? -7.969 62.625 28.234 1 93.38 46 LEU B CA 1
ATOM 5779 C C . LEU B 1 46 ? -8.359 63.25 29.578 1 93.38 46 LEU B C 1
ATOM 5781 O O . LEU B 1 46 ? -8.445 64.5 29.688 1 93.38 46 LEU B O 1
ATOM 5785 N N . ALA B 1 47 ? -8.609 62.438 30.547 1 91.38 47 ALA B N 1
ATOM 5786 C CA . ALA B 1 47 ? -8.977 62.938 31.875 1 91.38 47 ALA B CA 1
ATOM 5787 C C . ALA B 1 47 ? -7.863 63.812 32.469 1 91.38 47 ALA B C 1
ATOM 5789 O O . ALA B 1 47 ? -8.133 64.812 33.062 1 91.38 47 ALA B O 1
ATOM 5790 N N . SER B 1 48 ? -6.648 63.406 32.25 1 87.69 48 SER B N 1
ATOM 5791 C CA . SER B 1 48 ? -5.512 64.125 32.812 1 87.69 48 SER B CA 1
ATOM 5792 C C . SER B 1 48 ? -5.293 65.438 32.062 1 87.69 48 SER B C 1
ATOM 5794 O O . SER B 1 48 ? -5.012 66.438 32.719 1 87.69 48 SER B O 1
ATOM 5796 N N . ILE B 1 49 ? -5.402 65.438 30.75 1 91.19 49 ILE B N 1
ATOM 5797 C CA . ILE B 1 49 ? -5.207 66.625 29.953 1 91.19 49 ILE B CA 1
ATOM 5798 C C . ILE B 1 49 ? -6.27 67.625 30.312 1 91.19 49 ILE B C 1
ATOM 5800 O O . ILE B 1 49 ? -5.957 68.812 30.5 1 91.19 49 ILE B O 1
ATOM 5804 N N . THR B 1 50 ? -7.465 67.188 30.391 1 94.38 50 THR B N 1
ATOM 5805 C CA . THR B 1 50 ? -8.562 68.125 30.688 1 94.38 50 THR B CA 1
ATOM 5806 C C . THR B 1 50 ? -8.391 68.75 32.094 1 94.38 50 THR B C 1
ATOM 5808 O O . THR B 1 50 ? -8.656 69.938 32.281 1 94.38 50 THR B O 1
ATOM 5811 N N . LYS B 1 51 ? -8.008 67.938 32.969 1 93.12 51 LYS B N 1
ATOM 5812 C CA . LYS B 1 51 ? -7.777 68.438 34.312 1 93.12 51 LYS B CA 1
ATOM 5813 C C . LYS B 1 51 ? -6.641 69.438 34.344 1 93.12 51 LYS B C 1
ATOM 5815 O O . LYS B 1 51 ? -6.695 70.438 35.125 1 93.12 51 LYS B O 1
ATOM 5820 N N . GLU B 1 52 ? -5.582 69.188 33.562 1 90.75 52 GLU B N 1
ATOM 5821 C CA . GLU B 1 52 ? -4.461 70.125 33.469 1 90.75 52 GLU B CA 1
ATOM 5822 C C . GLU B 1 52 ? -4.938 71.5 33.031 1 90.75 52 GLU B C 1
ATOM 5824 O O . GLU B 1 52 ? -4.613 72.5 33.688 1 90.75 52 GLU B O 1
ATOM 5829 N N . TYR B 1 53 ? -5.699 71.562 32.031 1 94.62 53 TYR B N 1
ATOM 5830 C CA . TYR B 1 53 ? -6.148 72.875 31.5 1 94.62 53 TYR B CA 1
ATOM 5831 C C . TYR B 1 53 ? -7.148 73.5 32.438 1 94.62 53 TYR B C 1
ATOM 5833 O O . TYR B 1 53 ? -7.156 74.75 32.594 1 94.62 53 TYR B O 1
ATOM 5841 N N . ALA B 1 54 ? -7.988 72.688 33.094 1 95.06 54 ALA B N 1
ATOM 5842 C CA . ALA B 1 54 ? -8.938 73.25 34.062 1 95.06 54 ALA B CA 1
ATOM 5843 C C . ALA B 1 54 ? -8.211 73.875 35.25 1 95.06 54 ALA B C 1
ATOM 5845 O O . ALA B 1 54 ? -8.562 75 35.656 1 95.06 54 ALA B O 1
ATOM 5846 N N . THR B 1 55 ? -7.223 73.188 35.625 1 90.88 55 THR B N 1
ATOM 5847 C CA . THR B 1 55 ? -6.449 73.688 36.781 1 90.88 55 THR B CA 1
ATOM 5848 C C . THR B 1 55 ? -5.73 74.938 36.438 1 90.88 55 THR B C 1
ATOM 5850 O O . THR B 1 55 ? -5.668 75.875 37.25 1 90.88 55 THR B O 1
ATOM 5853 N N . GLN B 1 56 ? -5.176 75 35.281 1 92.31 56 GLN B N 1
ATOM 5854 C CA . GLN B 1 56 ? -4.508 76.25 34.812 1 92.31 56 GLN B CA 1
ATOM 5855 C C . GLN B 1 56 ? -5.477 77.375 34.781 1 92.31 56 GLN B C 1
ATOM 5857 O O . GLN B 1 56 ? -5.168 78.5 35.281 1 92.31 56 GLN B O 1
ATOM 5862 N N . THR B 1 57 ? -6.602 77.188 34.25 1 94.44 57 THR B N 1
ATOM 5863 C CA . THR B 1 57 ? -7.602 78.25 34.094 1 94.44 57 THR B CA 1
ATOM 5864 C C . THR B 1 57 ? -8.117 78.688 35.469 1 94.44 57 THR B C 1
ATOM 5866 O O . THR B 1 57 ? -8.297 79.875 35.719 1 94.44 57 THR B O 1
ATOM 5869 N N . GLN B 1 58 ? -8.352 77.688 36.281 1 93.06 58 GLN B N 1
ATOM 5870 C CA . GLN B 1 58 ? -8.805 78 37.625 1 93.06 58 GLN B CA 1
ATOM 5871 C C . GLN B 1 58 ? -7.785 78.875 38.375 1 93.06 58 GLN B C 1
ATOM 5873 O O . GLN B 1 58 ? -8.156 79.75 39.125 1 93.06 58 GLN B O 1
ATOM 5878 N N . GLY B 1 59 ? -6.5 78.5 38.156 1 89.69 59 GLY B N 1
ATOM 5879 C CA . GLY B 1 59 ? -5.445 79.312 38.781 1 89.69 59 GLY B CA 1
ATOM 5880 C C . GLY B 1 59 ? -5.418 80.75 38.281 1 89.69 59 GLY B C 1
ATOM 5881 O O . GLY B 1 59 ? -5.219 81.688 39.094 1 89.69 59 GLY B O 1
ATOM 5882 N N . ILE B 1 60 ? -5.664 80.938 37.062 1 92.31 60 ILE B N 1
ATOM 5883 C CA . ILE B 1 60 ? -5.688 82.312 36.5 1 92.31 60 ILE B CA 1
ATOM 5884 C C . ILE B 1 60 ? -6.832 83.125 37.094 1 92.31 60 ILE B C 1
ATOM 5886 O O . ILE B 1 60 ? -6.625 84.25 37.562 1 92.31 60 ILE B O 1
ATOM 5890 N N . PHE B 1 61 ? -8 82.438 37.156 1 93.44 61 PHE B N 1
ATOM 5891 C CA . PHE B 1 61 ? -9.148 83.125 37.781 1 93.44 61 PHE B CA 1
ATOM 5892 C C . PHE B 1 61 ? -8.898 83.438 39.25 1 93.44 61 PHE B C 1
ATOM 5894 O O . PHE B 1 61 ? -9.25 84.5 39.719 1 93.44 61 PHE B O 1
ATOM 5901 N N . GLY B 1 62 ? -8.289 82.438 39.844 1 90.44 62 GLY B N 1
ATOM 5902 C CA . GLY B 1 62 ? -8.016 82.625 41.25 1 90.44 62 GLY B CA 1
ATOM 5903 C C . GLY B 1 62 ? -7.129 83.812 41.562 1 90.44 62 GLY B C 1
ATOM 5904 O O . GLY B 1 62 ? -7.402 84.562 42.5 1 90.44 62 GLY B O 1
ATOM 5905 N N . GLU B 1 63 ? -6.113 83.938 40.781 1 91.25 63 GLU B N 1
ATOM 5906 C CA . GLU B 1 63 ? -5.207 85.062 40.969 1 91.25 63 GLU B CA 1
ATOM 5907 C C . GLU B 1 63 ? -5.93 86.438 40.75 1 91.25 63 GLU B C 1
ATOM 5909 O O . GLU B 1 63 ? -5.789 87.375 41.531 1 91.25 63 GLU B O 1
ATOM 5914 N N . MET B 1 64 ? -6.688 86.5 39.75 1 93 64 MET B N 1
ATOM 5915 C CA . MET B 1 64 ? -7.414 87.75 39.406 1 93 64 MET B CA 1
ATOM 5916 C C . MET B 1 64 ? -8.406 88.125 40.5 1 93 64 MET B C 1
ATOM 5918 O O . MET B 1 64 ? -8.5 89.25 40.875 1 93 64 MET B O 1
ATOM 5922 N N . ILE B 1 65 ? -9.07 87.125 40.969 1 93.5 65 ILE B N 1
ATOM 5923 C CA . ILE B 1 65 ? -10.094 87.375 42 1 93.5 65 ILE B CA 1
ATOM 5924 C C . ILE B 1 65 ? -9.43 87.812 43.281 1 93.5 65 ILE B C 1
ATOM 5926 O O . ILE B 1 65 ? -9.898 88.75 43.938 1 93.5 65 ILE B O 1
ATOM 5930 N N . ALA B 1 66 ? -8.344 87.188 43.594 1 91.81 66 ALA B N 1
ATOM 5931 C CA . ALA B 1 66 ? -7.637 87.562 44.844 1 91.81 66 ALA B CA 1
ATOM 5932 C C . ALA B 1 66 ? -7.172 89 44.781 1 91.81 66 ALA B C 1
ATOM 5934 O O . ALA B 1 66 ? -7.32 89.75 45.75 1 91.81 66 ALA B O 1
ATOM 5935 N N . LEU B 1 67 ? -6.66 89.438 43.719 1 93.69 67 LEU B N 1
ATOM 5936 C CA . LEU B 1 67 ? -6.188 90.812 43.531 1 93.69 67 LEU B CA 1
ATOM 5937 C C . LEU B 1 67 ? -7.348 91.75 43.562 1 93.69 67 LEU B C 1
ATOM 5939 O O . LEU B 1 67 ? -7.266 92.812 44.219 1 93.69 67 LEU B O 1
ATOM 5943 N N . ASN B 1 68 ? -8.414 91.438 42.906 1 95.06 68 ASN B N 1
ATOM 5944 C CA . ASN B 1 68 ? -9.586 92.312 42.875 1 95.06 68 ASN B CA 1
ATOM 5945 C C . ASN B 1 68 ? -10.227 92.438 44.25 1 95.06 68 ASN B C 1
ATOM 5947 O O . ASN B 1 68 ? -10.672 93.5 44.625 1 95.06 68 ASN B O 1
ATOM 5951 N N . LYS B 1 69 ? -10.328 91.375 44.906 1 93 69 LYS B N 1
ATOM 5952 C CA . LYS B 1 69 ? -10.859 91.375 46.281 1 93 69 LYS B CA 1
ATOM 5953 C C . LYS B 1 69 ? -10 92.312 47.188 1 93 69 LYS B C 1
ATOM 5955 O O . LYS B 1 69 ? -10.523 93 48.062 1 93 69 LYS B O 1
ATOM 5960 N N . SER B 1 70 ? -8.742 92.188 46.969 1 92.5 70 SER B N 1
ATOM 5961 C CA . SER B 1 70 ? -7.82 93 47.75 1 92.5 70 SER B CA 1
ATOM 5962 C C . SER B 1 70 ? -8.07 94.5 47.531 1 92.5 70 SER B C 1
ATOM 5964 O O . SER B 1 70 ? -8.141 95.25 48.5 1 92.5 70 SER B O 1
ATOM 5966 N N . ILE B 1 71 ? -8.25 94.938 46.281 1 94.75 71 ILE B N 1
ATOM 5967 C CA . ILE B 1 71 ? -8.539 96.312 45.969 1 94.75 71 ILE B CA 1
ATOM 5968 C C . ILE B 1 71 ? -9.875 96.688 46.594 1 94.75 71 ILE B C 1
ATOM 5970 O O . ILE B 1 71 ? -9.969 97.75 47.25 1 94.75 71 ILE B O 1
ATOM 5974 N N . SER B 1 72 ? -10.875 95.938 46.375 1 95.5 72 SER B N 1
ATOM 5975 C CA . SER B 1 72 ? -12.219 96.188 46.875 1 95.5 72 SER B CA 1
ATOM 5976 C C . SER B 1 72 ? -12.234 96.375 48.375 1 95.5 72 SER B C 1
ATOM 5978 O O . SER B 1 72 ? -12.852 97.312 48.906 1 95.5 72 SER B O 1
ATOM 5980 N N . GLY B 1 73 ? -11.578 95.5 49.094 1 91.75 73 GLY B N 1
ATOM 5981 C CA . GLY B 1 73 ? -11.523 95.562 50.531 1 91.75 73 GLY B CA 1
ATOM 5982 C C . GLY B 1 73 ? -10.844 96.812 51.031 1 91.75 73 GLY B C 1
ATOM 5983 O O . GLY B 1 73 ? -11.336 97.438 51.969 1 91.75 73 GLY B O 1
ATOM 5984 N N . THR B 1 74 ? -9.742 97.125 50.438 1 91.06 74 THR B N 1
ATOM 5985 C CA . THR B 1 74 ? -8.992 98.312 50.844 1 91.06 74 THR B CA 1
ATOM 5986 C C . THR B 1 74 ? -9.789 99.625 50.562 1 91.06 74 THR B C 1
ATOM 5988 O O . THR B 1 74 ? -9.852 100.5 51.406 1 91.06 74 THR B O 1
ATOM 5991 N N . LEU B 1 75 ? -10.391 99.688 49.406 1 93.94 75 LEU B N 1
ATOM 5992 C CA . LEU B 1 75 ? -11.188 100.812 49.062 1 93.94 75 LEU B CA 1
ATOM 5993 C C . LEU B 1 75 ? -12.438 100.938 49.938 1 93.94 75 LEU B C 1
ATOM 5995 O O . LEU B 1 75 ? -12.836 102.062 50.344 1 93.94 75 LEU B O 1
ATOM 5999 N N . THR B 1 76 ? -13.078 99.812 50.188 1 94.25 76 THR B N 1
ATOM 6000 C CA . THR B 1 76 ? -14.25 99.812 51.062 1 94.25 76 THR B CA 1
ATOM 6001 C C . THR B 1 76 ? -13.898 100.375 52.438 1 94.25 76 THR B C 1
ATOM 6003 O O . THR B 1 76 ? -14.641 101.188 52.969 1 94.25 76 THR B O 1
ATOM 6006 N N . GLU B 1 77 ? -12.781 99.938 52.938 1 90.56 77 GLU B N 1
ATOM 6007 C CA . GLU B 1 77 ? -12.352 100.438 54.219 1 90.56 77 GLU B CA 1
ATOM 6008 C C . GLU B 1 77 ? -12.062 101.938 54.156 1 90.56 77 GLU B C 1
ATOM 6010 O O . GLU B 1 77 ? -12.32 102.688 55.094 1 90.56 77 GLU B O 1
ATOM 6015 N N . MET B 1 78 ? -11.469 102.375 53.094 1 90.12 78 MET B N 1
ATOM 6016 C CA . MET B 1 78 ? -11.18 103.75 52.875 1 90.12 78 MET B CA 1
ATOM 6017 C C . MET B 1 78 ? -12.461 104.562 52.812 1 90.12 78 MET B C 1
ATOM 6019 O O . MET B 1 78 ? -12.57 105.625 53.469 1 90.12 78 MET B O 1
ATOM 6023 N N . PHE B 1 79 ? -13.469 104.125 52.156 1 93.38 79 PHE B N 1
ATOM 6024 C CA . PHE B 1 79 ? -14.727 104.875 51.969 1 93.38 79 PHE B CA 1
ATOM 6025 C C . PHE B 1 79 ? -15.57 104.812 53.219 1 93.38 79 PHE B C 1
ATOM 6027 O O . PHE B 1 79 ? -16.453 105.625 53.406 1 93.38 79 PHE B O 1
ATOM 6034 N N . ARG B 1 80 ? -15.266 103.875 54.062 1 91.69 80 ARG B N 1
ATOM 6035 C CA . ARG B 1 80 ? -16 103.75 55.312 1 91.69 80 ARG B CA 1
ATOM 6036 C C . ARG B 1 80 ? -15.375 104.625 56.375 1 91.69 80 ARG B C 1
ATOM 6038 O O . ARG B 1 80 ? -16.078 105.125 57.25 1 91.69 80 ARG B O 1
ATOM 6045 N N . SER B 1 81 ? -14.094 104.875 56.25 1 89.12 81 SER B N 1
ATOM 6046 C CA . SER B 1 81 ? -13.375 105.562 57.312 1 89.12 81 SER B CA 1
ATOM 6047 C C . SER B 1 81 ? -13.172 107.062 56.969 1 89.12 81 SER B C 1
ATOM 6049 O O . SER B 1 81 ? -12.922 107.875 57.875 1 89.12 81 SER B O 1
ATOM 6051 N N . THR B 1 82 ? -13.25 107.438 55.75 1 88.38 82 THR B N 1
ATOM 6052 C CA . THR B 1 82 ? -12.953 108.812 55.312 1 88.38 82 THR B CA 1
ATOM 6053 C C . T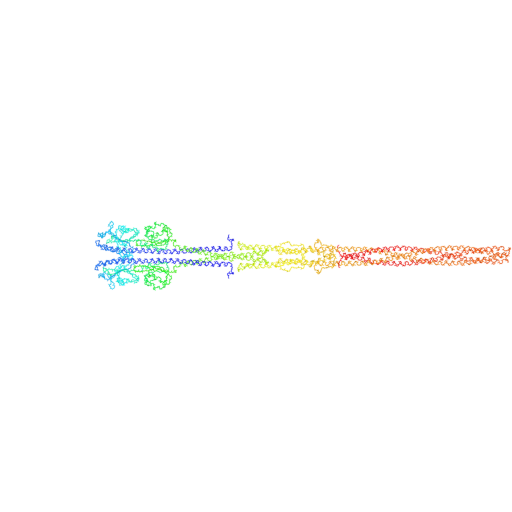HR B 1 82 ? -14.211 109.5 54.75 1 88.38 82 THR B C 1
ATOM 6055 O O . THR B 1 82 ? -14.984 108.812 54.031 1 88.38 82 THR B O 1
ATOM 6058 N N . SER B 1 83 ? -14.406 110.812 55.125 1 87.5 83 SER B N 1
ATOM 6059 C CA . SER B 1 83 ? -15.539 111.562 54.562 1 87.5 83 SER B CA 1
ATOM 6060 C C . SER B 1 83 ? -15.352 111.812 53.062 1 87.5 83 SER B C 1
ATOM 6062 O O . SER B 1 83 ? -14.219 111.938 52.562 1 87.5 83 SER B O 1
ATOM 6064 N N . LYS B 1 84 ? -16.438 111.938 52.312 1 87.31 84 LYS B N 1
ATOM 6065 C CA . LYS B 1 84 ? -16.453 112.062 50.875 1 87.31 84 LYS B CA 1
ATOM 6066 C C . LYS B 1 84 ? -15.594 113.25 50.438 1 87.31 84 LYS B C 1
ATOM 6068 O O . LYS B 1 84 ? -14.891 113.188 49.438 1 87.31 84 LYS B O 1
ATOM 6073 N N . GLU B 1 85 ? -15.539 114.312 51.281 1 82.25 85 GLU B N 1
ATOM 6074 C CA . GLU B 1 85 ? -14.828 115.5 50.938 1 82.25 85 GLU B CA 1
ATOM 6075 C C . GLU B 1 85 ? -13.328 115.375 51.188 1 82.25 85 GLU B C 1
ATOM 6077 O O . GLU B 1 85 ? -12.531 116.125 50.594 1 82.25 85 GLU B O 1
ATOM 6082 N N . ASP B 1 86 ? -12.938 114.375 51.906 1 88.12 86 ASP B N 1
ATOM 6083 C CA . ASP B 1 86 ? -11.539 114.188 52.281 1 88.12 86 ASP B CA 1
ATOM 6084 C C . ASP B 1 86 ? -10.891 113.062 51.531 1 88.12 86 ASP B C 1
ATOM 6086 O O . ASP B 1 86 ? -9.742 112.688 51.812 1 88.12 86 ASP B O 1
ATOM 6090 N N . LEU B 1 87 ? -11.617 112.5 50.594 1 90.06 87 LEU B N 1
ATOM 6091 C CA . LEU B 1 87 ? -11.055 111.375 49.812 1 90.06 87 LEU B CA 1
ATOM 6092 C C . LEU B 1 87 ? -9.93 111.875 48.906 1 90.06 87 LEU B C 1
ATOM 6094 O O . LEU B 1 87 ? -10.039 112.938 48.281 1 90.06 87 LEU B O 1
ATOM 6098 N N . ASP B 1 88 ? -8.836 111.125 48.875 1 89.12 88 ASP B N 1
ATOM 6099 C CA . ASP B 1 88 ? -7.676 111.5 48.031 1 89.12 88 ASP B CA 1
ATOM 6100 C C . ASP B 1 88 ? -7.621 110.562 46.812 1 89.12 88 ASP B C 1
ATOM 6102 O O . ASP B 1 88 ? -7.359 109.375 46.906 1 89.12 88 ASP B O 1
ATOM 6106 N N . ILE B 1 89 ? -7.832 111.062 45.656 1 92.62 89 ILE B N 1
ATOM 6107 C CA . ILE B 1 89 ? -7.895 110.375 44.406 1 92.62 89 ILE B CA 1
ATOM 6108 C C . ILE B 1 89 ? -6.523 109.75 44.094 1 92.62 89 ILE B C 1
ATOM 6110 O O . ILE B 1 89 ? -6.43 108.688 43.469 1 92.62 89 ILE B O 1
ATOM 6114 N N . ASP B 1 90 ? -5.461 110.438 44.562 1 90.44 90 ASP B N 1
ATOM 6115 C CA . ASP B 1 90 ? -4.121 109.938 44.312 1 90.44 90 ASP B CA 1
ATOM 6116 C C . ASP B 1 90 ? -3.895 108.625 45.062 1 90.44 90 ASP B C 1
ATOM 6118 O O . ASP B 1 90 ? -3.262 107.688 44.531 1 90.44 90 ASP B O 1
ATOM 6122 N N . ASN B 1 91 ? -4.449 108.562 46.281 1 89.06 91 ASN B N 1
ATOM 6123 C CA . ASN B 1 91 ? -4.355 107.312 47.062 1 89.06 91 ASN B CA 1
ATOM 6124 C C . ASN B 1 91 ? -5.137 106.188 46.406 1 89.06 91 ASN B C 1
ATOM 6126 O O . ASN B 1 91 ? -4.668 105 46.375 1 89.06 91 ASN B O 1
ATOM 6130 N N . ILE B 1 92 ? -6.301 106.438 45.875 1 93.25 92 ILE B N 1
ATOM 6131 C CA . ILE B 1 92 ? -7.137 105.438 45.188 1 93.25 92 ILE B CA 1
ATOM 6132 C C . ILE B 1 92 ? -6.426 105 43.938 1 93.25 92 ILE B C 1
ATOM 6134 O O . ILE B 1 92 ? -6.352 103.75 43.719 1 93.25 92 ILE B O 1
ATOM 6138 N N . THR B 1 93 ? -5.867 105.938 43.156 1 94.25 93 THR B N 1
ATOM 6139 C CA . THR B 1 93 ? -5.148 105.562 41.938 1 94.25 93 THR B CA 1
ATOM 6140 C C . THR B 1 93 ? -3.953 104.688 42.25 1 94.25 93 THR B C 1
ATOM 6142 O O . THR B 1 93 ? -3.725 103.688 41.531 1 94.25 93 THR B O 1
ATOM 6145 N N . ASN B 1 94 ? -3.273 105 43.312 1 90.5 94 ASN B N 1
ATOM 6146 C CA . ASN B 1 94 ? -2.092 104.25 43.688 1 90.5 94 ASN B CA 1
ATOM 6147 C C . ASN B 1 94 ? -2.455 102.812 44.062 1 90.5 94 ASN B C 1
ATOM 6149 O O . ASN B 1 94 ? -1.753 101.875 43.719 1 90.5 94 ASN B O 1
ATOM 6153 N N . ILE B 1 95 ? -3.541 102.625 44.812 1 91.44 95 ILE B N 1
ATOM 6154 C CA . ILE B 1 95 ? -3.982 101.25 45.25 1 91.44 95 ILE B CA 1
ATOM 6155 C C . ILE B 1 95 ? -4.367 100.438 44.031 1 91.44 95 ILE B C 1
ATOM 6157 O O . ILE B 1 95 ? -3.934 99.312 43.906 1 91.44 95 ILE B O 1
ATOM 6161 N N . ILE B 1 96 ? -5.098 101 43.125 1 95.62 96 ILE B N 1
ATOM 6162 C CA . ILE B 1 96 ? -5.621 100.25 41.969 1 95.62 96 ILE B CA 1
ATOM 6163 C C . ILE B 1 96 ? -4.48 99.938 41 1 95.62 96 ILE B C 1
ATOM 6165 O O . ILE B 1 96 ? -4.324 98.812 40.594 1 95.62 96 ILE B O 1
ATOM 6169 N N . THR B 1 97 ? -3.629 100.875 40.656 1 94.56 97 THR B N 1
ATOM 6170 C CA . THR B 1 97 ? -2.619 100.688 39.625 1 94.56 97 THR B CA 1
ATOM 6171 C C . THR B 1 97 ? -1.491 99.812 40.125 1 94.56 97 THR B C 1
ATOM 6173 O O . THR B 1 97 ? -0.949 99 39.344 1 94.56 97 THR B O 1
ATOM 6176 N N . ASN B 1 98 ? -1.189 99.938 41.375 1 90.62 98 ASN B N 1
ATOM 6177 C CA . ASN B 1 98 ? -0.146 99.062 41.938 1 90.62 98 ASN B CA 1
ATOM 6178 C C . ASN B 1 98 ? -0.587 97.625 41.969 1 90.62 98 ASN B C 1
ATOM 6180 O O . ASN B 1 98 ? 0.194 96.688 41.625 1 90.62 98 ASN B O 1
ATOM 6184 N N . THR B 1 99 ? -1.766 97.438 42.469 1 92.75 99 THR B N 1
ATOM 6185 C CA . THR B 1 99 ? -2.266 96.062 42.531 1 92.75 99 THR B CA 1
ATOM 6186 C C . THR B 1 99 ? -2.443 95.5 41.125 1 92.75 99 THR B C 1
ATOM 6188 O O . THR B 1 99 ? -2.064 94.312 40.844 1 92.75 99 THR B O 1
ATOM 6191 N N . PHE B 1 100 ? -2.963 96.25 40.219 1 93.44 100 PHE B N 1
ATOM 6192 C CA . PHE B 1 100 ? -3.18 95.812 38.844 1 93.44 100 PHE B CA 1
ATOM 6193 C C . PHE B 1 100 ? -1.857 95.5 38.156 1 93.44 100 PHE B C 1
ATOM 6195 O O . PHE B 1 100 ? -1.769 94.5 37.406 1 93.44 100 PHE B O 1
ATOM 6202 N N . ASP B 1 101 ? -0.883 96.312 38.406 1 92.19 101 ASP B N 1
ATOM 6203 C CA . ASP B 1 101 ? 0.426 96.125 37.781 1 92.19 101 ASP B CA 1
ATOM 6204 C C . ASP B 1 101 ? 1.024 94.75 38.156 1 92.19 101 ASP B C 1
ATOM 6206 O O . ASP B 1 101 ? 1.914 94.25 37.469 1 92.19 101 ASP B O 1
ATOM 6210 N N . ASN B 1 102 ? 0.495 94.188 39.188 1 87.38 102 ASN B N 1
ATOM 6211 C CA . ASN B 1 102 ? 1.072 92.875 39.625 1 87.38 102 ASN B CA 1
ATOM 6212 C C . ASN B 1 102 ? 0.251 91.688 39.156 1 87.38 102 ASN B C 1
ATOM 6214 O O . ASN B 1 102 ? 0.581 90.562 39.438 1 87.38 102 ASN B O 1
ATOM 6218 N N . SER B 1 103 ? -0.792 91.938 38.438 1 89.12 103 SER B N 1
ATOM 6219 C CA . SER B 1 103 ? -1.53 90.812 37.844 1 89.12 103 SER B CA 1
ATOM 6220 C C . SER B 1 103 ? -0.788 90.25 36.656 1 89.12 103 SER B C 1
ATOM 6222 O O . SER B 1 103 ? -0.326 91 35.781 1 89.12 103 SER B O 1
ATOM 6224 N N . ALA B 1 104 ? -0.698 89 36.625 1 86.25 104 ALA B N 1
ATOM 6225 C CA . ALA B 1 104 ? -0.003 88.312 35.5 1 86.25 104 ALA B CA 1
ATOM 6226 C C . ALA B 1 104 ? -0.932 88.125 34.312 1 86.25 104 ALA B C 1
ATOM 6228 O O . ALA B 1 104 ? -0.472 87.938 33.188 1 86.25 104 ALA B O 1
ATOM 6229 N N . TYR B 1 105 ? -2.264 88.25 34.562 1 88.12 105 TYR B N 1
ATOM 6230 C CA . TYR B 1 105 ? -3.15 87.75 33.531 1 88.12 105 TYR B CA 1
ATOM 6231 C C . TYR B 1 105 ? -4.191 88.812 33.156 1 88.12 105 TYR B C 1
ATOM 6233 O O . TYR B 1 105 ? -4.77 88.75 32.062 1 88.12 105 TYR B O 1
ATOM 6241 N N . SER B 1 106 ? -4.512 89.75 34.031 1 89.44 106 SER B N 1
ATOM 6242 C CA . SER B 1 106 ? -5.535 90.75 33.75 1 89.44 106 SER B CA 1
ATOM 6243 C C . SER B 1 106 ? -5.031 91.75 32.719 1 89.44 106 SER B C 1
ATOM 6245 O O . SER B 1 106 ? -3.883 92.188 32.812 1 89.44 106 SER B O 1
ATOM 6247 N N . ASN B 1 107 ? -5.887 92.125 31.859 1 91.31 107 ASN B N 1
ATOM 6248 C CA . ASN B 1 107 ? -5.527 93.062 30.812 1 91.31 107 ASN B CA 1
ATOM 6249 C C . ASN B 1 107 ? -6 94.5 31.156 1 91.31 107 ASN B C 1
ATOM 6251 O O . ASN B 1 107 ? -5.332 95.5 30.828 1 91.31 107 ASN B O 1
ATOM 6255 N N . PHE B 1 108 ? -7.129 94.562 31.828 1 94.62 108 PHE B N 1
ATOM 6256 C CA . PHE B 1 108 ? -7.711 95.875 32.188 1 94.62 108 PHE B CA 1
ATOM 6257 C C . PHE B 1 108 ? -8.266 95.812 33.594 1 94.62 108 PHE B C 1
ATOM 6259 O O . PHE B 1 108 ? -8.664 94.75 34.094 1 94.62 108 PHE B O 1
ATOM 6266 N N . THR B 1 109 ? -8.203 96.938 34.219 1 97.12 109 THR B N 1
ATOM 6267 C CA . THR B 1 109 ? -8.906 97.125 35.5 1 97.12 109 THR B CA 1
ATOM 6268 C C . THR B 1 109 ? -9.75 98.375 35.438 1 97.12 109 THR B C 1
ATOM 6270 O O . THR B 1 109 ? -9.469 99.312 34.688 1 97.12 109 THR B O 1
ATOM 6273 N N . TYR B 1 110 ? -10.82 98.375 36.188 1 97.88 110 TYR B N 1
ATOM 6274 C CA . TYR B 1 110 ? -11.672 99.562 36.156 1 97.88 110 TYR B CA 1
ATOM 6275 C C . TYR B 1 110 ? -12.305 99.812 37.531 1 97.88 110 TYR B C 1
ATOM 6277 O O . TYR B 1 110 ? -12.625 98.875 38.25 1 97.88 110 TYR B O 1
ATOM 6285 N N . LEU B 1 111 ? -12.422 101.062 37.875 1 98.12 111 LEU B N 1
ATOM 6286 C CA . LEU B 1 111 ? -13.18 101.5 39.031 1 98.12 111 LEU B CA 1
ATOM 6287 C C . LEU B 1 111 ? -14.328 102.375 38.625 1 98.12 111 LEU B C 1
ATOM 6289 O O . LEU B 1 111 ? -14.102 103.438 38 1 98.12 111 LEU B O 1
ATOM 6293 N N . TYR B 1 112 ? -15.484 101.938 38.875 1 98.06 112 TYR B N 1
ATOM 6294 C CA . TYR B 1 112 ? -16.688 102.75 38.656 1 98.06 112 TYR B CA 1
ATOM 6295 C C . TYR B 1 112 ? -17.234 103.25 39.969 1 98.06 112 TYR B C 1
ATOM 6297 O O . TYR B 1 112 ? -17.547 102.5 40.875 1 98.06 112 TYR B O 1
ATOM 6305 N N . LEU B 1 113 ? -17.375 104.625 40.094 1 96.88 113 LEU B N 1
ATOM 6306 C CA . LEU B 1 113 ? -17.969 105.188 41.281 1 96.88 113 LEU B CA 1
ATOM 6307 C C . LEU B 1 113 ? -19.312 105.875 40.938 1 96.88 113 LEU B C 1
ATOM 6309 O O . LEU B 1 113 ? -19.422 106.625 39.969 1 96.88 113 LEU B O 1
ATOM 6313 N N . ILE B 1 114 ? -20.344 105.688 41.688 1 94.62 114 ILE B N 1
ATOM 6314 C CA . ILE B 1 114 ? -21.703 106.125 41.438 1 94.62 114 ILE B CA 1
ATOM 6315 C C . ILE B 1 114 ? -21.812 107.688 41.625 1 94.62 114 ILE B C 1
ATOM 6317 O O . ILE B 1 114 ? -22.359 108.375 40.781 1 94.62 114 ILE B O 1
ATOM 6321 N N . ASP B 1 115 ? -21.297 108.25 42.781 1 89.81 115 ASP B N 1
ATOM 6322 C CA . ASP B 1 115 ? -21.391 109.625 43.125 1 89.81 115 ASP B CA 1
ATOM 6323 C C . ASP B 1 115 ? -20.094 110.125 43.75 1 89.81 115 ASP B C 1
ATOM 6325 O O . ASP B 1 115 ? -20.047 110.5 44.938 1 89.81 115 ASP B O 1
ATOM 6329 N N . PRO B 1 116 ? -19.047 110.25 42.812 1 92.38 116 PRO B N 1
ATOM 6330 C CA . PRO B 1 116 ? -17.781 110.688 43.375 1 92.38 116 PRO B CA 1
ATOM 6331 C C . PRO B 1 116 ? -17.781 112.188 43.656 1 92.38 116 PRO B C 1
ATOM 6333 O O . PRO B 1 116 ? -18.656 112.938 43.125 1 92.38 116 PRO B O 1
ATOM 6336 N N . PRO B 1 117 ? -16.891 112.688 44.5 1 90.88 117 PRO B N 1
ATOM 6337 C CA . PRO B 1 117 ? -16.734 114.125 44.656 1 90.88 117 PRO B CA 1
ATOM 6338 C C . PRO B 1 117 ? -16.469 114.812 43.312 1 90.88 117 PRO B C 1
ATOM 6340 O O . PRO B 1 117 ? -15.836 114.25 42.438 1 90.88 117 PRO B O 1
ATOM 6343 N N . GLU B 1 118 ? -16.891 116.125 43.188 1 87.31 118 GLU B N 1
ATOM 6344 C CA . GLU B 1 118 ? -16.781 116.875 41.938 1 87.31 118 GLU B CA 1
ATOM 6345 C C . GLU B 1 118 ? -15.32 117.062 41.5 1 87.31 118 GLU B C 1
ATOM 6347 O O . GLU B 1 118 ? -15.016 117.062 40.312 1 87.31 118 GLU B O 1
ATOM 6352 N N . TYR B 1 119 ? -14.469 117.062 42.469 1 90.88 119 TYR B N 1
ATOM 6353 C CA . TYR B 1 119 ? -13.07 117.312 42.156 1 90.88 119 TYR B CA 1
ATOM 6354 C C . TYR B 1 119 ? -12.43 116.062 41.531 1 90.88 119 TYR B C 1
ATOM 6356 O O . TYR B 1 119 ? -11.383 116.125 40.906 1 90.88 119 TYR B O 1
ATOM 6364 N N . PHE B 1 120 ? -13.094 114.938 41.656 1 93.38 120 PHE B N 1
ATOM 6365 C CA . PHE B 1 120 ? -12.625 113.688 41 1 93.38 120 PHE B CA 1
ATOM 6366 C C . PHE B 1 120 ? -12.758 113.812 39.5 1 93.38 120 PHE B C 1
ATOM 6368 O O . PHE B 1 120 ? -11.852 113.438 38.75 1 93.38 120 PHE B O 1
ATOM 6375 N N . LYS B 1 121 ? -13.828 114.375 39.062 1 90.38 121 LYS B N 1
ATOM 6376 C CA . LYS B 1 121 ? -14.125 114.5 37.656 1 90.38 121 LYS B CA 1
ATOM 6377 C C . LYS B 1 121 ? -13.211 115.5 36.969 1 90.38 121 LYS B C 1
ATOM 6379 O O . LYS B 1 121 ? -12.977 115.438 35.75 1 90.38 121 LYS B O 1
ATOM 6384 N N . GLU B 1 122 ? -12.664 116.375 37.812 1 89.38 122 GLU B N 1
ATOM 6385 C CA . GLU B 1 122 ? -11.82 117.438 37.281 1 89.38 122 GLU B CA 1
ATOM 6386 C C . GLU B 1 122 ? -10.359 117 37.219 1 89.38 122 GLU B C 1
ATOM 6388 O O . GLU B 1 122 ? -9.539 117.625 36.562 1 89.38 122 GLU B O 1
ATOM 6393 N N . GLU B 1 123 ? -10.07 115.875 37.875 1 88.88 123 GLU B N 1
ATOM 6394 C CA . GLU B 1 123 ? -8.695 115.438 38 1 88.88 123 GLU B CA 1
ATOM 6395 C C . GLU B 1 123 ? -8.125 115.062 36.656 1 88.88 123 GLU B C 1
ATOM 6397 O O . GLU B 1 123 ? -6.941 115.25 36.375 1 88.88 123 GLU B O 1
ATOM 6402 N N . SER B 1 124 ? -8.961 114.375 35.875 1 90.19 124 SER B N 1
ATOM 6403 C CA . SER B 1 124 ? -8.5 113.938 34.562 1 90.19 124 SER B CA 1
ATOM 6404 C C . SER B 1 124 ? -9.664 113.75 33.594 1 90.19 124 SER B C 1
ATOM 6406 O O . SER B 1 124 ? -10.742 113.312 33.969 1 90.19 124 SER B O 1
ATOM 6408 N N . LYS B 1 125 ? -9.391 114.062 32.406 1 89.06 125 LYS B N 1
ATOM 6409 C CA . LYS B 1 125 ? -10.398 113.938 31.359 1 89.06 125 LYS B CA 1
ATOM 6410 C C . LYS B 1 125 ? -10.641 112.438 31.094 1 89.06 125 LYS B C 1
ATOM 6412 O O . LYS B 1 125 ? -11.711 112.062 30.609 1 89.06 125 LYS B O 1
ATOM 6417 N N . PHE B 1 126 ? -9.719 111.625 31.438 1 93.12 126 PHE B N 1
ATOM 6418 C CA . PHE B 1 126 ? -9.781 110.188 31.141 1 93.12 126 PHE B CA 1
ATOM 6419 C C . PHE B 1 126 ? -10.789 109.5 32.031 1 93.12 126 PHE B C 1
ATOM 6421 O O . PHE B 1 126 ? -11.219 108.375 31.734 1 93.12 126 PHE B O 1
ATOM 6428 N N . PHE B 1 127 ? -11.219 110.125 33.062 1 95.94 127 PHE B N 1
ATOM 6429 C CA . PHE B 1 127 ? -12.008 109.438 34.094 1 95.94 127 PHE B CA 1
ATOM 6430 C C . PHE B 1 127 ? -13.492 109.688 33.875 1 95.94 127 PHE B C 1
ATOM 6432 O O . PHE B 1 127 ? -14.328 109.188 34.625 1 95.94 127 PHE B O 1
ATOM 6439 N N . ASN B 1 128 ? -13.836 110.375 32.844 1 94.81 128 ASN B N 1
ATOM 6440 C CA . ASN B 1 128 ? -15.234 110.688 32.531 1 94.81 128 ASN B CA 1
ATOM 6441 C C . ASN B 1 128 ? -15.703 110 31.266 1 94.81 128 ASN B C 1
ATOM 6443 O O . ASN B 1 128 ? -15.078 110.125 30.203 1 94.81 128 ASN B O 1
ATOM 6447 N N . THR B 1 129 ? -16.719 109.25 31.375 1 94.19 129 THR B N 1
ATOM 6448 C CA . THR B 1 129 ? -17.281 108.562 30.203 1 94.19 129 THR B CA 1
ATOM 6449 C C . THR B 1 129 ? -17.984 109.562 29.281 1 94.19 129 THR B C 1
ATOM 6451 O O . THR B 1 129 ? -18.125 110.75 29.609 1 94.19 129 THR B O 1
ATOM 6454 N N . GLN B 1 130 ? -18.516 109 28.234 1 91.25 130 GLN B N 1
ATOM 6455 C CA . GLN B 1 130 ? -19.25 109.875 27.281 1 91.25 130 GLN B CA 1
ATOM 6456 C C . GLN B 1 130 ? -20.531 110.375 27.891 1 91.25 130 GLN B C 1
ATOM 6458 O O . GLN B 1 130 ? -20.953 111.5 27.562 1 91.25 130 GLN B O 1
ATOM 6463 N N . SER B 1 131 ? -21.094 109.75 28.844 1 93.81 131 SER B N 1
ATOM 6464 C CA . SER B 1 131 ? -22.359 110.125 29.469 1 93.81 131 SER B CA 1
ATOM 6465 C C . SER B 1 131 ? -22.094 110.875 30.781 1 93.81 131 SER B C 1
ATOM 6467 O O . SER B 1 131 ? -23.031 111.25 31.5 1 93.81 131 SER B O 1
ATOM 6469 N N . GLY B 1 132 ? -20.859 111.062 31.156 1 91.62 132 GLY B N 1
ATOM 6470 C CA . GLY B 1 132 ? -20.516 111.812 32.344 1 91.62 132 GLY B CA 1
ATOM 6471 C C . GLY B 1 132 ? -20.328 111 33.594 1 91.62 132 GLY B C 1
ATOM 6472 O O . GLY B 1 132 ? -20.219 111.5 34.688 1 91.62 132 GLY B O 1
ATOM 6473 N N . LYS B 1 133 ? -20.297 109.75 33.406 1 94.94 133 LYS B N 1
ATOM 6474 C CA . LYS B 1 133 ? -20.047 108.875 34.531 1 94.94 133 LYS B CA 1
ATOM 6475 C C . LYS B 1 133 ? -18.562 108.812 34.875 1 94.94 133 LYS B C 1
ATOM 6477 O O . LYS B 1 133 ? -17.719 109 34 1 94.94 133 LYS B O 1
ATOM 6482 N N . PHE B 1 134 ? -18.234 108.562 36.094 1 96.06 134 PHE B N 1
ATOM 6483 C CA . PHE B 1 134 ? -16.844 108.5 36.531 1 96.06 134 PHE B CA 1
ATOM 6484 C C . PHE B 1 134 ? -16.344 107 36.5 1 96.06 134 PHE B C 1
ATOM 6486 O O . PHE B 1 134 ? -16.812 106.188 37.281 1 96.06 134 PHE B O 1
ATOM 6493 N N . VAL B 1 135 ? -15.43 106.75 35.625 1 97 135 VAL B N 1
ATOM 6494 C CA . VAL B 1 135 ? -14.789 105.438 35.5 1 97 135 VAL B CA 1
ATOM 6495 C C . VAL B 1 135 ? -13.281 105.625 35.344 1 97 135 VAL B C 1
ATOM 6497 O O . VAL B 1 135 ? -12.828 106.312 34.438 1 97 135 VAL B O 1
ATOM 6500 N N . MET B 1 136 ? -12.523 105.062 36.25 1 97.19 136 MET B N 1
ATOM 6501 C CA . MET B 1 136 ? -11.078 104.938 36.062 1 97.19 136 MET B CA 1
ATOM 6502 C C . MET B 1 136 ? -10.742 103.625 35.344 1 97.19 136 MET B C 1
ATOM 6504 O O . MET B 1 136 ? -11.008 102.562 35.844 1 97.19 136 MET B O 1
ATOM 6508 N N . LEU B 1 137 ? -10.273 103.75 34.188 1 96.56 137 LEU B N 1
ATOM 6509 C CA . LEU B 1 137 ? -9.938 102.625 33.375 1 96.56 137 LEU B CA 1
ATOM 6510 C C . LEU B 1 137 ? -8.445 102.562 33.062 1 96.56 137 LEU B C 1
ATOM 6512 O O . LEU B 1 137 ? -7.891 103.562 32.562 1 96.56 137 LEU B O 1
ATOM 6516 N N . TYR B 1 138 ? -7.809 101.5 33.375 1 96.31 138 TYR B N 1
ATOM 6517 C CA . TYR B 1 138 ? -6.371 101.375 33.156 1 96.31 138 TYR B CA 1
ATOM 6518 C C . TYR B 1 138 ? -6.055 100.125 32.344 1 96.31 138 TYR B C 1
ATOM 6520 O O . TYR B 1 138 ? -6.73 99.062 32.469 1 96.31 138 TYR B O 1
ATOM 6528 N N . ALA B 1 139 ? -5.074 100.188 31.547 1 94.5 139 ALA B N 1
ATOM 6529 C CA . ALA B 1 139 ? -4.527 99.062 30.781 1 94.5 139 ALA B CA 1
ATOM 6530 C C . ALA B 1 139 ? -3.072 98.812 31.156 1 94.5 139 ALA B C 1
ATOM 6532 O O . ALA B 1 139 ? -2.33 99.75 31.484 1 94.5 139 ALA B O 1
ATOM 6533 N N . ASP B 1 140 ? -2.73 97.562 31.156 1 89.75 140 ASP B N 1
ATOM 6534 C CA . ASP B 1 140 ? -1.341 97.188 31.375 1 89.75 140 ASP B CA 1
ATOM 6535 C C . ASP B 1 140 ? -0.64 96.875 30.062 1 89.75 140 ASP B C 1
ATOM 6537 O O . ASP B 1 140 ? -0.909 95.875 29.438 1 89.75 140 ASP B O 1
ATOM 6541 N N . GLU B 1 141 ? 0.26 97.688 29.641 1 83.81 141 GLU B N 1
ATOM 6542 C CA . GLU B 1 141 ? 0.961 97.5 28.375 1 83.81 141 GLU B CA 1
ATOM 6543 C C . GLU B 1 141 ? 2.176 96.562 28.547 1 83.81 141 GLU B C 1
ATOM 6545 O O . GLU B 1 141 ? 2.701 96.062 27.562 1 83.81 141 GLU B O 1
ATOM 6550 N N . GLU B 1 142 ? 2.598 96.438 29.797 1 82.62 142 GLU B N 1
ATOM 6551 C CA . GLU B 1 142 ? 3.738 95.562 30.094 1 82.62 142 GLU B CA 1
ATOM 6552 C C . GLU B 1 142 ? 3.387 94.5 31.172 1 82.62 142 GLU B C 1
ATOM 6554 O O . GLU B 1 142 ? 3.9 94.625 32.281 1 82.62 142 GLU B O 1
ATOM 6559 N N . LYS B 1 143 ? 2.824 93.5 30.797 1 73.94 143 LYS B N 1
ATOM 6560 C CA . LYS B 1 143 ? 2.277 92.562 31.75 1 73.94 143 LYS B CA 1
ATOM 6561 C C . LYS B 1 143 ? 3.393 91.812 32.469 1 73.94 143 LYS B C 1
ATOM 6563 O O . LYS B 1 143 ? 3.246 91.438 33.625 1 73.94 143 LYS B O 1
ATOM 6568 N N . ASP B 1 144 ? 4.43 91.688 31.906 1 73.44 144 ASP B N 1
ATOM 6569 C CA . ASP B 1 144 ? 5.504 90.875 32.469 1 73.44 144 ASP B CA 1
ATOM 6570 C C . ASP B 1 144 ? 6.449 91.75 33.312 1 73.44 144 ASP B C 1
ATOM 6572 O O . ASP B 1 144 ? 7.285 91.188 34.031 1 73.44 144 ASP B O 1
ATOM 6576 N N . ASN B 1 145 ? 6.238 93.062 33.219 1 76 145 ASN B N 1
ATOM 6577 C CA . ASN B 1 145 ? 7.152 93.938 33.906 1 76 145 ASN B CA 1
ATOM 6578 C C . ASN B 1 145 ? 6.402 95 34.781 1 76 145 ASN B C 1
ATOM 6580 O O . ASN B 1 145 ? 5.234 95.25 34.531 1 76 145 ASN B O 1
ATOM 6584 N N . LYS B 1 146 ? 7.121 95.375 35.781 1 82.56 146 LYS B N 1
ATOM 6585 C CA . LYS B 1 146 ? 6.551 96.438 36.594 1 82.56 146 LYS B CA 1
ATOM 6586 C C . LYS B 1 146 ? 6.457 97.75 35.781 1 82.56 146 LYS B C 1
ATOM 6588 O O . LYS B 1 146 ? 7.371 98.062 35.031 1 82.56 146 LYS B O 1
ATOM 6593 N N . GLY B 1 147 ? 5.309 98.375 35.938 1 82.31 147 GLY B N 1
ATOM 6594 C CA . GLY B 1 147 ? 5.086 99.562 35.188 1 82.31 147 GLY B CA 1
ATOM 6595 C C . GLY B 1 147 ? 4.234 99.375 33.969 1 82.31 147 GLY B C 1
ATOM 6596 O O . GLY B 1 147 ? 3.568 98.375 33.812 1 82.31 147 GLY B O 1
ATOM 6597 N N . GLY B 1 148 ? 3.969 100.375 33.219 1 86.62 148 GLY B N 1
ATOM 6598 C CA . GLY B 1 148 ? 3.242 100.312 31.969 1 86.62 148 GLY B CA 1
ATOM 6599 C C . GLY B 1 148 ? 1.744 100.5 32.125 1 86.62 148 GLY B C 1
ATOM 6600 O O . GLY B 1 148 ? 0.972 100.188 31.219 1 86.62 148 GLY B O 1
ATOM 6601 N N . ILE B 1 149 ? 1.374 100.812 33.281 1 93.12 149 ILE B N 1
ATOM 6602 C CA . ILE B 1 149 ? -0.045 101.062 33.531 1 93.12 149 ILE B CA 1
ATOM 6603 C C . ILE B 1 149 ? -0.457 102.438 32.969 1 93.12 149 ILE B C 1
ATOM 6605 O O . ILE B 1 149 ? 0.151 103.438 33.281 1 93.12 149 ILE B O 1
ATOM 6609 N N . LYS B 1 150 ? -1.387 102.438 32.125 1 93.31 150 LYS B N 1
ATOM 6610 C CA . LYS B 1 150 ? -1.85 103.625 31.484 1 93.31 150 LYS B CA 1
ATOM 6611 C C . LYS B 1 150 ? -3.354 103.812 31.672 1 93.31 150 LYS B C 1
ATOM 6613 O O . LYS B 1 150 ? -4.117 102.875 31.547 1 93.31 150 LYS B O 1
ATOM 6618 N N . ALA B 1 151 ? -3.705 105.062 31.984 1 94.56 151 ALA B N 1
ATOM 6619 C CA . ALA B 1 151 ? -5.129 105.375 32 1 94.56 151 ALA B CA 1
ATOM 6620 C C . ALA B 1 151 ? -5.695 105.438 30.594 1 94.56 151 ALA B C 1
ATOM 6622 O O . ALA B 1 151 ? -5.074 106.062 29.719 1 94.56 151 ALA B O 1
ATOM 6623 N N . ILE B 1 152 ? -6.684 104.812 30.406 1 94.38 152 ILE B N 1
ATOM 6624 C CA . ILE B 1 152 ? -7.34 104.875 29.109 1 94.38 152 ILE B CA 1
ATOM 6625 C C . ILE B 1 152 ? -8.703 105.562 29.266 1 94.38 152 ILE B C 1
ATOM 6627 O O . ILE B 1 152 ? -9.227 105.688 30.375 1 94.38 152 ILE B O 1
ATOM 6631 N N . GLN B 1 153 ? -9.188 106.062 28.156 1 93.81 153 GLN B N 1
ATOM 6632 C CA . GLN B 1 153 ? -10.438 106.812 28.156 1 93.81 153 GLN B CA 1
ATOM 6633 C C . GLN B 1 153 ? -11.578 106 28.719 1 93.81 153 GLN B C 1
ATOM 6635 O O . GLN B 1 153 ? -11.844 104.875 28.234 1 93.81 153 GLN B O 1
ATOM 6640 N N . ALA B 1 154 ? -12.195 106.5 29.766 1 94.75 154 ALA B N 1
ATOM 6641 C CA . ALA B 1 154 ? -13.359 105.875 30.344 1 94.75 154 ALA B CA 1
ATOM 6642 C C . ALA B 1 154 ? -14.438 105.625 29.297 1 94.75 154 ALA B C 1
ATOM 6644 O O . ALA B 1 154 ? -14.586 106.375 28.359 1 94.75 154 ALA B O 1
ATOM 6645 N N . SER B 1 155 ? -15.141 104.562 29.391 1 93.06 155 SER B N 1
ATOM 6646 C CA . SER B 1 155 ? -16.172 104.125 28.438 1 93.06 155 SER B CA 1
ATOM 6647 C C . SER B 1 155 ? -17.453 103.75 29.156 1 93.06 155 SER B C 1
ATOM 6649 O O . SER B 1 155 ? -17.422 103.062 30.188 1 93.06 155 SER B O 1
ATOM 6651 N N . ASP B 1 156 ? -18.562 104.125 28.547 1 93.56 156 ASP B N 1
ATOM 6652 C CA . ASP B 1 156 ? -19.859 103.688 29.078 1 93.56 156 ASP B CA 1
ATOM 6653 C C . ASP B 1 156 ? -20.016 102.188 29.047 1 93.56 156 ASP B C 1
ATOM 6655 O O . ASP B 1 156 ? -20.828 101.625 29.781 1 93.56 156 ASP B O 1
ATOM 6659 N N . GLU B 1 157 ? -19.234 101.562 28.25 1 92.94 157 GLU B N 1
ATOM 6660 C CA . GLU B 1 157 ? -19.281 100.125 28.141 1 92.94 157 GLU B CA 1
ATOM 6661 C C . GLU B 1 157 ? -19.016 99.438 29.484 1 92.94 157 GLU B C 1
ATOM 6663 O O . GLU B 1 157 ? -19.609 98.438 29.797 1 92.94 157 GLU B O 1
ATOM 6668 N N . ILE B 1 158 ? -18.109 100.062 30.266 1 96.06 158 ILE B N 1
ATOM 6669 C CA . ILE B 1 158 ? -17.75 99.5 31.562 1 96.06 158 ILE B CA 1
ATOM 6670 C C . ILE B 1 158 ? -18.953 99.625 32.5 1 96.06 158 ILE B C 1
ATOM 6672 O O . ILE B 1 158 ? -19.297 98.625 33.188 1 96.06 158 ILE B O 1
ATOM 6676 N N . ALA B 1 159 ? -19.547 100.75 32.531 1 94.88 159 ALA B N 1
ATOM 6677 C CA . ALA B 1 159 ? -20.688 101 33.438 1 94.88 159 ALA B CA 1
ATOM 6678 C C . ALA B 1 159 ? -21.875 100.125 33.031 1 94.88 159 ALA B C 1
ATOM 6680 O O . ALA B 1 159 ? -22.719 99.812 33.875 1 94.88 159 ALA B O 1
ATOM 6681 N N . ASN B 1 160 ? -21.906 99.75 31.734 1 94.44 160 ASN B N 1
ATOM 6682 C CA . ASN B 1 160 ? -23.047 98.938 31.219 1 94.44 160 ASN B CA 1
ATOM 6683 C C . ASN B 1 160 ? -22.781 97.438 31.25 1 94.44 160 ASN B C 1
ATOM 6685 O O . ASN B 1 160 ? -23.641 96.688 30.844 1 94.44 160 ASN B O 1
ATOM 6689 N N . LEU B 1 161 ? -21.609 97.062 31.656 1 96.44 161 LEU B N 1
ATOM 6690 C CA . LEU B 1 161 ? -21.344 95.625 31.797 1 96.44 161 LEU B CA 1
ATOM 6691 C C . LEU B 1 161 ? -22.375 94.938 32.688 1 96.44 161 LEU B C 1
ATOM 6693 O O . LEU B 1 161 ? -22.797 95.562 33.719 1 96.44 161 LEU B O 1
ATOM 6697 N N . GLN B 1 162 ? -22.781 93.812 32.344 1 95.25 162 GLN B N 1
ATOM 6698 C CA . GLN B 1 162 ? -23.797 93.062 33.094 1 95.25 162 GLN B CA 1
ATOM 6699 C C . GLN B 1 162 ? -23.359 92.875 34.562 1 95.25 162 GLN B C 1
ATOM 6701 O O . GLN B 1 162 ? -24.172 93 35.469 1 95.25 162 GLN B O 1
ATOM 6706 N N . VAL B 1 163 ? -22.078 92.562 34.812 1 96.25 163 VAL B N 1
ATOM 6707 C CA . VAL B 1 163 ? -21.578 92.312 36.188 1 96.25 163 VAL B CA 1
ATOM 6708 C C . VAL B 1 163 ? -21.672 93.625 37 1 96.25 163 VAL B C 1
ATOM 6710 O O . VAL B 1 163 ? -21.875 93.562 38.219 1 96.25 163 VAL B O 1
ATOM 6713 N N . VAL B 1 164 ? -21.453 94.75 36.375 1 97.25 164 VAL B N 1
ATOM 6714 C CA . VAL B 1 164 ? -21.547 96 37.062 1 97.25 164 VAL B CA 1
ATOM 6715 C C . VAL B 1 164 ? -23 96.312 37.406 1 97.25 164 VAL B C 1
ATOM 6717 O O . VAL B 1 164 ? -23.312 96.688 38.531 1 97.25 164 VAL B O 1
ATOM 6720 N N . GLN B 1 165 ? -23.875 96.062 36.469 1 96.69 165 GLN B N 1
ATOM 6721 C CA . GLN B 1 165 ? -25.297 96.312 36.688 1 96.69 165 GLN B CA 1
ATOM 6722 C C . GLN B 1 165 ? -25.828 95.375 37.781 1 96.69 165 GLN B C 1
ATOM 6724 O O . GLN B 1 165 ? -26.656 95.812 38.594 1 96.69 165 GLN B O 1
ATOM 6729 N N . ASP B 1 166 ? -25.406 94.188 37.781 1 96.19 166 ASP B N 1
ATOM 6730 C CA . ASP B 1 166 ? -25.812 93.188 38.781 1 96.19 166 ASP B CA 1
ATOM 6731 C C . ASP B 1 166 ? -25.375 93.688 40.188 1 96.19 166 ASP B C 1
ATOM 6733 O O . ASP B 1 166 ? -26.125 93.5 41.156 1 96.19 166 ASP B O 1
ATOM 6737 N N . ILE B 1 167 ? -24.203 94.125 40.25 1 96.81 167 ILE B N 1
ATOM 6738 C CA . ILE B 1 167 ? -23.688 94.625 41.531 1 96.81 167 ILE B CA 1
ATOM 6739 C C . ILE B 1 167 ? -24.516 95.812 42.031 1 96.81 167 ILE B C 1
ATOM 6741 O O . ILE B 1 167 ? -24.922 95.812 43.188 1 96.81 167 ILE B O 1
ATOM 6745 N N . LEU B 1 168 ? -24.875 96.75 41.156 1 95.88 168 LEU B N 1
ATOM 6746 C CA . LEU B 1 168 ? -25.625 97.938 41.531 1 95.88 168 LEU B CA 1
ATOM 6747 C C . LEU B 1 168 ? -27.031 97.562 42 1 95.88 168 LEU B C 1
ATOM 6749 O O . LEU B 1 168 ? -27.594 98.25 42.875 1 95.88 168 LEU B O 1
ATOM 6753 N N . LYS B 1 169 ? -27.469 96.438 41.594 1 94.81 169 LYS B N 1
ATOM 6754 C CA . LYS B 1 169 ? -28.844 96.062 41.875 1 94.81 169 LYS B CA 1
ATOM 6755 C C . LYS B 1 169 ? -28.906 95.125 43.062 1 94.81 169 LYS B C 1
ATOM 6757 O O . LYS B 1 169 ? -29.859 95.125 43.844 1 94.81 169 LYS B O 1
ATOM 6762 N N . LYS B 1 170 ? -27.891 94.25 43.188 1 93.94 170 LYS B N 1
ATOM 6763 C CA . LYS B 1 170 ? -28.094 93.125 44.062 1 93.94 170 LYS B CA 1
ATOM 6764 C C . LYS B 1 170 ? -27.062 93.062 45.188 1 93.94 170 LYS B C 1
ATOM 6766 O O . LYS B 1 170 ? -27.25 92.375 46.156 1 93.94 170 LYS B O 1
ATOM 6771 N N . ALA B 1 171 ? -25.984 93.75 45.094 1 94.94 171 ALA B N 1
ATOM 6772 C CA . ALA B 1 171 ? -24.875 93.562 46.031 1 94.94 171 ALA B CA 1
ATOM 6773 C C . ALA B 1 171 ? -25.266 94.062 47.438 1 94.94 171 ALA B C 1
ATOM 6775 O O . ALA B 1 171 ? -25.922 95.062 47.594 1 94.94 171 ALA B O 1
ATOM 6776 N N . LYS B 1 172 ? -25.016 93.312 48.469 1 94.38 172 LYS B N 1
ATOM 6777 C CA . LYS B 1 172 ? -25.266 93.688 49.875 1 94.38 172 LYS B CA 1
ATOM 6778 C C . LYS B 1 172 ? -23.984 93.562 50.688 1 94.38 172 LYS B C 1
ATOM 6780 O O . LYS B 1 172 ? -23.172 92.625 50.469 1 94.38 172 LYS B O 1
ATOM 6785 N N . TYR B 1 173 ? -23.844 94.562 51.5 1 90.12 173 TYR B N 1
ATOM 6786 C CA . TYR B 1 173 ? -22.656 94.562 52.375 1 90.12 173 TYR B CA 1
ATOM 6787 C C . TYR B 1 173 ? -22.594 93.25 53.188 1 90.12 173 TYR B C 1
ATOM 6789 O O . TYR B 1 173 ? -23.625 92.75 53.688 1 90.12 173 TYR B O 1
ATOM 6797 N N . GLY B 1 174 ? -21.438 92.688 53.219 1 84.12 174 GLY B N 1
ATOM 6798 C CA . GLY B 1 174 ? -21.25 91.438 54 1 84.12 174 GLY B CA 1
ATOM 6799 C C . GLY B 1 174 ? -21.266 90.188 53.156 1 84.12 174 GLY B C 1
ATOM 6800 O O . GLY B 1 174 ? -20.781 89.125 53.594 1 84.12 174 GLY B O 1
ATOM 6801 N N . GLU B 1 175 ? -21.828 90.375 51.938 1 83.44 175 GLU B N 1
ATOM 6802 C CA . GLU B 1 175 ? -21.828 89.25 51.031 1 83.44 175 GLU B CA 1
ATOM 6803 C C . GLU B 1 175 ? -20.484 89.125 50.312 1 83.44 175 GLU B C 1
ATOM 6805 O O . GLU B 1 175 ? -19.984 90.125 49.781 1 83.44 175 GLU B O 1
ATOM 6810 N N . ASN B 1 176 ? -19.531 88.438 50.719 1 81.06 176 ASN B N 1
ATOM 6811 C CA . ASN B 1 176 ? -18.25 88.188 50.062 1 81.06 176 ASN B CA 1
ATOM 6812 C C . ASN B 1 176 ? -18.422 87.562 48.688 1 81.06 176 ASN B C 1
ATOM 6814 O O . ASN B 1 176 ? -17.781 86.562 48.406 1 81.06 176 ASN B O 1
ATOM 6818 N N . LYS B 1 177 ? -19.234 88.375 47.812 1 89.69 177 LYS B N 1
ATOM 6819 C CA . LYS B 1 177 ? -19.562 87.75 46.531 1 89.69 177 LYS B CA 1
ATOM 6820 C C . LYS B 1 177 ? -18.734 88.375 45.406 1 89.69 177 LYS B C 1
ATOM 6822 O O . LYS B 1 177 ? -18.516 89.625 45.406 1 89.69 177 LYS B O 1
ATOM 6827 N N . VAL B 1 178 ? -18.203 87.562 44.469 1 94.12 178 VAL B N 1
ATOM 6828 C CA . VAL B 1 178 ? -17.5 88 43.281 1 94.12 178 VAL B CA 1
ATOM 6829 C C . VAL B 1 178 ? -18.406 87.75 42.062 1 94.12 178 VAL B C 1
ATOM 6831 O O . VAL B 1 178 ? -19 86.688 41.906 1 94.12 178 VAL B O 1
ATOM 6834 N N . TYR B 1 179 ? -18.609 88.75 41.312 1 95.88 179 TYR B N 1
ATOM 6835 C CA . TYR B 1 179 ? -19.438 88.688 40.125 1 95.88 179 TYR B CA 1
ATOM 6836 C C . TYR B 1 179 ? -18.594 88.438 38.875 1 95.88 179 TYR B C 1
ATOM 6838 O O . TYR B 1 179 ? -17.75 89.25 38.531 1 95.88 179 TYR B O 1
ATOM 6846 N N . ILE B 1 180 ? -18.828 87.25 38.312 1 95.94 180 ILE B N 1
ATOM 6847 C CA . ILE B 1 180 ? -18.094 86.875 37.125 1 95.94 180 ILE B CA 1
ATOM 6848 C C . ILE B 1 180 ? -19.047 86.812 35.938 1 95.94 180 ILE B C 1
ATOM 6850 O O . ILE B 1 180 ? -20.094 86.188 36 1 95.94 180 ILE B O 1
ATOM 6854 N N . GLY B 1 181 ? -18.719 87.562 34.875 1 93.88 181 GLY B N 1
ATOM 6855 C CA . GLY B 1 181 ? -19.594 87.562 33.719 1 93.88 181 GLY B CA 1
ATOM 6856 C C . GLY B 1 181 ? -19.391 86.375 32.781 1 93.88 181 GLY B C 1
ATOM 6857 O O . GLY B 1 181 ? -18.578 85.5 33.062 1 93.88 181 GLY B O 1
ATOM 6858 N N . ARG B 1 182 ? -20.188 86.312 31.766 1 93.44 182 ARG B N 1
ATOM 6859 C CA . ARG B 1 182 ? -20.016 85.375 30.688 1 93.44 182 ARG B CA 1
ATOM 6860 C C . ARG B 1 182 ? -18.984 85.812 29.672 1 93.44 182 ARG B C 1
ATOM 6862 O O . ARG B 1 182 ? -18.578 87 29.688 1 93.44 182 ARG B O 1
ATOM 6869 N N . PRO B 1 183 ? -18.516 84.875 28.812 1 96.06 183 PRO B N 1
ATOM 6870 C CA . PRO B 1 183 ? -17.641 85.312 27.734 1 96.06 183 PRO B CA 1
ATOM 6871 C C . PRO B 1 183 ? -18.344 86.312 26.797 1 96.06 183 PRO B C 1
ATOM 6873 O O . PRO B 1 183 ? -19.453 86.062 26.328 1 96.06 183 PRO B O 1
ATOM 6876 N N . ILE B 1 184 ? -17.688 87.438 26.547 1 95.75 184 ILE B N 1
ATOM 6877 C CA . ILE B 1 184 ? -18.281 88.438 25.672 1 95.75 184 ILE B CA 1
ATOM 6878 C C . ILE B 1 184 ? -17.203 89.062 24.781 1 95.75 184 ILE B C 1
ATOM 6880 O O . ILE B 1 184 ? -16 88.938 25.078 1 95.75 184 ILE B O 1
ATOM 6884 N N . LYS B 1 185 ? -17.625 89.688 23.703 1 95.75 185 LYS B N 1
ATOM 6885 C CA . LYS B 1 185 ? -16.75 90.5 22.875 1 95.75 185 LYS B CA 1
ATOM 6886 C C . LYS B 1 185 ? -16.688 91.938 23.391 1 95.75 185 LYS B C 1
ATOM 6888 O O . LYS B 1 185 ? -17.703 92.5 23.719 1 95.75 185 LYS B O 1
ATOM 6893 N N . MET B 1 186 ? -15.555 92.375 23.641 1 93.94 186 MET B N 1
ATOM 6894 C CA . MET B 1 186 ? -15.352 93.75 24.125 1 93.94 186 MET B CA 1
ATOM 6895 C C . MET B 1 186 ? -14.5 94.562 23.141 1 93.94 186 MET B C 1
ATOM 6897 O O . MET B 1 186 ? -13.742 94 22.359 1 93.94 186 MET B O 1
ATOM 6901 N N . ASN B 1 187 ? -14.711 95.875 23.172 1 92.75 187 ASN B N 1
ATOM 6902 C CA . ASN B 1 187 ? -13.922 96.812 22.391 1 92.75 187 ASN B CA 1
ATOM 6903 C C . ASN B 1 187 ? -13.406 97.938 23.234 1 92.75 187 ASN B C 1
ATOM 6905 O O . ASN B 1 187 ? -14.164 98.812 23.625 1 92.75 187 ASN B O 1
ATOM 6909 N N . LEU B 1 188 ? -12.172 97.812 23.641 1 88.31 188 LEU B N 1
ATOM 6910 C CA . LEU B 1 188 ? -11.516 98.875 24.375 1 88.31 188 LEU B CA 1
ATOM 6911 C C . LEU B 1 188 ? -10.352 99.438 23.562 1 88.31 188 LEU B C 1
ATOM 6913 O O . LEU B 1 188 ? -9.531 98.688 23.031 1 88.31 188 LEU B O 1
ATOM 6917 N N . GLU B 1 189 ? -10.234 100.688 23.5 1 81.56 189 GLU B N 1
ATOM 6918 C CA . GLU B 1 189 ? -9.188 101.375 22.766 1 81.56 189 GLU B CA 1
ATOM 6919 C C . GLU B 1 189 ? -9.156 100.938 21.297 1 81.56 189 GLU B C 1
ATOM 6921 O O . GLU B 1 189 ? -8.086 100.75 20.719 1 81.56 189 GLU B O 1
ATOM 6926 N N . GLY B 1 190 ? -10.258 100.625 20.781 1 82.25 190 GLY B N 1
ATOM 6927 C CA . GLY B 1 190 ? -10.359 100.25 19.359 1 82.25 190 GLY B CA 1
ATOM 6928 C C . GLY B 1 190 ? -9.953 98.812 19.078 1 82.25 190 GLY B C 1
ATOM 6929 O O . GLY B 1 190 ? -9.867 98.438 17.906 1 82.25 190 GLY B O 1
ATOM 6930 N N . GLN B 1 191 ? -9.695 98.125 20.016 1 86.44 191 GLN B N 1
ATOM 6931 C CA . GLN B 1 191 ? -9.289 96.688 19.812 1 86.44 191 GLN B CA 1
ATOM 6932 C C . GLN B 1 191 ? -10.359 95.75 20.328 1 86.44 191 GLN B C 1
ATOM 6934 O O . GLN B 1 191 ? -10.805 95.875 21.469 1 86.44 191 GLN B O 1
ATOM 6939 N N . ASP B 1 192 ? -10.727 94.812 19.406 1 92.19 192 ASP B N 1
ATOM 6940 C CA . ASP B 1 192 ? -11.703 93.812 19.766 1 92.19 192 ASP B CA 1
ATOM 6941 C C . ASP B 1 192 ? -11.016 92.562 20.391 1 92.19 192 ASP B C 1
ATOM 6943 O O . ASP B 1 192 ? -9.961 92.125 19.922 1 92.19 192 ASP B O 1
ATOM 6947 N N . PHE B 1 193 ? -11.523 92.125 21.391 1 93.75 193 PHE B N 1
ATOM 6948 C CA . PHE B 1 193 ? -11.016 90.875 22.016 1 93.75 193 PHE B CA 1
ATOM 6949 C C . PHE B 1 193 ? -12.125 90.188 22.797 1 93.75 193 PHE B C 1
ATOM 6951 O O . PHE B 1 193 ? -13.109 90.812 23.188 1 93.75 193 PHE B O 1
ATOM 6958 N N . ASP B 1 194 ? -12.078 88.938 22.922 1 95.56 194 ASP B N 1
ATOM 6959 C CA . ASP B 1 194 ? -12.984 88.125 23.734 1 95.56 194 ASP B CA 1
ATOM 6960 C C . ASP B 1 194 ? -12.523 88.062 25.203 1 95.56 194 ASP B C 1
ATOM 6962 O O . ASP B 1 194 ? -11.344 87.875 25.469 1 95.56 194 ASP B O 1
ATOM 6966 N N . ALA B 1 195 ? -13.5 88.438 26.062 1 96.38 195 ALA B N 1
ATOM 6967 C CA . ALA B 1 195 ? -13.039 88.625 27.453 1 96.38 195 ALA B CA 1
ATOM 6968 C C . ALA B 1 195 ? -14.109 88.125 28.438 1 96.38 195 ALA B C 1
ATOM 6970 O O . ALA B 1 195 ? -15.234 87.812 28.047 1 96.38 195 ALA B O 1
ATOM 6971 N N . VAL B 1 196 ? -13.727 88 29.625 1 96.5 196 VAL B N 1
ATOM 6972 C CA . VAL B 1 196 ? -14.609 87.875 30.781 1 96.5 196 VAL B CA 1
ATOM 6973 C C . VAL B 1 196 ? -14.281 88.938 31.812 1 96.5 196 VAL B C 1
ATOM 6975 O O . VAL B 1 196 ? -13.133 89.375 31.938 1 96.5 196 VAL B O 1
ATOM 6978 N N . ASN B 1 197 ? -15.305 89.438 32.469 1 96.69 197 ASN B N 1
ATOM 6979 C CA . ASN B 1 197 ? -15.133 90.5 33.469 1 96.69 197 ASN B CA 1
ATOM 6980 C C . ASN B 1 197 ? -15.445 89.938 34.875 1 96.69 197 ASN B C 1
ATOM 6982 O O . ASN B 1 197 ? -16.406 89.188 35.062 1 96.69 197 ASN B O 1
ATOM 6986 N N . VAL B 1 198 ? -14.625 90.25 35.75 1 96.88 198 VAL B N 1
ATOM 6987 C CA . VAL B 1 198 ? -14.797 89.938 37.188 1 96.88 198 VAL B CA 1
ATOM 6988 C C . VAL B 1 198 ? -14.93 91.25 37.969 1 96.88 198 VAL B C 1
ATOM 6990 O O . VAL B 1 198 ? -14.086 92.125 37.844 1 96.88 198 VAL B O 1
ATOM 6993 N N . ALA B 1 199 ? -15.984 91.375 38.719 1 97.56 199 ALA B N 1
ATOM 6994 C CA . ALA B 1 199 ? -16.25 92.625 39.406 1 97.56 199 ALA B CA 1
ATOM 6995 C C . ALA B 1 199 ? -16.672 92.438 40.844 1 97.56 199 ALA B C 1
ATOM 6997 O O . ALA B 1 199 ? -17.266 91.375 41.156 1 97.56 199 ALA B O 1
ATOM 6998 N N . ILE B 1 200 ? -16.344 93.312 41.688 1 97.12 200 ILE B N 1
ATOM 6999 C CA . ILE B 1 200 ? -16.641 93.25 43.125 1 97.12 200 ILE B CA 1
ATOM 7000 C C . ILE B 1 200 ? -17.141 94.625 43.594 1 97.12 200 ILE B C 1
ATOM 7002 O O . ILE B 1 200 ? -16.609 95.625 43.188 1 97.12 200 ILE B O 1
ATOM 7006 N N . PRO B 1 201 ? -18.125 94.688 44.5 1 97.5 201 PRO B N 1
ATOM 7007 C CA . PRO B 1 201 ? -18.672 95.938 44.969 1 97.5 201 PRO B CA 1
ATOM 7008 C C . PRO B 1 201 ? -17.781 96.625 46 1 97.5 201 PRO B C 1
ATOM 7010 O O . PRO B 1 201 ? -17.031 95.938 46.719 1 97.5 201 PRO B O 1
ATOM 7013 N N . ILE B 1 202 ? -17.859 97.938 46.094 1 96.81 202 ILE B N 1
ATOM 7014 C CA . ILE B 1 202 ? -17.25 98.75 47.125 1 96.81 202 ILE B CA 1
ATOM 7015 C C . ILE B 1 202 ? -18.344 99.438 47.969 1 96.81 202 ILE B C 1
ATOM 7017 O O . ILE B 1 202 ? -19.297 100 47.406 1 96.81 202 ILE B O 1
ATOM 7021 N N . PHE B 1 203 ? -18.203 99.438 49.312 1 96.06 203 PHE B N 1
ATOM 7022 C CA . PHE B 1 203 ? -19.25 99.938 50.188 1 96.06 203 PHE B CA 1
ATOM 7023 C C . PHE B 1 203 ? -18.766 101.125 51 1 96.06 203 PHE B C 1
ATOM 7025 O O . PHE B 1 203 ? -17.562 101.312 51.156 1 96.06 203 PHE B O 1
ATOM 7032 N N . ASP B 1 204 ? -19.703 101.875 51.5 1 93.75 204 ASP B N 1
ATOM 7033 C CA . ASP B 1 204 ? -19.391 103.062 52.375 1 93.75 204 ASP B CA 1
ATOM 7034 C C . ASP B 1 204 ? -19.797 102.75 53.812 1 93.75 204 ASP B C 1
ATOM 7036 O O . ASP B 1 204 ? -20.094 101.625 54.188 1 93.75 204 ASP B O 1
ATOM 7040 N N . ARG B 1 205 ? -19.703 103.75 54.594 1 92.06 205 ARG B N 1
ATOM 7041 C CA . ARG B 1 205 ? -19.953 103.625 56.031 1 92.06 205 ARG B CA 1
ATOM 7042 C C . ARG B 1 205 ? -21.391 103.25 56.312 1 92.06 205 ARG B C 1
ATOM 7044 O O . ARG B 1 205 ? -21.688 102.625 57.312 1 92.06 205 ARG B O 1
ATOM 7051 N N . LYS B 1 206 ? -22.344 103.625 55.469 1 94.38 206 LYS B N 1
ATOM 7052 C CA . LYS B 1 206 ? -23.75 103.312 55.625 1 94.38 206 LYS B CA 1
ATOM 7053 C C . LYS B 1 206 ? -24.062 101.938 54.969 1 94.38 206 LYS B C 1
ATOM 7055 O O . LYS B 1 206 ? -25.234 101.625 54.781 1 94.38 206 LYS B O 1
ATOM 7060 N N . ASN B 1 207 ? -23.062 101.25 54.469 1 93.5 207 ASN B N 1
ATOM 7061 C CA . ASN B 1 207 ? -23.172 99.938 53.875 1 93.5 207 ASN B CA 1
ATOM 7062 C C . ASN B 1 207 ? -23.875 100 52.5 1 93.5 207 ASN B C 1
ATOM 7064 O O . ASN B 1 207 ? -24.578 99.062 52.125 1 93.5 207 ASN B O 1
ATOM 7068 N N . GLN B 1 208 ? -23.812 101.188 51.906 1 94.38 208 GLN B N 1
ATOM 7069 C CA . GLN B 1 208 ? -24.359 101.312 50.562 1 94.38 208 GLN B CA 1
ATOM 7070 C C . GLN B 1 208 ? -23.266 101.188 49.531 1 94.38 208 GLN B C 1
ATOM 7072 O O . GLN B 1 208 ? -22.125 101.562 49.75 1 94.38 208 GLN B O 1
ATOM 7077 N N . VAL B 1 209 ? -23.625 100.625 48.375 1 96.56 209 VAL B N 1
ATOM 7078 C CA . VAL B 1 209 ? -22.672 100.438 47.25 1 96.56 209 VAL B CA 1
ATOM 7079 C C . VAL B 1 209 ? -22.297 101.812 46.719 1 96.56 209 VAL B C 1
ATOM 7081 O O . VAL B 1 209 ? -23.156 102.625 46.344 1 96.56 209 VAL B O 1
ATOM 7084 N N . VAL B 1 210 ? -21.016 102.188 46.75 1 95.94 210 VAL B N 1
ATOM 7085 C CA . VAL B 1 210 ? -20.531 103.438 46.281 1 95.94 210 VAL B CA 1
ATOM 7086 C C . VAL B 1 210 ? -19.781 103.312 44.969 1 95.94 210 VAL B C 1
ATOM 7088 O O . VAL B 1 210 ? -19.547 104.25 44.25 1 95.94 210 VAL B O 1
ATOM 7091 N N . GLY B 1 211 ? -19.438 102 44.594 1 96.75 211 GLY B N 1
ATOM 7092 C CA . GLY B 1 211 ? -18.703 101.75 43.375 1 96.75 211 GLY B CA 1
ATOM 7093 C C . GLY B 1 211 ? -18.438 100.312 43.125 1 96.75 211 GLY B C 1
ATOM 7094 O O . GLY B 1 211 ? -18.906 99.438 43.844 1 96.75 211 GLY B O 1
ATOM 7095 N N . VAL B 1 212 ? -17.781 100.062 41.969 1 97.94 212 VAL B N 1
ATOM 7096 C CA . VAL B 1 212 ? -17.438 98.688 41.5 1 97.94 212 VAL B CA 1
ATOM 7097 C C . VAL B 1 212 ? -15.984 98.688 41 1 97.94 212 VAL B C 1
ATOM 7099 O O . VAL B 1 212 ? -15.57 99.562 40.25 1 97.94 212 VAL B O 1
ATOM 7102 N N . ILE B 1 213 ? -15.25 97.812 41.531 1 98.06 213 ILE B N 1
ATOM 7103 C CA . ILE B 1 213 ? -13.914 97.5 41 1 98.06 213 ILE B CA 1
ATOM 7104 C C . ILE B 1 213 ? -13.93 96.25 40.188 1 98.06 213 ILE B C 1
ATOM 7106 O O . ILE B 1 213 ? -14.539 95.25 40.625 1 98.06 213 ILE B O 1
ATOM 7110 N N . GLY B 1 214 ? -13.367 96.25 39.062 1 97.62 214 GLY B N 1
ATOM 7111 C CA . GLY B 1 214 ? -13.359 95.062 38.219 1 97.62 214 GLY B CA 1
ATOM 7112 C C . GLY B 1 214 ? -12.078 94.938 37.438 1 97.62 214 GLY B C 1
ATOM 7113 O O . GLY B 1 214 ? -11.297 95.875 37.312 1 97.62 214 GLY B O 1
ATOM 7114 N N . MET B 1 215 ? -11.852 93.75 37 1 96.31 215 MET B N 1
ATOM 7115 C CA . MET B 1 215 ? -10.758 93.375 36.094 1 96.31 215 MET B CA 1
ATOM 7116 C C . MET B 1 215 ? -11.281 92.562 34.906 1 96.31 215 MET B C 1
ATOM 7118 O O . MET B 1 215 ? -12.266 91.875 35 1 96.31 215 MET B O 1
ATOM 7122 N N . THR B 1 216 ? -10.664 92.812 33.75 1 95.94 216 THR B N 1
ATOM 7123 C CA . THR B 1 216 ? -11.008 92.125 32.5 1 95.94 216 THR B CA 1
ATOM 7124 C C . THR B 1 216 ? -9.891 91.125 32.094 1 95.94 216 THR B C 1
ATOM 7126 O O . THR B 1 216 ? -8.719 91.5 32.062 1 95.94 216 THR B O 1
ATOM 7129 N N . LEU B 1 217 ? -10.305 89.938 31.844 1 95.12 217 LEU B N 1
ATOM 7130 C CA . LEU B 1 217 ? -9.375 88.938 31.328 1 95.12 217 LEU B CA 1
ATOM 7131 C C . LEU B 1 217 ? -9.594 88.688 29.844 1 95.12 217 LEU B C 1
ATOM 7133 O O . LEU B 1 217 ? -10.688 88.25 29.438 1 95.12 217 LEU B O 1
ATOM 7137 N N . ASP B 1 218 ? -8.562 89 29.031 1 94.44 218 ASP B N 1
ATOM 7138 C CA . ASP B 1 218 ? -8.539 88.562 27.625 1 94.44 218 ASP B CA 1
ATOM 7139 C C . ASP B 1 218 ? -8.227 87.062 27.484 1 94.44 218 ASP B C 1
ATOM 7141 O O . ASP B 1 218 ? -7.184 86.625 27.953 1 94.44 218 ASP B O 1
ATOM 7145 N N . PHE B 1 219 ? -9.062 86.375 26.812 1 95.81 219 PHE B N 1
ATOM 7146 C CA . PHE B 1 219 ? -8.906 84.875 26.703 1 95.81 219 PHE B CA 1
ATOM 7147 C C . PHE B 1 219 ? -7.703 84.562 25.828 1 95.81 219 PHE B C 1
ATOM 7149 O O . PHE B 1 219 ? -7.289 83.375 25.781 1 95.81 219 PHE B O 1
ATOM 7156 N N . SER B 1 220 ? -7.105 85.5 25.219 1 91.75 220 SER B N 1
ATOM 7157 C CA . SER B 1 220 ? -6.016 85.188 24.281 1 91.75 220 SER B CA 1
ATOM 7158 C C . SER B 1 220 ? -4.859 84.5 24.984 1 91.75 220 SER B C 1
ATOM 7160 O O . SER B 1 220 ? -4.227 83.625 24.406 1 91.75 220 SER B O 1
ATOM 7162 N N . ASP B 1 221 ? -4.57 84.812 26.219 1 85 221 ASP B N 1
ATOM 7163 C CA . ASP B 1 221 ? -3.467 84.188 26.953 1 85 221 ASP B CA 1
ATOM 7164 C C . ASP B 1 221 ? -3.777 82.688 27.281 1 85 221 ASP B C 1
ATOM 7166 O O . ASP B 1 221 ? -2.916 81.812 27.141 1 85 221 ASP B O 1
ATOM 7170 N N . ILE B 1 222 ? -5 82.5 27.656 1 92.75 222 ILE B N 1
ATOM 7171 C CA . ILE B 1 222 ? -5.41 81.125 27.953 1 92.75 222 ILE B CA 1
ATOM 7172 C C . ILE B 1 222 ? -5.461 80.312 26.656 1 92.75 222 ILE B C 1
ATOM 7174 O O . ILE B 1 222 ? -5.078 79.188 26.625 1 92.75 222 ILE B O 1
ATOM 7178 N N . ALA B 1 223 ? -5.941 81 25.594 1 95.69 223 ALA B N 1
ATOM 7179 C CA . ALA B 1 223 ? -6.062 80.312 24.312 1 95.69 223 ALA B CA 1
ATOM 7180 C C . ALA B 1 223 ? -4.695 79.875 23.781 1 95.69 223 ALA B C 1
ATOM 7182 O O . ALA B 1 223 ? -4.566 78.812 23.172 1 95.69 223 ALA B O 1
ATOM 7183 N N . THR B 1 224 ? -3.699 80.688 23.953 1 92.25 224 THR B N 1
ATOM 7184 C CA . THR B 1 224 ? -2.352 80.312 23.5 1 92.25 224 THR B CA 1
ATOM 7185 C C . THR B 1 224 ? -1.854 79.062 24.156 1 92.25 224 THR B C 1
ATOM 7187 O O . THR B 1 224 ? -1.205 78.25 23.516 1 92.25 224 THR B O 1
ATOM 7190 N N . TYR B 1 225 ? -2.217 78.938 25.375 1 90 225 TYR B N 1
ATOM 7191 C CA . TYR B 1 225 ? -1.807 77.75 26.125 1 90 225 TYR B CA 1
ATOM 7192 C C . TYR B 1 225 ? -2.691 76.562 25.781 1 90 225 TYR B C 1
ATOM 7194 O O . TYR B 1 225 ? -2.191 75.438 25.484 1 90 225 TYR B O 1
ATOM 7202 N N . LEU B 1 226 ? -3.98 76.75 25.766 1 95.12 226 LEU B N 1
ATOM 7203 C CA . LEU B 1 226 ? -4.953 75.688 25.562 1 95.12 226 LEU B CA 1
ATOM 7204 C C . LEU B 1 226 ? -4.859 75.062 24.156 1 95.12 226 LEU B C 1
ATOM 7206 O O . LEU B 1 226 ? -5.02 73.875 23.953 1 95.12 226 LEU B O 1
ATOM 7210 N N . LEU B 1 227 ? -4.562 75.938 23.188 1 95.62 227 LEU B N 1
ATOM 7211 C CA . LEU B 1 227 ? -4.598 75.5 21.797 1 95.62 227 LEU B CA 1
ATOM 7212 C C . LEU B 1 227 ? -3.188 75.312 21.25 1 95.62 227 LEU B C 1
ATOM 7214 O O . LEU B 1 227 ? -2.984 75.25 20.031 1 95.62 227 LEU B O 1
ATOM 7218 N N . ASP B 1 228 ? -2.219 75.25 22.156 1 93.25 228 ASP B N 1
ATOM 7219 C CA . ASP B 1 228 ? -0.847 75 21.75 1 93.25 228 ASP B CA 1
ATOM 7220 C C . ASP B 1 228 ? -0.754 73.688 21 1 93.25 228 ASP B C 1
ATOM 7222 O O . ASP B 1 228 ? -1.133 72.625 21.531 1 93.25 228 ASP B O 1
ATOM 7226 N N . PRO B 1 229 ? -0.27 73.75 19.859 1 92.44 229 PRO B N 1
ATOM 7227 C CA . PRO B 1 229 ? -0.151 72.5 19.078 1 92.44 229 PRO B CA 1
ATOM 7228 C C . PRO B 1 229 ? 0.739 71.438 19.734 1 92.44 229 PRO B C 1
ATOM 7230 O O . PRO B 1 229 ? 0.562 70.25 19.516 1 92.44 229 PRO B O 1
ATOM 7233 N N . LYS B 1 230 ? 1.741 71.875 20.453 1 87.88 230 LYS B N 1
ATOM 7234 C CA . LYS B 1 230 ? 2.66 70.938 21.125 1 87.88 230 LYS B CA 1
ATOM 7235 C C . LYS B 1 230 ? 1.926 70.062 22.141 1 87.88 230 LYS B C 1
ATOM 7237 O O . LYS B 1 230 ? 2.408 69 22.5 1 87.88 230 LYS B O 1
ATOM 7242 N N . GLY B 1 231 ? 0.764 70.562 22.625 1 86.44 231 GLY B N 1
ATOM 7243 C CA . GLY B 1 231 ? -0.011 69.812 23.594 1 86.44 231 GLY B CA 1
ATOM 7244 C C . GLY B 1 231 ? -0.965 68.812 22.969 1 86.44 231 GLY B C 1
ATOM 7245 O O . GLY B 1 231 ? -1.588 68 23.672 1 86.44 231 GLY B O 1
ATOM 7246 N N . GLN B 1 232 ? -1.03 68.75 21.688 1 90.38 232 GLN B N 1
ATOM 7247 C CA . GLN B 1 232 ? -1.944 67.875 20.984 1 90.38 232 GLN B CA 1
ATOM 7248 C C . GLN B 1 232 ? -1.466 66.438 21.062 1 90.38 232 GLN B C 1
ATOM 7250 O O . GLN B 1 232 ? -0.304 66.125 20.766 1 90.38 232 GLN B O 1
ATOM 7255 N N . LYS B 1 233 ? -2.357 65.5 21.422 1 90.38 233 LYS B N 1
ATOM 7256 C CA . LYS B 1 233 ? -2.004 64.125 21.562 1 90.38 233 LYS B CA 1
ATOM 7257 C C . LYS B 1 233 ? -2.652 63.281 20.469 1 90.38 233 LYS B C 1
ATOM 7259 O O . LYS B 1 233 ? -2.143 62.188 20.109 1 90.38 233 LYS B O 1
ATOM 7264 N N . TYR B 1 234 ? -3.832 63.75 20.031 1 94.25 234 TYR B N 1
ATOM 7265 C CA . TYR B 1 234 ? -4.57 63 19.016 1 94.25 234 TYR B CA 1
ATOM 7266 C C . TYR B 1 234 ? -4.855 63.875 17.797 1 94.25 234 TYR B C 1
ATOM 7268 O O . TYR B 1 234 ? -5.125 65.062 17.938 1 94.25 234 TYR B O 1
ATOM 7276 N N . ASP B 1 235 ? -4.781 63.281 16.641 1 93.06 235 ASP B N 1
ATOM 7277 C CA . ASP B 1 235 ? -5.148 63.969 15.406 1 93.06 235 ASP B CA 1
ATOM 7278 C C . ASP B 1 235 ? -6.625 64.375 15.43 1 93.06 235 ASP B C 1
ATOM 7280 O O . ASP B 1 235 ? -7.496 63.531 15.641 1 93.06 235 ASP B O 1
ATOM 7284 N N . GLY B 1 236 ? -6.84 65.625 15.242 1 92.31 236 GLY B N 1
ATOM 7285 C CA . GLY B 1 236 ? -8.211 66.125 15.211 1 92.31 236 GLY B CA 1
ATOM 7286 C C . GLY B 1 236 ? -8.766 66.438 16.594 1 92.31 236 GLY B C 1
ATOM 7287 O O . GLY B 1 236 ? -9.969 66.688 16.75 1 92.31 236 GLY B O 1
ATOM 7288 N N . GLU B 1 237 ? -7.914 66.5 17.578 1 94.56 237 GLU B N 1
ATOM 7289 C CA . GLU B 1 237 ? -8.281 66.75 18.969 1 94.56 237 GLU B CA 1
ATOM 7290 C C . GLU B 1 237 ? -8.867 68.188 19.094 1 94.56 237 GLU B C 1
ATOM 7292 O O . GLU B 1 237 ? -8.414 69.125 18.422 1 94.56 237 GLU B O 1
ATOM 7297 N N . LEU B 1 238 ? -9.938 68.312 19.844 1 95.25 238 LEU B N 1
ATOM 7298 C CA . LEU B 1 238 ? -10.508 69.625 20.172 1 95.25 238 LEU B CA 1
ATOM 7299 C C . LEU B 1 238 ? -10.297 69.938 21.641 1 95.25 238 LEU B C 1
ATOM 7301 O O . LEU B 1 238 ? -10.484 69.125 22.516 1 95.25 238 LEU B O 1
ATOM 7305 N N . ARG B 1 239 ? -9.883 71.125 21.891 1 96.44 239 ARG B N 1
ATOM 7306 C CA . ARG B 1 239 ? -9.75 71.688 23.234 1 96.44 239 ARG B CA 1
ATOM 7307 C C . ARG B 1 239 ? -10.555 72.938 23.375 1 96.44 239 ARG B C 1
ATOM 7309 O O . ARG B 1 239 ? -10.273 73.938 22.719 1 96.44 239 ARG B O 1
ATOM 7316 N N . VAL B 1 240 ? -11.492 72.875 24.312 1 97.06 240 VAL B N 1
ATOM 7317 C CA . VAL B 1 240 ? -12.469 73.938 24.406 1 97.06 240 VAL B CA 1
ATOM 7318 C C . VAL B 1 240 ? -12.641 7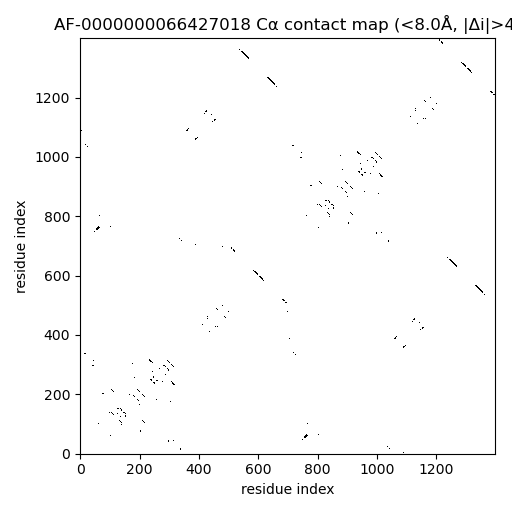4.375 25.859 1 97.06 240 VAL B C 1
ATOM 7320 O O . VAL B 1 240 ? -12.664 73.562 26.766 1 97.06 240 VAL B O 1
ATOM 7323 N N . LEU B 1 241 ? -12.664 75.688 26.062 1 98 241 LEU B N 1
ATOM 7324 C CA . LEU B 1 241 ? -13.055 76.25 27.344 1 98 241 LEU B CA 1
ATOM 7325 C C . LEU B 1 241 ? -14.461 76.812 27.281 1 98 241 LEU B C 1
ATOM 7327 O O . LEU B 1 241 ? -14.766 77.562 26.359 1 98 241 LEU B O 1
ATOM 7331 N N . LEU B 1 242 ? -15.305 76.438 28.172 1 96.56 242 LEU B N 1
ATOM 7332 C CA . LEU B 1 242 ? -16.672 76.938 28.125 1 96.56 242 LEU B CA 1
ATOM 7333 C C . LEU B 1 242 ? -17.203 77.188 29.531 1 96.56 242 LEU B C 1
ATOM 7335 O O . LEU B 1 242 ? -16.656 76.625 30.5 1 96.56 242 LEU B O 1
ATOM 7339 N N . ASN B 1 243 ? -18.141 78 29.656 1 95.19 243 ASN B N 1
ATOM 7340 C CA . ASN B 1 243 ? -18.797 78.188 30.953 1 95.19 243 ASN B CA 1
ATOM 7341 C C . ASN B 1 243 ? -19.922 77.188 31.156 1 95.19 243 ASN B C 1
ATOM 7343 O O . ASN B 1 243 ? -20.25 76.438 30.234 1 95.19 243 ASN B O 1
ATOM 7347 N N . SER B 1 244 ? -20.547 77.062 32.281 1 91.75 244 SER B N 1
ATOM 7348 C CA . SER B 1 244 ? -21.516 76.062 32.625 1 91.75 244 SER B CA 1
ATOM 7349 C C . SER B 1 244 ? -22.766 76.125 31.766 1 91.75 244 SER B C 1
ATOM 7351 O O . SER B 1 244 ? -23.5 75.188 31.625 1 91.75 244 SER B O 1
ATOM 7353 N N . ASP B 1 245 ? -23 77.375 31.109 1 90.88 245 ASP B N 1
ATOM 7354 C CA . ASP B 1 245 ? -24.172 77.5 30.234 1 90.88 245 ASP B CA 1
ATOM 7355 C C . ASP B 1 245 ? -23.875 77 28.828 1 90.88 245 ASP B C 1
ATOM 7357 O O . ASP B 1 245 ? -24.781 76.875 28 1 90.88 245 ASP B O 1
ATOM 7361 N N . GLY B 1 246 ? -22.641 76.75 28.609 1 93.38 246 GLY B N 1
ATOM 7362 C CA . GLY B 1 246 ? -22.297 76.125 27.328 1 93.38 246 GLY B CA 1
ATOM 7363 C C . GLY B 1 246 ? -21.656 77.125 26.344 1 93.38 246 GLY B C 1
ATOM 7364 O O . GLY B 1 246 ? -21.359 76.75 25.219 1 93.38 246 GLY B O 1
ATOM 7365 N N . PHE B 1 247 ? -21.469 78.438 26.734 1 94.94 247 PHE B N 1
ATOM 7366 C CA . PHE B 1 247 ? -20.844 79.375 25.844 1 94.94 247 PHE B CA 1
ATOM 7367 C C . PHE B 1 247 ? -19.344 79.188 25.797 1 94.94 247 PHE B C 1
ATOM 7369 O O . PHE B 1 247 ? -18.672 79.188 26.828 1 94.94 247 PHE B O 1
ATOM 7376 N N . MET B 1 248 ? -18.844 79.062 24.578 1 96.62 248 MET B N 1
ATOM 7377 C CA . MET B 1 248 ? -17.438 78.688 24.375 1 96.62 248 MET B CA 1
ATOM 7378 C C . MET B 1 248 ? -16.562 79.938 24.406 1 96.62 248 MET B C 1
ATOM 7380 O O . MET B 1 248 ? -16.656 80.812 23.531 1 96.62 248 MET B O 1
ATOM 7384 N N . ALA B 1 249 ? -15.766 80 25.422 1 97.31 249 ALA B N 1
ATOM 7385 C CA . ALA B 1 249 ? -14.812 81.062 25.562 1 97.31 249 ALA B CA 1
ATOM 7386 C C . ALA B 1 249 ? -13.633 80.938 24.609 1 97.31 249 ALA B C 1
ATOM 7388 O O . ALA B 1 249 ? -13.117 81.875 24.062 1 97.31 249 ALA B O 1
ATOM 7389 N N . ILE B 1 250 ? -13.203 79.688 24.438 1 97.31 250 ILE B N 1
ATOM 7390 C CA . ILE B 1 250 ? -12.094 79.312 23.562 1 97.31 250 ILE B CA 1
ATOM 7391 C C . ILE B 1 250 ? -12.453 78.125 22.719 1 97.31 250 ILE B C 1
ATOM 7393 O O . ILE B 1 250 ? -13.008 77.125 23.25 1 97.31 250 ILE B O 1
ATOM 7397 N N . HIS B 1 251 ? -12.211 78.125 21.516 1 96 251 HIS B N 1
ATOM 7398 C CA . HIS B 1 251 ? -12.367 77.062 20.547 1 96 251 HIS B CA 1
ATOM 7399 C C . HIS B 1 251 ? -11.32 77.125 19.453 1 96 251 HIS B C 1
ATOM 7401 O O . HIS B 1 251 ? -10.906 78.25 19.062 1 96 251 HIS B O 1
ATOM 7407 N N . PRO B 1 252 ? -10.891 76 18.984 1 94.06 252 PRO B N 1
ATOM 7408 C CA . PRO B 1 252 ? -9.922 76.062 17.891 1 94.06 252 PRO B CA 1
ATOM 7409 C C . PRO B 1 252 ? -10.461 76.812 16.656 1 94.06 252 PRO B C 1
ATOM 7411 O O . PRO B 1 252 ? -9.695 77.438 15.914 1 94.06 252 PRO B O 1
ATOM 7414 N N . ASN B 1 253 ? -11.672 76.688 16.375 1 93.88 253 ASN B N 1
ATOM 7415 C CA . ASN B 1 253 ? -12.352 77.438 15.328 1 93.88 253 ASN B CA 1
ATOM 7416 C C . ASN B 1 253 ? -12.859 78.812 15.852 1 93.88 253 ASN B C 1
ATOM 7418 O O . ASN B 1 253 ? -13.867 78.875 16.562 1 93.88 253 ASN B O 1
ATOM 7422 N N . LYS B 1 254 ? -12.266 79.812 15.43 1 93.12 254 LYS B N 1
ATOM 7423 C CA . LYS B 1 254 ? -12.539 81.188 15.922 1 93.12 254 LYS B CA 1
ATOM 7424 C C . LYS B 1 254 ? -13.992 81.562 15.664 1 93.12 254 LYS B C 1
ATOM 7426 O O . LYS B 1 254 ? -14.578 82.312 16.438 1 93.12 254 LYS B O 1
ATOM 7431 N N . ASN B 1 255 ? -14.594 80.938 14.633 1 93.88 255 ASN B N 1
ATOM 7432 C CA . ASN B 1 255 ? -15.969 81.312 14.266 1 93.88 255 ASN B CA 1
ATOM 7433 C C . ASN B 1 255 ? -16.969 80.688 15.266 1 93.88 255 ASN B C 1
ATOM 7435 O O . ASN B 1 255 ? -18.141 81.125 15.289 1 93.88 255 ASN B O 1
ATOM 7439 N N . LEU B 1 256 ? -16.5 79.812 16.109 1 94.25 256 LEU B N 1
ATOM 7440 C CA . LEU B 1 256 ? -17.406 79.188 17.047 1 94.25 256 LEU B CA 1
ATOM 7441 C C . LEU B 1 256 ? -17.297 79.812 18.438 1 94.25 256 LEU B C 1
ATOM 7443 O O . LEU B 1 256 ? -18.094 79.5 19.328 1 94.25 256 LEU B O 1
ATOM 7447 N N . VAL B 1 257 ? -16.391 80.688 18.625 1 95.88 257 VAL B N 1
ATOM 7448 C CA . VAL B 1 257 ? -16.188 81.312 19.922 1 95.88 257 VAL B CA 1
ATOM 7449 C C . VAL B 1 257 ? -17.406 82.188 20.281 1 95.88 257 VAL B C 1
ATOM 7451 O O . VAL B 1 257 ? -18.016 82.75 19.406 1 95.88 257 VAL B O 1
ATOM 7454 N N . LEU B 1 258 ? -17.781 82.062 21.484 1 96.31 258 LEU B N 1
ATOM 7455 C CA . LEU B 1 258 ? -18.859 82.812 22.109 1 96.31 258 LEU B CA 1
ATOM 7456 C C . LEU B 1 258 ? -20.219 82.25 21.734 1 96.31 258 LEU B C 1
ATOM 7458 O O . LEU B 1 258 ? -21.266 82.688 22.188 1 96.31 258 LEU B O 1
ATOM 7462 N N . LYS B 1 259 ? -20.234 81.188 20.922 1 95.38 259 LYS B N 1
ATOM 7463 C CA . LYS B 1 259 ? -21.469 80.438 20.625 1 95.38 259 LYS B CA 1
ATOM 7464 C C . LYS B 1 259 ? -21.719 79.312 21.641 1 95.38 259 LYS B C 1
ATOM 7466 O O . LYS B 1 259 ? -20.797 78.938 22.359 1 95.38 259 LYS B O 1
ATOM 7471 N N . ASN B 1 260 ? -22.922 78.938 21.672 1 94.94 260 ASN B N 1
ATOM 7472 C CA . ASN B 1 260 ? -23.281 77.875 22.578 1 94.94 260 ASN B CA 1
ATOM 7473 C C . ASN B 1 260 ? -23 76.5 21.953 1 94.94 260 ASN B C 1
ATOM 7475 O O . ASN B 1 260 ? -23.422 76.25 20.828 1 94.94 260 ASN B O 1
ATOM 7479 N N . LEU B 1 261 ? -22.312 75.625 22.641 1 93.94 261 LEU B N 1
ATOM 7480 C CA . LEU B 1 261 ? -21.891 74.312 22.141 1 93.94 261 LEU B CA 1
ATOM 7481 C C . LEU B 1 261 ? -23.094 73.5 21.703 1 93.94 261 LEU B C 1
ATOM 7483 O O . LEU B 1 261 ? -23.031 72.75 20.688 1 93.94 261 LEU B O 1
ATOM 7487 N N . LYS B 1 262 ? -24.172 73.562 22.484 1 92.38 262 LYS B N 1
ATOM 7488 C CA . LYS B 1 262 ? -25.375 72.812 22.188 1 92.38 262 LYS B CA 1
ATOM 7489 C C . LYS B 1 262 ? -25.984 73.25 20.859 1 92.38 262 LYS B C 1
ATOM 7491 O O . LYS B 1 262 ? -26.547 72.438 20.125 1 92.38 262 LYS B O 1
ATOM 7496 N N . ASP B 1 263 ? -25.844 74.5 20.484 1 92.62 263 ASP B N 1
ATOM 7497 C CA . ASP B 1 263 ? -26.375 75 19.234 1 92.62 263 ASP B CA 1
ATOM 7498 C C . ASP B 1 263 ? -25.5 74.625 18.047 1 92.62 263 ASP B C 1
ATOM 7500 O O . ASP B 1 263 ? -26.016 74.375 16.953 1 92.62 263 ASP B O 1
ATOM 7504 N N . ILE B 1 264 ? -24.25 74.438 18.281 1 92.31 264 ILE B N 1
ATOM 7505 C CA . ILE B 1 264 ? -23.297 74.188 17.219 1 92.31 264 ILE B CA 1
ATOM 7506 C C . ILE B 1 264 ? -23.281 72.688 16.938 1 92.31 264 ILE B C 1
ATOM 7508 O O . ILE B 1 264 ? -23.031 72.25 15.805 1 92.31 264 ILE B O 1
ATOM 7512 N N . ASN B 1 265 ? -23.484 71.938 17.969 1 92.88 265 ASN B N 1
ATOM 7513 C CA . ASN B 1 265 ? -23.469 70.438 17.844 1 92.88 265 ASN B CA 1
ATOM 7514 C C . ASN B 1 265 ? -24.719 69.812 18.438 1 92.88 265 ASN B C 1
ATOM 7516 O O . ASN B 1 265 ? -24.672 69.25 19.547 1 92.88 265 ASN B O 1
ATOM 7520 N N . PRO B 1 266 ? -25.781 69.75 17.656 1 87.62 266 PRO B N 1
ATOM 7521 C CA . PRO B 1 266 ? -27.031 69.25 18.188 1 87.62 266 PRO B CA 1
ATOM 7522 C C . PRO B 1 266 ? -27.078 67.688 18.172 1 87.62 266 PRO B C 1
ATOM 7524 O O . PRO B 1 266 ? -28.109 67.125 18.453 1 87.62 266 PRO B O 1
ATOM 7527 N N . ASN B 1 267 ? -26.016 67.125 17.891 1 90 267 ASN B N 1
ATOM 7528 C CA . ASN B 1 267 ? -25.984 65.688 17.766 1 90 267 ASN B CA 1
ATOM 7529 C C . ASN B 1 267 ? -26.359 65 19.078 1 90 267 ASN B C 1
ATOM 7531 O O . ASN B 1 267 ? -25.906 65.375 20.141 1 90 267 ASN B O 1
ATOM 7535 N N . LYS B 1 268 ? -27.203 63.906 18.984 1 89.81 268 LYS B N 1
ATOM 7536 C CA . LYS B 1 268 ? -27.656 63.156 20.141 1 89.81 268 LYS B CA 1
ATOM 7537 C C . LYS B 1 268 ? -26.469 62.5 20.859 1 89.81 268 LYS B C 1
ATOM 7539 O O . LYS B 1 268 ? -26.516 62.312 22.078 1 89.81 268 LYS B O 1
ATOM 7544 N N . GLY B 1 269 ? -25.438 62.281 20.203 1 87.06 269 GLY B N 1
ATOM 7545 C CA . GLY B 1 269 ? -24.25 61.656 20.766 1 87.06 269 GLY B CA 1
ATOM 7546 C C . GLY B 1 269 ? -23.453 62.562 21.656 1 87.06 269 GLY B C 1
ATOM 7547 O O . GLY B 1 269 ? -22.516 62.125 22.328 1 87.06 269 GLY B O 1
ATOM 7548 N N . ALA B 1 270 ? -23.875 63.781 21.719 1 90.69 270 ALA B N 1
ATOM 7549 C CA . ALA B 1 270 ? -23.156 64.75 22.531 1 90.69 270 ALA B CA 1
ATOM 7550 C C . ALA B 1 270 ? -23.953 65.125 23.781 1 90.69 270 ALA B C 1
ATOM 7552 O O . ALA B 1 270 ? -23.484 65.875 24.625 1 90.69 270 ALA B O 1
ATOM 7553 N N . GLN B 1 271 ? -25.141 64.562 23.938 1 90.94 271 GLN B N 1
ATOM 7554 C CA . GLN B 1 271 ? -26.078 65 24.984 1 90.94 271 GLN B CA 1
ATOM 7555 C C . GLN B 1 271 ? -25.5 64.75 26.375 1 90.94 271 GLN B C 1
ATOM 7557 O O . GLN B 1 271 ? -25.703 65.5 27.297 1 90.94 271 GLN B O 1
ATOM 7562 N N . GLU B 1 272 ? -24.875 63.594 26.516 1 92 272 GLU B N 1
ATOM 7563 C CA . GLU B 1 272 ? -24.281 63.281 27.812 1 92 272 GLU B CA 1
ATOM 7564 C C . GLU B 1 272 ? -23.219 64.312 28.203 1 92 272 GLU B C 1
ATOM 7566 O O . GLU B 1 272 ? -23.078 64.625 29.375 1 92 272 GLU B O 1
ATOM 7571 N N . THR B 1 273 ? -22.516 64.75 27.219 1 92.38 273 THR B N 1
ATOM 7572 C CA . THR B 1 273 ? -21.469 65.75 27.453 1 92.38 273 THR B CA 1
ATOM 7573 C C . THR B 1 273 ? -22.094 67.062 27.875 1 92.38 273 THR B C 1
ATOM 7575 O O . THR B 1 273 ? -21.594 67.688 28.797 1 92.38 273 THR B O 1
ATOM 7578 N N . TYR B 1 274 ? -23.203 67.438 27.312 1 92.12 274 TYR B N 1
ATOM 7579 C CA . TYR B 1 274 ? -23.891 68.688 27.672 1 92.12 274 TYR B CA 1
ATOM 7580 C C . TYR B 1 274 ? -24.406 68.625 29.109 1 92.12 274 TYR B C 1
ATOM 7582 O O . TYR B 1 274 ? -24.281 69.562 29.875 1 92.12 274 TYR B O 1
ATOM 7590 N N . LYS B 1 275 ? -25 67.5 29.359 1 92.56 275 LYS B N 1
ATOM 7591 C CA . LYS B 1 275 ? -25.516 67.25 30.703 1 92.56 275 LYS B CA 1
ATOM 7592 C C . LYS B 1 275 ? -24.406 67.375 31.75 1 92.56 275 LYS B C 1
ATOM 7594 O O . LYS B 1 275 ? -24.594 67.938 32.812 1 92.56 275 LYS B O 1
ATOM 7599 N N . ALA B 1 276 ? -23.266 66.812 31.453 1 93.81 276 ALA B N 1
ATOM 7600 C CA . ALA B 1 276 ? -22.141 66.812 32.375 1 93.81 276 ALA B CA 1
ATOM 7601 C C . ALA B 1 276 ? -21.641 68.25 32.625 1 93.81 276 ALA B C 1
ATOM 7603 O O . ALA B 1 276 ? -21.328 68.625 33.75 1 93.81 276 ALA B O 1
ATOM 7604 N N . ILE B 1 277 ? -21.594 69 31.609 1 92.56 277 ILE B N 1
ATOM 7605 C CA . ILE B 1 277 ? -21.141 70.375 31.703 1 92.56 277 ILE B CA 1
ATOM 7606 C C . ILE B 1 277 ? -22.109 71.188 32.594 1 92.56 277 ILE B C 1
ATOM 7608 O O . ILE B 1 277 ? -21.688 71.875 33.5 1 92.56 277 ILE B O 1
ATOM 7612 N N . SER B 1 278 ? -23.344 71 32.344 1 91.69 278 SER B N 1
ATOM 7613 C CA . SER B 1 278 ? -24.359 71.75 33.062 1 91.69 278 SER B CA 1
ATOM 7614 C C . SER B 1 278 ? -24.406 71.312 34.531 1 91.69 278 SER B C 1
ATOM 7616 O O . SER B 1 278 ? -24.688 72.125 35.406 1 91.69 278 SER B O 1
ATOM 7618 N N . GLU B 1 279 ? -24.078 70.062 34.781 1 92.56 279 GLU B N 1
ATOM 7619 C CA . GLU B 1 279 ? -24.172 69.562 36.156 1 92.56 279 GLU B CA 1
ATOM 7620 C C . GLU B 1 279 ? -22.828 69.688 36.875 1 92.56 279 GLU B C 1
ATOM 7622 O O . GLU B 1 279 ? -22.719 69.375 38.062 1 92.56 279 GLU B O 1
ATOM 7627 N N . GLY B 1 280 ? -21.844 70.125 36.156 1 92.56 280 GLY B N 1
ATOM 7628 C CA . GLY B 1 280 ? -20.516 70.25 36.75 1 92.56 280 GLY B CA 1
ATOM 7629 C C . GLY B 1 280 ? -19.844 68.938 37.031 1 92.56 280 GLY B C 1
ATOM 7630 O O . GLY B 1 280 ? -19.094 68.75 38 1 92.56 280 GLY B O 1
ATOM 7631 N N . LYS B 1 281 ? -20.172 67.938 36.188 1 92.81 281 LYS B N 1
ATOM 7632 C CA . LYS B 1 281 ? -19.625 66.625 36.375 1 92.81 281 LYS B CA 1
ATOM 7633 C C . LYS B 1 281 ? -18.375 66.375 35.5 1 92.81 281 LYS B C 1
ATOM 7635 O O . LYS B 1 281 ? -18.297 66.875 34.375 1 92.81 281 LYS B O 1
ATOM 7640 N N . ASN B 1 282 ? -17.406 65.688 36.062 1 94.44 282 ASN B N 1
ATOM 7641 C CA . ASN B 1 282 ? -16.203 65.312 35.375 1 94.44 282 ASN B CA 1
ATOM 7642 C C . ASN B 1 282 ? -16.297 63.875 34.812 1 94.44 282 ASN B C 1
ATOM 7644 O O . ASN B 1 282 ? -16.953 63.031 35.438 1 94.44 282 ASN B O 1
ATOM 7648 N N . GLY B 1 283 ? -15.711 63.688 33.625 1 94.06 283 GLY B N 1
ATOM 7649 C CA . GLY B 1 283 ? -15.695 62.344 33.094 1 94.06 283 GLY B CA 1
ATOM 7650 C C . GLY B 1 283 ? -15.367 62.281 31.609 1 94.06 283 GLY B C 1
ATOM 7651 O O . GLY B 1 283 ? -15.055 63.281 31 1 94.06 283 GLY B O 1
ATOM 7652 N N . VAL B 1 284 ? -15.266 61.062 31.141 1 95.81 284 VAL B N 1
ATOM 7653 C CA . VAL B 1 284 ? -15.031 60.812 29.719 1 95.81 284 VAL B CA 1
ATOM 7654 C C . VAL B 1 284 ? -16.266 60.125 29.125 1 95.81 284 VAL B C 1
ATOM 7656 O O . VAL B 1 284 ? -16.797 59.156 29.688 1 95.81 284 VAL B O 1
ATOM 7659 N N . PHE B 1 285 ? -16.734 60.594 27.953 1 95.62 285 PHE B N 1
ATOM 7660 C CA . PHE B 1 285 ? -17.969 60.125 27.328 1 95.62 285 PHE B CA 1
ATOM 7661 C C . PHE B 1 285 ? -17.766 59.875 25.844 1 95.62 285 PHE B C 1
ATOM 7663 O O . PHE B 1 285 ? -16.797 60.375 25.25 1 95.62 285 PHE B O 1
ATOM 7670 N N . ASN B 1 286 ? -18.703 59.125 25.328 1 94.31 286 ASN B N 1
ATOM 7671 C CA . ASN B 1 286 ? -18.797 59.094 23.859 1 94.31 286 ASN B CA 1
ATOM 7672 C C . ASN B 1 286 ? -19.359 60.375 23.297 1 94.31 286 ASN B C 1
ATOM 7674 O O . ASN B 1 286 ? -20.25 61 23.891 1 94.31 286 ASN B O 1
ATOM 7678 N N . TYR B 1 287 ? -18.766 60.812 22.234 1 94.81 287 TYR B N 1
ATOM 7679 C CA . TYR B 1 287 ? -19.094 62.125 21.719 1 94.81 287 TYR B CA 1
ATOM 7680 C C . TYR B 1 287 ? -19 62.156 20.188 1 94.81 287 TYR B C 1
ATOM 7682 O O . TYR B 1 287 ? -18.031 61.656 19.609 1 94.81 287 TYR B O 1
ATOM 7690 N N . ILE B 1 288 ? -20.016 62.625 19.562 1 94.25 288 ILE B N 1
ATOM 7691 C CA . ILE B 1 288 ? -19.953 62.906 18.141 1 94.25 288 ILE B CA 1
ATOM 7692 C C . ILE B 1 288 ? -19.734 64.375 17.922 1 94.25 288 ILE B C 1
ATOM 7694 O O . ILE B 1 288 ? -20.609 65.188 18.234 1 94.25 288 ILE B O 1
ATOM 7698 N N . ALA B 1 289 ? -18.562 64.688 17.453 1 90.75 289 ALA B N 1
ATOM 7699 C CA . ALA B 1 289 ? -18.188 66.062 17.266 1 90.75 289 ALA B CA 1
ATOM 7700 C C . ALA B 1 289 ? -19.047 66.75 16.203 1 90.75 289 ALA B C 1
ATOM 7702 O O . ALA B 1 289 ? -19.828 66.062 15.516 1 90.75 289 ALA B O 1
ATOM 7703 N N . SER B 1 290 ? -19 68.062 16.141 1 85.94 290 SER B N 1
ATOM 7704 C CA . SER B 1 290 ? -19.828 68.875 15.211 1 85.94 290 SER B CA 1
ATOM 7705 C C . SER B 1 290 ? -19.516 68.5 13.766 1 85.94 290 SER B C 1
ATOM 7707 O O . SER B 1 290 ? -20.375 68.562 12.891 1 85.94 290 SER B O 1
ATOM 7709 N N . ASP B 1 291 ? -18.312 68 13.547 1 84.38 291 ASP B N 1
ATOM 7710 C CA . ASP B 1 291 ? -17.906 67.625 12.203 1 84.38 291 ASP B CA 1
ATOM 7711 C C . ASP B 1 291 ? -18.281 66.125 11.914 1 84.38 291 ASP B C 1
ATOM 7713 O O . ASP B 1 291 ? -18.016 65.625 10.828 1 84.38 291 ASP B O 1
ATOM 7717 N N . GLY B 1 292 ? -18.859 65.5 12.922 1 88.44 292 GLY B N 1
ATOM 7718 C CA . GLY B 1 292 ? -19.328 64.125 12.711 1 88.44 292 GLY B CA 1
ATOM 7719 C C . GLY B 1 292 ? -18.359 63.062 13.211 1 88.44 292 GLY B C 1
ATOM 7720 O O . GLY B 1 292 ? -18.656 61.875 13.188 1 88.44 292 GLY B O 1
ATOM 7721 N N . ASP B 1 293 ? -17.266 63.469 13.68 1 91.31 293 ASP B N 1
ATOM 7722 C CA . ASP B 1 293 ? -16.25 62.5 14.109 1 91.31 293 ASP B CA 1
ATOM 7723 C C . ASP B 1 293 ? -16.688 61.781 15.383 1 91.31 293 ASP B C 1
ATOM 7725 O O . ASP B 1 293 ? -17.047 62.406 16.375 1 91.31 293 ASP B O 1
ATOM 7729 N N . ASP B 1 294 ? -16.719 60.438 15.227 1 94.69 294 ASP B N 1
ATOM 7730 C CA . ASP B 1 294 ? -16.891 59.625 16.438 1 94.69 294 ASP B CA 1
ATOM 7731 C C . ASP B 1 294 ? -15.68 59.781 17.359 1 94.69 294 ASP B C 1
ATOM 7733 O O . ASP B 1 294 ? -14.555 59.438 16.984 1 94.69 294 ASP B O 1
ATOM 7737 N N . SER B 1 295 ? -15.93 60.5 18.547 1 96.19 295 SER B N 1
ATOM 7738 C CA . SER B 1 295 ? -14.828 60.844 19.422 1 96.19 295 SER B CA 1
ATOM 7739 C C . SER B 1 295 ? -15.125 60.5 20.875 1 96.19 295 SER B C 1
ATOM 7741 O O . SER B 1 295 ? -16.25 60.125 21.219 1 96.19 295 SER B O 1
ATOM 7743 N N . TYR B 1 296 ? -14.094 60.406 21.703 1 96.25 296 TYR B N 1
ATOM 7744 C CA . TYR B 1 296 ? -14.219 60.531 23.141 1 96.25 296 TYR B CA 1
ATOM 7745 C C . TYR B 1 296 ? -14.125 61.969 23.594 1 96.25 296 TYR B C 1
ATOM 7747 O O . TYR B 1 296 ? -13.383 62.781 23 1 96.25 296 TYR B O 1
ATOM 7755 N N . ALA B 1 297 ? -14.914 62.312 24.531 1 96.56 297 ALA B N 1
ATOM 7756 C CA . ALA B 1 297 ? -14.867 63.656 25.078 1 96.56 297 ALA B CA 1
ATOM 7757 C C . ALA B 1 297 ? -14.688 63.625 26.594 1 96.56 297 ALA B C 1
ATOM 7759 O O . ALA B 1 297 ? -15.438 62.969 27.297 1 96.56 297 ALA B O 1
ATOM 7760 N N . ALA B 1 298 ? -13.648 64.25 27.047 1 96.81 298 ALA B N 1
ATOM 7761 C CA . ALA B 1 298 ? -13.422 64.438 28.484 1 96.81 298 ALA B CA 1
ATOM 7762 C C . ALA B 1 298 ? -13.82 65.812 28.938 1 96.81 298 ALA B C 1
ATOM 7764 O O . ALA B 1 298 ? -13.578 66.812 28.25 1 96.81 298 ALA B O 1
ATOM 7765 N N . ILE B 1 299 ? -14.492 65.875 30.078 1 96.88 299 ILE B N 1
ATOM 7766 C CA . ILE B 1 299 ? -14.922 67.125 30.672 1 96.88 299 ILE B CA 1
ATOM 7767 C C . ILE B 1 299 ? -14.352 67.25 32.094 1 96.88 299 ILE B C 1
ATOM 7769 O O . ILE B 1 299 ? -14.352 66.25 32.844 1 96.88 299 ILE B O 1
ATOM 7773 N N . ASN B 1 300 ? -13.805 68.312 32.344 1 96.69 300 ASN B N 1
ATOM 7774 C CA . ASN B 1 300 ? -13.453 68.75 33.719 1 96.69 300 ASN B CA 1
ATOM 7775 C C . ASN B 1 300 ? -14.047 70.062 34.094 1 96.69 300 ASN B C 1
ATOM 7777 O O . ASN B 1 300 ? -13.641 71.125 33.531 1 96.69 300 ASN B O 1
ATOM 7781 N N . SER B 1 301 ? -14.969 70 34.969 1 96.31 301 SER B N 1
ATOM 7782 C CA . SER B 1 301 ? -15.641 71.188 35.438 1 96.31 301 SER B CA 1
ATOM 7783 C C . SER B 1 301 ? -14.984 71.75 36.688 1 96.31 301 SER B C 1
ATOM 7785 O O . SER B 1 301 ? -14.477 71 37.531 1 96.31 301 SER B O 1
ATOM 7787 N N . PHE B 1 302 ? -14.914 73.062 36.75 1 93.88 302 PHE B N 1
ATOM 7788 C CA . PHE B 1 302 ? -14.359 73.688 37.938 1 93.88 302 PHE B CA 1
ATOM 7789 C C . PHE B 1 302 ? -15.156 74.938 38.312 1 93.88 302 PHE B C 1
ATOM 7791 O O . PHE B 1 302 ? -15.703 75.625 37.438 1 93.88 302 PHE B O 1
ATOM 7798 N N . LYS B 1 303 ? -15.156 75.188 39.531 1 92.94 303 LYS B N 1
ATOM 7799 C CA . LYS B 1 303 ? -15.891 76.312 40.062 1 92.94 303 LYS B CA 1
ATOM 7800 C C . LYS B 1 303 ? -14.953 77.438 40.406 1 92.94 303 LYS B C 1
ATOM 7802 O O . LYS B 1 303 ? -13.859 77.25 40.938 1 92.94 303 LYS B O 1
ATOM 7807 N N . VAL B 1 304 ? -15.305 78.625 40.031 1 90.19 304 VAL B N 1
ATOM 7808 C CA . VAL B 1 304 ? -14.664 79.875 40.438 1 90.19 304 VAL B CA 1
ATOM 7809 C C . VAL B 1 304 ? -15.68 80.75 41.125 1 90.19 304 VAL B C 1
ATOM 7811 O O . VAL B 1 304 ? -16.406 81.5 40.469 1 90.19 304 VAL B O 1
ATOM 7814 N N . GLN B 1 305 ? -15.602 80.688 42.438 1 87.25 305 GLN B N 1
ATOM 7815 C CA . GLN B 1 305 ? -16.609 81.375 43.25 1 87.25 305 GLN B CA 1
ATOM 7816 C C . GLN B 1 305 ? -18.016 80.938 42.844 1 87.25 305 GLN B C 1
ATOM 7818 O O . GLN B 1 305 ? -18.344 79.75 42.875 1 87.25 305 GLN B O 1
ATOM 7823 N N . ASP B 1 306 ? -18.828 81.812 42.344 1 83.69 306 ASP B N 1
ATOM 7824 C CA . ASP B 1 306 ? -20.219 81.438 42 1 83.69 306 ASP B CA 1
ATOM 7825 C C . ASP B 1 306 ? -20.359 81.125 40.531 1 83.69 306 ASP B C 1
ATOM 7827 O O . ASP B 1 306 ? -21.484 80.938 40.031 1 83.69 306 ASP B O 1
ATOM 7831 N N . SER B 1 307 ? -19.234 81 39.875 1 90.88 307 SER B N 1
ATOM 7832 C CA . SER B 1 307 ? -19.281 80.688 38.438 1 90.88 307 SER B CA 1
ATOM 7833 C C . SER B 1 307 ? -18.672 79.312 38.188 1 90.88 307 SER B C 1
ATOM 7835 O O . SER B 1 307 ? -17.797 78.875 38.938 1 90.88 307 SER B O 1
ATOM 7837 N N . SER B 1 308 ? -19.266 78.688 37.25 1 94.56 308 SER B N 1
ATOM 7838 C CA . SER B 1 308 ? -18.781 77.375 36.875 1 94.56 308 SER B CA 1
ATOM 7839 C C . SER B 1 308 ? -18.266 77.312 35.438 1 94.56 308 SER B C 1
ATOM 7841 O O . SER B 1 308 ? -18.859 77.938 34.562 1 94.56 308 SER B O 1
ATOM 7843 N N . TRP B 1 309 ? -17.188 76.688 35.219 1 96.56 309 TRP B N 1
ATOM 7844 C CA . TRP B 1 309 ? -16.547 76.562 33.938 1 96.56 309 TRP B CA 1
ATOM 7845 C C . TRP B 1 309 ? -16.156 75.062 33.688 1 96.56 309 TRP B C 1
ATOM 7847 O O . TRP B 1 309 ? -16.156 74.25 34.594 1 96.56 309 TRP B O 1
ATOM 7857 N N . ALA B 1 310 ? -15.93 74.812 32.375 1 97 310 ALA B N 1
ATOM 7858 C CA . ALA B 1 310 ? -15.516 73.5 32.031 1 97 310 ALA B CA 1
ATOM 7859 C C . ALA B 1 310 ? -14.523 73.5 30.875 1 97 310 ALA B C 1
ATOM 7861 O O . ALA B 1 310 ? -14.562 74.375 30.031 1 97 310 ALA B O 1
ATOM 7862 N N . VAL B 1 311 ? -13.609 72.562 30.859 1 97.62 311 VAL B N 1
ATOM 7863 C CA . VAL B 1 311 ? -12.734 72.25 29.734 1 97.62 311 VAL B CA 1
ATOM 7864 C C . VAL B 1 311 ? -13.172 71 29.062 1 97.62 311 VAL B C 1
ATOM 7866 O O . VAL B 1 311 ? -13.469 70 29.719 1 97.62 311 VAL B O 1
ATOM 7869 N N . LEU B 1 312 ? -13.312 71.062 27.766 1 97.25 312 LEU B N 1
ATOM 7870 C CA . LEU B 1 312 ? -13.664 69.875 26.953 1 97.25 312 LEU B CA 1
ATOM 7871 C C . LEU B 1 312 ? -12.523 69.562 26 1 97.25 312 LEU B C 1
ATOM 7873 O O . LEU B 1 312 ? -12.047 70.375 25.25 1 97.25 312 LEU B O 1
ATOM 7877 N N . VAL B 1 313 ? -12.062 68.312 26.078 1 96.88 313 VAL B N 1
ATOM 7878 C CA . VAL B 1 313 ? -11.055 67.812 25.156 1 96.88 313 VAL B CA 1
ATOM 7879 C C . VAL B 1 313 ? -11.586 66.562 24.453 1 96.88 313 VAL B C 1
ATOM 7881 O O . VAL B 1 313 ? -12.07 65.625 25.094 1 96.88 313 VAL B O 1
ATOM 7884 N N . THR B 1 314 ? -11.547 66.5 23.156 1 96.62 314 THR B N 1
ATOM 7885 C CA . THR B 1 314 ? -12.023 65.375 22.406 1 96.62 314 THR B CA 1
ATOM 7886 C C . THR B 1 314 ? -10.859 64.625 21.734 1 96.62 314 THR B C 1
ATOM 7888 O O . THR B 1 314 ? -9.812 65.25 21.484 1 96.62 314 THR B O 1
ATOM 7891 N N . ALA B 1 315 ? -11.016 63.344 21.531 1 96.25 315 ALA B N 1
ATOM 7892 C CA . ALA B 1 315 ? -10.094 62.5 20.797 1 96.25 315 ALA B CA 1
ATOM 7893 C C . ALA B 1 315 ? -10.836 61.625 19.781 1 96.25 315 ALA B C 1
ATOM 7895 O O . ALA B 1 315 ? -11.477 60.625 20.141 1 96.25 315 ALA B O 1
ATOM 7896 N N . PRO B 1 316 ? -10.688 61.875 18.516 1 96.38 316 PRO B N 1
ATOM 7897 C CA . PRO B 1 316 ? -11.344 61.031 17.5 1 96.38 316 PRO B CA 1
ATOM 7898 C C . PRO B 1 316 ? -10.898 59.594 17.562 1 96.38 316 PRO B C 1
ATOM 7900 O O . PRO B 1 316 ? -9.695 59.312 17.656 1 96.38 316 PRO B O 1
ATOM 7903 N N . LYS B 1 317 ? -11.875 58.75 17.422 1 95.88 317 LYS B N 1
ATOM 7904 C CA . LYS B 1 317 ? -11.602 57.312 17.562 1 95.88 317 LYS B CA 1
ATOM 7905 C C . LYS B 1 317 ? -10.664 56.844 16.469 1 95.88 317 LYS B C 1
ATOM 7907 O O . LYS B 1 317 ? -9.859 55.938 16.688 1 95.88 317 LYS B O 1
ATOM 7912 N N . TYR B 1 318 ? -10.727 57.438 15.234 1 94.12 318 TYR B N 1
ATOM 7913 C CA . TYR B 1 318 ? -9.82 57.031 14.164 1 94.12 318 TYR B CA 1
ATOM 7914 C C . TYR B 1 318 ? -8.367 57.281 14.562 1 94.12 318 TYR B C 1
ATOM 7916 O O . TYR B 1 318 ? -7.469 56.562 14.164 1 94.12 318 TYR B O 1
ATOM 7924 N N . SER B 1 319 ? -8.125 58.375 15.367 1 94.25 319 SER B N 1
ATOM 7925 C CA . SER B 1 319 ? -6.789 58.688 15.859 1 94.25 319 SER B CA 1
ATOM 7926 C C . SER B 1 319 ? -6.426 57.812 17.062 1 94.25 319 SER B C 1
ATOM 7928 O O . SER B 1 319 ? -5.277 57.375 17.188 1 94.25 319 SER B O 1
ATOM 7930 N N . VAL B 1 320 ? -7.359 57.531 17.906 1 94.31 320 VAL B N 1
ATOM 7931 C CA . VAL B 1 320 ? -7.164 56.75 19.125 1 94.31 320 VAL B CA 1
ATOM 7932 C C . VAL B 1 320 ? -6.754 55.312 18.734 1 94.31 320 VAL B C 1
ATOM 7934 O O . VAL B 1 320 ? -5.863 54.75 19.359 1 94.31 320 VAL B O 1
ATOM 7937 N N . PHE B 1 321 ? -7.363 54.719 17.672 1 93.69 321 PHE B N 1
ATOM 7938 C CA . PHE B 1 321 ? -7.176 53.312 17.359 1 93.69 321 PHE B CA 1
ATOM 7939 C C . PHE B 1 321 ? -6.215 53.156 16.188 1 93.69 321 PHE B C 1
ATOM 7941 O O . PHE B 1 321 ? -6.133 52.062 15.602 1 93.69 321 PHE B O 1
ATOM 7948 N N . LYS B 1 322 ? -5.516 54.125 15.789 1 92.38 322 LYS B N 1
ATOM 7949 C CA . LYS B 1 322 ? -4.508 54.062 14.734 1 92.38 322 LYS B CA 1
ATOM 7950 C C . LYS B 1 322 ? -3.498 52.938 15.031 1 92.38 322 LYS B C 1
ATOM 7952 O O . LYS B 1 322 ? -3.182 52.125 14.148 1 92.38 322 LYS B O 1
ATOM 7957 N N . PRO B 1 323 ? -3.027 52.719 16.328 1 89.31 323 PRO B N 1
ATOM 7958 C CA . PRO B 1 323 ? -2.08 51.656 16.625 1 89.31 323 PRO B CA 1
ATOM 7959 C C . PRO B 1 323 ? -2.695 50.25 16.469 1 89.31 323 PRO B C 1
ATOM 7961 O O . PRO B 1 323 ? -2 49.312 16.094 1 89.31 323 PRO B O 1
ATOM 7964 N N . LEU B 1 324 ? -3.996 50.219 16.75 1 91.56 324 LEU B N 1
ATOM 7965 C CA . LEU B 1 324 ? -4.695 48.938 16.594 1 91.56 324 LEU B CA 1
ATOM 7966 C C . LEU B 1 324 ? -4.754 48.5 15.133 1 91.56 324 LEU B C 1
ATOM 7968 O O . LEU B 1 324 ? -4.543 47.344 14.812 1 91.56 324 LEU B O 1
ATOM 7972 N N . LYS B 1 325 ? -5.07 49.469 14.234 1 92.5 325 LYS B N 1
ATOM 7973 C CA . LYS B 1 325 ? -5.125 49.156 12.812 1 92.5 325 LYS B CA 1
ATOM 7974 C C . LYS B 1 325 ? -3.764 48.719 12.289 1 92.5 325 LYS B C 1
ATOM 7976 O O . LYS B 1 325 ? -3.674 47.781 11.477 1 92.5 325 LYS B O 1
ATOM 7981 N N . LYS B 1 326 ? -2.709 49.344 12.773 1 91 326 LYS B N 1
ATOM 7982 C CA . LYS B 1 326 ? -1.355 48.938 12.391 1 91 326 LYS B CA 1
ATOM 7983 C C . LYS B 1 326 ? -1.043 47.531 12.875 1 91 326 LYS B C 1
ATOM 7985 O O . LYS B 1 326 ? -0.487 46.719 12.133 1 91 326 LYS B O 1
ATOM 7990 N N . LEU B 1 327 ? -1.46 47.219 14.086 1 89.06 327 LEU B N 1
ATOM 7991 C CA . LEU B 1 327 ? -1.252 45.906 14.656 1 89.06 327 LEU B CA 1
ATOM 7992 C C . LEU B 1 327 ? -2.014 44.844 13.859 1 89.06 327 LEU B C 1
ATOM 7994 O O . LEU B 1 327 ? -1.483 43.781 13.586 1 89.06 327 LEU B O 1
ATOM 7998 N N . GLN B 1 328 ? -3.221 45.219 13.531 1 90.38 328 GLN B N 1
ATOM 7999 C CA . GLN B 1 328 ? -4.047 44.281 12.766 1 90.38 328 GLN B CA 1
ATOM 8000 C C . GLN B 1 328 ? -3.406 43.969 11.414 1 90.38 328 GLN B C 1
ATOM 8002 O O . GLN B 1 328 ? -3.402 42.812 10.992 1 90.38 328 GLN B O 1
ATOM 8007 N N . LEU B 1 329 ? -2.834 44.906 10.75 1 90.25 329 LEU B N 1
ATOM 8008 C CA . LEU B 1 329 ? -2.188 44.688 9.453 1 90.25 329 LEU B CA 1
ATOM 8009 C C . LEU B 1 329 ? -0.945 43.812 9.609 1 90.25 329 LEU B C 1
ATOM 8011 O O . LEU B 1 329 ? -0.69 42.938 8.773 1 90.25 329 LEU B O 1
ATOM 8015 N N . ILE B 1 330 ? -0.248 44 10.672 1 88.75 330 ILE B N 1
ATOM 8016 C CA . ILE B 1 330 ? 0.96 43.219 10.922 1 88.75 330 ILE B CA 1
ATOM 8017 C C . ILE B 1 330 ? 0.59 41.781 11.203 1 88.75 330 ILE B C 1
ATOM 8019 O O . ILE B 1 330 ? 1.203 40.844 10.648 1 88.75 330 ILE B O 1
ATOM 8023 N N . ILE B 1 331 ? -0.442 41.625 11.992 1 87.19 331 ILE B N 1
ATOM 8024 C CA . ILE B 1 331 ? -0.855 40.281 12.367 1 87.19 331 ILE B CA 1
ATOM 8025 C C . ILE B 1 331 ? -1.422 39.531 11.148 1 87.19 331 ILE B C 1
ATOM 8027 O O . ILE B 1 331 ? -1.153 38.344 10.945 1 87.19 331 ILE B O 1
ATOM 8031 N N . LEU B 1 332 ? -2.197 40.281 10.352 1 88.5 332 LEU B N 1
ATOM 8032 C CA . LEU B 1 332 ? -2.76 39.688 9.148 1 88.5 332 LEU B CA 1
ATOM 8033 C C . LEU B 1 332 ? -1.658 39.312 8.172 1 88.5 332 LEU B C 1
ATOM 8035 O O . LEU B 1 332 ? -1.692 38.219 7.602 1 88.5 332 LEU B O 1
ATOM 8039 N N . GLY B 1 333 ? -0.643 40.188 7.977 1 87.94 333 GLY B N 1
ATOM 8040 C CA . GLY B 1 333 ? 0.493 39.844 7.129 1 87.94 333 GLY B CA 1
ATOM 8041 C C . GLY B 1 333 ? 1.289 38.656 7.637 1 87.94 333 GLY B C 1
ATOM 8042 O O . GLY B 1 333 ? 1.607 37.75 6.867 1 87.94 333 GLY B O 1
ATOM 8043 N N . ALA B 1 334 ? 1.534 38.625 8.93 1 86.12 334 ALA B N 1
ATOM 8044 C CA . ALA B 1 334 ? 2.283 37.531 9.539 1 86.12 334 ALA B CA 1
ATOM 8045 C C . ALA B 1 334 ? 1.507 36.219 9.445 1 86.12 334 ALA B C 1
ATOM 8047 O O . ALA B 1 334 ? 2.094 35.156 9.219 1 86.12 334 ALA B O 1
ATOM 8048 N N . SER B 1 335 ? 0.211 36.312 9.633 1 86.44 335 SER B N 1
ATOM 8049 C CA . SER B 1 335 ? -0.633 35.125 9.539 1 86.44 335 SER B CA 1
ATOM 8050 C C . SER B 1 335 ? -0.637 34.562 8.125 1 86.44 335 SER B C 1
ATOM 8052 O O . SER B 1 335 ? -0.619 33.344 7.941 1 86.44 335 SER B O 1
ATOM 8054 N N . PHE B 1 336 ? -0.624 35.438 7.148 1 86.69 336 PHE B N 1
ATOM 8055 C CA . PHE B 1 336 ? -0.597 35 5.762 1 86.69 336 PHE B CA 1
ATOM 8056 C C . PHE B 1 336 ? 0.697 34.25 5.457 1 86.69 336 PHE B C 1
ATOM 8058 O O . PHE B 1 336 ? 0.676 33.188 4.836 1 86.69 336 PHE B O 1
ATOM 8065 N N . ILE B 1 337 ? 1.781 34.812 5.883 1 87.06 337 ILE B N 1
ATOM 8066 C CA . ILE B 1 337 ? 3.076 34.156 5.691 1 87.06 337 ILE B CA 1
ATOM 8067 C C . ILE B 1 337 ? 3.104 32.844 6.434 1 87.06 337 ILE B C 1
ATOM 8069 O O . ILE B 1 337 ? 3.588 31.828 5.902 1 87.06 337 ILE B O 1
ATOM 8073 N N . PHE B 1 338 ? 2.52 32.781 7.574 1 87.56 338 PHE B N 1
ATOM 8074 C CA . PHE B 1 338 ? 2.453 31.578 8.406 1 87.56 338 PHE B CA 1
ATOM 8075 C C . PHE B 1 338 ? 1.674 30.484 7.699 1 87.56 338 PHE B C 1
ATOM 8077 O O . PHE B 1 338 ? 2.121 29.328 7.648 1 87.56 338 PHE B O 1
ATOM 8084 N N . ILE B 1 339 ? 0.584 30.891 7.164 1 84.44 339 ILE B N 1
ATOM 8085 C CA . ILE B 1 339 ? -0.247 29.922 6.461 1 84.44 339 ILE B CA 1
ATOM 8086 C C . ILE B 1 339 ? 0.519 29.344 5.27 1 84.44 339 ILE B C 1
ATOM 8088 O O . ILE B 1 339 ? 0.516 28.141 5.043 1 84.44 339 ILE B O 1
ATOM 8092 N N . PHE B 1 340 ? 1.218 30.203 4.551 1 86.12 340 PHE B N 1
ATOM 8093 C CA . PHE B 1 340 ? 1.962 29.797 3.367 1 86.12 340 PHE B CA 1
ATOM 8094 C C . PHE B 1 340 ? 3.09 28.844 3.744 1 86.12 340 PHE B C 1
ATOM 8096 O O . PHE B 1 340 ? 3.322 27.844 3.057 1 86.12 340 PHE B O 1
ATOM 8103 N N . VAL B 1 341 ? 3.74 29.109 4.828 1 85.25 341 VAL B N 1
ATOM 8104 C CA . VAL B 1 341 ? 4.859 28.281 5.27 1 85.25 341 VAL B CA 1
ATOM 8105 C C . VAL B 1 341 ? 4.344 26.938 5.742 1 85.25 341 VAL B C 1
ATOM 8107 O O . VAL B 1 341 ? 4.918 25.891 5.41 1 85.25 341 VAL B O 1
ATOM 8110 N N . VAL B 1 342 ? 3.23 26.938 6.508 1 82.19 342 VAL B N 1
ATOM 8111 C CA . VAL B 1 342 ? 2.666 25.688 7.023 1 82.19 342 VAL B CA 1
ATOM 8112 C C . VAL B 1 342 ? 2.199 24.812 5.867 1 82.19 342 VAL B C 1
ATOM 8114 O O . VAL B 1 342 ? 2.479 23.609 5.84 1 82.19 342 VAL B O 1
ATOM 8117 N N . LEU B 1 343 ? 1.531 25.438 4.898 1 82.56 343 LEU B N 1
ATOM 8118 C CA . LEU B 1 343 ? 1.041 24.688 3.744 1 82.56 343 LEU B CA 1
ATOM 8119 C C . LEU B 1 343 ? 2.199 24.156 2.912 1 82.56 343 LEU B C 1
ATOM 8121 O O . LEU B 1 343 ? 2.139 23.031 2.406 1 82.56 343 LEU B O 1
ATOM 8125 N N . GLY B 1 344 ? 3.246 24.969 2.764 1 84.12 344 GLY B N 1
ATOM 8126 C CA . GLY B 1 344 ? 4.426 24.516 2.045 1 84.12 344 GLY B CA 1
ATOM 8127 C C . GLY B 1 344 ? 5.086 23.312 2.682 1 84.12 344 GLY B C 1
ATOM 8128 O O . GLY B 1 344 ? 5.43 22.344 1.991 1 84.12 344 GLY B O 1
ATOM 8129 N N . VAL B 1 345 ? 5.176 23.297 3.973 1 80.94 345 VAL B N 1
ATOM 8130 C CA . VAL B 1 345 ? 5.824 22.203 4.691 1 80.94 345 VAL B CA 1
ATOM 8131 C C . VAL B 1 345 ? 4.957 20.953 4.629 1 80.94 345 VAL B C 1
ATOM 8133 O O . VAL B 1 345 ? 5.461 19.844 4.402 1 80.94 345 VAL B O 1
ATOM 8136 N N . VAL B 1 346 ? 3.66 21.094 4.84 1 77.62 346 VAL B N 1
ATOM 8137 C CA . VAL B 1 346 ? 2.742 19.953 4.777 1 77.62 346 VAL B CA 1
ATOM 8138 C C . VAL B 1 346 ? 2.77 19.344 3.377 1 77.62 346 VAL B C 1
ATOM 8140 O O . VAL B 1 346 ? 2.797 18.125 3.227 1 77.62 346 VAL B O 1
ATOM 8143 N N . TYR B 1 347 ? 2.771 20.172 2.4 1 81.31 347 TYR B N 1
ATOM 8144 C CA . TYR B 1 347 ? 2.838 19.703 1.019 1 81.31 347 TYR B CA 1
ATOM 8145 C C . TYR B 1 347 ? 4.109 18.906 0.773 1 81.31 347 TYR B C 1
ATOM 8147 O O . TYR B 1 347 ? 4.066 17.828 0.172 1 81.31 347 TYR B O 1
ATOM 8155 N N . TYR B 1 348 ? 5.184 19.484 1.21 1 82.94 348 TYR B N 1
ATOM 8156 C CA . TYR B 1 348 ? 6.469 18.828 1.02 1 82.94 348 TYR B CA 1
ATOM 8157 C C . TYR B 1 348 ? 6.5 17.469 1.723 1 82.94 348 TYR B C 1
ATOM 8159 O O . TYR B 1 348 ? 6.98 16.484 1.163 1 82.94 348 TYR B O 1
ATOM 8167 N N . CYS B 1 349 ? 5.965 17.391 2.947 1 77.69 349 CYS B N 1
ATOM 8168 C CA . CYS B 1 349 ? 5.977 16.156 3.727 1 77.69 349 CYS B CA 1
ATOM 8169 C C . CYS B 1 349 ? 5.086 15.102 3.086 1 77.69 349 CYS B C 1
ATOM 8171 O O . CYS B 1 349 ? 5.492 13.945 2.951 1 77.69 349 CYS B O 1
ATOM 8173 N N . VAL B 1 350 ? 3.92 15.5 2.686 1 75.56 350 VAL B N 1
ATOM 8174 C CA . VAL B 1 350 ? 2.98 14.57 2.072 1 75.56 350 VAL B CA 1
ATOM 8175 C C . VAL B 1 350 ? 3.557 14.047 0.757 1 75.56 350 VAL B C 1
ATOM 8177 O O . VAL B 1 350 ? 3.449 12.859 0.454 1 75.56 350 VAL B O 1
ATOM 8180 N N . ARG B 1 351 ? 4.148 14.883 -0.04 1 76.44 351 ARG B N 1
ATOM 8181 C CA . ARG B 1 351 ? 4.73 14.492 -1.32 1 76.44 351 ARG B CA 1
ATOM 8182 C C . ARG B 1 351 ? 5.887 13.516 -1.122 1 76.44 351 ARG B C 1
ATOM 8184 O O . ARG B 1 351 ? 5.965 12.492 -1.798 1 76.44 351 ARG B O 1
ATOM 8191 N N . LYS B 1 352 ? 6.754 13.836 -0.2 1 77.5 352 LYS B N 1
ATOM 8192 C CA . LYS B 1 352 ? 7.965 13.055 0.02 1 77.5 352 LYS B CA 1
ATOM 8193 C C . LYS B 1 352 ? 7.645 11.727 0.71 1 77.5 352 LYS B C 1
ATOM 8195 O O . LYS B 1 352 ? 8.242 10.695 0.399 1 77.5 352 LYS B O 1
ATOM 8200 N N . ILE B 1 353 ? 6.609 11.719 1.583 1 73.44 353 ILE B N 1
ATOM 8201 C CA . ILE B 1 353 ? 6.395 10.555 2.443 1 73.44 353 ILE B CA 1
ATOM 8202 C C . ILE B 1 353 ? 5.367 9.625 1.805 1 73.44 353 ILE B C 1
ATOM 8204 O O . ILE B 1 353 ? 5.504 8.398 1.876 1 73.44 353 ILE B O 1
ATOM 8208 N N . VAL B 1 354 ? 4.336 10.141 1.221 1 72.81 354 VAL B N 1
ATOM 8209 C CA . VAL B 1 354 ? 3.219 9.305 0.798 1 72.81 354 VAL B CA 1
ATOM 8210 C C . VAL B 1 354 ? 3.113 9.312 -0.725 1 72.81 354 VAL B C 1
ATOM 8212 O O . VAL B 1 354 ? 3.201 8.258 -1.365 1 72.81 354 VAL B O 1
ATOM 8215 N N . ALA B 1 355 ? 3.08 10.469 -1.375 1 67.81 355 ALA B N 1
ATOM 8216 C CA . ALA B 1 355 ? 2.666 10.625 -2.768 1 67.81 355 ALA B CA 1
ATOM 8217 C C . ALA B 1 355 ? 3.711 10.039 -3.717 1 67.81 355 ALA B C 1
ATOM 8219 O O . ALA B 1 355 ? 3.371 9.539 -4.789 1 67.81 355 ALA B O 1
ATOM 8220 N N . SER B 1 356 ? 4.984 10.062 -3.428 1 73.75 356 SER B N 1
ATOM 8221 C CA . SER B 1 356 ? 6.027 9.578 -4.328 1 73.75 356 SER B CA 1
ATOM 8222 C C . SER B 1 356 ? 6.203 8.07 -4.223 1 73.75 356 SER B C 1
ATOM 8224 O O . SER B 1 356 ? 6.66 7.422 -5.168 1 73.75 356 SER B O 1
ATOM 8226 N N . ARG B 1 357 ? 5.875 7.34 -3.234 1 78.38 357 ARG B N 1
ATOM 8227 C CA . ARG B 1 357 ? 6.164 5.934 -2.975 1 78.38 357 ARG B CA 1
ATOM 8228 C C . ARG B 1 357 ? 4.969 5.055 -3.33 1 78.38 357 ARG B C 1
ATOM 8230 O O . ARG B 1 357 ? 5.137 3.938 -3.822 1 78.38 357 ARG B O 1
ATOM 8237 N N . LEU B 1 358 ? 3.816 5.59 -3.197 1 76.62 358 LEU B N 1
ATOM 8238 C CA . LEU B 1 358 ? 2.611 4.785 -3.365 1 76.62 358 LEU B CA 1
ATOM 8239 C C . LEU B 1 358 ? 2.438 4.359 -4.82 1 76.62 358 LEU B C 1
ATOM 8241 O O . LEU B 1 358 ? 2.156 3.193 -5.102 1 76.62 358 LEU B O 1
ATOM 8245 N N . PRO B 1 359 ? 2.715 5.281 -5.695 1 72.31 359 PRO B N 1
ATOM 8246 C CA . PRO B 1 359 ? 2.549 4.855 -7.086 1 72.31 359 PRO B CA 1
ATOM 8247 C C . PRO B 1 359 ? 3.555 3.785 -7.5 1 72.31 359 PRO B C 1
ATOM 8249 O O . PRO B 1 359 ? 3.242 2.926 -8.328 1 72.31 359 PRO B O 1
ATOM 8252 N N . VAL B 1 360 ? 4.742 3.789 -7.016 1 78.5 360 VAL B N 1
ATOM 8253 C CA . VAL B 1 360 ? 5.766 2.797 -7.328 1 78.5 360 VAL B CA 1
ATOM 8254 C C . VAL B 1 360 ? 5.316 1.42 -6.844 1 78.5 360 VAL B C 1
ATOM 8256 O O . VAL B 1 360 ? 5.461 0.426 -7.559 1 78.5 360 VAL B O 1
ATOM 8259 N N . ILE B 1 361 ? 4.773 1.364 -5.664 1 80 361 ILE B N 1
ATOM 8260 C CA . ILE B 1 361 ? 4.281 0.106 -5.113 1 80 361 ILE B CA 1
ATOM 8261 C C . ILE B 1 361 ? 3.119 -0.41 -5.957 1 80 361 ILE B C 1
ATOM 8263 O O . ILE B 1 361 ? 3.062 -1.598 -6.285 1 80 361 ILE B O 1
ATOM 8267 N N . LEU B 1 362 ? 2.295 0.524 -6.355 1 78.5 362 LEU B N 1
ATOM 8268 C CA . LEU B 1 362 ? 1.135 0.156 -7.156 1 78.5 362 LEU B CA 1
ATOM 8269 C C . LEU B 1 362 ? 1.564 -0.401 -8.508 1 78.5 362 LEU B C 1
ATOM 8271 O O . LEU B 1 362 ? 1.043 -1.424 -8.961 1 78.5 362 LEU B O 1
ATOM 8275 N N . SER B 1 363 ? 2.482 0.244 -9.141 1 80.88 363 SER B N 1
ATOM 8276 C CA . SER B 1 363 ? 2.959 -0.2 -10.445 1 80.88 363 SER B CA 1
ATOM 8277 C C . SER B 1 363 ? 3.65 -1.556 -10.352 1 80.88 363 SER B C 1
ATOM 8279 O O . SER B 1 363 ? 3.496 -2.4 -11.234 1 80.88 363 SER B O 1
ATOM 8281 N N . SER B 1 364 ? 4.434 -1.735 -9.312 1 82.06 364 SER B N 1
ATOM 8282 C CA . SER B 1 364 ? 5.121 -3.006 -9.102 1 82.06 364 SER B CA 1
ATOM 8283 C C . SER B 1 364 ? 4.129 -4.137 -8.852 1 82.06 364 SER B C 1
ATOM 8285 O O . SER B 1 364 ? 4.305 -5.25 -9.344 1 82.06 364 SER B O 1
ATOM 8287 N N . LEU B 1 365 ? 3.16 -3.83 -8.148 1 80.31 365 LEU B N 1
ATOM 8288 C CA . LEU B 1 365 ? 2.119 -4.816 -7.867 1 80.31 365 LEU B CA 1
ATOM 8289 C C . LEU B 1 365 ? 1.367 -5.188 -9.141 1 80.31 365 LEU B C 1
ATOM 8291 O O . LEU B 1 365 ? 1.096 -6.367 -9.383 1 80.31 365 LEU B O 1
ATOM 8295 N N . GLU B 1 366 ? 1.104 -4.191 -9.875 1 79.62 366 GLU B N 1
ATOM 8296 C CA . GLU B 1 366 ? 0.434 -4.434 -11.148 1 79.62 366 GLU B CA 1
ATOM 8297 C C . GLU B 1 366 ? 1.293 -5.297 -12.07 1 79.62 366 GLU B C 1
ATOM 8299 O O . GLU B 1 366 ? 0.792 -6.23 -12.703 1 79.62 366 GLU B O 1
ATOM 8304 N N . SER B 1 367 ? 2.545 -4.941 -12.211 1 80.5 367 SER B N 1
ATOM 8305 C CA . SER B 1 367 ? 3.482 -5.703 -13.031 1 80.5 367 SER B CA 1
ATOM 8306 C C . SER B 1 367 ? 3.592 -7.145 -12.547 1 80.5 367 SER B C 1
ATOM 8308 O O . SER B 1 367 ? 3.652 -8.07 -13.359 1 80.5 367 SER B O 1
ATOM 8310 N N . PHE B 1 368 ? 3.578 -7.398 -11.336 1 81.12 368 PHE B N 1
ATOM 8311 C CA . PHE B 1 368 ? 3.67 -8.727 -10.734 1 81.12 368 PHE B CA 1
ATOM 8312 C C . PHE B 1 368 ? 2.438 -9.555 -11.062 1 81.12 368 PHE B C 1
ATOM 8314 O O . PHE B 1 368 ? 2.551 -10.734 -11.406 1 81.12 368 PHE B O 1
ATOM 8321 N N . PHE B 1 369 ? 1.327 -8.875 -10.945 1 79.19 369 PHE B N 1
ATOM 8322 C CA . PHE B 1 369 ? 0.086 -9.586 -11.227 1 79.19 369 PHE B CA 1
ATOM 8323 C C . PHE B 1 369 ? 0.002 -9.953 -12.711 1 79.19 369 PHE B C 1
ATOM 8325 O O . PHE B 1 369 ? -0.492 -11.023 -13.055 1 79.19 369 PHE B O 1
ATOM 8332 N N . ARG B 1 370 ? 0.503 -9.07 -13.492 1 79.62 370 ARG B N 1
ATOM 8333 C CA . ARG B 1 370 ? 0.571 -9.375 -14.914 1 79.62 370 ARG B CA 1
ATOM 8334 C C . ARG B 1 370 ? 1.499 -10.555 -15.18 1 79.62 370 ARG B C 1
ATOM 8336 O O . ARG B 1 370 ? 1.203 -11.406 -16.016 1 79.62 370 ARG B O 1
ATOM 8343 N N . PHE B 1 371 ? 2.562 -10.664 -14.453 1 80.94 371 PHE B N 1
ATOM 8344 C CA . PHE B 1 371 ? 3.5 -11.781 -14.516 1 80.94 371 PHE B CA 1
ATOM 8345 C C . PHE B 1 371 ? 2.83 -13.078 -14.078 1 80.94 371 PHE B C 1
ATOM 8347 O O . PHE B 1 371 ? 2.982 -14.109 -14.727 1 80.94 371 PHE B O 1
ATOM 8354 N N . LEU B 1 372 ? 2.082 -13 -13.039 1 76.06 372 LEU B N 1
ATOM 8355 C CA . LEU B 1 372 ? 1.37 -14.156 -12.5 1 76.06 372 LEU B CA 1
ATOM 8356 C C . LEU B 1 372 ? 0.314 -14.648 -13.484 1 76.06 372 LEU B C 1
ATOM 8358 O O . LEU B 1 372 ? 0.016 -15.844 -13.531 1 76.06 372 LEU B O 1
ATOM 8362 N N . ASN B 1 373 ? -0.155 -13.641 -14.242 1 73.94 373 ASN B N 1
ATOM 8363 C CA . ASN B 1 373 ? -1.148 -13.977 -15.258 1 73.94 373 ASN B CA 1
ATOM 8364 C C . ASN B 1 373 ? -0.49 -14.414 -16.562 1 73.94 373 ASN B C 1
ATOM 8366 O O . ASN B 1 373 ? -1.116 -14.375 -17.625 1 73.94 373 ASN B O 1
ATOM 8370 N N . HIS B 1 374 ? 0.821 -14.719 -16.5 1 72.38 374 HIS B N 1
ATOM 8371 C CA . HIS B 1 374 ? 1.627 -15.352 -17.547 1 72.38 374 HIS B CA 1
ATOM 8372 C C . HIS B 1 374 ? 1.861 -14.398 -18.719 1 72.38 374 HIS B C 1
ATOM 8374 O O . HIS B 1 374 ? 2.051 -14.836 -19.844 1 72.38 374 HIS B O 1
ATOM 8380 N N . GLU B 1 375 ? 1.788 -13.094 -18.406 1 74.06 375 GLU B N 1
ATOM 8381 C CA . GLU B 1 375 ? 2.184 -12.109 -19.406 1 74.06 375 GLU B CA 1
ATOM 8382 C C . GLU B 1 375 ? 3.703 -12.008 -19.5 1 74.06 375 GLU B C 1
ATOM 8384 O O . GLU B 1 375 ? 4.418 -12.32 -18.547 1 74.06 375 GLU B O 1
ATOM 8389 N N . LYS B 1 376 ? 4.227 -11.648 -20.828 1 77.94 376 LYS B N 1
ATOM 8390 C CA . LYS B 1 376 ? 5.664 -11.586 -21.078 1 77.94 376 LYS B CA 1
ATOM 8391 C C . LYS B 1 376 ? 6.277 -10.336 -20.453 1 77.94 376 LYS B C 1
ATOM 8393 O O . LYS B 1 376 ? 6.684 -9.414 -21.172 1 77.94 376 LYS B O 1
ATOM 8398 N N . ILE B 1 377 ? 6.219 -10.312 -19.125 1 76.94 377 ILE B N 1
ATOM 8399 C CA . ILE B 1 377 ? 6.828 -9.18 -18.438 1 76.94 377 ILE B CA 1
ATOM 8400 C C . ILE B 1 377 ? 7.695 -9.68 -17.281 1 76.94 377 ILE B C 1
ATOM 8402 O O . ILE B 1 377 ? 7.426 -10.734 -16.703 1 76.94 377 ILE B O 1
ATOM 8406 N N . GLU B 1 378 ? 8.781 -8.984 -17.016 1 77.81 378 GLU B N 1
ATOM 8407 C CA . GLU B 1 378 ? 9.641 -9.297 -15.875 1 77.81 378 GLU B CA 1
ATOM 8408 C C . GLU B 1 378 ? 9.391 -8.344 -14.711 1 77.81 378 GLU B C 1
ATOM 8410 O O . GLU B 1 378 ? 9.555 -7.133 -14.844 1 77.81 378 GLU B O 1
ATOM 8415 N N . PRO B 1 379 ? 8.812 -8.984 -13.594 1 77.12 379 PRO B N 1
ATOM 8416 C CA . PRO B 1 379 ? 8.586 -8.102 -12.445 1 77.12 379 PRO B CA 1
ATOM 8417 C C . PRO B 1 379 ? 9.883 -7.504 -11.898 1 77.12 379 PRO B C 1
ATOM 8419 O O . PRO B 1 379 ? 10.914 -8.18 -11.875 1 77.12 379 PRO B O 1
ATOM 8422 N N . LYS B 1 380 ? 9.906 -6.254 -11.672 1 81.06 380 LYS B N 1
ATOM 8423 C CA . LYS B 1 380 ? 11.062 -5.57 -11.102 1 81.06 380 LYS B CA 1
ATOM 8424 C C . LYS B 1 380 ? 10.914 -5.41 -9.586 1 81.06 380 LYS B C 1
ATOM 8426 O O . LYS B 1 380 ? 9.82 -5.109 -9.094 1 81.06 380 LYS B O 1
ATOM 8431 N N . ALA B 1 381 ? 12.078 -5.594 -8.875 1 82.5 381 ALA B N 1
ATOM 8432 C CA . ALA B 1 381 ? 12.086 -5.449 -7.418 1 82.5 381 ALA B CA 1
ATOM 8433 C C . ALA B 1 381 ? 11.898 -3.992 -7.012 1 82.5 381 ALA B C 1
ATOM 8435 O O . ALA B 1 381 ? 12.391 -3.084 -7.684 1 82.5 381 ALA B O 1
ATOM 8436 N N . ILE B 1 382 ? 11.172 -3.711 -5.898 1 81.94 382 ILE B N 1
ATOM 8437 C CA . ILE B 1 382 ? 10.914 -2.383 -5.355 1 81.94 382 ILE B CA 1
ATOM 8438 C C . ILE B 1 382 ? 12.078 -1.956 -4.469 1 81.94 382 ILE B C 1
ATOM 8440 O O . ILE B 1 382 ? 12.539 -2.727 -3.623 1 81.94 382 ILE B O 1
ATOM 8444 N N . GLU B 1 383 ? 12.633 -0.768 -4.746 1 81.31 383 GLU B N 1
ATOM 8445 C CA . GLU B 1 383 ? 13.648 -0.23 -3.846 1 81.31 383 GLU B CA 1
ATOM 8446 C C . GLU B 1 383 ? 13.039 0.204 -2.518 1 81.31 383 GLU B C 1
ATOM 8448 O O . GLU B 1 383 ? 12.156 1.058 -2.484 1 81.31 383 GLU B O 1
ATOM 8453 N N . ILE B 1 384 ? 13.469 -0.462 -1.401 1 77.94 384 ILE B N 1
ATOM 8454 C CA . ILE B 1 384 ? 12.922 -0.178 -0.08 1 77.94 384 ILE B CA 1
ATOM 8455 C C . ILE B 1 384 ? 13.594 1.063 0.502 1 77.94 384 ILE B C 1
ATOM 8457 O O . ILE B 1 384 ? 14.773 1.033 0.851 1 77.94 384 ILE B O 1
ATOM 8461 N N . ARG B 1 385 ? 12.977 2.166 0.652 1 75.19 385 ARG B N 1
ATOM 8462 C CA . ARG B 1 385 ? 13.539 3.447 1.067 1 75.19 385 ARG B CA 1
ATOM 8463 C C . ARG B 1 385 ? 13.242 3.727 2.537 1 75.19 385 ARG B C 1
ATOM 8465 O O . ARG B 1 385 ? 13.836 4.621 3.137 1 75.19 385 ARG B O 1
ATOM 8472 N N . ALA B 1 386 ? 12.133 3.074 3.127 1 73.19 386 ALA B N 1
ATOM 8473 C CA . ALA B 1 386 ? 11.75 3.275 4.52 1 73.19 386 ALA B CA 1
ATOM 8474 C C . ALA B 1 386 ? 11.25 1.975 5.148 1 73.19 386 ALA B C 1
ATOM 8476 O O . ALA B 1 386 ? 10.922 1.021 4.438 1 73.19 386 ALA B O 1
ATOM 8477 N N . ASN B 1 387 ? 11.391 1.91 6.535 1 75.88 387 ASN B N 1
ATOM 8478 C CA . ASN B 1 387 ? 10.945 0.708 7.23 1 75.88 387 ASN B CA 1
ATOM 8479 C C . ASN B 1 387 ? 9.539 0.877 7.797 1 75.88 387 ASN B C 1
ATOM 8481 O O . ASN B 1 387 ? 9.25 0.418 8.906 1 75.88 387 ASN B O 1
ATOM 8485 N N . ASP B 1 388 ? 8.672 1.685 7.102 1 76.38 388 ASP B N 1
ATOM 8486 C CA . ASP B 1 388 ? 7.285 1.87 7.52 1 76.38 388 ASP B CA 1
ATOM 8487 C C . ASP B 1 388 ? 6.363 0.879 6.812 1 76.38 388 ASP B C 1
ATOM 8489 O O . ASP B 1 388 ? 6.824 -0.139 6.289 1 76.38 388 ASP B O 1
ATOM 8493 N N . GLU B 1 389 ? 5.004 1.147 6.852 1 75.88 389 GLU B N 1
ATOM 8494 C CA . GLU B 1 389 ? 4.035 0.221 6.277 1 75.88 389 GLU B CA 1
ATOM 8495 C C . GLU B 1 389 ? 4.262 0.047 4.777 1 75.88 389 GLU B C 1
ATOM 8497 O O . GLU B 1 389 ? 4.102 -1.053 4.242 1 75.88 389 GLU B O 1
ATOM 8502 N N . LEU B 1 390 ? 4.668 1.06 4.117 1 76.62 390 LEU B N 1
ATOM 8503 C CA . LEU B 1 390 ? 4.93 0.968 2.684 1 76.62 390 LEU B CA 1
ATOM 8504 C C . LEU B 1 390 ? 6.203 0.176 2.414 1 76.62 390 LEU B C 1
ATOM 8506 O O . LEU B 1 390 ? 6.281 -0.571 1.436 1 76.62 390 LEU B O 1
ATOM 8510 N N . GLY B 1 391 ? 7.148 0.403 3.299 1 77.12 391 GLY B N 1
ATOM 8511 C CA . GLY B 1 391 ? 8.344 -0.419 3.199 1 77.12 391 GLY B CA 1
ATOM 8512 C C . GLY B 1 391 ? 8.07 -1.897 3.404 1 77.12 391 GLY B C 1
ATOM 8513 O O . GLY B 1 391 ? 8.602 -2.738 2.678 1 77.12 391 GLY B O 1
ATOM 8514 N N . ALA B 1 392 ? 7.254 -2.191 4.316 1 77.44 392 ALA B N 1
ATOM 8515 C CA . ALA B 1 392 ? 6.871 -3.576 4.578 1 77.44 392 ALA B CA 1
ATOM 8516 C C . ALA B 1 392 ? 6.172 -4.188 3.369 1 77.44 392 ALA B C 1
ATOM 8518 O O . ALA B 1 392 ? 6.426 -5.344 3.018 1 77.44 392 ALA B O 1
ATOM 8519 N N . MET B 1 393 ? 5.328 -3.5 2.746 1 77.56 393 MET B N 1
ATOM 8520 C CA . MET B 1 393 ? 4.641 -3.961 1.544 1 77.56 393 MET B CA 1
ATOM 8521 C C . MET B 1 393 ? 5.637 -4.258 0.427 1 77.56 393 MET B C 1
ATOM 8523 O O . MET B 1 393 ? 5.535 -5.289 -0.239 1 77.56 393 MET B O 1
ATOM 8527 N N . GLY B 1 394 ? 6.523 -3.279 0.309 1 81.5 394 GLY B N 1
ATOM 8528 C CA . GLY B 1 394 ? 7.543 -3.48 -0.705 1 81.5 394 GLY B CA 1
ATOM 8529 C C . GLY B 1 394 ? 8.367 -4.734 -0.482 1 81.5 394 GLY B C 1
ATOM 8530 O O . GLY B 1 394 ? 8.656 -5.473 -1.427 1 81.5 394 GLY B O 1
ATOM 8531 N N . ARG B 1 395 ? 8.719 -5.051 0.689 1 80.5 395 ARG B N 1
ATOM 8532 C CA . ARG B 1 395 ? 9.5 -6.234 1.026 1 80.5 395 ARG B CA 1
ATOM 8533 C C . ARG B 1 395 ? 8.719 -7.508 0.731 1 80.5 395 ARG B C 1
ATOM 8535 O O . ARG B 1 395 ? 9.266 -8.461 0.168 1 80.5 395 ARG B O 1
ATOM 8542 N N . ILE B 1 396 ? 7.469 -7.527 1.138 1 79.44 396 ILE B N 1
ATOM 8543 C CA . ILE B 1 396 ? 6.617 -8.695 0.926 1 79.44 396 ILE B CA 1
ATOM 8544 C C . ILE B 1 396 ? 6.465 -8.953 -0.571 1 79.44 396 ILE B C 1
ATOM 8546 O O . ILE B 1 396 ? 6.539 -10.102 -1.016 1 79.44 396 ILE B O 1
ATOM 8550 N N . ILE B 1 397 ? 6.312 -7.949 -1.282 1 81.19 397 ILE B N 1
ATOM 8551 C CA . ILE B 1 397 ? 6.168 -8.086 -2.729 1 81.19 397 ILE B CA 1
ATOM 8552 C C . ILE B 1 397 ? 7.465 -8.625 -3.328 1 81.19 397 ILE B C 1
ATOM 8554 O O . ILE B 1 397 ? 7.445 -9.578 -4.109 1 81.19 397 ILE B O 1
ATOM 8558 N N . ASN B 1 398 ? 8.555 -8.023 -2.918 1 80.69 398 ASN B N 1
ATOM 8559 C CA . ASN B 1 398 ? 9.852 -8.461 -3.422 1 80.69 398 ASN B CA 1
ATOM 8560 C C . ASN B 1 398 ? 10.117 -9.922 -3.082 1 80.69 398 ASN B C 1
ATOM 8562 O O . ASN B 1 398 ? 10.562 -10.695 -3.936 1 80.69 398 ASN B O 1
ATOM 8566 N N . GLU B 1 399 ? 9.906 -10.297 -1.899 1 81.31 399 GLU B N 1
ATOM 8567 C CA . GLU B 1 399 ? 10.117 -11.672 -1.441 1 81.31 399 GLU B CA 1
ATOM 8568 C C . GLU B 1 399 ? 9.258 -12.656 -2.232 1 81.31 399 GLU B C 1
ATOM 8570 O O . GLU B 1 399 ? 9.719 -13.742 -2.59 1 81.31 399 GLU B O 1
ATOM 8575 N N . ASN B 1 400 ? 8.039 -12.297 -2.465 1 78.69 400 ASN B N 1
ATOM 8576 C CA . ASN B 1 400 ? 7.129 -13.195 -3.156 1 78.69 400 ASN B CA 1
ATOM 8577 C C . ASN B 1 400 ? 7.402 -13.227 -4.656 1 78.69 400 ASN B C 1
ATOM 8579 O O . ASN B 1 400 ? 7.191 -14.25 -5.312 1 78.69 400 ASN B O 1
ATOM 8583 N N . ILE B 1 401 ? 7.844 -12.133 -5.188 1 79.06 401 ILE B N 1
ATOM 8584 C CA . ILE B 1 401 ? 8.297 -12.125 -6.574 1 79.06 401 ILE B CA 1
ATOM 8585 C C . ILE B 1 401 ? 9.43 -13.141 -6.746 1 79.06 401 ILE B C 1
ATOM 8587 O O . ILE B 1 401 ? 9.391 -13.969 -7.656 1 79.06 401 ILE B O 1
ATOM 8591 N N . GLU B 1 402 ? 10.383 -13.078 -5.883 1 81.56 402 GLU B N 1
ATOM 8592 C CA . GLU B 1 402 ? 11.523 -13.984 -5.934 1 81.56 402 GLU B CA 1
ATOM 8593 C C . GLU B 1 402 ? 11.086 -15.438 -5.762 1 81.56 402 GLU B C 1
ATOM 8595 O O . GLU B 1 402 ? 11.508 -16.312 -6.516 1 81.56 402 GLU B O 1
ATOM 8600 N N . LYS B 1 403 ? 10.242 -15.75 -4.824 1 81.44 403 LYS B N 1
ATOM 8601 C CA . LYS B 1 403 ? 9.758 -17.094 -4.543 1 81.44 403 LYS B CA 1
ATOM 8602 C C . LYS B 1 403 ? 8.977 -17.656 -5.73 1 81.44 403 LYS B C 1
ATOM 8604 O O . LYS B 1 403 ? 9.164 -18.828 -6.102 1 81.44 403 LYS B O 1
ATOM 8609 N N . ILE B 1 404 ? 8.172 -16.859 -6.297 1 79.06 404 ILE B N 1
ATOM 8610 C CA . ILE B 1 404 ? 7.32 -17.297 -7.395 1 79.06 404 ILE B CA 1
ATOM 8611 C C . ILE B 1 404 ? 8.164 -17.531 -8.641 1 79.06 404 ILE B C 1
ATOM 8613 O O . ILE B 1 404 ? 7.93 -18.484 -9.391 1 79.06 404 ILE B O 1
ATOM 8617 N N . GLN B 1 405 ? 9.109 -16.703 -8.875 1 80.62 405 GLN B N 1
ATOM 8618 C CA . GLN B 1 405 ? 10 -16.875 -10.008 1 80.62 405 GLN B CA 1
ATOM 8619 C C . GLN B 1 405 ? 10.766 -18.203 -9.906 1 80.62 405 GLN B C 1
ATOM 8621 O O . GLN B 1 405 ? 10.883 -18.938 -10.883 1 80.62 405 GLN B O 1
ATOM 8626 N N . ILE B 1 406 ? 11.258 -18.531 -8.75 1 81 406 ILE B N 1
ATOM 8627 C CA . ILE B 1 406 ? 11.969 -19.781 -8.5 1 81 406 ILE B CA 1
ATOM 8628 C C . ILE B 1 406 ? 11.023 -20.969 -8.695 1 81 406 ILE B C 1
ATOM 8630 O O . ILE B 1 406 ? 11.391 -21.969 -9.32 1 81 406 ILE B O 1
ATOM 8634 N N . SER B 1 407 ? 9.82 -20.859 -8.195 1 78.88 407 SER B N 1
ATOM 8635 C CA . SER B 1 407 ? 8.82 -21.906 -8.305 1 78.88 407 SER B CA 1
ATOM 8636 C C . SER B 1 407 ? 8.438 -22.172 -9.758 1 78.88 407 SER 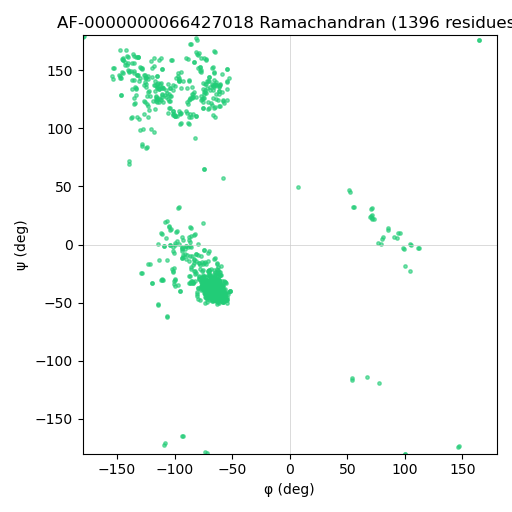B C 1
ATOM 8638 O O . SER B 1 407 ? 8.312 -23.312 -10.18 1 78.88 407 SER B O 1
ATOM 8640 N N . LEU B 1 408 ? 8.32 -21.125 -10.492 1 78.69 408 LEU B N 1
ATOM 8641 C CA . LEU B 1 408 ? 7.949 -21.25 -11.898 1 78.69 408 LEU B CA 1
ATOM 8642 C C . LEU B 1 408 ? 9.078 -21.875 -12.703 1 78.69 408 LEU B C 1
ATOM 8644 O O . LEU B 1 408 ? 8.828 -22.656 -13.625 1 78.69 408 LEU B O 1
ATOM 8648 N N . GLU B 1 409 ? 10.297 -21.516 -12.359 1 82.12 409 GLU B N 1
ATOM 8649 C CA . GLU B 1 409 ? 11.453 -22.094 -13.039 1 82.12 409 GLU B CA 1
ATOM 8650 C C . GLU B 1 409 ? 11.562 -23.594 -12.766 1 82.12 409 GLU B C 1
ATOM 8652 O O . GLU B 1 409 ? 11.82 -24.375 -13.688 1 82.12 409 GLU B O 1
ATOM 8657 N N . GLN B 1 410 ? 11.383 -23.953 -11.57 1 83.81 410 GLN B N 1
ATOM 8658 C CA . GLN B 1 410 ? 11.414 -25.375 -11.195 1 83.81 410 GLN B CA 1
ATOM 8659 C C . GLN B 1 410 ? 10.289 -26.141 -11.883 1 83.81 410 GLN B C 1
ATOM 8661 O O . GLN B 1 410 ? 10.484 -27.281 -12.328 1 83.81 410 GLN B O 1
ATOM 8666 N N . ASP B 1 411 ? 9.156 -25.594 -11.945 1 83.44 411 ASP B N 1
ATOM 8667 C CA . ASP B 1 411 ? 8.023 -26.219 -12.625 1 83.44 411 ASP B CA 1
ATOM 8668 C C . ASP B 1 411 ? 8.289 -26.375 -14.117 1 83.44 411 ASP B C 1
ATOM 8670 O O . ASP B 1 411 ? 7.961 -27.406 -14.711 1 83.44 411 ASP B O 1
ATOM 8674 N N . GLN B 1 412 ? 8.891 -25.359 -14.672 1 84.06 412 GLN B N 1
ATOM 8675 C CA . GLN B 1 412 ? 9.227 -25.406 -16.094 1 84.06 412 GLN B CA 1
ATOM 8676 C C . GLN B 1 412 ? 10.227 -26.516 -16.375 1 84.06 412 GLN B C 1
ATOM 8678 O O . GLN B 1 412 ? 10.133 -27.203 -17.406 1 84.06 412 GLN B O 1
ATOM 8683 N N . ASN B 1 413 ? 11.125 -26.688 -15.484 1 86.94 413 ASN B N 1
ATOM 8684 C CA . ASN B 1 413 ? 12.117 -27.75 -15.641 1 86.94 413 ASN B CA 1
ATOM 8685 C C . ASN B 1 413 ? 11.469 -29.141 -15.625 1 86.94 413 ASN B C 1
ATOM 8687 O O . ASN B 1 413 ? 11.852 -30.016 -16.391 1 86.94 413 ASN B O 1
ATOM 8691 N N . ALA B 1 414 ? 10.531 -29.25 -14.727 1 84.06 414 ALA B N 1
ATOM 8692 C CA . ALA B 1 414 ? 9.805 -30.516 -14.633 1 84.06 414 ALA B CA 1
ATOM 8693 C C . ALA B 1 414 ? 8.984 -30.781 -15.891 1 84.06 414 ALA B C 1
ATOM 8695 O O . ALA B 1 414 ? 8.906 -31.922 -16.375 1 84.06 414 ALA B O 1
ATOM 8696 N N . VAL B 1 415 ? 8.422 -29.781 -16.422 1 84.69 415 VAL B N 1
ATOM 8697 C CA . VAL B 1 415 ? 7.637 -29.891 -17.641 1 84.69 415 VAL B CA 1
ATOM 8698 C C . VAL B 1 415 ? 8.555 -30.234 -18.812 1 84.69 415 VAL B C 1
ATOM 8700 O O . VAL B 1 415 ? 8.219 -31.094 -19.641 1 84.69 415 VAL B O 1
ATOM 8703 N N . ASP B 1 416 ? 9.695 -29.594 -18.875 1 86.31 416 ASP B N 1
ATOM 8704 C CA . ASP B 1 416 ? 10.664 -29.875 -19.922 1 86.31 416 ASP B CA 1
ATOM 8705 C C . ASP B 1 416 ? 11.102 -31.344 -19.906 1 86.31 416 ASP B C 1
ATOM 8707 O O . ASP B 1 416 ? 11.227 -31.969 -20.953 1 86.31 416 ASP B O 1
ATOM 8711 N N . GLU B 1 417 ? 11.312 -31.797 -18.688 1 87.94 417 GLU B N 1
ATOM 8712 C CA . GLU B 1 417 ? 11.68 -33.219 -18.547 1 87.94 417 GLU B CA 1
ATOM 8713 C C . GLU B 1 417 ? 10.539 -34.125 -19.016 1 87.94 417 GLU B C 1
ATOM 8715 O O . GLU B 1 417 ? 10.781 -35.188 -19.594 1 87.94 417 GLU B O 1
ATOM 8720 N N . SER B 1 418 ? 9.336 -33.75 -18.734 1 84.88 418 SER B N 1
ATOM 8721 C CA . SER B 1 418 ? 8.172 -34.531 -19.156 1 84.88 418 SER B CA 1
ATOM 8722 C C . SER B 1 418 ? 8.078 -34.594 -20.672 1 84.88 418 SER B C 1
ATOM 8724 O O . SER B 1 418 ? 7.75 -35.625 -21.234 1 84.88 418 SER B O 1
ATOM 8726 N N . VAL B 1 419 ? 8.359 -33.469 -21.312 1 84.06 419 VAL B N 1
ATOM 8727 C CA . VAL B 1 419 ? 8.375 -33.406 -22.766 1 84.06 419 VAL B CA 1
ATOM 8728 C C . VAL B 1 419 ? 9.445 -34.312 -23.312 1 84.06 419 VAL B C 1
ATOM 8730 O O . VAL B 1 419 ? 9.219 -35.062 -24.281 1 84.06 419 VAL B O 1
ATOM 8733 N N . GLN B 1 420 ? 10.57 -34.312 -22.641 1 87.75 420 GLN B N 1
ATOM 8734 C CA . GLN B 1 420 ? 11.664 -35.188 -23.062 1 87.75 420 GLN B CA 1
ATOM 8735 C C . GLN B 1 420 ? 11.305 -36.656 -22.875 1 87.75 420 GLN B C 1
ATOM 8737 O O . GLN B 1 420 ? 11.617 -37.469 -23.734 1 87.75 420 GLN B O 1
ATOM 8742 N N . THR B 1 421 ? 10.727 -36.906 -21.781 1 88.44 421 THR B N 1
ATOM 8743 C CA . THR B 1 421 ? 10.289 -38.281 -21.5 1 88.44 421 THR B CA 1
ATOM 8744 C C . THR B 1 421 ? 9.281 -38.75 -22.531 1 88.44 421 THR B C 1
ATOM 8746 O O . THR B 1 421 ? 9.359 -39.875 -23.016 1 88.44 421 THR B O 1
ATOM 8749 N N . ALA B 1 422 ? 8.359 -37.938 -22.844 1 82.69 422 ALA B N 1
ATOM 8750 C CA . ALA B 1 422 ? 7.367 -38.25 -23.875 1 82.69 422 ALA B CA 1
ATOM 8751 C C . ALA B 1 422 ? 8.039 -38.562 -25.203 1 82.69 422 ALA B C 1
ATOM 8753 O O . ALA B 1 422 ? 7.621 -39.469 -25.922 1 82.69 422 ALA B O 1
ATOM 8754 N N . ARG B 1 423 ? 9.07 -37.844 -25.516 1 85.81 423 ARG B N 1
ATOM 8755 C CA . ARG B 1 423 ? 9.805 -38.062 -26.75 1 85.81 423 ARG B CA 1
ATOM 8756 C C . ARG B 1 423 ? 10.492 -39.406 -26.75 1 85.81 423 ARG B C 1
ATOM 8758 O O . ARG B 1 423 ? 10.562 -40.094 -27.781 1 85.81 423 ARG B O 1
ATOM 8765 N N . GLU B 1 424 ? 10.977 -39.719 -25.625 1 89.88 424 GLU B N 1
ATOM 8766 C CA . GLU B 1 424 ? 11.617 -41 -25.484 1 89.88 424 GLU B CA 1
ATOM 8767 C C . GLU B 1 424 ? 10.609 -42.156 -25.703 1 89.88 424 GLU B C 1
ATOM 8769 O O . GLU B 1 424 ? 10.93 -43.156 -26.328 1 89.88 424 GLU B O 1
ATOM 8774 N N . ILE B 1 425 ? 9.523 -42 -25.203 1 87.38 425 ILE B N 1
ATOM 8775 C CA . ILE B 1 425 ? 8.461 -42.969 -25.359 1 87.38 425 ILE B CA 1
ATOM 8776 C C . ILE B 1 425 ? 8.055 -43.062 -26.828 1 87.38 425 ILE B C 1
ATOM 8778 O O . ILE B 1 425 ? 7.828 -44.188 -27.344 1 87.38 425 ILE B O 1
ATOM 8782 N N . GLU B 1 426 ? 7.938 -41.969 -27.422 1 84.88 426 GLU B N 1
ATOM 8783 C CA . GLU B 1 426 ? 7.629 -41.906 -28.844 1 84.88 426 GLU B CA 1
ATOM 8784 C C . GLU B 1 426 ? 8.656 -42.719 -29.656 1 84.88 426 GLU B C 1
ATOM 8786 O O . GLU B 1 426 ? 8.32 -43.281 -30.703 1 84.88 426 GLU B O 1
ATOM 8791 N N . LYS B 1 427 ? 9.898 -42.688 -29.109 1 87.44 427 LYS B N 1
ATOM 8792 C CA . LYS B 1 427 ? 10.969 -43.438 -29.797 1 87.44 427 LYS B CA 1
ATOM 8793 C C . LYS B 1 427 ? 10.922 -44.906 -29.453 1 87.44 427 LYS B C 1
ATOM 8795 O O . LYS B 1 427 ? 11.695 -45.688 -30 1 87.44 427 LYS B O 1
ATOM 8800 N N . GLY B 1 428 ? 10.078 -45.219 -28.516 1 87.06 428 GLY B N 1
ATOM 8801 C CA . GLY B 1 428 ? 9.859 -46.656 -28.25 1 87.06 428 GLY B CA 1
ATOM 8802 C C . GLY B 1 428 ? 10.391 -47.094 -26.906 1 87.06 428 GLY B C 1
ATOM 8803 O O . GLY B 1 428 ? 10.219 -48.25 -26.5 1 87.06 428 GLY B O 1
ATOM 8804 N N . ASN B 1 429 ? 11.016 -46.25 -26.172 1 90.62 429 ASN B N 1
ATOM 8805 C CA . ASN B 1 429 ? 11.586 -46.562 -24.875 1 90.62 429 ASN B CA 1
ATOM 8806 C C . ASN B 1 429 ? 10.562 -46.375 -23.75 1 90.62 429 ASN B C 1
ATOM 8808 O O . ASN B 1 429 ? 10.336 -45.25 -23.281 1 90.62 429 ASN B O 1
ATOM 8812 N N . LEU B 1 430 ? 10.023 -47.344 -23.219 1 90.88 430 LEU B N 1
ATOM 8813 C CA . LEU B 1 430 ? 8.953 -47.281 -22.234 1 90.88 430 LEU B CA 1
ATOM 8814 C C . LEU B 1 430 ? 9.523 -47.281 -20.812 1 90.88 430 LEU B C 1
ATOM 8816 O O . LEU B 1 430 ? 8.773 -47.25 -19.828 1 90.88 430 LEU B O 1
ATOM 8820 N N . THR B 1 431 ? 10.852 -47.25 -20.688 1 92 431 THR B N 1
ATOM 8821 C CA . THR B 1 431 ? 11.477 -47.281 -19.375 1 92 431 THR B CA 1
ATOM 8822 C C . THR B 1 431 ? 11.734 -45.844 -18.875 1 92 431 THR B C 1
ATOM 8824 O O . THR B 1 431 ? 12.055 -45.656 -17.688 1 92 431 THR B O 1
ATOM 8827 N N . ALA B 1 432 ? 11.578 -44.875 -19.75 1 91.94 432 ALA B N 1
ATOM 8828 C CA . ALA B 1 432 ? 11.836 -43.5 -19.375 1 91.94 432 ALA B CA 1
ATOM 8829 C C . ALA B 1 432 ? 10.836 -43.031 -18.328 1 91.94 432 ALA B C 1
ATOM 8831 O O . ALA B 1 432 ? 9.672 -43.406 -18.344 1 91.94 432 ALA B O 1
ATOM 8832 N N . ARG B 1 433 ? 11.328 -42.25 -17.375 1 92.62 433 ARG B N 1
ATOM 8833 C CA . ARG B 1 433 ? 10.484 -41.719 -16.312 1 92.62 433 ARG B CA 1
ATOM 8834 C C . ARG B 1 433 ? 10.789 -40.25 -16.047 1 92.62 433 ARG B C 1
ATOM 8836 O O . ARG B 1 433 ? 11.875 -39.781 -16.375 1 92.62 433 ARG B O 1
ATOM 8843 N N . ILE B 1 434 ? 9.82 -39.531 -15.484 1 88.38 434 ILE B N 1
ATOM 8844 C CA . ILE B 1 434 ? 10 -38.156 -15.039 1 88.38 434 ILE B CA 1
ATOM 8845 C C . ILE B 1 434 ? 10.492 -38.156 -13.594 1 88.38 434 ILE B C 1
ATOM 8847 O O . ILE B 1 434 ? 9.836 -38.688 -12.703 1 88.38 434 ILE B O 1
ATOM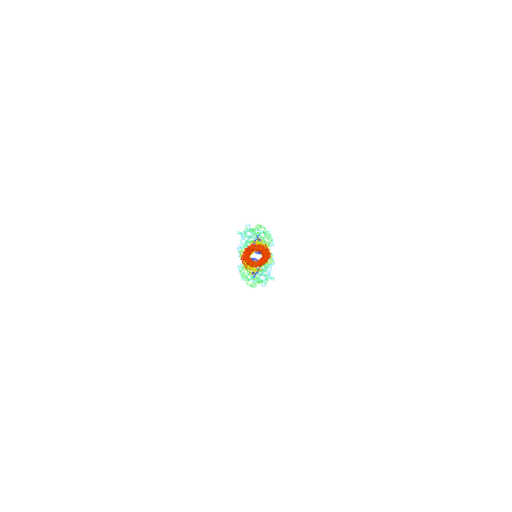 8851 N N . THR B 1 435 ? 11.648 -37.531 -13.359 1 91.06 435 THR B N 1
ATOM 8852 C CA . THR B 1 435 ? 12.25 -37.625 -12.031 1 91.06 435 THR B CA 1
ATOM 8853 C C . THR B 1 435 ? 12.203 -36.25 -11.352 1 91.06 435 THR B C 1
ATOM 8855 O O . THR B 1 435 ? 12.148 -36.156 -10.117 1 91.06 435 THR B O 1
ATOM 8858 N N . LYS B 1 436 ? 12.258 -35.188 -12.133 1 89.94 436 LYS B N 1
ATOM 8859 C CA . LYS B 1 436 ? 12.281 -33.844 -11.555 1 89.94 436 LYS B CA 1
ATOM 8860 C C . LYS B 1 436 ? 10.953 -33.531 -10.867 1 89.94 436 LYS B C 1
ATOM 8862 O O . LYS B 1 436 ? 9.891 -33.875 -11.367 1 89.94 436 LYS B O 1
ATOM 8867 N N . ASN B 1 437 ? 11 -32.938 -9.719 1 88.5 437 ASN B N 1
ATOM 8868 C CA . ASN B 1 437 ? 9.812 -32.625 -8.938 1 88.5 437 ASN B CA 1
ATOM 8869 C C . ASN B 1 437 ? 9.414 -31.141 -9.07 1 88.5 437 ASN B C 1
ATOM 8871 O O . ASN B 1 437 ? 10.164 -30.266 -8.664 1 88.5 437 ASN B O 1
ATOM 8875 N N . PRO B 1 438 ? 8.25 -30.891 -9.656 1 86.56 438 PRO B N 1
ATOM 8876 C CA . PRO B 1 438 ? 7.754 -29.516 -9.68 1 86.56 438 PRO B CA 1
ATOM 8877 C C . PRO B 1 438 ? 7.258 -29.031 -8.312 1 86.56 438 PRO B C 1
ATOM 8879 O O . PRO B 1 438 ? 7.09 -29.844 -7.402 1 86.56 438 PRO B O 1
ATOM 8882 N N . ILE B 1 439 ? 7.191 -27.812 -8.148 1 82.19 439 ILE B N 1
ATOM 8883 C CA . ILE B 1 439 ? 6.707 -27.25 -6.895 1 82.19 439 ILE B CA 1
ATOM 8884 C C . ILE B 1 439 ? 5.184 -27.188 -6.91 1 82.19 439 ILE B C 1
ATOM 8886 O O . ILE B 1 439 ? 4.539 -27.375 -5.875 1 82.19 439 ILE B O 1
ATOM 8890 N N . ASN B 1 440 ? 4.602 -26.953 -8.117 1 81.06 440 ASN B N 1
ATOM 8891 C CA . ASN B 1 440 ? 3.158 -26.922 -8.312 1 81.06 440 ASN B CA 1
ATOM 8892 C C . ASN B 1 440 ? 2.518 -28.281 -8.055 1 81.06 440 ASN B C 1
ATOM 8894 O O . ASN B 1 440 ? 2.848 -29.266 -8.719 1 81.06 440 ASN B O 1
ATOM 8898 N N . PRO B 1 441 ? 1.613 -28.344 -7.047 1 80.25 441 PRO B N 1
ATOM 8899 C CA . PRO B 1 441 ? 1.014 -29.641 -6.684 1 80.25 441 PRO B CA 1
ATOM 8900 C C . PRO B 1 441 ? 0.286 -30.297 -7.855 1 80.25 441 PRO B C 1
ATOM 8902 O O . PRO B 1 441 ? 0.277 -31.516 -7.965 1 80.25 441 PRO B O 1
ATOM 8905 N N . GLN B 1 442 ? -0.299 -29.469 -8.656 1 80 442 GLN B N 1
ATOM 8906 C CA . GLN B 1 442 ? -0.992 -30.016 -9.812 1 80 442 GLN B CA 1
ATOM 8907 C C . GLN B 1 442 ? -0.012 -30.688 -10.773 1 80 442 GLN B C 1
ATOM 8909 O O . GLN B 1 442 ? -0.304 -31.75 -11.328 1 80 442 GLN B O 1
ATOM 8914 N N . LEU B 1 443 ? 1.107 -30.094 -10.906 1 82.81 443 LEU B N 1
ATOM 8915 C CA . LEU B 1 443 ? 2.135 -30.656 -11.773 1 82.81 443 LEU B CA 1
ATOM 8916 C C . LEU B 1 443 ? 2.732 -31.922 -11.148 1 82.81 443 LEU B C 1
ATOM 8918 O O . LEU B 1 443 ? 3.082 -32.875 -11.867 1 82.81 443 LEU B O 1
ATOM 8922 N N . VAL B 1 444 ? 2.895 -31.969 -9.852 1 85.94 444 VAL B N 1
ATOM 8923 C CA . VAL B 1 444 ? 3.375 -33.156 -9.141 1 85.94 444 VAL B CA 1
ATOM 8924 C C . VAL B 1 444 ? 2.426 -34.312 -9.391 1 85.94 444 VAL B C 1
ATOM 8926 O O . VAL B 1 444 ? 2.867 -35.438 -9.688 1 85.94 444 VAL B O 1
ATOM 8929 N N . GLU B 1 445 ? 1.179 -34.031 -9.234 1 83.31 445 GLU B N 1
ATOM 8930 C CA . GLU B 1 445 ? 0.167 -35.062 -9.445 1 83.31 445 GLU B CA 1
ATOM 8931 C C . GLU B 1 445 ? 0.201 -35.562 -10.875 1 83.31 445 GLU B C 1
ATOM 8933 O O . GLU B 1 445 ? 0.094 -36.781 -11.102 1 83.31 445 GLU B O 1
ATOM 8938 N N . LEU B 1 446 ? 0.338 -34.688 -11.742 1 81.31 446 LEU B N 1
ATOM 8939 C CA . LEU B 1 446 ? 0.383 -35.094 -13.148 1 81.31 446 LEU B CA 1
ATOM 8940 C C . LEU B 1 446 ? 1.621 -35.938 -13.43 1 81.31 446 LEU B C 1
ATOM 8942 O O . LEU B 1 446 ? 1.553 -36.906 -14.18 1 81.31 446 LEU B O 1
ATOM 8946 N N . LYS B 1 447 ? 2.703 -35.531 -12.898 1 85.25 447 LYS B N 1
ATOM 8947 C CA . LYS B 1 447 ? 3.936 -36.312 -13.016 1 85.25 447 LYS B CA 1
ATOM 8948 C C . LYS B 1 447 ? 3.742 -37.719 -12.5 1 85.25 447 LYS B C 1
ATOM 8950 O O . LYS B 1 447 ? 4.129 -38.688 -13.164 1 85.25 447 LYS B O 1
ATOM 8955 N N . ASP B 1 448 ? 3.164 -37.844 -11.398 1 86.38 448 ASP B N 1
ATOM 8956 C CA . ASP B 1 448 ? 2.955 -39.156 -10.766 1 86.38 448 ASP B CA 1
ATOM 8957 C C . ASP B 1 448 ? 2.018 -40 -11.602 1 86.38 448 ASP B C 1
ATOM 8959 O O . ASP B 1 448 ? 2.254 -41.219 -11.758 1 86.38 448 ASP B O 1
ATOM 8963 N N . VAL B 1 449 ? 0.992 -39.406 -12.031 1 81.75 449 VAL B N 1
ATOM 8964 C CA . VAL B 1 449 ? 0.019 -40.125 -12.852 1 81.75 449 VAL B CA 1
ATOM 8965 C C . VAL B 1 449 ? 0.687 -40.625 -14.141 1 81.75 449 VAL B C 1
ATOM 8967 O O . VAL B 1 449 ? 0.474 -41.75 -14.562 1 81.75 449 VAL B O 1
ATOM 8970 N N . LEU B 1 450 ? 1.472 -39.844 -14.727 1 82.94 450 LEU B N 1
ATOM 8971 C CA . LEU B 1 450 ? 2.176 -40.188 -15.945 1 82.94 450 LEU B CA 1
ATOM 8972 C C . LEU B 1 450 ? 3.146 -41.344 -15.695 1 82.94 450 LEU B C 1
ATOM 8974 O O . LEU B 1 450 ? 3.209 -42.281 -16.484 1 82.94 450 LEU B O 1
ATOM 8978 N N . ASN B 1 451 ? 3.857 -41.219 -14.641 1 88.75 451 ASN B N 1
ATOM 8979 C CA . ASN B 1 451 ? 4.801 -42.281 -14.305 1 88.75 451 ASN B CA 1
ATOM 8980 C C . ASN B 1 451 ? 4.086 -43.594 -14.023 1 88.75 451 ASN B C 1
ATOM 8982 O O . ASN B 1 451 ? 4.57 -44.656 -14.398 1 88.75 451 ASN B O 1
ATOM 8986 N N . ARG B 1 452 ? 3.018 -43.5 -13.406 1 85.69 452 ARG B N 1
ATOM 8987 C CA . ARG B 1 452 ? 2.227 -44.688 -13.141 1 85.69 452 ARG B CA 1
ATOM 8988 C C . ARG B 1 452 ? 1.732 -45.312 -14.438 1 85.69 452 ARG B C 1
ATOM 8990 O O . ARG B 1 452 ? 1.71 -46.562 -14.578 1 85.69 452 ARG B O 1
ATOM 8997 N N . MET B 1 453 ? 1.272 -44.469 -15.289 1 83.62 453 MET B N 1
ATOM 8998 C CA . MET B 1 453 ? 0.844 -44.938 -16.609 1 83.62 453 MET B CA 1
ATOM 8999 C C . MET B 1 453 ? 1.98 -45.656 -17.328 1 83.62 453 MET B C 1
ATOM 9001 O O . MET B 1 453 ? 1.775 -46.719 -17.922 1 83.62 453 MET B O 1
ATOM 9005 N N . LEU B 1 454 ? 3.068 -45.125 -17.25 1 88.12 454 LEU B N 1
ATOM 9006 C CA . LEU B 1 454 ? 4.23 -45.688 -17.922 1 88.12 454 LEU B CA 1
ATOM 9007 C C . LEU B 1 454 ? 4.633 -47.031 -17.297 1 88.12 454 LEU B C 1
ATOM 9009 O O . LEU B 1 454 ? 5.066 -47.938 -17.984 1 88.12 454 LEU B O 1
ATOM 9013 N N . ASP B 1 455 ? 4.496 -47.125 -16 1 90.56 455 ASP B N 1
ATOM 9014 C CA . ASP B 1 455 ? 4.754 -48.375 -15.312 1 90.56 455 ASP B CA 1
ATOM 9015 C C . ASP B 1 455 ? 3.834 -49.5 -15.828 1 90.56 455 ASP B C 1
ATOM 9017 O O . ASP B 1 455 ? 4.281 -50.625 -16.078 1 90.56 455 ASP B O 1
ATOM 9021 N N . VAL B 1 456 ? 2.648 -49.125 -15.922 1 86.06 456 VAL B N 1
ATOM 9022 C CA . VAL B 1 456 ? 1.648 -50.094 -16.359 1 86.06 456 VAL B CA 1
ATOM 9023 C C . VAL B 1 456 ? 1.917 -50.5 -17.812 1 86.06 456 VAL B C 1
ATOM 9025 O O . VAL B 1 456 ? 1.84 -51.688 -18.156 1 86.06 456 VAL B O 1
ATOM 9028 N N . LEU B 1 457 ? 2.236 -49.594 -18.594 1 86.56 457 LEU B N 1
ATOM 9029 C CA . LEU B 1 457 ? 2.521 -49.875 -20 1 86.56 457 LEU B CA 1
ATOM 9030 C C . LEU B 1 457 ? 3.76 -50.75 -20.141 1 86.56 457 LEU B C 1
ATOM 9032 O O . LEU B 1 457 ? 3.785 -51.656 -20.969 1 86.56 457 LEU B O 1
ATOM 9036 N N . GLN B 1 458 ? 4.707 -50.406 -19.391 1 91.38 458 GLN B N 1
ATOM 9037 C CA . GLN B 1 458 ? 5.914 -51.219 -19.406 1 91.38 458 GLN B CA 1
ATOM 9038 C C . GLN B 1 458 ? 5.609 -52.656 -19 1 91.38 458 GLN B C 1
ATOM 9040 O O . GLN B 1 458 ? 6.152 -53.594 -19.578 1 91.38 458 GLN B O 1
ATOM 9045 N N . SER B 1 459 ? 4.805 -52.844 -18.047 1 90.94 459 SER B N 1
ATOM 9046 C CA . SER B 1 459 ? 4.445 -54.156 -17.562 1 90.94 459 SER B CA 1
ATOM 9047 C C . SER B 1 459 ? 3.615 -54.938 -18.594 1 90.94 459 SER B C 1
ATOM 9049 O O . SER B 1 459 ? 3.816 -56.125 -18.797 1 90.94 459 SER B O 1
ATOM 9051 N N . LYS B 1 460 ? 2.777 -54.219 -19.25 1 85.81 460 LYS B N 1
ATOM 9052 C CA . LYS B 1 460 ? 1.844 -54.875 -20.156 1 85.81 460 LYS B CA 1
ATOM 9053 C C . LYS B 1 460 ? 2.48 -55.094 -21.531 1 85.81 460 LYS B C 1
ATOM 9055 O O . LYS B 1 460 ? 2.162 -56.094 -22.203 1 85.81 460 LYS B O 1
ATOM 9060 N N . ILE B 1 461 ? 3.314 -54.25 -21.891 1 87.62 461 ILE B N 1
ATOM 9061 C CA . ILE B 1 461 ? 3.865 -54.312 -23.234 1 87.62 461 ILE B CA 1
ATOM 9062 C C . ILE B 1 461 ? 5.312 -54.812 -23.188 1 87.62 461 ILE B C 1
ATOM 9064 O O . ILE B 1 461 ? 5.656 -55.812 -23.812 1 87.62 461 ILE B O 1
ATOM 9068 N N . GLY B 1 462 ? 6.16 -54 -22.484 1 89.81 462 GLY B N 1
ATOM 9069 C CA . GLY B 1 462 ? 7.582 -54.281 -22.391 1 89.81 462 GLY B CA 1
ATOM 9070 C C . GLY B 1 462 ? 8.43 -53 -22.312 1 89.81 462 GLY B C 1
ATOM 9071 O O . GLY B 1 462 ? 7.906 -51.906 -22.172 1 89.81 462 GLY B O 1
ATOM 9072 N N . SER B 1 463 ? 9.805 -53.219 -22.375 1 90.19 463 SER B N 1
ATOM 9073 C CA . SER B 1 463 ? 10.75 -52.125 -22.156 1 90.19 463 SER B CA 1
ATOM 9074 C C . SER B 1 463 ? 11.039 -51.375 -23.453 1 90.19 463 SER B C 1
ATOM 9076 O O . SER B 1 463 ? 11.273 -50.156 -23.438 1 90.19 463 SER B O 1
ATOM 9078 N N . ASN B 1 464 ? 11.023 -52.156 -24.578 1 88.5 464 ASN B N 1
ATOM 9079 C CA . ASN B 1 464 ? 11.414 -51.562 -25.859 1 88.5 464 ASN B CA 1
ATOM 9080 C C . ASN B 1 464 ? 10.469 -52 -26.984 1 88.5 464 ASN B C 1
ATOM 9082 O O . ASN B 1 464 ? 10.586 -53.094 -27.5 1 88.5 464 ASN B O 1
ATOM 9086 N N . MET B 1 465 ? 9.664 -51.094 -27.469 1 87.44 465 MET B N 1
ATOM 9087 C CA . MET B 1 465 ? 8.664 -51.375 -28.484 1 87.44 465 MET B CA 1
ATOM 9088 C C . MET B 1 465 ? 9.32 -51.688 -29.828 1 87.44 465 MET B C 1
ATOM 9090 O O . MET B 1 465 ? 8.812 -52.5 -30.594 1 87.44 465 MET B O 1
ATOM 9094 N N . ASN B 1 466 ? 10.43 -51.188 -30.062 1 88.56 466 ASN B N 1
ATOM 9095 C CA . ASN B 1 466 ? 11.133 -51.438 -31.312 1 88.56 466 ASN B CA 1
ATOM 9096 C C . ASN B 1 466 ? 11.625 -52.875 -31.406 1 88.56 466 ASN B C 1
ATOM 9098 O O . ASN B 1 466 ? 11.648 -53.469 -32.5 1 88.56 466 ASN B O 1
ATOM 9102 N N . GLU B 1 467 ? 12.047 -53.281 -30.266 1 90.38 467 GLU B N 1
ATOM 9103 C CA . GLU B 1 467 ? 12.5 -54.688 -30.219 1 90.38 467 GLU B CA 1
ATOM 9104 C C . GLU B 1 467 ? 11.344 -55.656 -30.484 1 90.38 467 GLU B C 1
ATOM 9106 O O . GLU B 1 467 ? 11.523 -56.688 -31.125 1 90.38 467 GLU B O 1
ATOM 9111 N N . ILE B 1 468 ? 10.258 -55.344 -29.938 1 89.19 468 ILE B N 1
ATOM 9112 C CA . ILE B 1 468 ? 9.07 -56.156 -30.172 1 89.19 468 ILE B CA 1
ATOM 9113 C C . ILE B 1 468 ? 8.727 -56.156 -31.656 1 89.19 468 ILE B C 1
ATOM 9115 O O . ILE B 1 468 ? 8.453 -57.188 -32.25 1 89.19 468 ILE B O 1
ATOM 9119 N N . ASN B 1 469 ? 8.742 -54.969 -32.219 1 87.94 469 ASN B N 1
ATOM 9120 C CA . ASN B 1 469 ? 8.422 -54.844 -33.656 1 87.94 469 ASN B CA 1
ATOM 9121 C C . ASN B 1 469 ? 9.422 -55.594 -34.531 1 87.94 469 ASN B C 1
ATOM 9123 O O . ASN B 1 469 ? 9.055 -56.156 -35.531 1 87.94 469 ASN B O 1
ATOM 9127 N N . ARG B 1 470 ? 10.633 -55.469 -34.156 1 90.62 470 ARG B N 1
ATOM 9128 C CA . ARG B 1 470 ? 11.664 -56.188 -34.906 1 90.62 470 ARG B CA 1
ATOM 9129 C C . ARG B 1 470 ? 11.367 -57.688 -34.938 1 90.62 470 ARG B C 1
ATOM 9131 O O . ARG B 1 470 ? 11.445 -58.312 -36 1 90.62 470 ARG B O 1
ATOM 9138 N N . VAL B 1 471 ? 11.062 -58.281 -33.844 1 92.12 471 VAL B N 1
ATOM 9139 C CA . VAL B 1 471 ? 10.789 -59.719 -33.75 1 92.12 471 VAL B CA 1
ATOM 9140 C C . VAL B 1 471 ? 9.508 -60.062 -34.5 1 92.12 471 VAL B C 1
ATOM 9142 O O . VAL B 1 471 ? 9.445 -61.062 -35.188 1 92.12 471 VAL B O 1
ATOM 9145 N N . PHE B 1 472 ? 8.555 -59.219 -34.406 1 88 472 PHE B N 1
ATOM 9146 C CA . PHE B 1 472 ? 7.305 -59.406 -35.125 1 88 472 PHE B CA 1
ATOM 9147 C C . PHE B 1 472 ? 7.539 -59.375 -36.625 1 88 472 PHE B C 1
ATOM 9149 O O . PHE B 1 472 ? 6.949 -60.188 -37.375 1 88 472 PHE B O 1
ATOM 9156 N N . ASP B 1 473 ? 8.344 -58.438 -37.031 1 90.94 473 ASP B N 1
ATOM 9157 C CA . ASP B 1 473 ? 8.664 -58.375 -38.438 1 90.94 473 ASP B CA 1
ATOM 9158 C C . ASP B 1 473 ? 9.344 -59.656 -38.906 1 90.94 473 ASP B C 1
ATOM 9160 O O . ASP B 1 473 ? 9.094 -60.125 -40.031 1 90.94 473 ASP B O 1
ATOM 9164 N N . SER B 1 474 ? 10.164 -60.125 -38.062 1 92.44 474 SER B N 1
ATOM 9165 C CA . SER B 1 474 ? 10.812 -61.406 -38.375 1 92.44 474 SER B CA 1
ATOM 9166 C C . SER B 1 474 ? 9.789 -62.531 -38.5 1 92.44 474 SER B C 1
ATOM 9168 O O . SER B 1 474 ? 9.852 -63.344 -39.438 1 92.44 474 SER B O 1
ATOM 9170 N N . TYR B 1 475 ? 8.867 -62.562 -37.625 1 87.25 475 TYR B N 1
ATOM 9171 C CA . TYR B 1 475 ? 7.844 -63.594 -37.625 1 87.25 475 TYR B CA 1
ATOM 9172 C C . TYR B 1 475 ? 6.953 -63.5 -38.844 1 87.25 475 TYR B C 1
ATOM 9174 O O . TYR B 1 475 ? 6.57 -64.5 -39.438 1 87.25 475 TYR B O 1
ATOM 9182 N N . LYS B 1 476 ? 6.691 -62.312 -39.25 1 85.75 476 LYS B N 1
ATOM 9183 C CA . LYS B 1 476 ? 5.898 -62.094 -40.469 1 85.75 476 LYS B CA 1
ATOM 9184 C C . LYS B 1 476 ? 6.605 -62.625 -41.719 1 85.75 476 LYS B C 1
ATOM 9186 O O . LYS B 1 476 ? 5.957 -63.125 -42.625 1 85.75 476 LYS B O 1
ATOM 9191 N N . ALA B 1 477 ? 7.852 -62.531 -41.562 1 89.56 477 ALA B N 1
ATOM 9192 C CA . ALA B 1 477 ? 8.672 -63.031 -42.656 1 89.56 477 ALA B CA 1
ATOM 9193 C C . ALA B 1 477 ? 8.945 -64.5 -42.5 1 89.56 477 ALA B C 1
ATOM 9195 O O . ALA B 1 477 ? 9.789 -65.062 -43.219 1 89.56 477 ALA B O 1
ATOM 9196 N N . LEU B 1 478 ? 8.344 -65.062 -41.562 1 89.56 478 LEU B N 1
ATOM 9197 C CA . LEU B 1 478 ? 8.383 -66.5 -41.312 1 89.56 478 LEU B CA 1
ATOM 9198 C C . LEU B 1 478 ? 9.758 -66.938 -40.781 1 89.56 478 LEU B C 1
ATOM 9200 O O . LEU B 1 478 ? 10.219 -68 -41.094 1 89.56 478 LEU B O 1
ATOM 9204 N N . ASP B 1 479 ? 10.477 -66.062 -40.25 1 92.44 479 ASP B N 1
ATOM 9205 C CA . ASP B 1 479 ? 11.703 -66.312 -39.5 1 92.44 479 ASP B CA 1
ATOM 9206 C C . ASP B 1 479 ? 11.43 -66.375 -38 1 92.44 479 ASP B C 1
ATOM 9208 O O . ASP B 1 479 ? 11.273 -65.375 -37.344 1 92.44 479 ASP B O 1
ATOM 9212 N N . PHE B 1 480 ? 11.414 -67.5 -37.438 1 90.94 480 PHE B N 1
ATOM 9213 C CA . PHE B 1 480 ? 11.062 -67.688 -36.031 1 90.94 480 PHE B CA 1
ATOM 9214 C C . PHE B 1 480 ? 12.297 -68 -35.188 1 90.94 480 PHE B C 1
ATOM 9216 O O . PHE B 1 480 ? 12.195 -68.562 -34.125 1 90.94 480 PHE B O 1
ATOM 9223 N N . SER B 1 481 ? 13.492 -67.625 -35.781 1 91.38 481 SER B N 1
ATOM 9224 C CA . SER B 1 481 ? 14.75 -67.938 -35.094 1 91.38 481 SER B CA 1
ATOM 9225 C C . SER B 1 481 ? 15.094 -66.812 -34.094 1 91.38 481 SER B C 1
ATOM 9227 O O . SER B 1 481 ? 15.977 -67 -33.25 1 91.38 481 SER B O 1
ATOM 9229 N N . THR B 1 482 ? 14.383 -65.688 -34.125 1 92.25 482 THR B N 1
ATOM 9230 C CA . THR B 1 482 ? 14.703 -64.562 -33.25 1 92.25 482 THR B CA 1
ATOM 9231 C C . THR B 1 482 ? 13.734 -64.5 -32.094 1 92.25 482 THR B C 1
ATOM 9233 O O . THR B 1 482 ? 12.672 -65.125 -32.094 1 92.25 482 THR B O 1
ATOM 9236 N N . GLU B 1 483 ? 14.148 -63.812 -30.984 1 92.75 483 GLU B N 1
ATOM 9237 C CA . GLU B 1 483 ? 13.32 -63.594 -29.812 1 92.75 483 GLU B CA 1
ATOM 9238 C C . GLU B 1 483 ? 13.602 -62.25 -29.188 1 92.75 483 GLU B C 1
ATOM 9240 O O . GLU B 1 483 ? 14.586 -61.594 -29.531 1 92.75 483 GLU B O 1
ATOM 9245 N N . VAL B 1 484 ? 12.648 -61.719 -28.375 1 91.69 484 VAL B N 1
ATOM 9246 C CA . VAL B 1 484 ? 12.859 -60.5 -27.625 1 91.69 484 VAL B CA 1
ATOM 9247 C C . VAL B 1 484 ? 13.758 -60.781 -26.422 1 91.69 484 VAL B C 1
ATOM 9249 O O . VAL B 1 484 ? 13.414 -61.594 -25.547 1 91.69 484 VAL B O 1
ATOM 9252 N N . PHE B 1 485 ? 14.93 -60.125 -26.438 1 90.75 485 PHE B N 1
ATOM 9253 C CA . PHE B 1 485 ? 15.883 -60.344 -25.359 1 90.75 485 PHE B CA 1
ATOM 9254 C C . PHE B 1 485 ? 15.375 -59.719 -24.062 1 90.75 485 PHE B C 1
ATOM 9256 O O . PHE B 1 485 ? 14.836 -58.625 -24.062 1 90.75 485 PHE B O 1
ATOM 9263 N N . ASN B 1 486 ? 15.578 -60.406 -22.953 1 88.5 486 ASN B N 1
ATOM 9264 C CA . ASN B 1 486 ? 15.211 -59.938 -21.609 1 88.5 486 ASN B CA 1
ATOM 9265 C C . ASN B 1 486 ? 13.758 -59.5 -21.562 1 88.5 486 ASN B C 1
ATOM 9267 O O . ASN B 1 486 ? 13.453 -58.375 -21.109 1 88.5 486 ASN B O 1
ATOM 9271 N N . ALA B 1 487 ? 12.836 -60.312 -22.156 1 90.88 487 ALA B N 1
ATOM 9272 C CA . ALA B 1 487 ? 11.406 -60.031 -22.203 1 90.88 487 ALA B CA 1
ATOM 9273 C C . ALA B 1 487 ? 10.82 -59.938 -20.797 1 90.88 487 ALA B C 1
ATOM 9275 O O . ALA B 1 487 ? 10.945 -60.875 -20 1 90.88 487 ALA B O 1
ATOM 9276 N N . LYS B 1 488 ? 10.297 -58.875 -20.438 1 91.06 488 LYS B N 1
ATOM 9277 C CA . LYS B 1 488 ? 9.727 -58.656 -19.109 1 91.06 488 LYS B CA 1
ATOM 9278 C C . LYS B 1 488 ? 8.242 -58.312 -19.203 1 91.06 488 LYS B C 1
ATOM 9280 O O . LYS B 1 488 ? 7.457 -58.688 -18.328 1 91.06 488 LYS B O 1
ATOM 9285 N N . GLY B 1 489 ? 7.844 -57.656 -20.219 1 90.44 489 GLY B N 1
ATOM 9286 C CA . GLY B 1 489 ? 6.453 -57.281 -20.438 1 90.44 489 GLY B CA 1
ATOM 9287 C C . GLY B 1 489 ? 5.617 -58.438 -20.984 1 90.44 489 GLY B C 1
ATOM 9288 O O . GLY B 1 489 ? 6.152 -59.406 -21.531 1 90.44 489 GLY B O 1
ATOM 9289 N N . GLU B 1 490 ? 4.328 -58.312 -20.922 1 86.75 490 GLU B N 1
ATOM 9290 C CA . GLU B 1 490 ? 3.422 -59.375 -21.312 1 86.75 490 GLU B CA 1
ATOM 9291 C C . GLU B 1 490 ? 3.48 -59.656 -22.812 1 86.75 490 GLU B C 1
ATOM 9293 O O . GLU B 1 490 ? 3.494 -60.781 -23.25 1 86.75 490 GLU B O 1
ATOM 9298 N N . VAL B 1 491 ? 3.484 -58.625 -23.531 1 87.5 491 VAL B N 1
ATOM 9299 C CA . VAL B 1 491 ? 3.541 -58.781 -24.984 1 87.5 491 VAL B CA 1
ATOM 9300 C C . VAL B 1 491 ? 4.879 -59.406 -25.391 1 87.5 491 VAL B C 1
ATOM 9302 O O . VAL B 1 491 ? 4.926 -60.281 -26.25 1 87.5 491 VAL B O 1
ATOM 9305 N N . GLU B 1 492 ? 5.918 -58.938 -24.781 1 90.25 492 GLU B N 1
ATOM 9306 C CA . GLU B 1 492 ? 7.246 -59.5 -25.047 1 90.25 492 GLU B CA 1
ATOM 9307 C C . GLU B 1 492 ? 7.301 -61 -24.734 1 90.25 492 GLU B C 1
ATOM 9309 O O . GLU B 1 492 ? 7.77 -61.781 -25.562 1 90.25 492 GLU B O 1
ATOM 9314 N N . ILE B 1 493 ? 6.828 -61.312 -23.609 1 90.31 493 ILE B N 1
ATOM 9315 C CA . ILE B 1 493 ? 6.871 -62.688 -23.141 1 90.31 493 ILE B CA 1
ATOM 9316 C C . ILE B 1 493 ? 6.027 -63.594 -24.062 1 90.31 493 ILE B C 1
ATOM 9318 O O . ILE B 1 493 ? 6.461 -64.688 -24.469 1 90.31 493 ILE B O 1
ATOM 9322 N N . THR B 1 494 ? 4.887 -63.094 -24.328 1 87.38 494 THR B N 1
ATOM 9323 C CA . THR B 1 494 ? 3.984 -63.875 -25.172 1 87.38 494 THR B CA 1
ATOM 9324 C C . THR B 1 494 ? 4.566 -64.062 -26.578 1 87.38 494 THR B C 1
ATOM 9326 O O . THR B 1 494 ? 4.418 -65.125 -27.188 1 87.38 494 THR B O 1
ATOM 9329 N N . THR B 1 495 ? 5.16 -63.031 -27.078 1 87.25 495 THR B N 1
ATOM 9330 C CA . THR B 1 495 ? 5.824 -63.125 -28.375 1 87.25 495 THR B CA 1
ATOM 9331 C C . THR B 1 495 ? 6.855 -64.25 -28.375 1 87.25 495 THR B C 1
ATOM 9333 O O . THR B 1 495 ? 6.887 -65.062 -29.312 1 87.25 495 THR B O 1
ATOM 9336 N N . ASN B 1 496 ? 7.633 -64.312 -27.391 1 90.69 496 ASN B N 1
ATOM 9337 C CA . ASN B 1 496 ? 8.656 -65.375 -27.297 1 90.69 496 ASN B CA 1
ATOM 9338 C C . ASN B 1 496 ? 8.039 -66.75 -27.172 1 90.69 496 ASN B C 1
ATOM 9340 O O . ASN B 1 496 ? 8.539 -67.688 -27.75 1 90.69 496 ASN B O 1
ATOM 9344 N N . ILE B 1 497 ? 6.988 -66.812 -26.438 1 87.69 497 ILE B N 1
ATOM 9345 C CA . ILE B 1 497 ? 6.312 -68.125 -26.234 1 87.69 497 ILE B CA 1
ATOM 9346 C C . ILE B 1 497 ? 5.754 -68.562 -27.562 1 87.69 497 ILE B C 1
ATOM 9348 O O . ILE B 1 497 ? 5.879 -69.75 -27.891 1 87.69 497 ILE B O 1
ATOM 9352 N N . LEU B 1 498 ? 5.199 -67.688 -28.266 1 85.69 498 LEU B N 1
ATOM 9353 C CA . LEU B 1 498 ? 4.637 -68.062 -29.562 1 85.69 498 LEU B CA 1
ATOM 9354 C C . LEU B 1 498 ? 5.734 -68.5 -30.516 1 85.69 498 LEU B C 1
ATOM 9356 O O . LEU B 1 498 ? 5.559 -69.5 -31.25 1 85.69 498 LEU B O 1
ATOM 9360 N N . GLY B 1 499 ? 6.809 -67.75 -30.516 1 87.62 499 GLY B N 1
ATOM 9361 C CA . GLY B 1 499 ? 7.934 -68.188 -31.344 1 87.62 499 GLY B CA 1
ATOM 9362 C C . GLY B 1 499 ? 8.438 -69.562 -31.016 1 87.62 499 GLY B C 1
ATOM 9363 O O . GLY B 1 499 ? 8.727 -70.375 -31.906 1 87.62 499 GLY B O 1
ATOM 9364 N N . LYS B 1 500 ? 8.539 -69.875 -29.797 1 90.75 500 LYS B N 1
ATOM 9365 C CA . LYS B 1 500 ? 9 -71.188 -29.344 1 90.75 500 LYS B CA 1
ATOM 9366 C C . LYS B 1 500 ? 8.023 -72.312 -29.766 1 90.75 500 LYS B C 1
ATOM 9368 O O . LYS B 1 500 ? 8.445 -73.375 -30.141 1 90.75 500 LYS B O 1
ATOM 9373 N N . GLU B 1 501 ? 6.785 -72 -29.625 1 86.44 501 GLU B N 1
ATOM 9374 C CA . GLU B 1 501 ? 5.77 -73 -30 1 86.44 501 GLU B CA 1
ATOM 9375 C C . GLU B 1 501 ? 5.801 -73.25 -31.5 1 86.44 501 GLU B C 1
ATOM 9377 O O . GLU B 1 501 ? 5.641 -74.438 -31.922 1 86.44 501 GLU B O 1
ATOM 9382 N N . ILE B 1 502 ? 5.961 -72.25 -32.25 1 86.88 502 ILE B N 1
ATOM 9383 C CA . ILE B 1 502 ? 6.035 -72.438 -33.688 1 86.88 502 ILE B CA 1
ATOM 9384 C C . ILE B 1 502 ? 7.273 -73.25 -34.062 1 86.88 502 ILE B C 1
ATOM 9386 O O . ILE B 1 502 ? 7.211 -74.125 -34.906 1 86.88 502 ILE B O 1
ATOM 9390 N N . LYS B 1 503 ? 8.32 -73 -33.406 1 91 503 LYS B N 1
ATOM 9391 C CA . LYS B 1 503 ? 9.539 -73.812 -33.625 1 91 503 LYS B CA 1
ATOM 9392 C C . LYS B 1 503 ? 9.312 -75.25 -33.344 1 91 503 LYS B C 1
ATOM 9394 O O . LYS B 1 503 ? 9.773 -76.125 -34.062 1 91 503 LYS B O 1
ATOM 9399 N N . LYS B 1 504 ? 8.688 -75.5 -32.281 1 89.06 504 LYS B N 1
ATOM 9400 C CA . LYS B 1 504 ? 8.375 -76.875 -31.922 1 89.06 504 LYS B CA 1
ATOM 9401 C C . LYS B 1 504 ? 7.535 -77.562 -33 1 89.06 504 LYS B C 1
ATOM 9403 O O . LYS B 1 504 ? 7.762 -78.75 -33.312 1 89.06 504 LYS B O 1
ATOM 9408 N N . MET B 1 505 ? 6.637 -76.812 -33.469 1 84.56 505 MET B N 1
ATOM 9409 C CA . MET B 1 505 ? 5.77 -77.312 -34.5 1 84.56 505 MET B CA 1
ATOM 9410 C C . MET B 1 505 ? 6.562 -77.625 -35.781 1 84.56 505 MET B C 1
ATOM 9412 O O . MET B 1 505 ? 6.355 -78.688 -36.406 1 84.56 505 MET B O 1
ATOM 9416 N N . LEU B 1 506 ? 7.422 -76.75 -36.062 1 89.25 506 LEU B N 1
ATOM 9417 C CA . LEU B 1 506 ? 8.227 -76.938 -37.25 1 89.25 506 LEU B CA 1
ATOM 9418 C C . LEU B 1 506 ? 9.211 -78.062 -37.125 1 89.25 506 LEU B C 1
ATOM 9420 O O . LEU B 1 506 ? 9.438 -78.812 -38.062 1 89.25 506 LEU B O 1
ATOM 9424 N N . LEU B 1 507 ? 9.773 -78.25 -35.969 1 92.06 507 LEU B N 1
ATOM 9425 C CA . LEU B 1 507 ? 10.664 -79.375 -35.688 1 92.06 507 LEU B CA 1
ATOM 9426 C C . LEU B 1 507 ? 9.914 -80.688 -35.812 1 92.06 507 LEU B C 1
ATOM 9428 O O . LEU B 1 507 ? 10.445 -81.688 -36.375 1 92.06 507 LEU B O 1
ATOM 9432 N N . ALA B 1 508 ? 8.766 -80.688 -35.281 1 88.38 508 ALA B N 1
ATOM 9433 C CA . ALA B 1 508 ? 7.938 -81.875 -35.375 1 88.38 508 ALA B CA 1
ATOM 9434 C C . ALA B 1 508 ? 7.641 -82.25 -36.812 1 88.38 508 ALA B C 1
ATOM 9436 O O . ALA B 1 508 ? 7.727 -83.375 -37.219 1 88.38 508 ALA B O 1
ATOM 9437 N N . SER B 1 509 ? 7.301 -81.25 -37.562 1 88.25 509 SER B N 1
ATOM 9438 C CA . SER B 1 509 ? 7.012 -81.438 -38.969 1 88.25 509 SER B CA 1
ATOM 9439 C C . SER B 1 509 ? 8.234 -81.938 -39.719 1 88.25 509 SER B C 1
ATOM 9441 O O . SER B 1 509 ? 8.133 -82.812 -40.594 1 88.25 509 SER B O 1
ATOM 9443 N N . SER B 1 510 ? 9.352 -81.438 -39.438 1 92.44 510 SER B N 1
ATOM 9444 C CA . SER B 1 510 ? 10.602 -81.875 -40.031 1 92.44 510 SER B CA 1
ATOM 9445 C C . SER B 1 510 ? 10.867 -83.375 -39.75 1 92.44 510 SER B C 1
ATOM 9447 O O . SER B 1 510 ? 11.289 -84.125 -40.625 1 92.44 510 SER B O 1
ATOM 9449 N N . ASN B 1 511 ? 10.617 -83.75 -38.531 1 93.06 511 ASN B N 1
ATOM 9450 C CA . ASN B 1 511 ? 10.82 -85.125 -38.125 1 93.06 511 ASN B CA 1
ATOM 9451 C C . ASN B 1 511 ? 9.852 -86.062 -38.844 1 93.06 511 ASN B C 1
ATOM 9453 O O . ASN B 1 511 ? 10.227 -87.188 -39.25 1 93.06 511 ASN B O 1
ATOM 9457 N N . PHE B 1 512 ? 8.641 -85.5 -38.969 1 89.62 512 PHE B N 1
ATOM 9458 C CA . PHE B 1 512 ? 7.656 -86.312 -39.688 1 89.62 512 PHE B CA 1
ATOM 9459 C C . PHE B 1 512 ? 8.094 -86.5 -41.125 1 89.62 512 PHE B C 1
ATOM 9461 O O . PHE B 1 512 ? 7.957 -87.625 -41.688 1 89.62 512 PHE B O 1
ATOM 9468 N N . ALA B 1 513 ? 8.594 -85.562 -41.75 1 89.94 513 ALA B N 1
ATOM 9469 C CA . ALA B 1 513 ? 9.055 -85.625 -43.125 1 89.94 513 ALA B CA 1
ATOM 9470 C C . ALA B 1 513 ? 10.203 -86.625 -43.281 1 89.94 513 ALA B C 1
ATOM 9472 O O . ALA B 1 513 ? 10.227 -87.375 -44.219 1 89.94 513 ALA B O 1
ATOM 9473 N N . LYS B 1 514 ? 11.109 -86.688 -42.406 1 92.38 514 LYS B N 1
ATOM 9474 C CA . LYS B 1 514 ? 12.258 -87.562 -42.438 1 92.38 514 LYS B CA 1
ATOM 9475 C C . LYS B 1 514 ? 11.805 -89.062 -42.25 1 92.38 514 LYS B C 1
ATOM 9477 O O . LYS B 1 514 ? 12.281 -89.938 -42.969 1 92.38 514 LYS B O 1
ATOM 9482 N N . ASP B 1 515 ? 10.93 -89.188 -41.312 1 92.19 515 ASP B N 1
ATOM 9483 C CA . ASP B 1 515 ? 10.406 -90.5 -41.094 1 92.19 515 ASP B CA 1
ATOM 9484 C C . ASP B 1 515 ? 9.68 -91.062 -42.312 1 92.19 515 ASP B C 1
ATOM 9486 O O . ASP B 1 515 ? 9.844 -92.188 -42.688 1 92.19 515 ASP B O 1
ATOM 9490 N N . LEU B 1 516 ? 8.984 -90.188 -42.969 1 89.69 516 LEU B N 1
ATOM 9491 C CA . LEU B 1 516 ? 8.25 -90.562 -44.156 1 89.69 516 LEU B CA 1
ATOM 9492 C C . LEU B 1 516 ? 9.211 -90.875 -45.312 1 89.69 516 LEU B C 1
ATOM 9494 O O . LEU B 1 516 ? 8.984 -91.875 -46.062 1 89.69 516 LEU B O 1
ATOM 9498 N N . ALA B 1 517 ? 10.234 -90.125 -45.438 1 90.31 517 ALA B N 1
ATOM 9499 C CA . ALA B 1 517 ? 11.242 -90.375 -46.469 1 90.31 517 ALA B CA 1
ATOM 9500 C C . ALA B 1 517 ? 11.898 -91.75 -46.25 1 90.31 517 ALA B C 1
ATOM 9502 O O . ALA B 1 517 ? 12.133 -92.5 -47.219 1 90.31 517 ALA B O 1
ATOM 9503 N N . ASN B 1 518 ? 12.188 -92.062 -45.031 1 92.94 518 ASN B N 1
ATOM 9504 C CA . ASN B 1 518 ? 12.773 -93.375 -44.719 1 92.94 518 ASN B CA 1
ATOM 9505 C C . ASN B 1 518 ? 11.836 -94.5 -45.062 1 92.94 518 ASN B C 1
ATOM 9507 O O . ASN B 1 518 ? 12.266 -95.562 -45.594 1 92.94 518 ASN B O 1
ATOM 9511 N N . GLN B 1 519 ? 10.57 -94.25 -44.719 1 88.56 519 GLN B N 1
ATOM 9512 C CA . GLN B 1 519 ? 9.586 -95.312 -45.031 1 88.56 519 GLN B CA 1
ATOM 9513 C C . GLN B 1 519 ? 9.414 -95.438 -46.531 1 88.56 519 GLN B C 1
ATOM 9515 O O . GLN B 1 519 ? 9.234 -96.562 -47.031 1 88.56 519 GLN B O 1
ATOM 9520 N N . SER B 1 520 ? 9.5 -94.375 -47.281 1 89 520 SER B N 1
ATOM 9521 C CA . SER B 1 520 ? 9.406 -94.438 -48.719 1 89 520 SER B CA 1
ATOM 9522 C C . SER B 1 520 ? 10.57 -95.188 -49.344 1 89 520 SER B C 1
ATOM 9524 O O . SER B 1 520 ? 10.391 -95.938 -50.312 1 89 520 SER B O 1
ATOM 9526 N N . GLU B 1 521 ? 11.766 -95.125 -48.812 1 91.62 521 GLU B N 1
ATOM 9527 C CA . GLU B 1 521 ? 12.945 -95.812 -49.281 1 91.62 521 GLU B CA 1
ATOM 9528 C C . GLU B 1 521 ? 12.82 -97.312 -49.031 1 91.62 521 GLU B C 1
ATOM 9530 O O . GLU B 1 521 ? 13.148 -98.125 -49.906 1 91.62 521 GLU B O 1
ATOM 9535 N N . GLU B 1 522 ? 12.336 -97.625 -47.875 1 90.81 522 GLU B N 1
ATOM 9536 C CA . GLU B 1 522 ? 12.125 -99 -47.562 1 90.81 522 GLU B CA 1
ATOM 9537 C C . GLU B 1 522 ? 11.07 -99.625 -48.469 1 90.81 522 GLU B C 1
ATOM 9539 O O . GLU B 1 522 ? 11.203 -100.812 -48.844 1 90.81 522 GLU B O 1
ATOM 9544 N N . LEU B 1 523 ? 10.102 -98.875 -48.781 1 87.25 523 LEU B N 1
ATOM 9545 C CA . LEU B 1 523 ? 9.047 -99.312 -49.656 1 87.25 523 LEU B CA 1
ATOM 9546 C C . LEU B 1 523 ? 9.594 -99.562 -51.062 1 87.25 523 LEU B C 1
ATOM 9548 O O . LEU B 1 523 ? 9.25 -100.562 -51.719 1 87.25 523 LEU B O 1
ATOM 9552 N N . LYS B 1 524 ? 10.398 -98.75 -51.531 1 88.56 524 LYS B N 1
ATOM 9553 C CA . LYS B 1 524 ? 11.023 -98.875 -52.844 1 88.56 524 LYS B CA 1
ATOM 9554 C C . LYS B 1 524 ? 11.852 -100.125 -52.938 1 88.56 524 LYS B C 1
ATOM 9556 O O . LYS B 1 524 ? 11.789 -100.875 -53.906 1 88.56 524 LYS B O 1
ATOM 9561 N N . ASN B 1 525 ? 12.562 -100.438 -51.906 1 91.38 525 ASN B N 1
ATOM 9562 C CA . ASN B 1 525 ? 13.375 -101.625 -51.875 1 91.38 525 ASN B CA 1
ATOM 9563 C C . ASN B 1 525 ? 12.516 -102.875 -51.875 1 91.38 525 ASN B C 1
ATOM 9565 O O . ASN B 1 525 ? 12.844 -103.875 -52.562 1 91.38 525 ASN B O 1
ATOM 9569 N N . SER B 1 526 ? 11.5 -102.812 -51.094 1 86.75 526 SER B N 1
ATOM 9570 C CA . SER B 1 526 ? 10.57 -103.938 -51.062 1 86.75 526 SER B CA 1
ATOM 9571 C C . SER B 1 526 ? 9.938 -104.188 -52.406 1 86.75 526 SER B C 1
ATOM 9573 O O . SER B 1 526 ? 9.789 -105.312 -52.844 1 86.75 526 SER B O 1
ATOM 9575 N N . MET B 1 527 ? 9.664 -103.125 -53.156 1 88.12 527 MET B N 1
ATOM 9576 C CA . MET B 1 527 ? 9.039 -103.25 -54.469 1 88.12 527 MET B CA 1
ATOM 9577 C C . MET B 1 527 ? 10.023 -103.75 -55.5 1 88.12 527 MET B C 1
ATOM 9579 O O . MET B 1 527 ? 9.648 -104.5 -56.406 1 88.12 527 MET B O 1
ATOM 9583 N N . GLN B 1 528 ? 11.297 -103.5 -55.344 1 88.44 528 GLN B N 1
ATOM 9584 C CA . GLN B 1 528 ? 12.32 -104.062 -56.219 1 88.44 528 GLN B CA 1
ATOM 9585 C C . GLN B 1 528 ? 12.469 -105.562 -56.031 1 88.44 528 GLN B C 1
ATOM 9587 O O . GLN B 1 528 ? 12.586 -106.312 -57 1 88.44 528 GLN B O 1
ATOM 9592 N N . LYS B 1 529 ? 12.391 -106 -54.875 1 89.12 529 LYS B N 1
ATOM 9593 C CA . LYS B 1 529 ? 12.453 -107.438 -54.594 1 89.12 529 LYS B CA 1
ATOM 9594 C C . LYS B 1 529 ? 11.266 -108.125 -55.188 1 89.12 529 LYS B C 1
ATOM 9596 O O . LYS B 1 529 ? 11.414 -109.25 -55.75 1 89.12 529 LYS B O 1
ATOM 9601 N N . LEU B 1 530 ? 10.172 -107.5 -55.062 1 86.94 530 LEU B N 1
ATOM 9602 C CA . LEU B 1 530 ? 8.953 -108.062 -55.625 1 86.94 530 LEU B CA 1
ATOM 9603 C C . LEU B 1 530 ? 9.039 -108.188 -57.156 1 86.94 530 LEU B C 1
ATOM 9605 O O . LEU B 1 530 ? 8.672 -109.188 -57.719 1 86.94 530 LEU B O 1
ATOM 9609 N N . ALA B 1 531 ? 9.531 -107.188 -57.781 1 85.25 531 ALA B N 1
ATOM 9610 C CA . ALA B 1 531 ? 9.688 -107.188 -59.219 1 85.25 531 ALA B CA 1
ATOM 9611 C C . ALA B 1 531 ? 10.68 -108.25 -59.688 1 85.25 531 ALA B C 1
ATOM 9613 O O . ALA B 1 531 ? 10.43 -109 -60.625 1 85.25 531 ALA B O 1
ATOM 9614 N N . ASP B 1 532 ? 11.719 -108.375 -58.938 1 89.31 532 ASP B N 1
ATOM 9615 C CA . ASP B 1 532 ? 12.727 -109.438 -59.25 1 89.31 532 ASP B CA 1
ATOM 9616 C C . ASP B 1 532 ? 12.164 -110.812 -59.094 1 89.31 532 ASP B C 1
ATOM 9618 O O . ASP B 1 532 ? 12.406 -111.688 -59.906 1 89.31 532 ASP B O 1
ATOM 9622 N N . GLY B 1 533 ? 11.531 -110.875 -58.031 1 84.5 533 GLY B N 1
ATOM 9623 C CA . GLY B 1 533 ? 10.891 -112.188 -57.781 1 84.5 533 GLY B CA 1
ATOM 9624 C C . GLY B 1 533 ? 9.875 -112.562 -58.812 1 84.5 533 GLY B C 1
ATOM 9625 O O . GLY B 1 533 ? 9.82 -113.688 -59.25 1 84.5 533 GLY B O 1
ATOM 9626 N N . SER B 1 534 ? 9.141 -111.625 -59.375 1 86.88 534 SER B N 1
ATOM 9627 C CA . SER B 1 534 ? 8.141 -111.875 -60.406 1 86.88 534 SER B CA 1
ATOM 9628 C C . SER B 1 534 ? 8.797 -112.25 -61.719 1 86.88 534 SER B C 1
ATOM 9630 O O . SER B 1 534 ? 8.297 -113.062 -62.469 1 86.88 534 SER B O 1
ATOM 9632 N N . ASN B 1 535 ? 9.93 -111.688 -62.062 1 87.5 535 ASN B N 1
ATOM 9633 C CA . ASN B 1 535 ? 10.672 -112 -63.281 1 87.5 535 ASN B CA 1
ATOM 9634 C C . ASN B 1 535 ? 11.266 -113.438 -63.219 1 87.5 535 ASN B C 1
ATOM 9636 O O . ASN B 1 535 ? 11.211 -114.125 -64.188 1 87.5 535 ASN B O 1
ATOM 9640 N N . ALA B 1 536 ? 11.773 -113.688 -62.125 1 88.06 536 ALA B N 1
ATOM 9641 C CA . ALA B 1 536 ? 12.312 -115.062 -61.938 1 88.06 536 ALA B CA 1
ATOM 9642 C C . ALA B 1 536 ? 11.211 -116.125 -62.062 1 88.06 536 ALA B C 1
ATOM 9644 O O . ALA B 1 536 ? 11.422 -117.188 -62.625 1 88.06 536 ALA B O 1
ATOM 9645 N N . GLN B 1 537 ? 10.102 -115.688 -61.562 1 86.75 537 GLN B N 1
ATOM 9646 C CA . GLN B 1 537 ? 8.938 -116.562 -61.625 1 86.75 537 GLN B CA 1
ATOM 9647 C C . GLN B 1 537 ? 8.5 -116.75 -63.062 1 86.75 537 GLN B C 1
ATOM 9649 O O . GLN B 1 537 ? 8.211 -117.875 -63.469 1 86.75 537 GLN B O 1
ATOM 9654 N N . ALA B 1 538 ? 8.5 -115.75 -63.844 1 85.38 538 ALA B N 1
ATOM 9655 C CA . ALA B 1 538 ? 8.102 -115.812 -65.25 1 85.38 538 ALA B CA 1
ATOM 9656 C C . ALA B 1 538 ? 9.062 -116.75 -66 1 85.38 538 ALA B C 1
ATOM 9658 O O . ALA B 1 538 ? 8.633 -117.5 -66.875 1 85.38 538 ALA B O 1
ATOM 9659 N N . SER B 1 539 ? 10.281 -116.688 -65.75 1 89.19 539 SER B N 1
ATOM 9660 C CA . SER B 1 539 ? 11.281 -117.5 -66.438 1 89.19 539 SER B CA 1
ATOM 9661 C C . SER B 1 539 ? 11.148 -119 -66.062 1 89.19 539 SER B C 1
ATOM 9663 O O . SER B 1 539 ? 11.25 -119.875 -66.938 1 89.19 539 SER B O 1
ATOM 9665 N N . SER B 1 540 ? 10.984 -119.125 -64.812 1 86 540 SER B N 1
ATOM 9666 C CA . SER B 1 540 ? 10.828 -120.5 -64.375 1 86 540 SER B CA 1
ATOM 9667 C C . SER B 1 540 ? 9.57 -121.125 -64.938 1 86 540 SER B C 1
ATOM 9669 O O . SER B 1 540 ? 9.57 -122.375 -65.25 1 86 540 SER B O 1
ATOM 9671 N N . LEU B 1 541 ? 8.57 -120.375 -65.125 1 88.25 541 LEU B N 1
ATOM 9672 C CA . LEU B 1 541 ? 7.316 -120.875 -65.688 1 88.25 541 LEU B CA 1
ATOM 9673 C C . LEU B 1 541 ? 7.473 -121.188 -67.188 1 88.25 541 LEU B C 1
ATOM 9675 O O . LEU B 1 541 ? 6.922 -122.188 -67.688 1 88.25 541 LEU B O 1
ATOM 9679 N N . GLU B 1 542 ? 8.242 -120.438 -67.875 1 87.12 542 GLU B N 1
ATOM 9680 C CA . GLU B 1 542 ? 8.516 -120.688 -69.312 1 87.12 542 GLU B CA 1
ATOM 9681 C C . GLU B 1 542 ? 9.297 -122 -69.5 1 87.12 542 GLU B C 1
ATOM 9683 O O . GLU B 1 542 ? 9 -122.812 -70.375 1 87.12 542 GLU B O 1
ATOM 9688 N N . GLN B 1 543 ? 10.211 -122.188 -68.625 1 85.38 543 GLN B N 1
ATOM 9689 C CA . GLN B 1 543 ? 11 -123.438 -68.688 1 85.38 543 GLN B CA 1
ATOM 9690 C C . GLN B 1 543 ? 10.148 -124.688 -68.375 1 85.38 543 GLN B C 1
ATOM 9692 O O . GLN B 1 543 ? 10.297 -125.688 -69.062 1 85.38 543 GLN B O 1
ATOM 9697 N N . SER B 1 544 ? 9.312 -124.438 -67.438 1 85.38 544 SER B N 1
ATOM 9698 C CA . SER B 1 544 ? 8.422 -125.5 -67.062 1 85.38 544 SER B CA 1
ATOM 9699 C C . SER B 1 544 ? 7.445 -125.812 -68.188 1 85.38 544 SER B C 1
ATOM 9701 O O . SER B 1 544 ? 7.184 -127 -68.5 1 85.38 544 SER B O 1
ATOM 9703 N N . ALA B 1 545 ? 7.004 -124.875 -68.875 1 85.69 545 ALA B N 1
ATOM 9704 C CA . ALA B 1 545 ? 6.086 -125.062 -70 1 85.69 545 ALA B CA 1
ATOM 9705 C C . ALA B 1 545 ? 6.773 -125.812 -71.125 1 85.69 545 ALA B C 1
ATOM 9707 O O . ALA B 1 545 ? 6.191 -126.688 -71.75 1 85.69 545 ALA B O 1
ATOM 9708 N N . ALA B 1 546 ? 7.984 -125.562 -71.375 1 88.38 546 ALA B N 1
ATOM 9709 C CA . ALA B 1 546 ? 8.75 -126.188 -72.438 1 88.38 546 ALA B CA 1
ATOM 9710 C C . ALA B 1 546 ? 9.016 -127.688 -72.125 1 88.38 546 ALA B C 1
ATOM 9712 O O . ALA B 1 546 ? 8.914 -128.5 -72.938 1 88.38 546 ALA B O 1
ATOM 9713 N N . ALA B 1 547 ? 9.32 -127.75 -70.875 1 84.56 547 ALA B N 1
ATOM 9714 C CA . ALA B 1 547 ? 9.586 -129.125 -70.438 1 84.56 547 ALA B CA 1
ATOM 9715 C C . ALA B 1 547 ? 8.328 -130 -70.562 1 84.56 547 ALA B C 1
ATOM 9717 O O . ALA B 1 547 ? 8.406 -131.125 -70.938 1 84.56 547 ALA B O 1
ATOM 9718 N N . VAL B 1 548 ? 7.234 -129.375 -70.25 1 86.88 548 VAL B N 1
ATOM 9719 C CA . VAL B 1 548 ? 5.957 -130.125 -70.375 1 86.88 548 VAL B CA 1
ATOM 9720 C C . VAL B 1 548 ? 5.633 -130.5 -71.812 1 86.88 548 VAL B C 1
ATOM 9722 O O . VAL B 1 548 ? 5.137 -131.5 -72.062 1 86.88 548 VAL B O 1
ATOM 9725 N N . GLU B 1 549 ? 5.953 -129.625 -72.688 1 86.25 549 GLU B N 1
ATOM 9726 C CA . GLU B 1 549 ? 5.723 -129.875 -74.125 1 86.25 549 GLU B CA 1
ATOM 9727 C C . GLU B 1 549 ? 6.602 -131 -74.625 1 86.25 549 GLU B C 1
ATOM 9729 O O . GLU B 1 549 ? 6.152 -131.875 -75.438 1 86.25 549 GLU B O 1
ATOM 9734 N N . GLU B 1 550 ? 7.758 -131.125 -74.188 1 85.88 550 GLU B N 1
ATOM 9735 C CA . GLU B 1 550 ? 8.68 -132.125 -74.625 1 85.88 550 GLU B CA 1
ATOM 9736 C C . GLU B 1 550 ? 8.227 -133.5 -74.062 1 85.88 550 GLU B C 1
ATOM 9738 O O . GLU B 1 550 ? 8.297 -134.5 -74.75 1 85.88 550 GLU B O 1
ATOM 9743 N N . ILE B 1 551 ? 7.801 -133.375 -72.938 1 85.12 551 ILE B N 1
ATOM 9744 C CA . ILE B 1 551 ? 7.324 -134.625 -72.25 1 85.12 551 ILE B CA 1
ATOM 9745 C C . ILE B 1 551 ? 6.086 -135.125 -73 1 85.12 551 ILE B C 1
ATOM 9747 O O . ILE B 1 551 ? 5.938 -136.25 -73.25 1 85.12 551 ILE B O 1
ATOM 9751 N N . ASN B 1 552 ? 5.254 -134.25 -73.375 1 84.31 552 ASN B N 1
ATOM 9752 C CA . ASN B 1 552 ? 4.051 -134.625 -74.125 1 84.31 552 ASN B CA 1
ATOM 9753 C C . ASN B 1 552 ? 4.387 -135.25 -75.438 1 84.31 552 ASN B C 1
ATOM 9755 O O . ASN B 1 552 ? 3.777 -136.25 -75.812 1 84.31 552 ASN B O 1
ATOM 9759 N N . SER B 1 553 ? 5.352 -134.875 -76.125 1 87.12 553 SER B N 1
ATOM 9760 C CA . SER B 1 553 ? 5.773 -135.375 -77.438 1 87.12 553 SER B CA 1
ATOM 9761 C C . SER B 1 553 ? 6.371 -136.75 -77.188 1 87.12 553 SER B C 1
ATOM 9763 O O . SER B 1 553 ? 6.078 -137.75 -78 1 87.12 553 SER B O 1
ATOM 9765 N N . SER B 1 554 ? 7.152 -136.75 -76.188 1 84.06 554 SER B N 1
ATOM 9766 C CA . SER B 1 554 ? 7.781 -138.125 -75.938 1 84.06 554 SER B CA 1
ATOM 9767 C C . SER B 1 554 ? 6.742 -139.125 -75.562 1 84.06 554 SER B C 1
ATOM 9769 O O . SER B 1 554 ? 6.883 -140.25 -75.875 1 84.06 554 SER B O 1
ATOM 9771 N N . MET B 1 555 ? 5.746 -138.75 -74.938 1 84.75 555 MET B N 1
ATOM 9772 C CA . MET B 1 555 ? 4.672 -139.625 -74.5 1 84.75 555 MET B CA 1
ATOM 9773 C C . MET B 1 555 ? 3.861 -140.125 -75.688 1 84.75 555 MET B C 1
ATOM 9775 O O . MET B 1 555 ? 3.43 -141.25 -75.75 1 84.75 555 MET B O 1
ATOM 9779 N N . GLN B 1 556 ? 3.73 -139.25 -76.625 1 83.88 556 GLN B N 1
ATOM 9780 C CA . GLN B 1 556 ? 3.037 -139.625 -77.875 1 83.88 556 GLN B CA 1
ATOM 9781 C C . GLN B 1 556 ? 3.84 -140.75 -78.625 1 83.88 556 GLN B C 1
ATOM 9783 O O . GLN B 1 556 ? 3.273 -141.625 -79.188 1 83.88 556 GLN B O 1
ATOM 9788 N N . ASN B 1 557 ? 5.023 -140.5 -78.625 1 85.69 557 ASN B N 1
ATOM 9789 C CA . ASN B 1 557 ? 5.895 -141.5 -79.25 1 85.69 557 ASN B CA 1
ATOM 9790 C C . ASN B 1 557 ? 5.824 -142.875 -78.625 1 85.69 557 ASN B C 1
ATOM 9792 O O . ASN B 1 557 ? 5.781 -143.875 -79.312 1 85.69 557 ASN B O 1
ATOM 9796 N N . VAL B 1 558 ? 5.824 -142.75 -77.375 1 84.94 558 VAL B N 1
ATOM 9797 C CA . VAL B 1 558 ? 5.734 -144 -76.562 1 84.94 558 VAL B CA 1
ATOM 9798 C C . VAL B 1 558 ? 4.402 -144.625 -76.875 1 84.94 558 VAL B C 1
ATOM 9800 O O . VAL B 1 558 ? 4.355 -145.875 -77.062 1 84.94 558 VAL B O 1
ATOM 9803 N N . SER B 1 559 ? 3.379 -143.875 -76.938 1 84.94 559 SER B N 1
ATOM 9804 C CA . SER B 1 559 ? 2.053 -144.5 -77.188 1 84.94 559 SER B CA 1
ATOM 9805 C C . SER B 1 559 ? 1.997 -145.125 -78.562 1 84.94 559 SER B C 1
ATOM 9807 O O . SER B 1 559 ? 1.458 -146.125 -78.75 1 84.94 559 SER B O 1
ATOM 9809 N N . GLY B 1 560 ? 2.6 -144.5 -79.562 1 85.94 560 GLY B N 1
ATOM 9810 C CA . GLY B 1 560 ? 2.625 -145.125 -80.938 1 85.94 560 GLY B CA 1
ATOM 9811 C C . GLY B 1 560 ? 3.439 -146.375 -81.062 1 85.94 560 GLY B C 1
ATOM 9812 O O . GLY B 1 560 ? 3.002 -147.375 -81.688 1 85.94 560 GLY B O 1
ATOM 9813 N N . LYS B 1 561 ? 4.492 -146.375 -80.438 1 84.62 561 LYS B N 1
ATOM 9814 C CA . LYS B 1 561 ? 5.387 -147.5 -80.5 1 84.62 561 LYS B CA 1
ATOM 9815 C C . LYS B 1 561 ? 4.801 -148.625 -79.75 1 84.62 561 LYS B C 1
ATOM 9817 O O . LYS B 1 561 ? 5.02 -149.875 -80.188 1 84.62 561 LYS B O 1
ATOM 9822 N N . THR B 1 562 ? 4.07 -148.25 -78.75 1 83.94 562 THR B N 1
ATOM 9823 C CA . THR B 1 562 ? 3.412 -149.375 -78 1 83.94 562 THR B CA 1
ATOM 9824 C C . THR B 1 562 ? 2.338 -150 -78.875 1 83.94 562 THR B C 1
ATOM 9826 O O . THR B 1 562 ? 2.182 -151.25 -78.812 1 83.94 562 THR B O 1
ATOM 9829 N N . VAL B 1 563 ? 1.701 -149.375 -79.688 1 84.19 563 VAL B N 1
ATOM 9830 C CA . VAL B 1 563 ? 0.697 -150 -80.562 1 84.19 563 VAL B CA 1
ATOM 9831 C C . VAL B 1 563 ? 1.376 -150.75 -81.625 1 84.19 563 VAL B C 1
ATOM 9833 O O . VAL B 1 563 ? 0.886 -151.875 -82 1 84.19 563 VAL B O 1
ATOM 9836 N N . GLU B 1 564 ? 2.449 -150.375 -82.062 1 84.5 564 GLU B N 1
ATOM 9837 C CA . GLU B 1 564 ? 3.201 -151.125 -83.062 1 84.5 564 GLU B CA 1
ATOM 9838 C C . GLU B 1 564 ? 3.693 -152.375 -82.5 1 84.5 564 GLU B C 1
ATOM 9840 O O . GLU B 1 564 ? 3.609 -153.5 -83.188 1 84.5 564 GLU B O 1
ATOM 9845 N N . VAL B 1 565 ? 4.145 -152.25 -81.312 1 84.88 565 VAL B N 1
ATOM 9846 C CA . VAL B 1 565 ? 4.648 -153.5 -80.688 1 84.88 565 VAL B CA 1
ATOM 9847 C C . VAL B 1 565 ? 3.512 -154.5 -80.438 1 84.88 565 VAL B C 1
ATOM 9849 O O . VAL B 1 565 ? 3.691 -155.625 -80.688 1 84.88 565 VAL B O 1
ATOM 9852 N N . ALA B 1 566 ? 2.387 -154 -80.188 1 81.31 566 ALA B N 1
ATOM 9853 C CA . ALA B 1 566 ? 1.216 -154.875 -80 1 81.31 566 ALA B CA 1
ATOM 9854 C C . ALA B 1 566 ? 0.802 -155.5 -81.312 1 81.31 566 ALA B C 1
ATOM 9856 O O . ALA B 1 566 ? 0.457 -156.625 -81.312 1 81.31 566 ALA B O 1
ATOM 9857 N N . SER B 1 567 ? 0.906 -154.875 -82.375 1 87.44 567 SER B N 1
ATOM 9858 C CA . SER B 1 567 ? 0.543 -155.375 -83.688 1 87.44 567 SER B CA 1
ATOM 9859 C C . SER B 1 567 ? 1.527 -156.5 -84.125 1 87.44 567 SER B C 1
ATOM 9861 O O . SER B 1 567 ? 1.123 -157.5 -84.688 1 87.44 567 SER B O 1
ATOM 9863 N N . GLN B 1 568 ? 2.723 -156.125 -83.938 1 84.25 568 GLN B N 1
ATOM 9864 C CA . GLN B 1 568 ? 3.754 -157.125 -84.312 1 84.25 568 GLN B CA 1
ATOM 9865 C C . GLN B 1 568 ? 3.631 -158.375 -83.5 1 84.25 568 GLN B C 1
ATOM 9867 O O . GLN B 1 568 ? 3.887 -159.5 -84 1 84.25 568 GLN B O 1
ATOM 9872 N N . ALA B 1 569 ? 3.262 -158.25 -82.25 1 84.38 569 ALA B N 1
ATOM 9873 C CA . ALA B 1 569 ? 3.057 -159.375 -81.438 1 84.38 569 ALA B CA 1
ATOM 9874 C C . ALA B 1 569 ? 1.864 -160.125 -81.875 1 84.38 569 ALA B C 1
ATOM 9876 O O . ALA B 1 569 ? 1.908 -161.375 -81.875 1 84.38 569 ALA B O 1
ATOM 9877 N N . ASP B 1 570 ? 0.918 -159.625 -82.375 1 84 570 ASP B N 1
ATOM 9878 C CA . ASP B 1 570 ? -0.25 -160.25 -82.875 1 84 570 ASP B CA 1
ATOM 9879 C C . ASP B 1 570 ? 0.099 -161 -84.188 1 84 570 ASP B C 1
ATOM 9881 O O . ASP B 1 570 ? -0.39 -162.125 -84.438 1 84 570 ASP B O 1
ATOM 9885 N N . ASP B 1 571 ? 0.843 -160.5 -84.938 1 87.25 571 ASP B N 1
ATOM 9886 C CA . ASP B 1 571 ? 1.28 -161.125 -86.188 1 87.25 571 ASP B CA 1
ATOM 9887 C C . ASP B 1 571 ? 2.102 -162.375 -85.938 1 87.25 571 ASP B C 1
ATOM 9889 O O . ASP B 1 571 ? 1.936 -163.375 -86.562 1 87.25 571 ASP B O 1
ATOM 9893 N N . ILE B 1 572 ? 2.893 -162.125 -84.938 1 84.38 572 ILE B N 1
ATOM 9894 C CA . ILE B 1 572 ? 3.711 -163.25 -84.562 1 84.38 572 ILE B CA 1
ATOM 9895 C C . ILE B 1 572 ? 2.814 -164.375 -84.062 1 84.38 572 ILE B C 1
ATOM 9897 O O . ILE B 1 572 ? 3.039 -165.625 -84.375 1 84.38 572 ILE B O 1
ATOM 9901 N N . LYS B 1 573 ? 1.87 -164.125 -83.375 1 84.88 573 LYS B N 1
ATOM 9902 C CA . LYS B 1 573 ? 0.917 -165.125 -82.875 1 84.88 573 LYS B CA 1
ATOM 9903 C C . LYS B 1 573 ? 0.218 -165.875 -84 1 84.88 573 LYS B C 1
ATOM 9905 O O . LYS B 1 573 ? 0.059 -167.125 -83.938 1 84.88 573 LYS B O 1
ATOM 9910 N N . ASN B 1 574 ? -0.099 -165.25 -85 1 89.19 574 ASN B N 1
ATOM 9911 C CA . ASN B 1 574 ? -0.764 -165.875 -86.188 1 89.19 574 ASN B CA 1
ATOM 9912 C C . ASN B 1 574 ? 0.163 -166.875 -86.875 1 89.19 574 ASN B C 1
ATOM 9914 O O . ASN B 1 574 ? -0.256 -167.875 -87.312 1 89.19 574 ASN B O 1
ATOM 9918 N N . ILE B 1 575 ? 1.295 -166.375 -87 1 87.06 575 ILE B N 1
ATOM 9919 C CA . ILE B 1 575 ? 2.26 -167.125 -87.75 1 87.06 575 ILE B CA 1
ATOM 9920 C C . ILE B 1 575 ? 2.568 -168.375 -86.938 1 87.06 575 ILE B C 1
ATOM 9922 O O . ILE B 1 575 ? 2.736 -169.5 -87.5 1 87.06 575 ILE B O 1
ATOM 9926 N N . VAL B 1 576 ? 2.609 -168.125 -85.625 1 88.56 576 VAL B N 1
ATOM 9927 C CA . VAL B 1 576 ? 2.854 -169.25 -84.75 1 88.56 576 VAL B CA 1
ATOM 9928 C C . VAL B 1 576 ? 1.71 -170.25 -84.875 1 88.56 576 VAL B C 1
ATOM 9930 O O . VAL B 1 576 ? 1.938 -171.5 -84.875 1 88.56 576 VAL B O 1
ATOM 9933 N N . ASN B 1 577 ? 0.579 -170 -85.125 1 87.62 577 ASN B N 1
ATOM 9934 C CA . ASN B 1 577 ? -0.569 -170.875 -85.312 1 87.62 577 ASN B CA 1
ATOM 9935 C C . ASN B 1 577 ? -0.476 -171.625 -86.625 1 87.62 577 ASN B C 1
ATOM 9937 O O . ASN B 1 577 ? -0.827 -172.875 -86.688 1 87.62 577 ASN B O 1
ATOM 9941 N N . VAL B 1 578 ? -0.03 -171 -87.562 1 88 578 VAL B N 1
ATOM 9942 C CA . VAL B 1 578 ? 0.141 -171.75 -88.875 1 88 578 VAL B CA 1
ATOM 9943 C C . VAL B 1 578 ? 1.202 -172.75 -88.812 1 88 578 VAL B C 1
ATOM 9945 O O . VAL B 1 578 ? 1.01 -173.875 -89.312 1 88 578 VAL B O 1
ATOM 9948 N N . ILE B 1 579 ? 2.189 -172.375 -88 1 84.94 579 ILE B N 1
ATOM 9949 C CA . ILE B 1 579 ? 3.281 -173.375 -87.875 1 84.94 579 ILE B CA 1
ATOM 9950 C C . ILE B 1 579 ? 2.832 -174.5 -87 1 84.94 579 ILE B C 1
ATOM 9952 O O . ILE B 1 579 ? 3.217 -175.625 -87.25 1 84.94 579 ILE B O 1
ATOM 9956 N N . LYS B 1 580 ? 2.043 -174.25 -86.188 1 88.5 580 LYS B N 1
ATOM 9957 C CA . LYS B 1 580 ? 1.478 -175.375 -85.312 1 88.5 580 LYS B CA 1
ATOM 9958 C C . LYS B 1 580 ? 0.629 -176.25 -86.125 1 88.5 580 LYS B C 1
ATOM 9960 O O . LYS B 1 580 ? 0.721 -177.5 -85.938 1 88.5 580 LYS B O 1
ATOM 9965 N N . ASP B 1 581 ? -0.035 -175.875 -87.062 1 88 581 ASP B N 1
ATOM 9966 C CA . ASP B 1 581 ? -0.832 -176.625 -87.938 1 88 581 ASP B CA 1
ATOM 9967 C C . ASP B 1 581 ? 0.063 -177.5 -88.875 1 88 581 ASP B C 1
ATOM 9969 O O . ASP B 1 581 ? -0.232 -178.625 -89.125 1 88 581 ASP B O 1
ATOM 9973 N N . ILE B 1 582 ? 0.995 -176.875 -89.188 1 84.69 582 ILE B N 1
ATOM 9974 C CA . ILE B 1 582 ? 1.939 -177.5 -90.062 1 84.69 582 ILE B CA 1
ATOM 9975 C C . ILE B 1 582 ? 2.621 -178.625 -89.312 1 84.69 582 ILE B C 1
ATOM 9977 O O . ILE B 1 582 ? 2.818 -179.75 -89.812 1 84.69 582 ILE B O 1
ATOM 9981 N N . ALA B 1 583 ? 2.982 -178.375 -88.125 1 87.88 583 ALA B N 1
ATOM 9982 C CA . ALA B 1 583 ? 3.623 -179.375 -87.25 1 87.88 583 ALA B CA 1
ATOM 9983 C C . ALA B 1 583 ? 2.68 -180.5 -87 1 87.88 583 ALA B C 1
ATOM 9985 O O . ALA B 1 583 ? 3.098 -181.75 -87 1 87.88 583 ALA B O 1
ATOM 9986 N N . GLU B 1 584 ? 1.476 -180.375 -86.938 1 86.62 584 GLU B N 1
ATOM 9987 C CA . GLU B 1 584 ? 0.47 -181.375 -86.688 1 86.62 584 GLU B CA 1
ATOM 9988 C C . GLU B 1 584 ? 0.255 -182.25 -87.938 1 86.62 584 GLU B C 1
ATOM 9990 O O . GLU B 1 584 ? 0.097 -183.5 -87.875 1 86.62 584 GLU B O 1
ATOM 9995 N N . GLN B 1 585 ? 0.307 -181.625 -88.938 1 87 585 GLN B N 1
ATOM 9996 C CA . GLN B 1 585 ? 0.141 -182.25 -90.188 1 87 585 GLN B CA 1
ATOM 9997 C C . GLN B 1 585 ? 1.345 -183.125 -90.5 1 87 585 GLN B C 1
ATOM 9999 O O . GLN B 1 585 ? 1.19 -184.25 -91.062 1 87 585 GLN B O 1
ATOM 10004 N N . THR B 1 586 ? 2.42 -182.5 -90.188 1 85.25 586 THR B N 1
ATOM 10005 C CA . THR B 1 586 ? 3.652 -183.25 -90.375 1 85.25 586 THR B CA 1
ATOM 10006 C C . THR B 1 586 ? 3.684 -184.5 -89.438 1 85.25 586 THR B C 1
ATOM 10008 O O . THR B 1 586 ? 4.113 -185.625 -89.875 1 85.25 586 THR B O 1
ATOM 10011 N N . ASN B 1 587 ? 3.238 -184.375 -88.312 1 86.56 587 ASN B N 1
ATOM 10012 C CA . ASN B 1 587 ? 3.135 -185.5 -87.312 1 86.56 587 ASN B CA 1
ATOM 10013 C C . ASN B 1 587 ? 2.172 -186.5 -87.812 1 86.56 587 ASN B C 1
ATOM 10015 O O . ASN B 1 587 ? 2.459 -187.75 -87.688 1 86.56 587 ASN B O 1
ATOM 10019 N N . LEU B 1 588 ? 1.216 -186.25 -88.5 1 85.25 588 LEU B N 1
ATOM 10020 C CA . LEU B 1 588 ? 0.211 -187.25 -89 1 85.25 588 LEU B CA 1
ATOM 10021 C C . LEU B 1 588 ? 0.733 -188 -90.25 1 85.25 588 LEU B C 1
ATOM 10023 O O . LEU B 1 588 ? 0.482 -189.125 -90.375 1 85.25 588 LEU B O 1
ATOM 10027 N N . LEU B 1 589 ? 1.312 -187.25 -91 1 85.62 589 LEU B N 1
ATOM 10028 C CA . LEU B 1 589 ? 1.904 -187.875 -92.188 1 85.62 589 LEU B CA 1
ATOM 10029 C C . LEU B 1 589 ? 2.994 -188.875 -91.812 1 85.62 589 LEU B C 1
ATOM 10031 O O . LEU B 1 589 ? 3.117 -189.875 -92.438 1 85.62 589 LEU B O 1
ATOM 10035 N N . ALA B 1 590 ? 3.746 -188.5 -90.75 1 84.31 590 ALA B N 1
ATOM 10036 C CA . ALA B 1 590 ? 4.801 -189.375 -90.25 1 84.31 590 ALA B CA 1
ATOM 10037 C C . ALA B 1 590 ? 4.211 -190.625 -89.625 1 84.31 590 ALA B C 1
ATOM 10039 O O . ALA B 1 590 ? 4.75 -191.75 -89.75 1 84.31 590 ALA B O 1
ATOM 10040 N N . LEU B 1 591 ? 3.084 -190.625 -89.062 1 83.5 591 LEU B N 1
ATOM 10041 C CA . LEU B 1 591 ? 2.375 -191.75 -88.5 1 83.5 591 LEU B CA 1
ATOM 10042 C C . LEU B 1 591 ? 1.842 -192.625 -89.562 1 83.5 591 LEU B C 1
ATOM 10044 O O . LEU B 1 591 ? 1.967 -193.875 -89.438 1 83.5 591 LEU B O 1
ATOM 10048 N N . ASN B 1 592 ? 1.399 -192.25 -90.5 1 82.12 592 ASN B N 1
ATOM 10049 C CA . ASN B 1 592 ? 0.869 -193 -91.625 1 82.12 592 ASN B CA 1
ATOM 10050 C C . ASN B 1 592 ? 1.979 -193.75 -92.375 1 82.12 592 ASN B C 1
ATOM 10052 O O . ASN B 1 592 ? 1.788 -194.875 -92.812 1 82.12 592 ASN B O 1
ATOM 10056 N N . ALA B 1 593 ? 3.012 -193 -92.438 1 80.62 593 ALA B N 1
ATOM 10057 C CA . ALA B 1 593 ? 4.184 -193.5 -93.125 1 80.62 593 ALA B CA 1
ATOM 10058 C C . ALA B 1 593 ? 4.766 -194.625 -92.25 1 80.62 593 ALA B C 1
ATOM 10060 O O . ALA B 1 593 ? 5.234 -195.625 -92.812 1 80.62 593 ALA B O 1
ATOM 10061 N N . ALA B 1 594 ? 4.707 -194.625 -91 1 83.12 594 ALA B N 1
ATOM 10062 C CA . ALA B 1 594 ? 5.156 -195.625 -90.062 1 83.12 594 ALA B CA 1
ATOM 10063 C C . ALA B 1 594 ? 4.25 -196.875 -90.125 1 83.12 594 ALA B C 1
ATOM 10065 O O . ALA B 1 594 ? 4.727 -198 -90.062 1 83.12 594 ALA B O 1
ATOM 10066 N N . ILE B 1 595 ? 3.098 -196.75 -90.375 1 78.38 595 ILE B N 1
ATOM 10067 C CA . ILE B 1 595 ? 2.115 -197.75 -90.5 1 78.38 595 ILE B CA 1
ATOM 10068 C C . ILE B 1 595 ? 2.338 -198.5 -91.812 1 78.38 595 ILE B C 1
ATOM 10070 O O . ILE B 1 595 ? 2.322 -199.75 -91.812 1 78.38 595 ILE B O 1
ATOM 10074 N N . GLU B 1 596 ? 2.459 -197.875 -92.812 1 75.56 596 GLU B N 1
ATOM 10075 C CA . GLU B 1 596 ? 2.662 -198.5 -94.125 1 75.56 596 GLU B CA 1
ATOM 10076 C C . GLU B 1 596 ? 3.986 -199.25 -94.188 1 75.56 596 GLU B C 1
ATOM 10078 O O . GLU B 1 596 ? 4.086 -200.25 -94.875 1 75.56 596 GLU B O 1
ATOM 10083 N N . ALA B 1 597 ? 5.055 -198.75 -93.5 1 79.38 597 ALA B N 1
ATOM 10084 C CA . ALA B 1 597 ? 6.359 -199.375 -93.438 1 79.38 597 ALA B CA 1
ATOM 10085 C C . ALA B 1 597 ? 6.258 -200.625 -92.625 1 79.38 597 ALA B C 1
ATOM 10087 O O . ALA B 1 597 ? 6.906 -201.625 -93 1 79.38 597 ALA B O 1
ATOM 10088 N N . ALA B 1 598 ? 5.449 -200.875 -91.75 1 78.88 598 ALA B N 1
ATOM 10089 C CA . ALA B 1 598 ? 5.215 -202.125 -91 1 78.88 598 ALA B CA 1
ATOM 10090 C C . ALA B 1 598 ? 4.496 -203.125 -91.875 1 78.88 598 ALA B C 1
ATOM 10092 O O . ALA B 1 598 ? 4.801 -204.25 -91.812 1 78.88 598 ALA B O 1
ATOM 10093 N N . ARG B 1 599 ? 3.666 -202.875 -92.625 1 77.38 599 ARG B N 1
ATOM 10094 C CA . ARG B 1 599 ? 2.846 -203.625 -93.5 1 77.38 599 ARG B CA 1
ATOM 10095 C C . ARG B 1 599 ? 3.688 -204.25 -94.625 1 77.38 599 ARG B C 1
ATOM 10097 O O . ARG B 1 599 ? 3.361 -205.375 -95.125 1 77.38 599 ARG B O 1
ATOM 10104 N N . ALA B 1 600 ? 4.723 -203.5 -95.062 1 77.94 600 ALA B N 1
ATOM 10105 C CA . ALA B 1 600 ? 5.59 -204 -96.125 1 77.94 600 ALA B CA 1
ATOM 10106 C C . ALA B 1 600 ? 6.637 -205 -95.625 1 77.94 600 ALA B C 1
ATOM 10108 O O . ALA B 1 600 ? 7.473 -205.375 -96.438 1 77.94 600 ALA B O 1
ATOM 10109 N N . GLY B 1 601 ? 6.723 -205.375 -94.312 1 74.12 601 GLY B N 1
ATOM 10110 C CA . GLY B 1 601 ? 7.512 -206.375 -93.688 1 74.12 601 GLY B CA 1
ATOM 10111 C C . GLY B 1 601 ? 9 -206.125 -93.688 1 74.12 601 GLY B C 1
ATOM 10112 O O . GLY B 1 601 ? 9.414 -205 -93.188 1 74.12 601 GLY B O 1
ATOM 10113 N N . GLU B 1 602 ? 9.875 -207 -94.438 1 73.56 602 GLU B N 1
ATOM 10114 C CA . GLU B 1 602 ? 11.336 -207 -94.438 1 73.56 602 GLU B CA 1
ATOM 10115 C C . GLU B 1 602 ? 11.828 -205.75 -95.312 1 73.56 602 GLU B C 1
ATOM 10117 O O . GLU B 1 602 ? 12.875 -205.25 -95.062 1 73.56 602 GLU B O 1
ATOM 10122 N N . HIS B 1 603 ? 11 -205.375 -96.188 1 72.81 603 HIS B N 1
ATOM 10123 C CA . HIS B 1 603 ? 11.375 -204.375 -97.188 1 72.81 603 HIS B CA 1
ATOM 10124 C C . HIS B 1 603 ? 11.07 -203 -96.688 1 72.81 603 HIS B C 1
ATOM 10126 O O . HIS B 1 603 ? 11.539 -202 -97.188 1 72.81 603 HIS B O 1
ATOM 10132 N N . GLY B 1 604 ? 10.461 -202.875 -95.375 1 75.56 604 GLY B N 1
ATOM 10133 C CA . GLY B 1 604 ? 10.008 -201.625 -94.875 1 75.56 604 GLY B CA 1
ATOM 10134 C C . GLY B 1 604 ? 10.766 -201.125 -93.688 1 75.56 604 GLY B C 1
ATOM 10135 O O . GLY B 1 604 ? 10.453 -200.125 -93.062 1 75.56 604 GLY B O 1
ATOM 10136 N N . ARG B 1 605 ? 11.758 -201.875 -93.25 1 82.62 605 ARG B N 1
ATOM 10137 C CA . ARG B 1 605 ? 12.445 -201.625 -92 1 82.62 605 ARG B CA 1
ATOM 10138 C C . ARG B 1 605 ? 13.18 -200.25 -92.062 1 82.62 605 ARG B C 1
ATOM 10140 O O . ARG B 1 605 ? 13.148 -199.5 -91.062 1 82.62 605 ARG B O 1
ATOM 10147 N N . GLY B 1 606 ? 13.711 -199.875 -93.188 1 78.81 606 GLY B N 1
ATOM 10148 C CA . GLY B 1 606 ? 14.422 -198.625 -93.375 1 78.81 606 GLY B CA 1
ATOM 10149 C C . GLY B 1 606 ? 13.508 -197.375 -93.312 1 78.81 606 GLY B C 1
ATOM 10150 O O . GLY B 1 606 ? 13.812 -196.375 -92.688 1 78.81 606 GLY B O 1
ATOM 10151 N N . PHE B 1 607 ? 12.227 -197.5 -93.75 1 79.25 607 PHE B N 1
ATOM 10152 C CA . PHE B 1 607 ? 11.25 -196.5 -93.812 1 79.25 607 PHE B CA 1
ATOM 10153 C C . PHE B 1 607 ? 10.57 -196.25 -92.5 1 79.25 607 PHE B C 1
ATOM 10155 O O . PHE B 1 607 ? 10.203 -195.125 -92.125 1 79.25 607 PHE B O 1
ATOM 10162 N N . ALA B 1 608 ? 10.586 -197.25 -91.688 1 81.75 608 ALA B N 1
ATOM 10163 C CA . ALA B 1 608 ? 9.992 -197.125 -90.375 1 81.75 608 ALA B CA 1
ATOM 10164 C C . ALA B 1 608 ? 10.844 -196.25 -89.438 1 81.75 608 ALA B C 1
ATOM 10166 O O . ALA B 1 608 ? 10.32 -195.5 -88.688 1 81.75 608 ALA B O 1
ATOM 10167 N N . VAL B 1 609 ? 12.086 -196.25 -89.688 1 84.5 609 VAL B N 1
ATOM 10168 C CA . VAL B 1 609 ? 13.031 -195.5 -88.875 1 84.5 609 VAL B CA 1
ATOM 10169 C C . VAL B 1 609 ? 12.953 -194 -89.25 1 84.5 609 VAL B C 1
ATOM 10171 O O . VAL B 1 609 ? 12.914 -193.125 -88.375 1 84.5 609 VAL B O 1
ATOM 10174 N N . VAL B 1 610 ? 12.75 -193.75 -90.438 1 84.31 610 VAL B N 1
ATOM 10175 C CA . VAL B 1 610 ? 12.648 -192.375 -90.938 1 84.31 610 VAL B CA 1
ATOM 10176 C C . VAL B 1 610 ? 11.32 -191.75 -90.5 1 84.31 610 VAL B C 1
ATOM 10178 O O . VAL B 1 610 ? 11.266 -190.625 -90.062 1 84.31 610 VAL B O 1
ATOM 10181 N N . ALA B 1 611 ? 10.234 -192.5 -90.625 1 83.06 611 ALA B N 1
ATOM 10182 C CA . ALA B 1 611 ? 8.898 -192 -90.25 1 83.06 611 ALA B CA 1
ATOM 10183 C C . ALA B 1 611 ? 8.836 -191.75 -88.75 1 83.06 611 ALA B C 1
ATOM 10185 O O . ALA B 1 611 ? 8.227 -190.75 -88.312 1 83.06 611 ALA B O 1
ATOM 10186 N N . ASP B 1 612 ? 9.695 -192.5 -87.938 1 84.19 612 ASP B N 1
ATOM 10187 C CA . ASP B 1 612 ? 9.711 -192.25 -86.5 1 84.19 612 ASP B CA 1
ATOM 10188 C C . ASP B 1 612 ? 10.531 -191.125 -86.125 1 84.19 612 ASP B C 1
ATOM 10190 O O . ASP B 1 612 ? 10.203 -190.375 -85.188 1 84.19 612 ASP B O 1
ATOM 10194 N N . GLU B 1 613 ? 11.43 -190.875 -86.938 1 87.56 613 GLU B N 1
ATOM 10195 C CA . GLU B 1 613 ? 12.258 -189.625 -86.688 1 87.56 613 GLU B CA 1
ATOM 10196 C C . GLU B 1 613 ? 11.531 -188.375 -87.062 1 87.56 613 GLU B C 1
ATOM 10198 O O . GLU B 1 613 ? 11.602 -187.375 -86.312 1 87.56 613 GLU B O 1
ATOM 10203 N N . VAL B 1 614 ? 10.766 -188.375 -88.062 1 84.94 614 VAL B N 1
ATOM 10204 C CA . VAL B 1 614 ? 9.992 -187.125 -88.5 1 84.94 614 VAL B CA 1
ATOM 10205 C C . VAL B 1 614 ? 8.859 -186.875 -87.5 1 84.94 614 VAL B C 1
ATOM 10207 O O . VAL B 1 614 ? 8.531 -185.75 -87.188 1 84.94 614 VAL B O 1
ATOM 10210 N N . ARG B 1 615 ? 8.336 -188 -87 1 86.06 615 ARG B N 1
ATOM 10211 C CA . ARG B 1 615 ? 7.285 -187.875 -86 1 86.06 615 ARG B CA 1
ATOM 10212 C C . ARG B 1 615 ? 7.816 -187.25 -84.75 1 86.06 615 ARG B C 1
ATOM 10214 O O . ARG B 1 615 ? 7.172 -186.25 -84.188 1 86.06 615 ARG B O 1
ATOM 10221 N N . GLN B 1 616 ? 9.031 -187.5 -84.375 1 85.5 616 GLN B N 1
ATOM 10222 C CA . GLN B 1 616 ? 9.648 -186.875 -83.188 1 85.5 616 GLN B CA 1
ATOM 10223 C C . GLN B 1 616 ? 10 -185.5 -83.375 1 85.5 616 GLN B C 1
ATOM 10225 O O . GLN B 1 616 ? 9.852 -184.625 -82.438 1 85.5 616 GLN B O 1
ATOM 10230 N N . LEU B 1 617 ? 10.273 -185.125 -84.5 1 85.12 617 LEU B N 1
ATOM 10231 C CA . LEU B 1 617 ? 10.625 -183.75 -84.875 1 85.12 617 LEU B CA 1
ATOM 10232 C C . LEU B 1 617 ? 9.383 -182.875 -84.875 1 85.12 617 LEU B C 1
ATOM 10234 O O . LEU B 1 617 ? 9.414 -181.75 -84.5 1 85.12 617 LEU B O 1
ATOM 10238 N N . ALA B 1 618 ? 8.336 -183.375 -85.375 1 84.88 618 ALA B N 1
ATOM 10239 C CA . ALA B 1 618 ? 7.062 -182.625 -85.375 1 84.88 618 ALA B CA 1
ATOM 10240 C C . ALA B 1 618 ? 6.531 -182.375 -84 1 84.88 618 ALA B C 1
ATOM 10242 O O . ALA B 1 618 ? 5.98 -181.375 -83.688 1 84.88 618 ALA B O 1
ATOM 10243 N N . GLU B 1 619 ? 6.777 -183.375 -83.125 1 84.56 619 GLU B N 1
ATOM 10244 C CA . GLU B 1 619 ? 6.355 -183.25 -81.75 1 84.56 619 GLU B CA 1
ATOM 10245 C C . GLU B 1 619 ? 7.191 -182.25 -81 1 84.56 619 GLU B C 1
ATOM 10247 O O . GLU B 1 619 ? 6.668 -181.5 -80.188 1 84.56 619 GLU B O 1
ATOM 10252 N N . ARG B 1 620 ? 8.375 -182.125 -81.375 1 88.56 620 ARG B N 1
ATOM 10253 C CA . ARG B 1 620 ? 9.258 -181.125 -80.75 1 88.56 620 ARG B CA 1
ATOM 10254 C C . ARG B 1 620 ? 8.938 -179.75 -81.25 1 88.56 620 ARG B C 1
ATOM 10256 O O . ARG B 1 620 ? 9.008 -178.75 -80.5 1 88.56 620 ARG B O 1
ATOM 10263 N N . THR B 1 621 ? 8.562 -179.625 -82.375 1 86.25 621 THR B N 1
ATOM 10264 C CA . THR B 1 621 ? 8.148 -178.25 -82.938 1 86.25 621 THR B CA 1
ATOM 10265 C C . THR B 1 621 ? 6.875 -177.75 -82.312 1 86.25 621 THR B C 1
ATOM 10267 O O . THR B 1 621 ? 6.766 -176.625 -81.938 1 86.25 621 THR B O 1
ATOM 10270 N N . GLY B 1 622 ? 5.965 -178.75 -82.125 1 84.44 622 GLY B N 1
ATOM 10271 C CA . GLY B 1 622 ? 4.734 -178.5 -81.438 1 84.44 622 GLY B CA 1
ATOM 10272 C C . GLY B 1 622 ? 4.965 -177.875 -80.062 1 84.44 622 GLY B C 1
ATOM 10273 O O . GLY B 1 622 ? 4.332 -176.875 -79.625 1 84.44 622 GLY B O 1
ATOM 10274 N N . LYS B 1 623 ? 5.961 -178.5 -79.375 1 87.31 623 LYS B N 1
ATOM 10275 C CA . LYS B 1 623 ? 6.273 -178.125 -78 1 87.31 623 LYS B CA 1
ATOM 10276 C C . LYS B 1 623 ? 6.926 -176.75 -78 1 87.31 623 LYS B C 1
ATOM 10278 O O . LYS B 1 623 ? 6.598 -175.875 -77.188 1 87.31 623 LYS B O 1
ATOM 10283 N N . SER B 1 624 ? 7.664 -176.5 -78.938 1 86.56 624 SER B N 1
ATOM 10284 C CA . SER B 1 624 ? 8.344 -175.125 -79.062 1 86.56 624 SER B CA 1
ATOM 10285 C C . SER B 1 624 ? 7.375 -174 -79.438 1 86.56 624 SER B C 1
ATOM 10287 O O . SER B 1 624 ? 7.484 -172.875 -78.938 1 86.56 624 SER B O 1
ATOM 10289 N N . LEU B 1 625 ? 6.43 -174.25 -80.188 1 86.75 625 LEU B N 1
ATOM 10290 C CA . LEU B 1 625 ? 5.43 -173.25 -80.625 1 86.75 625 LEU B CA 1
ATOM 10291 C C . LEU B 1 625 ? 4.52 -172.875 -79.438 1 86.75 625 LEU B C 1
ATOM 10293 O O . LEU B 1 625 ? 4.078 -171.75 -79.375 1 86.75 625 LEU B O 1
ATOM 10297 N N . SER B 1 626 ? 4.316 -174.125 -78.625 1 87.69 626 SER B N 1
ATOM 10298 C CA . SER B 1 626 ? 3.531 -173.75 -77.438 1 87.69 626 SER B CA 1
ATOM 10299 C C . SER B 1 626 ? 4.277 -172.75 -76.562 1 87.69 626 SER B C 1
ATOM 10301 O O . SER B 1 626 ? 3.666 -172 -75.875 1 87.69 626 SER B O 1
ATOM 10303 N N . GLU B 1 627 ? 5.535 -172.875 -76.625 1 88.31 627 GLU B N 1
ATOM 10304 C CA . GLU B 1 627 ? 6.344 -172 -75.812 1 88.31 627 GLU B CA 1
ATOM 10305 C C . GLU B 1 627 ? 6.348 -170.625 -76.375 1 88.31 627 GLU B C 1
ATOM 10307 O O . GLU B 1 627 ? 6.277 -169.625 -75.688 1 88.31 627 GLU B O 1
ATOM 10312 N N . ILE B 1 628 ? 6.297 -170.375 -77.562 1 86.06 628 ILE B N 1
ATOM 10313 C CA . ILE B 1 628 ? 6.262 -169 -78.188 1 86.06 628 ILE B CA 1
ATOM 10314 C C . ILE B 1 628 ? 4.91 -168.375 -77.938 1 86.06 628 ILE B C 1
ATOM 10316 O O . ILE B 1 628 ? 4.844 -167.125 -77.75 1 86.06 628 ILE B O 1
ATOM 10320 N N . GLU B 1 629 ? 3.943 -169.25 -78.062 1 85.75 629 GLU B N 1
ATOM 10321 C CA . GLU B 1 629 ? 2.605 -168.75 -77.812 1 85.75 629 GLU B CA 1
ATOM 10322 C C . GLU B 1 629 ? 2.492 -168.125 -76.438 1 85.75 629 GLU B C 1
ATOM 10324 O O . GLU B 1 629 ? 1.898 -167.125 -76.25 1 85.75 629 GLU B O 1
ATOM 10329 N N . ALA B 1 630 ? 3.15 -168.75 -75.5 1 87.38 630 ALA B N 1
ATOM 10330 C CA . ALA B 1 630 ? 3.119 -168.25 -74.125 1 87.38 630 ALA B CA 1
ATOM 10331 C C . ALA B 1 630 ? 3.898 -167 -73.938 1 87.38 630 ALA B C 1
ATOM 10333 O O . ALA B 1 630 ? 3.445 -166.125 -73.312 1 87.38 630 ALA B O 1
ATOM 10334 N N . ASN B 1 631 ? 4.91 -166.875 -74.625 1 85.88 631 ASN B N 1
ATOM 10335 C CA . ASN B 1 631 ? 5.742 -165.75 -74.562 1 85.88 631 ASN B CA 1
ATOM 10336 C C . ASN B 1 631 ? 5.074 -164.5 -75.25 1 85.88 631 ASN B C 1
ATOM 10338 O O . ASN B 1 631 ? 5.16 -163.375 -74.75 1 85.88 631 ASN B O 1
ATOM 10342 N N . ILE B 1 632 ? 4.402 -164.75 -76.25 1 82.62 632 ILE B N 1
ATOM 10343 C CA . ILE B 1 632 ? 3.723 -163.625 -76.938 1 82.62 632 ILE B CA 1
ATOM 10344 C C . ILE B 1 632 ? 2.57 -163.125 -76.125 1 82.62 632 ILE B C 1
ATOM 10346 O O . ILE B 1 632 ? 2.293 -161.875 -76.125 1 82.62 632 ILE B O 1
ATOM 10350 N N . ASN B 1 633 ? 1.932 -164.125 -75.438 1 86.81 633 ASN B N 1
ATOM 10351 C CA . ASN B 1 633 ? 0.841 -163.625 -74.562 1 86.81 633 ASN B CA 1
ATOM 10352 C C . ASN B 1 633 ? 1.344 -162.75 -73.438 1 86.81 633 ASN B C 1
ATOM 10354 O O . ASN B 1 633 ? 0.7 -161.75 -73.062 1 86.81 633 ASN B O 1
ATOM 10358 N N . ILE B 1 634 ? 2.559 -163 -73 1 85.81 634 ILE B N 1
ATOM 10359 C CA . ILE B 1 634 ? 3.146 -162.125 -71.938 1 85.81 634 ILE B CA 1
ATOM 10360 C C . ILE B 1 634 ? 3.578 -160.75 -72.562 1 85.81 634 ILE B C 1
ATOM 10362 O O . ILE B 1 634 ? 3.395 -159.75 -71.875 1 85.81 634 ILE B O 1
ATOM 10366 N N . LEU B 1 635 ? 3.959 -160.75 -73.75 1 81.75 635 LEU B N 1
ATOM 10367 C CA . LEU B 1 635 ? 4.383 -159.5 -74.375 1 81.75 635 LEU B CA 1
ATOM 10368 C C . LEU B 1 635 ? 3.197 -158.625 -74.625 1 81.75 635 LEU B C 1
ATOM 10370 O O . LEU B 1 635 ? 3.285 -157.375 -74.375 1 81.75 635 LEU B O 1
ATOM 10374 N N . VAL B 1 636 ? 2.156 -159.375 -75.125 1 81.5 636 VAL B N 1
ATOM 10375 C CA . VAL B 1 636 ? 0.961 -158.5 -75.375 1 81.5 636 VAL B CA 1
ATOM 10376 C C . VAL B 1 636 ? 0.44 -157.875 -74.062 1 81.5 636 VAL B C 1
ATOM 10378 O O . VAL B 1 636 ? -0.012 -156.75 -74.062 1 81.5 636 VAL B O 1
ATOM 10381 N N . GLN B 1 637 ? 0.642 -158.625 -73 1 86.12 637 GLN B N 1
ATOM 10382 C CA . GLN B 1 637 ? 0.192 -158.125 -71.688 1 86.12 637 GLN B CA 1
ATOM 10383 C C . GLN B 1 637 ? 1.073 -157 -71.188 1 86.12 637 GLN B C 1
ATOM 10385 O O . GLN B 1 637 ? 0.571 -156 -70.688 1 86.12 637 GLN B O 1
ATOM 10390 N N . SER B 1 638 ? 2.295 -157 -71.438 1 82.06 638 SER B N 1
ATOM 10391 C CA . SER B 1 638 ? 3.227 -156 -71.062 1 82.06 638 SER B CA 1
ATOM 10392 C C . SER B 1 638 ? 3.014 -154.625 -71.875 1 82.06 638 SER B C 1
ATOM 10394 O O . SER B 1 638 ? 3.078 -153.625 -71.312 1 82.06 638 SER B O 1
ATOM 10396 N N . VAL B 1 639 ? 2.703 -154.75 -73 1 80.75 639 VAL B N 1
ATOM 10397 C CA . VAL B 1 639 ? 2.461 -153.625 -73.875 1 80.75 639 VAL B CA 1
ATOM 10398 C C . VAL B 1 639 ? 1.181 -152.875 -73.438 1 80.75 639 VAL B C 1
ATOM 10400 O O . VAL B 1 639 ? 1.112 -151.625 -73.5 1 80.75 639 VAL B O 1
ATOM 10403 N N . ASN B 1 640 ? 0.24 -153.75 -73.062 1 84.88 640 ASN B N 1
ATOM 10404 C CA . ASN B 1 640 ? -1.006 -153.25 -72.562 1 84.88 640 ASN B CA 1
ATOM 10405 C C . ASN B 1 640 ? -0.798 -152.375 -71.25 1 84.88 640 ASN B C 1
ATOM 10407 O O . ASN B 1 640 ? -1.42 -151.375 -71.062 1 84.88 640 ASN B O 1
ATOM 10411 N N . GLU B 1 641 ? 0.161 -152.875 -70.625 1 85.12 641 GLU B N 1
ATOM 10412 C CA . GLU B 1 641 ? 0.442 -152.125 -69.375 1 85.12 641 GLU B CA 1
ATOM 10413 C C . GLU B 1 641 ? 1.204 -150.875 -69.625 1 85.12 641 GLU B C 1
ATOM 10415 O O . GLU B 1 641 ? 0.987 -149.875 -68.938 1 85.12 641 GLU B O 1
ATOM 10420 N N . VAL B 1 642 ? 1.992 -150.75 -70.562 1 82.31 642 VAL B N 1
ATOM 10421 C CA . VAL B 1 642 ? 2.686 -149.5 -70.938 1 82.31 642 VAL B CA 1
ATOM 10422 C C . VAL B 1 642 ? 1.678 -148.5 -71.438 1 82.31 642 VAL B C 1
ATOM 10424 O O . VAL B 1 642 ? 1.751 -147.25 -71.125 1 82.31 642 VAL B O 1
ATOM 10427 N N . ALA B 1 643 ? 0.759 -149 -72.25 1 78.31 643 ALA B N 1
ATOM 10428 C CA . ALA B 1 643 ? -0.259 -148.125 -72.812 1 78.31 643 ALA B CA 1
ATOM 10429 C C . ALA B 1 643 ? -1.078 -147.5 -71.688 1 78.31 643 ALA B C 1
ATOM 10431 O O . ALA B 1 643 ? -1.413 -146.375 -71.75 1 78.31 643 ALA B O 1
ATOM 10432 N N . GLU B 1 644 ? -1.29 -148.25 -70.625 1 84.75 644 GLU B N 1
ATOM 10433 C CA . GLU B 1 644 ? -2.051 -147.75 -69.438 1 84.75 644 GLU B CA 1
ATOM 10434 C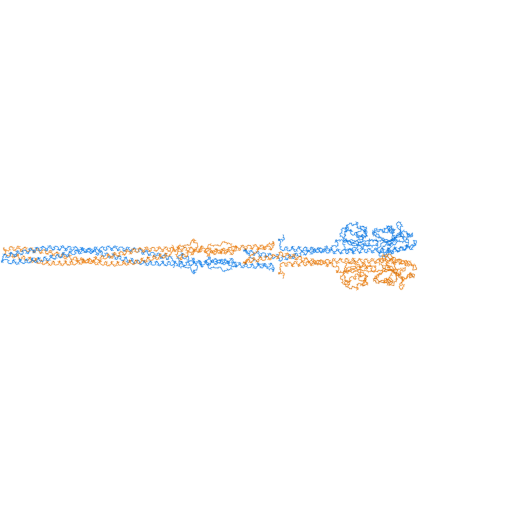 C . GLU B 1 644 ? -1.233 -146.75 -68.688 1 84.75 644 GLU B C 1
ATOM 10436 O O . GLU B 1 644 ? -1.765 -145.75 -68.25 1 84.75 644 GLU B O 1
ATOM 10441 N N . SER B 1 645 ? -0.027 -147 -68.625 1 83.75 645 SER B N 1
ATOM 10442 C CA . SER B 1 645 ? 0.846 -146.125 -67.938 1 83.75 645 SER B CA 1
ATOM 10443 C C . SER B 1 645 ? 0.995 -144.75 -68.688 1 83.75 645 SER B C 1
ATOM 10445 O O . SER B 1 645 ? 1.054 -143.75 -68 1 83.75 645 SER B O 1
ATOM 10447 N N . VAL B 1 646 ? 1.035 -144.75 -69.875 1 82.12 646 VAL B N 1
ATOM 10448 C CA . VAL B 1 646 ? 1.147 -143.5 -70.688 1 82.12 646 VAL B CA 1
ATOM 10449 C C . VAL B 1 646 ? -0.123 -142.75 -70.562 1 82.12 646 VAL B C 1
ATOM 10451 O O . VAL B 1 646 ? -0.065 -141.5 -70.5 1 82.12 646 VAL B O 1
ATOM 10454 N N . LYS B 1 647 ? -1.205 -143.5 -70.438 1 83.38 647 LYS B N 1
ATOM 10455 C CA . LYS B 1 647 ? -2.457 -142.75 -70.188 1 83.38 647 LYS B CA 1
ATOM 10456 C C . LYS B 1 647 ? -2.439 -142 -68.875 1 83.38 647 LYS B C 1
ATOM 10458 O O . LYS B 1 647 ? -2.887 -140.875 -68.812 1 83.38 647 LYS B O 1
ATOM 10463 N N . GLU B 1 648 ? -1.851 -142.625 -67.938 1 83.56 648 GLU B N 1
ATOM 10464 C CA . GLU B 1 648 ? -1.733 -142 -66.625 1 83.56 648 GLU B CA 1
ATOM 10465 C C . GLU B 1 648 ? -0.765 -140.875 -66.688 1 83.56 648 GLU B C 1
ATOM 10467 O O . GLU B 1 648 ? -1.015 -139.75 -66.062 1 83.56 648 GLU B O 1
ATOM 10472 N N . GLN B 1 649 ? 0.195 -140.875 -67.375 1 82.88 649 GLN B N 1
ATOM 10473 C CA . GLN B 1 649 ? 1.169 -139.875 -67.562 1 82.88 649 GLN B CA 1
ATOM 10474 C C . GLN B 1 649 ? 0.557 -138.625 -68.25 1 82.88 649 GLN B C 1
ATOM 10476 O O . GLN B 1 649 ? 0.834 -137.5 -67.875 1 82.88 649 GLN B O 1
ATOM 10481 N N . THR B 1 650 ? -0.253 -139 -69.188 1 84.44 650 THR B N 1
ATOM 10482 C CA . THR B 1 650 ? -0.899 -137.875 -69.938 1 84.44 650 THR B CA 1
ATOM 10483 C C . THR B 1 650 ? -1.806 -137 -69 1 84.44 650 THR B C 1
ATOM 10485 O O . THR B 1 650 ? -1.861 -135.875 -69.125 1 84.44 650 THR B O 1
ATOM 10488 N N . ALA B 1 651 ? -2.379 -137.75 -68.062 1 85.25 651 ALA B N 1
ATOM 10489 C CA . ALA B 1 651 ? -3.232 -137 -67.125 1 85.25 651 ALA B CA 1
ATOM 10490 C C . ALA B 1 651 ? -2.402 -136.125 -66.188 1 85.25 651 ALA B C 1
ATOM 10492 O O . ALA B 1 651 ? -2.797 -135 -65.812 1 85.25 651 ALA B O 1
ATOM 10493 N N . GLY B 1 652 ? -1.359 -136.625 -65.812 1 81.25 652 GLY B N 1
ATOM 10494 C CA . GLY B 1 652 ? -0.462 -135.875 -64.938 1 81.25 652 GLY B CA 1
ATOM 10495 C C . GLY B 1 652 ? 0.099 -134.625 -65.625 1 81.25 652 GLY B C 1
ATOM 10496 O O . GLY B 1 652 ? 0.171 -133.625 -65 1 81.25 652 GLY B O 1
ATOM 10497 N N . ILE B 1 653 ? 0.368 -134.625 -66.812 1 85 653 ILE B N 1
ATOM 10498 C CA . ILE B 1 653 ? 0.927 -133.5 -67.5 1 85 653 ILE B CA 1
ATOM 10499 C C . ILE B 1 653 ? -0.138 -132.5 -67.688 1 85 653 ILE B C 1
ATOM 10501 O O . ILE B 1 653 ? 0.165 -131.25 -67.688 1 85 653 ILE B O 1
ATOM 10505 N N . THR B 1 654 ? -1.316 -133 -67.938 1 86.88 654 THR B N 1
ATOM 10506 C CA . THR B 1 654 ? -2.41 -132 -68.062 1 86.88 654 THR B CA 1
ATOM 10507 C C . THR B 1 654 ? -2.566 -131.25 -66.75 1 86.88 654 THR B C 1
ATOM 10509 O O . THR B 1 654 ? -2.789 -130 -66.812 1 86.88 654 THR B O 1
ATOM 10512 N N . GLN B 1 655 ? -2.311 -131.875 -65.688 1 85.81 655 GLN B N 1
ATOM 10513 C CA . GLN B 1 655 ? -2.408 -131.25 -64.438 1 85.81 655 GLN B CA 1
ATOM 10514 C C . GLN B 1 655 ? -1.274 -130.25 -64.25 1 85.81 655 GLN B C 1
ATOM 10516 O O . GLN B 1 655 ? -1.483 -129.125 -63.719 1 85.81 655 GLN B O 1
ATOM 10521 N N . ILE B 1 656 ? -0.205 -130.375 -64.625 1 83.94 656 ILE B N 1
ATOM 10522 C CA . ILE B 1 656 ? 0.937 -129.5 -64.5 1 83.94 656 ILE B CA 1
ATOM 10523 C C . ILE B 1 656 ? 0.718 -128.25 -65.438 1 83.94 656 ILE B C 1
ATOM 10525 O O . ILE B 1 656 ? 1.044 -127.188 -65.062 1 83.94 656 ILE B O 1
ATOM 10529 N N . ASN B 1 657 ? 0.102 -128.625 -66.562 1 85.94 657 ASN B N 1
ATOM 10530 C CA . ASN B 1 657 ? -0.197 -127.562 -67.438 1 85.94 657 ASN B CA 1
ATOM 10531 C C . ASN B 1 657 ? -1.192 -126.562 -66.812 1 85.94 657 ASN B C 1
ATOM 10533 O O . ASN B 1 657 ? -1.049 -125.375 -67 1 85.94 657 ASN B O 1
ATOM 10537 N N . ASP B 1 658 ? -2.035 -127.125 -66.125 1 87.56 658 ASP B N 1
ATOM 10538 C CA . ASP B 1 658 ? -3.023 -126.25 -65.438 1 87.56 658 ASP B CA 1
ATOM 10539 C C . ASP B 1 658 ? -2.383 -125.438 -64.312 1 87.56 658 ASP B C 1
ATOM 10541 O O . ASP B 1 658 ? -2.703 -124.25 -64.125 1 87.56 658 ASP B O 1
ATOM 10545 N N . ALA B 1 659 ? -1.521 -126 -63.688 1 83.69 659 ALA B N 1
ATOM 10546 C CA . ALA B 1 659 ? -0.834 -125.312 -62.594 1 83.69 659 ALA B CA 1
ATOM 10547 C C . ALA B 1 659 ? 0.052 -124.188 -63.125 1 83.69 659 ALA B C 1
ATOM 10549 O O . ALA B 1 659 ? 0.119 -123.062 -62.562 1 83.69 659 ALA B O 1
ATOM 10550 N N . ILE B 1 660 ? 0.674 -124.375 -64.188 1 83.81 660 ILE B N 1
ATOM 10551 C CA . ILE B 1 660 ? 1.534 -123.375 -64.812 1 83.81 660 ILE B CA 1
ATOM 10552 C C . ILE B 1 660 ? 0.695 -122.188 -65.25 1 83.81 660 ILE B C 1
ATOM 10554 O O . ILE B 1 660 ? 1.091 -121.062 -65.062 1 83.81 660 ILE B O 1
ATOM 10558 N N . ALA B 1 661 ? -0.46 -122.562 -65.812 1 86.94 661 ALA B N 1
ATOM 10559 C CA . ALA B 1 661 ? -1.347 -121.5 -66.25 1 86.94 661 ALA B CA 1
ATOM 10560 C C . ALA B 1 661 ? -1.793 -120.625 -65.062 1 86.94 661 ALA B C 1
ATOM 10562 O O . ALA B 1 661 ? -1.847 -119.438 -65.188 1 86.94 661 ALA B O 1
ATOM 10563 N N . GLN B 1 662 ? -2.029 -121.25 -64.062 1 86.69 662 GLN B N 1
ATOM 10564 C CA . GLN B 1 662 ? -2.434 -120.5 -62.844 1 86.69 662 GLN B CA 1
ATOM 10565 C C . GLN B 1 662 ? -1.281 -119.625 -62.312 1 86.69 662 GLN B C 1
ATOM 10567 O O . GLN B 1 662 ? -1.479 -118.5 -61.906 1 86.69 662 GLN B O 1
ATOM 10572 N N . LEU B 1 663 ? -0.169 -120.062 -62.25 1 86.31 663 LEU B N 1
ATOM 10573 C CA . LEU B 1 663 ? 1.006 -119.312 -61.781 1 86.31 663 LEU B CA 1
ATOM 10574 C C . LEU B 1 663 ? 1.341 -118.125 -62.656 1 86.31 663 LEU B C 1
ATOM 10576 O O . LEU B 1 663 ? 1.808 -117.125 -62.188 1 86.31 663 LEU B O 1
ATOM 10580 N N . GLU B 1 664 ? 1.052 -118.375 -63.938 1 88.06 664 GLU B N 1
ATOM 10581 C CA . GLU B 1 664 ? 1.246 -117.312 -64.875 1 88.06 664 GLU B CA 1
ATOM 10582 C C . GLU B 1 664 ? 0.331 -116.125 -64.5 1 88.06 664 GLU B C 1
ATOM 10584 O O . GLU B 1 664 ? 0.747 -114.938 -64.562 1 88.06 664 GLU B O 1
ATOM 10589 N N . THR B 1 665 ? -0.821 -116.5 -64.125 1 89.44 665 THR B N 1
ATOM 10590 C CA . THR B 1 665 ? -1.776 -115.438 -63.75 1 89.44 665 THR B CA 1
ATOM 10591 C C . THR B 1 665 ? -1.329 -114.75 -62.5 1 89.44 665 THR B C 1
ATOM 10593 O O . THR B 1 665 ? -1.382 -113.5 -62.406 1 89.44 665 THR B O 1
ATOM 10596 N N . VAL B 1 666 ? -0.868 -115.375 -61.531 1 86.31 666 VAL B N 1
ATOM 10597 C CA . VAL B 1 666 ? -0.431 -114.812 -60.25 1 86.31 666 VAL B CA 1
ATOM 10598 C C . VAL B 1 666 ? 0.809 -113.938 -60.5 1 86.31 666 VAL B C 1
ATOM 10600 O O . VAL B 1 666 ? 0.96 -112.875 -59.875 1 86.31 666 VAL B O 1
ATOM 10603 N N . THR B 1 667 ? 1.648 -114.375 -61.312 1 86 667 THR B N 1
ATOM 10604 C CA . THR B 1 667 ? 2.848 -113.625 -61.625 1 86 667 THR B CA 1
ATOM 10605 C C . THR B 1 667 ? 2.479 -112.25 -62.25 1 86 667 THR B C 1
ATOM 10607 O O . THR B 1 667 ? 3.07 -111.25 -61.906 1 86 667 THR B O 1
ATOM 10610 N N . LYS B 1 668 ? 1.475 -112.312 -63.094 1 89.75 668 LYS B N 1
ATOM 10611 C CA . LYS B 1 668 ? 1.007 -111.062 -63.688 1 89.75 668 LYS B CA 1
ATOM 10612 C C . LYS B 1 668 ? 0.411 -110.125 -62.625 1 89.75 668 LYS B C 1
ATOM 10614 O O . LYS B 1 668 ? 0.625 -108.938 -62.656 1 89.75 668 LYS B O 1
ATOM 10619 N N . GLU B 1 669 ? -0.23 -110.688 -61.75 1 88.44 669 GLU B N 1
ATOM 10620 C CA . GLU B 1 669 ? -0.816 -109.938 -60.688 1 88.44 669 GLU B CA 1
ATOM 10621 C C . GLU B 1 669 ? 0.265 -109.312 -59.781 1 88.44 669 GLU B C 1
ATOM 10623 O O . GLU B 1 669 ? 0.144 -108.188 -59.312 1 88.44 669 GLU B O 1
ATOM 10628 N N . ASN B 1 670 ? 1.271 -110 -59.5 1 85.81 670 ASN B N 1
ATOM 10629 C CA . ASN B 1 670 ? 2.369 -109.5 -58.656 1 85.81 670 ASN B CA 1
ATOM 10630 C C . ASN B 1 670 ? 3.08 -108.312 -59.344 1 85.81 670 ASN B C 1
ATOM 10632 O O . ASN B 1 670 ? 3.5 -107.375 -58.656 1 85.81 670 ASN B O 1
ATOM 10636 N N . VAL B 1 671 ? 3.186 -108.438 -60.594 1 87.31 671 VAL B N 1
ATOM 10637 C CA . VAL B 1 671 ? 3.779 -107.312 -61.344 1 87.31 671 VAL B CA 1
ATOM 10638 C C . VAL B 1 671 ? 2.889 -106.062 -61.219 1 87.31 671 VAL B C 1
ATOM 10640 O O . VAL B 1 671 ? 3.383 -104.938 -61.062 1 87.31 671 VAL B O 1
ATOM 10643 N N . GLU B 1 672 ? 1.607 -106.312 -61.219 1 89.81 672 GLU B N 1
ATOM 10644 C CA . GLU B 1 672 ? 0.67 -105.25 -61.062 1 89.81 672 GLU B CA 1
ATOM 10645 C C . GLU B 1 672 ? 0.751 -104.625 -59.688 1 89.81 672 GLU B C 1
ATOM 10647 O O . GLU B 1 672 ? 0.716 -103.375 -59.531 1 89.81 672 GLU B O 1
ATOM 10652 N N . VAL B 1 673 ? 0.864 -105.375 -58.656 1 88.69 673 VAL B N 1
ATOM 10653 C CA . VAL B 1 673 ? 0.984 -104.875 -57.281 1 88.69 673 VAL B CA 1
ATOM 10654 C C . VAL B 1 673 ? 2.273 -104.062 -57.125 1 88.69 673 VAL B C 1
ATOM 10656 O O . VAL B 1 673 ? 2.287 -103.062 -56.438 1 88.69 673 VAL B O 1
ATOM 10659 N N . ALA B 1 674 ? 3.334 -104.5 -57.688 1 85.38 674 ALA B N 1
ATOM 10660 C CA . ALA B 1 674 ? 4.602 -103.812 -57.625 1 85.38 674 ALA B CA 1
ATOM 10661 C C . ALA B 1 674 ? 4.461 -102.438 -58.25 1 85.38 674 ALA B C 1
ATOM 10663 O O . ALA B 1 674 ? 4.969 -101.438 -57.719 1 85.38 674 ALA B O 1
ATOM 10664 N N . ASN B 1 675 ? 3.703 -102.375 -59.375 1 90.06 675 ASN B N 1
ATOM 10665 C CA . ASN B 1 675 ? 3.521 -101.125 -60.062 1 90.06 675 ASN B CA 1
ATOM 10666 C C . ASN B 1 675 ? 2.676 -100.125 -59.219 1 90.06 675 ASN B C 1
ATOM 10668 O O . ASN B 1 675 ? 3.01 -98.938 -59.125 1 90.06 675 ASN B O 1
ATOM 10672 N N . VAL B 1 676 ? 1.647 -100.625 -58.656 1 89.06 676 VAL B N 1
ATOM 10673 C CA . VAL B 1 676 ? 0.764 -99.812 -57.844 1 89.06 676 VAL B CA 1
ATOM 10674 C C . VAL B 1 676 ? 1.506 -99.312 -56.594 1 89.06 676 VAL B C 1
ATOM 10676 O O . VAL B 1 676 ? 1.406 -98.125 -56.25 1 89.06 676 VAL B O 1
ATOM 10679 N N . THR B 1 677 ? 2.217 -100.125 -55.906 1 88.06 677 THR B N 1
ATOM 10680 C CA . THR B 1 677 ? 2.945 -99.75 -54.719 1 88.06 677 THR B CA 1
ATOM 10681 C C . THR B 1 677 ? 4.066 -98.75 -55.031 1 88.06 677 THR B C 1
ATOM 10683 O O . THR B 1 677 ? 4.375 -97.875 -54.219 1 88.06 677 THR B O 1
ATOM 10686 N N . ASN B 1 678 ? 4.668 -98.938 -56.219 1 89.38 678 ASN B N 1
ATOM 10687 C CA . ASN B 1 678 ? 5.652 -98 -56.656 1 89.38 678 ASN B CA 1
ATOM 10688 C C . ASN B 1 678 ? 5.031 -96.562 -56.812 1 89.38 678 ASN B C 1
ATOM 10690 O O . ASN B 1 678 ? 5.684 -95.562 -56.531 1 89.38 678 ASN B O 1
ATOM 10694 N N . ASN B 1 679 ? 3.854 -96.625 -57.281 1 91.44 679 ASN B N 1
ATOM 10695 C CA . ASN B 1 679 ? 3.156 -95.312 -57.375 1 91.44 679 ASN B CA 1
ATOM 10696 C C . ASN B 1 679 ? 2.877 -94.75 -56 1 91.44 679 ASN B C 1
ATOM 10698 O O . ASN B 1 679 ? 3.029 -93.5 -55.812 1 91.44 679 ASN B O 1
ATOM 10702 N N . ILE B 1 680 ? 2.449 -95.5 -55.094 1 88.38 680 ILE B N 1
ATOM 10703 C CA . ILE B 1 680 ? 2.184 -95 -53.719 1 88.38 680 ILE B CA 1
ATOM 10704 C C . ILE B 1 680 ? 3.477 -94.5 -53.094 1 88.38 680 ILE B C 1
ATOM 10706 O O . ILE B 1 680 ? 3.477 -93.5 -52.375 1 88.38 680 ILE B O 1
ATOM 10710 N N . THR B 1 681 ? 4.562 -95.25 -53.25 1 89.88 681 THR B N 1
ATOM 10711 C CA . THR B 1 681 ? 5.871 -94.875 -52.75 1 89.88 681 THR B CA 1
ATOM 10712 C C . THR B 1 681 ? 6.242 -93.5 -53.25 1 89.88 681 THR B C 1
ATOM 10714 O O . THR B 1 681 ? 6.723 -92.625 -52.469 1 89.88 681 THR B O 1
ATOM 10717 N N . ASN B 1 682 ? 5.965 -93.25 -54.531 1 91.81 682 ASN B N 1
ATOM 10718 C CA . ASN B 1 682 ? 6.25 -91.938 -55.125 1 91.81 682 ASN B CA 1
ATOM 10719 C C . ASN B 1 682 ? 5.391 -90.875 -54.469 1 91.81 682 ASN B C 1
ATOM 10721 O O . ASN B 1 682 ? 5.871 -89.75 -54.219 1 91.81 682 ASN B O 1
ATOM 10725 N N . GLU B 1 683 ? 4.188 -91.25 -54.25 1 91.12 683 GLU B N 1
ATOM 10726 C CA . GLU B 1 683 ? 3.289 -90.25 -53.625 1 91.12 683 GLU B CA 1
ATOM 10727 C C . GLU B 1 683 ? 3.705 -89.938 -52.188 1 91.12 683 GLU B C 1
ATOM 10729 O O . GLU B 1 683 ? 3.682 -88.812 -51.781 1 91.12 683 GLU B O 1
ATOM 10734 N N . VAL B 1 684 ? 4.031 -90.938 -51.375 1 90.38 684 VAL B N 1
ATOM 10735 C CA . VAL B 1 684 ? 4.48 -90.75 -50 1 90.38 684 VAL B CA 1
ATOM 10736 C C . VAL B 1 684 ? 5.758 -89.875 -50 1 90.38 684 VAL B C 1
ATOM 10738 O O . VAL B 1 684 ? 5.922 -89 -49.156 1 90.38 684 VAL B O 1
ATOM 10741 N N . ASN B 1 685 ? 6.617 -90.25 -50.938 1 91.06 685 ASN B N 1
ATOM 10742 C CA . ASN B 1 685 ? 7.84 -89.438 -51.062 1 91.06 685 ASN B CA 1
ATOM 10743 C C . ASN B 1 685 ? 7.535 -88 -51.406 1 91.06 685 ASN B C 1
ATOM 10745 O O . ASN B 1 685 ? 8.242 -87.062 -50.969 1 91.06 685 ASN B O 1
ATOM 10749 N N . GLN B 1 686 ? 6.57 -87.812 -52.219 1 91.94 686 GLN B N 1
ATOM 10750 C CA . GLN B 1 686 ? 6.18 -86.5 -52.594 1 91.94 686 GLN B CA 1
ATOM 10751 C C . GLN B 1 686 ? 5.598 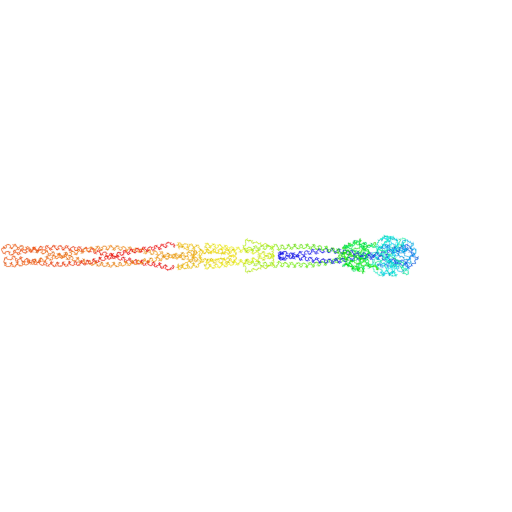-85.75 -51.406 1 91.94 686 GLN B C 1
ATOM 10753 O O . GLN B 1 686 ? 5.848 -84.5 -51.219 1 91.94 686 GLN B O 1
ATOM 10758 N N . ILE B 1 687 ? 4.805 -86.375 -50.594 1 90.62 687 ILE B N 1
ATOM 10759 C CA . ILE B 1 687 ? 4.242 -85.75 -49.406 1 90.62 687 ILE B CA 1
ATOM 10760 C C . ILE B 1 687 ? 5.367 -85.375 -48.438 1 90.62 687 ILE B C 1
ATOM 10762 O O . ILE B 1 687 ? 5.363 -84.312 -47.844 1 90.62 687 ILE B O 1
ATOM 10766 N N . ALA B 1 688 ? 6.309 -86.25 -48.188 1 91.88 688 ALA B N 1
ATOM 10767 C CA . ALA B 1 688 ? 7.469 -86 -47.344 1 91.88 688 ALA B CA 1
ATOM 10768 C C . ALA B 1 688 ? 8.227 -84.75 -47.844 1 91.88 688 ALA B C 1
ATOM 10770 O O . ALA B 1 688 ? 8.602 -83.938 -47.031 1 91.88 688 ALA B O 1
ATOM 10771 N N . ALA B 1 689 ? 8.414 -84.75 -49.125 1 91.56 689 ALA B N 1
ATOM 10772 C CA . ALA B 1 689 ? 9.109 -83.625 -49.719 1 91.56 689 ALA B CA 1
ATOM 10773 C C . ALA B 1 689 ? 8.312 -82.312 -49.562 1 91.56 689 ALA B C 1
ATOM 10775 O O . ALA B 1 689 ? 8.891 -81.25 -49.312 1 91.56 689 ALA B O 1
ATOM 10776 N N . ALA B 1 690 ? 7.035 -82.438 -49.688 1 89.44 690 ALA B N 1
ATOM 10777 C CA . ALA B 1 690 ? 6.176 -81.25 -49.531 1 89.44 690 ALA B CA 1
ATOM 10778 C C . ALA B 1 690 ? 6.207 -80.75 -48.094 1 89.44 690 ALA B C 1
ATOM 10780 O O . ALA B 1 690 ? 6.223 -79.562 -47.875 1 89.44 690 ALA B O 1
ATOM 10781 N N . ILE B 1 691 ? 6.148 -81.625 -47.125 1 89.88 691 ILE B N 1
ATOM 10782 C CA . ILE B 1 691 ? 6.246 -81.25 -45.719 1 89.88 691 ILE B CA 1
ATOM 10783 C C . ILE B 1 691 ? 7.594 -80.562 -45.469 1 89.88 691 ILE B C 1
ATOM 10785 O O . ILE B 1 691 ? 7.656 -79.5 -44.812 1 89.88 691 ILE B O 1
ATOM 10789 N N . LEU B 1 692 ? 8.617 -81.188 -45.969 1 89.56 692 LEU B N 1
ATOM 10790 C CA . LEU B 1 692 ? 9.953 -80.625 -45.75 1 89.56 692 LEU B CA 1
ATOM 10791 C C . LEU B 1 692 ? 10.094 -79.25 -46.438 1 89.56 692 LEU B C 1
ATOM 10793 O O . LEU B 1 692 ? 10.727 -78.375 -45.875 1 89.56 692 LEU B O 1
ATOM 10797 N N . GLU B 1 693 ? 9.516 -79.188 -47.594 1 90.75 693 GLU B N 1
ATOM 10798 C CA . GLU B 1 693 ? 9.539 -77.875 -48.281 1 90.75 693 GLU B CA 1
ATOM 10799 C C . GLU B 1 693 ? 8.812 -76.812 -47.469 1 90.75 693 GLU B C 1
ATOM 10801 O O . GLU B 1 693 ? 9.266 -75.688 -47.406 1 90.75 693 GLU B O 1
ATOM 10806 N N . ASP B 1 694 ? 7.719 -77.188 -46.969 1 86.94 694 ASP B N 1
ATOM 10807 C CA . ASP B 1 694 ? 6.953 -76.25 -46.156 1 86.94 694 ASP B CA 1
ATOM 10808 C C . ASP B 1 694 ? 7.75 -75.812 -44.906 1 86.94 694 ASP B C 1
ATOM 10810 O O . ASP B 1 694 ? 7.699 -74.688 -44.5 1 86.94 694 ASP B O 1
ATOM 10814 N N . VAL B 1 695 ? 8.453 -76.688 -44.25 1 89.06 695 VAL B N 1
ATOM 10815 C CA . VAL B 1 695 ? 9.289 -76.438 -43.094 1 89.06 695 VAL B CA 1
ATOM 10816 C C . VAL B 1 695 ? 10.477 -75.562 -43.5 1 89.06 695 VAL B C 1
ATOM 10818 O O . VAL B 1 695 ? 10.812 -74.562 -42.844 1 89.06 695 VAL B O 1
ATOM 10821 N N . ASN B 1 696 ? 11.062 -75.875 -44.625 1 90 696 ASN B N 1
ATOM 10822 C CA . ASN B 1 696 ? 12.273 -75.188 -45.062 1 90 696 ASN B CA 1
ATOM 10823 C C . ASN B 1 696 ? 12 -73.75 -45.5 1 90 696 ASN B C 1
ATOM 10825 O O . ASN B 1 696 ? 12.906 -72.938 -45.531 1 90 696 ASN B O 1
ATOM 10829 N N . LYS B 1 697 ? 10.805 -73.562 -45.844 1 88.44 697 LYS B N 1
ATOM 10830 C CA . LYS B 1 697 ? 10.414 -72.188 -46.156 1 88.44 697 LYS B CA 1
ATOM 10831 C C . LYS B 1 697 ? 10.477 -71.25 -44.906 1 88.44 697 LYS B C 1
ATOM 10833 O O . LYS B 1 697 ? 10.477 -70.062 -45.031 1 88.44 697 LYS B O 1
ATOM 10838 N N . LYS B 1 698 ? 10.602 -71.812 -43.844 1 89.12 698 LYS B N 1
ATOM 10839 C CA . LYS B 1 698 ? 10.594 -71.062 -42.562 1 89.12 698 LYS B CA 1
ATOM 10840 C C . LYS B 1 698 ? 11.945 -71.188 -41.844 1 89.12 698 LYS B C 1
ATOM 10842 O O . LYS B 1 698 ? 12.578 -72.25 -41.906 1 89.12 698 LYS B O 1
ATOM 10847 N N . ARG B 1 699 ? 12.516 -70.25 -41.5 1 90 699 ARG B N 1
ATOM 10848 C CA . ARG B 1 699 ? 13.75 -70.25 -40.719 1 90 699 ARG B CA 1
ATOM 10849 C C . ARG B 1 699 ? 13.469 -70.438 -39.25 1 90 699 ARG B C 1
ATOM 10851 O O . ARG B 1 699 ? 12.57 -69.75 -38.688 1 90 699 ARG B O 1
ATOM 10858 N N . PHE B 1 700 ? 14.039 -71.375 -38.5 1 85.69 700 PHE B N 1
ATOM 10859 C CA . PHE B 1 700 ? 13.789 -71.562 -37.094 1 85.69 700 PHE B CA 1
ATOM 10860 C C . PHE B 1 700 ? 14.961 -72.312 -36.438 1 85.69 700 PHE B C 1
ATOM 10862 O O . PHE B 1 700 ? 15.75 -72.938 -37.125 1 85.69 700 PHE B O 1
#

Radius of gyration: 106.43 Å; Cα contacts (8 Å, |Δi|>4): 2231; chains: 2; bounding box: 52×324×181 Å

Secondary structure (DSSP, 8-state):
-GGGS-HHHHHHHHHHHHHHHHHHHHHHHHHHHHHHHHHHHHHHHHHHHHHHHHHHHHHHHHHHHHHHHHHHHHHHHHHHHS-GGG--HHHHHHHHHHHHHT-SS--EEEEEESS--HHHHHH-GGGB-TTS-EEEEEEES-TTSS--EEEE---HHHHT-HHHHHHHHH--TT----EE---EEEEETTEEEEEEEEEEEEE-TTS-EEEEEEEEEETHHHHHHHT-GGG--STT-EEEEEETT-BEEE-SSGGGTTSBHHHH---GGGHHHHHHHHHT--EEEEEE-TT--EEEEEEEEEEETTEEEEEEEEEEHHHHTHHHHHHHHHHHHHHHHHHHHHHHHHHHHHIIIIITTHHHHHHHHHHHHHHHTT-S--PPPPP---SSHHHHHHHHHHHHHHHHHHHHHHHHHHHHHHHHHHHHHHTTBTT-------SSHHHHHHHHHHHHHHHHHHHHT-SBHHHHHHHHHHHHTTB-S---TT--SHHHHHHHHHHHHHHHHHHHHHHHHHHHHHHHHHHHHHHHHHHHHHHHHHHHHHHHHHHHHHHHHHHHHHHHHHHHHHHHHHHHHHHHHHHHHHHHHHHHHHHHHHHHHHHTGGGGHHHHHHHHHHHHHHHHHHHHHHHHHHHHHHHHHHHHHHHHHHHHHHHHHHHHHHHHHHHHHHHHHHHHHHHHHHHHHHHHHHHHHHHHHHHHTSB-/-GGGS-HHHHHHHHHHHHHHHHHHHHHHHHHHHHHHHHHHHHHHHHHHHHHHHHHHHHHHHHHHHHHHHHHHHHHHHHHHHS-GGG--HHHHHHHHHHHHHT-SS--EEEEEESS--HHHHHH-GGGB-TTS-EEEEEEES-TTSS--EEEE---HHHHT-HHHHHHHHH--TT----EE---EEEEETTEEEEEEEEEEEEE-TTS-EEEEEEEEEETHHHHHHHT-GGG--STT-EEEEEETT-BEEE-SSGGGTTSBHHHH---GGGHHHHHHHHHT--EEEEEE-TT--EEEEEEEEEEETTEEEEEEEEEEHHHHTHHHHHHHHHHHHHHHHHHHHHHHHHHHHHIIIIITTHHHHHHHHHHHHHHHTT-S--PPPPP---SSHHHHHHHHHHHHHHHHHHHHHHHHHHHHHHHHHHHHHHTTBTT-------SSHHHHHHHHHHHHHHHHHHHHT-SBHHHHHHHHHHHHTTB-S---TT--SHHHHHHHHHHHHHHHHHHHHHHHHHHHHHHHHHHHHHHHHHHHHHHHHHHHHHHHHHHHHHHHHHHHHHHHHHHHHHHHHHHHHHHHHHHHHHHHHHHHHHHHHHHHHHHTGGGGHHHHHHHHHHHHHHHHHHHHHHHHHHHHHHHHHHHHHHHHHHHHHHHHHHHHHHHHHHHHHHHHHHHHHHHHHHHHHHHHHHHHHHHHHHHHTSB-

InterPro domains:
  IPR003660 HAMP domain [PS50885] (419-462)
  IPR004089 Methyl-accepting chemotaxis protein (MCP) signalling domain [PF00015] (553-691)
  IPR004089 Methyl-accepting chemotaxis protein (MCP) signalling domain [PS50111] (514-700)
  IPR004089 Methyl-accepting chemotaxis protein (MCP) signalling domain [SM00283] (508-699)

Solvent-accessible surface area (backbone atoms only — not comparable to full-atom values): 70333 Å² total; per-residue (Å²): 111,78,60,63,38,49,67,55,58,52,52,47,53,55,52,49,53,51,53,52,54,49,49,52,53,50,51,52,52,51,50,54,54,52,50,53,52,48,52,54,50,49,48,54,39,40,49,37,48,18,42,27,55,36,42,43,51,50,32,54,53,49,34,53,48,30,54,51,50,25,48,28,51,54,50,20,51,48,44,41,73,44,57,76,90,68,62,54,66,67,60,53,49,49,54,50,53,46,42,53,40,38,33,80,64,52,43,33,40,35,38,38,40,78,78,66,53,74,65,60,63,70,70,36,77,40,29,39,20,88,86,67,47,45,25,47,28,34,36,52,80,32,53,90,38,87,53,52,70,39,81,35,72,22,51,58,64,62,69,62,30,66,42,48,46,45,40,78,73,64,66,55,74,87,62,87,67,67,34,66,46,66,65,40,82,44,73,61,94,85,41,77,46,51,28,34,42,39,30,33,65,22,34,33,68,85,52,41,80,47,30,37,38,33,38,31,35,52,43,63,64,57,41,57,62,65,64,32,69,88,73,60,87,39,63,82,47,45,53,31,37,25,38,40,88,32,39,19,61,34,43,88,52,72,88,50,40,62,35,43,50,63,78,69,31,70,44,76,48,28,48,67,56,52,52,25,45,59,68,54,40,65,48,72,40,68,25,37,45,71,88,61,45,58,21,38,32,14,35,22,43,49,72,59,87,86,40,48,32,33,21,40,32,35,36,25,44,74,46,69,42,44,65,55,56,53,48,50,51,51,48,53,52,52,48,51,53,44,51,51,51,50,52,49,51,48,48,51,48,33,41,70,68,46,62,64,52,51,58,54,55,46,51,42,51,50,43,40,52,41,31,74,69,70,40,104,56,80,66,65,78,63,85,74,88,46,68,25,73,68,22,51,47,37,50,54,50,36,54,49,50,54,52,50,53,54,41,51,51,42,30,50,51,26,44,52,43,42,49,50,33,35,50,40,39,66,73,25,36,37,72,61,66,71,77,65,73,32,68,47,64,65,54,39,51,49,51,51,40,49,44,50,36,37,51,46,47,23,48,52,43,24,57,44,54,57,52,49,48,51,40,49,53,33,43,74,67,38,32,41,69,61,65,52,78,88,51,75,4,48,49,30,42,50,52,38,50,50,31,52,51,50,40,51,52,41,53,50,44,44,52,52,18,51,52,37,40,53,48,25,53,53,44,51,53,42,37,50,51,44,46,50,39,34,52,54,40,52,53,34,47,53,51,30,53,51,26,51,52,53,31,52,51,31,48,50,52,35,51,53,35,37,53,49,35,43,50,41,41,52,51,41,51,53,51,45,51,54,43,43,50,50,23,51,49,42,29,49,52,17,50,53,42,33,53,52,17,59,75,54,50,87,83,12,56,70,52,31,53,53,19,52,50,43,26,51,50,20,53,50,45,42,54,50,44,53,49,42,51,54,39,43,55,50,34,47,51,33,36,53,51,36,52,53,28,48,53,52,33,54,55,25,51,53,49,35,53,52,27,50,56,52,43,53,52,38,39,54,49,48,49,50,41,32,52,53,49,50,51,44,32,52,48,45,37,48,50,18,50,49,44,36,50,61,42,65,69,34,47,100,111,79,60,62,38,51,68,55,56,52,52,48,52,54,53,49,52,51,52,52,54,48,48,52,53,50,51,51,52,52,52,52,54,51,50,53,50,49,52,54,50,49,49,53,40,39,49,36,48,18,42,28,54,33,43,43,51,50,30,54,51,49,35,53,49,29,52,50,49,25,47,27,50,54,50,20,51,48,44,41,74,43,56,74,89,69,64,56,66,67,60,54,50,50,54,50,51,46,41,53,41,40,33,81,64,55,43,33,41,37,39,36,39,80,78,67,54,72,67,61,62,67,71,37,77,40,29,39,19,87,86,66,46,46,24,48,28,36,34,50,78,30,54,90,37,87,53,53,70,37,79,36,74,21,48,57,64,62,68,62,31,66,44,48,48,48,40,77,73,64,66,53,74,88,58,92,63,66,35,66,46,64,66,41,80,44,72,60,94,86,41,76,46,50,28,34,42,39,31,32,65,22,35,32,68,86,52,43,79,46,30,38,39,32,39,31,35,51,43,64,66,57,41,56,61,66,65,31,69,88,74,60,85,40,64,82,47,44,52,31,36,25,37,40,87,32,39,18,61,34,44,87,53,70,88,51,42,61,36,44,51,65,78,68,31,72,45,77,48,28,48,68,54,52,51,26,44,58,68,53,40,66,49,71,42,67,25,38,45,72,88,61,45,58,20,39,31,14,37,21,42,47,73,58,87,85,41,46,34,31,20,38,34,37,36,27,44,75,47,70,43,44,65,54,56,54,48,48,52,50,51,53,53,52,48,51,54,44,51,52,51,49,52,50,50,48,49,51,48,34,41,70,68,47,63,63,50,50,57,54,54,46,51,41,50,50,43,39,51,40,31,74,69,69,42,103,57,80,64,65,77,62,86,71,86,48,68,25,72,68,24,50,48,36,49,53,49,38,54,48,51,54,52,48,52,53,40,51,51,41,31,48,51,26,45,50,43,42,49,50,32,34,51,40,38,64,72,26,37,38,72,61,66,69,78,67,73,30,70,47,64,66,54,39,50,49,51,50,40,51,43,50,36,36,52,46,46,24,49,50,42,22,55,44,54,58,53,51,49,52,40,48,53,33,44,74,66,38,32,40,68,62,64,52,78,87,49,75,4,48,48,31,42,49,51,39,50,51,31,53,52,50,39,52,51,42,52,49,43,43,51,51,17,51,53,38,40,53,48,24,52,52,45,50,52,43,36,50,52,45,46,51,38,34,53,54,42,53,53,33,48,52,51,30,52,51,27,51,53,52,32,51,53,31,48,50,49,34,50,52,35,37,52,50,38,43,50,38,42,50,50,40,51,53,53,44,51,53,46,44,50,48,24,52,50,43,29,49,53,17,49,51,43,32,52,54,17,59,75,53,50,88,81,12,58,73,48,31,54,52,20,52,50,43,28,53,51,20,51,50,43,43,54,49,44,54,49,41,52,53,41,41,54,53,34,48,51,34,37,53,48,36,50,52,29,49,54,53,32,53,51,23,50,53,48,34,51,52,27,50,54,50,43,52,52,37,39,54,49,46,48,49,40,32,53,53,49,50,51,45,31,52,49,47,35,49,50,18,51,49,44,36,49,61,41,65,69,35,47,98

Organism: Campylobacter jejuni subsp. jejuni serotype O:2 (strain ATCC 700819 / NCTC 11168) (NCBI:txid192222)

Sequence (1400 aa):
MFKSLNIGLKLIFSVAAVVVIGLVILISLITKQVSQNITKNTEDILASITKEYATQTQGIFGEMIALNKSISGTLTEMFRSTSKEDLDIDNITNIITNTFDNSAYSNFTYLYLIDPPEYFKEESKFFNTQSGKFVMLYADEEKDNKGGIKAIQASDEIANLQVVQDILKKAKYGENKVYIGRPIKMNLEGQDFDAVNVAIPIFDRKNQVVGVIGMTLDFSDIATYLLDPKGQKYDGELRVLLNSDGFMAIHPNKNLVLKNLKDINPNKGAQETYKAISEGKNGVFNYIASDGDDSYAAINSFKVQDSSWAVLVTAPKYSVFKPLKKLQLIILGASFIFIFVVLGVVYYCVRKIVASRLPVILSSLESFFRFLNHEKIEPKAIEIRANDELGAMGRIINENIEKIQISLEQDQNAVDESVQTAREIEKGNLTARITKNPINPQLVELKDVLNRMLDVLQSKIGSNMNEINRVFDSYKALDFSTEVFNAKGEVEITTNILGKEIKKMLLASSNFAKDLANQSEELKNSMQKLADGSNAQASSLEQSAAAVEEINSSMQNVSGKTVEVASQADDIKNIVNVIKDIAEQTNLLALNAAIEAARAGEHGRGFAVVADEVRQLAERTGKSLSEIEANINILVQSVNEVAESVKEQTAGITQINDAIAQLETVTKENVEVANVTNNITNEVNQIAAAILEDVNKKRFMFKSLNIGLKLIFSVAAVVVIGLVILISLITKQVSQNITKNTEDILASITKEYATQTQGIFGEMIALNKSISGTLTEMFRSTSKEDLDIDNITNIITNTFDNSAYSNFTYLYLIDPPEYFKEESKFFNTQSGKFVMLYADEEKDNKGGIKAIQASDEIANLQVVQDILKKAKYGENKVYIGRPIKMNLEGQDFDAVNVAIPIFDRKNQVVGVIGMTLDFSDIATYLLDPKGQKYDGELRVLLNSDGFMAIHPNKNLVLKNLKDINPNKGAQETYKAISEGKNGVFNYIASDGDDSYAAINSFKVQDSSWAVLVTAPKYSVFKPLKKLQLIILGASFIFIFVVLGVVYYCVRKIVASRLPVILSSLESFFRFLNHEKIEPKAIEIRANDELGAMGRIINENIEKIQISLEQDQNAVDESVQTAREIEKGNLTARITKNPINPQLVELKDVLNRMLDVLQSKIGSNMNEINRVFDSYKALDFSTEVFNAKGEVEITTNILGKEIKKMLLASSNFAKDLANQSEELKNSMQKLADGSNAQASSLEQSAAAVEEINSSMQNVSGKTVEVASQADDIKNIVNVIKDIAEQTNLLALNAAIEAARAGEHGRGFAVVADEVRQLAERTGKSLSEIEANINILVQSVNEVAESVKEQTAGITQINDAIAQLETVTKENVEVANVTNNITNEVNQIAAAILEDVNKKRF

Nearest PDB structures (foldseek):
  4wy9-assembly1_A  TM=9.895E-01  e=1.079E-48  Campylobacter jejuni subsp. jejuni NCTC 11168 = ATCC 700819
  3zx6-assembly1_A  TM=6.815E-01  e=8.644E-10  Archaeoglobus fulgidus DSM 4304
  8c5v-assembly1_I  TM=3.201E-01  e=8.085E-08  Escherichia coli
  5xg2-assembly1_A  TM=5.608E-01  e=9.860E-01  Pyrococcus yayanosii CH1
  4wy9-assembly1_A  TM=9.892E-01  e=4.859E-49  Campylobacter jejuni subsp. jejuni NCTC 11168 = ATCC 700819

Foldseek 3Di:
DLVPDDPLVNVLVVVLVVLVVVLVVVLVVVLVVVVVVLVVVVFVLQLVLFVVLVVVVLVLLVLQLVLQLQLQVVQLVVQAPDDLVPDDVVVNVCSQLQSVLQRLFFFKKKKWFDDHDPVQCVPDVQQQEPVGTGMFMWGAPDNPDRDRIDTHRDYVCVCPDPQNVCCQVPPFPPPSAKRKAAWDWDADPRDTFIWIKIKDFHAYNVRHTGIIIMTIGGCVVSQCVQVPPVSDDFVPKWKFKHWLQQATCYTPDPVRHRPGLCVLAVDPQCVVVNVCSNVQHWGWGFHQHSVRFGWIKTKHWDDDRPIIMIMIIIHGPCRSCVVSVVVSVVSVVVSVVVSVVVSVVSSVCCCVPPVVLVVQLVVLVVQLVCVVVVHPGQRDQDDQPDPDPSSVSSVVSNVVSVVVVVLVVLLVVQVVLVVVQVVVVVQFALVRARDRAHPDPVSNVVRVVVRVVSVVCCQAAHGGRVLLVVCVVCVVLQALPDARPPGRHNNRVVSVVVSVVVVVVLVVLLVVLVVLLVVLVVLLVVLVVLLVVLVVLVVVLVVLVVVLVVVVVVLVVLLVVLVVQLVVLVVVLVVLVVVLVVLVVQLVVLVVQLVVLVVVPPVSPVSNVVSVVSNVVSVVSNVVSVVSNVVSVVSNVVSVVSNVVSVVVVVVSVVSVVVSVVSVVVSVVSNVVSVVSNVVSVVSNVVSVVSNVVSVSHHD/DLVPDDPLVNVLVVVLVVLVVVLVVVLVVVLVVVVVVLVVVVFVVQQVLFVVLVVVVLVLLVQQLVLQLQLQVVQLVVQAVDDLVPDDVVVNVCSQLQSVLQRLFFFKKKKWFDDHDPVQCVPDVQQQEPVGGGMFMWGAPDNPDRDRIDTHRDYVVVCPDPQNVCCQVPPFPPPPAKGKDAWDWDAGPRDTFIWIKIKDFHAYNVRHTGIIMMTIGGCVVSQCVQVPPVSDDFVPKWKFKHWLQQATCYTPDPVRHRPGLCVLAVDPQCVVVNVCSNVQHWGWGFHQHSVRFGWIKTKHWDDDGPIIMIIIIIHGPCRSCVVSVVVSVVSVVVSVVVSVVVSVVSSVCCCVPPVVLVVQLVVLVVQLVCVVVVHPGQRDQDDQPDPDPSSVSSVVSNVVSVVVVVLVVLLVVQVVLVVVQVVVVVQFALPRARDRAHPDVVSNVVRVVVRVVSVVCCQAAHGGRVLLVVCVVCVVLQALVDARPPGRHPNRVVSVVVSVVVVVVLVVLLVVLVVLLVVLVVLLVVLVVLLVVLVVLVVVLVVLVVVLVVVVVVLVVLLVVLVVQLVVLVVVLVVLVVVLVVLVVQLVVLVVQLVVLVVVPPVSPVSNVVSVVSNVVSVVSNVVSVVSNVVSVVSNVVSVVSNVVSVVVVVVSVVSVVVSVVSNVVSVVSNVVSVVSNVVSVVSNVVSVVSNVVSVSHHD